Protein AF-0000000074054920 (afdb_homodimer)

Organism: NCBI:txid44742

Radius of gyration: 97.11 Å; Cα contacts (8 Å, |Δi|>4): 1485; chains: 2; bounding box: 49×314×153 Å

Secondary structure (DSSP, 8-state):
----HHHHHHHHHHHHHHHHHHHHHHHHHHHHTTSS-HHHHHHHHHHHHHHHHHHHHHHHHHHHHHHHHHHHHHHHHHHHHTT-TT------SSSTTHHHHHHHHHHHHHHHHHHHHHHHHHHHSSSEEEEEETTSBEEEE-HHHHHHTT---GGGTTT-BGGGG--TTTTSTT-HHHHHHTT--EEEEE-TTS-EEEEEEEEEE-TTS-EEEEEEEEEE-HHHHHHHHHHHHHHHHHHHHHHHHHHHHHHHHHHHHHHHHHHHHHHHHHHHHHHHHHHHHHHHHHHHHHHHHHHHHHHHHHHHHHHHHHHHHHHHHHHHHHHHHHHHHHHHHHHHHHHHHHHHHHHHHHHHHHHHHHHHHHHHHHHHHHHHHHHHHHTGGGGHHHHHHHHHHHHHHHHHHHHHHHHHHHHHHHHHHHHHHHHHHHHHHHHHHHHHHHHHHHHHHHHHHHHHHHHHHHHHHHHHHHHHHHHHHHHHHHHHHHHHHHHHHHHHHHHHHHHHHHHHHHHHHHHHHHHHHHHHHHHHHHHHHHH-/----HHHHHHHHHHHHHHHHHHHHHHHHHHHHGGGS-HHHHHHHHHHHHHHHHHHHHHHHHHHHHHHHHHHHHHHHHHHHHTT-TT------SSSTTHHHHHHHHHHHHHHHHHHHHHHHHHHHSSSEEEEEETTSBEEEE-HHHHHHTT---GGGTTTSBGGGG--TTTTSTT-HHHHHHTT--EEEEE-TTS-EEEEEEEEEE-TTS-EEEEEEEEEE-HHHHHHHHHHHHHHHHHHHHHHHHHHHHHHHHHHHHHHHHHHHHHHHHHHHHHHHHHHHHHHHHHHHHHHHHHHHHHHHHHHHHHHHHHHHHHHHHHHHHHHHHHHHHHHHHHHHHHHHHHHHHHHHHHHHHHHHHHHHHHHHHHHHHHHHHHHHHHTGGGGHHHHHHHHHHHHHHHHHHHHHHHHHHHHHHHHHHHHHHHHHHHHHHHHHHHHHHHHHHHHHHHHHHHHHHHHHHHHHHHHHHHHHHHHHHHHHHHHHHHHHHHHHHHHHHHHHHHHHHHHHHHHHHHHHHHHHHHHHHHHHHHHHHTT-

Solvent-accessible surface area (backbone atoms only — not comparable to full-atom values): 51720 Å² total; per-residue (Å²): 130,85,53,48,55,47,51,51,50,34,50,51,52,45,51,47,47,52,51,38,51,51,33,41,49,55,21,40,53,71,58,62,58,85,80,64,63,71,71,60,53,55,63,25,36,45,64,14,54,54,48,38,54,50,43,46,50,52,50,38,51,50,48,43,66,71,50,50,59,54,59,54,49,32,53,35,29,40,34,44,33,73,64,40,84,78,62,68,79,87,70,76,80,94,54,60,57,43,67,44,55,49,22,49,50,43,24,51,49,42,37,53,48,48,46,50,50,49,50,36,54,54,40,64,39,88,42,23,34,38,30,25,33,81,84,38,23,27,72,46,53,24,52,43,31,28,51,74,67,77,41,90,52,57,81,80,47,55,64,38,53,57,58,74,70,60,44,68,37,46,93,39,82,69,13,61,68,55,28,39,75,74,69,37,42,66,42,76,39,59,33,86,86,69,45,33,29,42,34,39,47,47,71,30,49,46,99,84,64,48,75,56,21,37,38,39,36,36,40,84,43,40,66,60,50,51,52,50,51,51,51,49,51,54,50,49,51,55,48,50,52,49,48,51,51,51,50,50,44,39,52,50,47,49,52,44,33,52,52,44,46,52,53,36,50,49,42,29,50,48,24,50,52,37,35,52,37,39,51,52,30,51,53,39,47,53,54,39,53,53,38,36,53,51,35,33,52,29,24,51,52,28,30,52,30,21,52,51,33,30,52,35,22,53,52,25,30,51,32,32,54,52,25,40,52,33,42,50,52,35,44,52,43,36,52,52,42,43,52,45,30,53,51,41,40,51,42,37,50,53,39,53,54,46,45,51,50,44,38,49,49,21,52,50,42,29,48,53,17,50,51,42,30,52,54,16,57,74,53,48,86,82,14,53,71,51,30,54,50,18,50,50,44,26,52,50,18,51,51,40,38,53,45,43,53,52,40,53,53,42,39,52,50,40,42,49,45,31,54,50,43,40,52,44,40,54,52,34,46,52,34,44,51,52,26,42,52,30,32,52,53,27,33,50,30,25,52,51,34,28,53,34,23,50,51,27,28,53,28,26,50,50,32,33,53,37,27,54,52,38,50,53,35,49,51,53,33,50,51,34,46,51,51,37,38,52,46,25,53,50,41,31,50,51,29,53,55,45,48,52,48,39,52,53,51,46,51,44,35,50,54,51,50,52,52,48,50,53,53,53,54,54,58,57,54,59,59,54,60,73,73,102,129,85,51,49,55,45,52,49,50,35,50,52,51,43,50,48,50,53,52,36,52,49,33,41,50,54,21,43,51,67,59,58,58,85,79,65,65,68,71,62,53,54,65,26,36,46,66,13,53,54,49,36,53,51,44,46,50,53,51,37,50,50,48,42,65,72,50,50,63,55,60,53,50,32,53,35,29,41,36,44,32,73,63,41,83,80,63,71,78,88,71,78,82,95,58,61,57,43,66,42,54,49,22,47,50,42,24,53,49,41,38,52,49,48,47,50,51,48,50,37,54,54,39,62,40,88,43,23,34,38,29,24,33,80,85,39,21,26,71,44,53,25,53,42,32,28,52,76,66,76,42,89,51,56,82,80,48,52,66,37,52,60,57,75,69,61,44,70,36,46,92,41,81,70,14,62,66,55,28,38,76,74,68,38,42,64,45,77,40,60,34,87,86,69,45,32,29,42,35,38,47,48,72,31,49,46,100,85,64,49,75,55,20,37,38,38,37,37,40,84,44,38,64,60,51,51,55,50,52,51,51,51,52,55,51,50,51,54,50,51,52,50,49,52,51,52,52,49,44,38,51,50,48,48,53,46,35,52,51,44,46,53,53,37,52,49,44,29,49,48,24,49,52,35,36,52,38,38,50,51,30,51,53,39,46,52,54,39,51,52,37,34,52,50,36,32,52,30,22,51,53,27,31,52,30,21,53,50,33,29,50,36,23,54,51,25,30,52,32,32,53,50,26,39,52,33,41,52,50,35,43,52,45,37,52,51,42,43,53,46,30,52,51,43,39,52,42,39,50,52,39,51,54,46,45,51,49,43,38,49,48,22,51,51,42,28,49,52,17,51,52,42,30,51,52,17,58,73,52,48,84,83,12,52,72,49,31,53,49,18,51,50,45,25,54,50,18,53,49,41,38,52,46,43,53,52,40,53,54,40,39,52,49,40,43,52,44,32,51,51,43,40,52,44,38,54,54,33,44,53,35,42,52,52,26,41,53,30,33,54,52,26,32,50,30,26,52,51,34,27,52,33,22,51,51,27,28,53,29,26,50,50,32,33,54,36,28,52,53,40,51,53,36,50,51,53,34,50,51,35,46,52,51,36,38,51,49,24,54,48,41,33,52,51,29,52,56,45,47,53,48,40,51,54,50,46,50,44,35,51,54,51,49,52,52,47,51,51,54,53,54,52,57,58,55,61,60,54,58,74,72,103

pLDDT: mean 86.95, std 9.69, range [34.34, 96.69]

InterPro domains:
  IPR003660 HAMP domain [PF00672] (67-110)
  IPR003660 HAMP domain [PS50885] (64-116)
  IPR004089 Methyl-accepting chemotaxis protein (MCP) signalling domain [PF00015] (303-487)
  IPR004089 Methyl-accepting chemotaxis protein (MCP) signalling domain [PS50111] (249-485)
  IPR004089 Methyl-accepting chemotaxis protein (MCP) signalling domain [SM00283] (259-520)
  IPR035965 PAS domain superfamily [SSF55785] (114-217)

Foldseek 3Di:
DPDDPLRVVLVVLVVVLVVVVVVVVVVVDVPPDPPDPPVVVCVVCVVVVVVSVVVSVVVSVVSCVQCVLVVLLVVQLVCLVVPNLPRDRPDDDDHPCVVVSVVSVVVSVVVVVVVVVVLVVVLPDQWWKFKAFPQQQTQDTHCNVCVLQVHHDPVVRGRHHPCSSVWPCRPHCQDQVNVVVVVDQWHWTQGPVGWIKIKGKDFDADPVRHTGIMMIIIDTCSVVLVVVVVVLVVVLVVLVVVLVVLVVVLVVLQVVLVVLLVVLVVLLVVLVVLLVVLVVVLVVLVVVLVVLVVLLVVLVVLLVVLVVLLVVLVVQLVVLVVVLVVLVVVLVVLVVLLVVLVVQLVVLVVVVVVLVVQLVVLVVQLVVLVVQLVVLVVVPPVRPVSNVVSVVSNVVSVVSNVVSVVVNVVSVVSNVVSVVSSVVSVVSSVVSVVSSVVSVVSSVVSVVSSVVSVVSSVVSVVSNVVSVVSNVVSVVVSVVSVVSSVVSVVSSVVSVVVSVVSVVSNVVSVVSVVVSVVSVVVSVVVVVVSVD/DPDDPLRVVLVVLLVVLVVVVVVVVVVVDVPVDPPDDPVVVVVVCVVVVVVSVVVSVVVSVVSCVQCVLVVLLVVQLVCLVVPNLPRDRPDDDDHPCVVVSVVSVVVSVVVVVVVVVVLVVVLPDQWWKFKAFPQQATQDTHCNVCVLQVHHDPVVRGRHHPCSSVWPCRPHCQDQVNVVVVVDQWHWTQGPVGWIKIKGKDFDADPVRHTGIMMIIIDTCNVVLVVVVVVLVVVLVVLVVVLVVLVVVLVVLQVVLVVLLVVLVVLLVVLVVLLVVLVVVLVVLVVVLVVLVVLLVVLVVLLVVLVVLLVVLVVQLVVLVVVLVVLVVVLVVLVVLLVVLVVQLVVLVVVLVVLVVQLVVLVVQLVVLVVQLVVLVVVPPVRPVSNVVSVVSNVVSVVSNVVSVVVNVVSVVSNVVSVVSSVVSVVSSVVSVVSSVVSVVSSVVSVVSSVVSVVSSVVSVVSNVVSVVSNVVSVVVSVVSVVSSVVSVVSSVVSVVVSVVSVVSNVVSVVSVVVSVVSVVVSVVVVPVSVD

Structure (mmCIF, N/CA/C/O backbone):
data_AF-0000000074054920-model_v1
#
loop_
_entity.id
_entity.type
_entity.pdbx_description
1 polymer 'Chemotaxis protein'
#
loop_
_atom_site.group_PDB
_atom_site.id
_atom_site.type_symbol
_atom_site.label_atom_id
_atom_site.label_alt_id
_atom_site.label_comp_id
_atom_site.label_asym_id
_atom_site.label_entity_id
_atom_site.label_seq_id
_atom_site.pdbx_PDB_ins_code
_atom_site.Cartn_x
_atom_site.Cartn_y
_atom_site.Cartn_z
_atom_site.occupancy
_atom_site.B_iso_or_equiv
_atom_site.auth_seq_id
_atom_site.auth_comp_id
_atom_site.auth_asym_id
_atom_site.auth_atom_id
_atom_site.pdbx_PDB_model_num
ATOM 1 N N . MET A 1 1 ? -15.414 -117.938 -54.562 1 37.25 1 MET A N 1
ATOM 2 C CA . MET A 1 1 ? -14.531 -118.062 -53.406 1 37.25 1 MET A CA 1
ATOM 3 C C . MET A 1 1 ? -13.125 -117.562 -53.719 1 37.25 1 MET A C 1
ATOM 5 O O . MET A 1 1 ? -12.477 -118.062 -54.656 1 37.25 1 MET A O 1
ATOM 9 N N . ARG A 1 2 ? -12.953 -116.312 -53.688 1 53.22 2 ARG A N 1
ATOM 10 C CA . ARG A 1 2 ? -11.742 -115.625 -54.062 1 53.22 2 ARG A CA 1
ATOM 11 C C . ARG A 1 2 ? -10.508 -116.25 -53.406 1 53.22 2 ARG A C 1
ATOM 13 O O . ARG A 1 2 ? -10.406 -116.25 -52.188 1 53.22 2 ARG A O 1
ATOM 20 N N . PHE A 1 3 ? -9.867 -117 -53.875 1 57.16 3 PHE A N 1
ATOM 21 C CA . PHE A 1 3 ? -8.82 -117.875 -53.344 1 57.16 3 PHE A CA 1
ATOM 22 C C . PHE A 1 3 ? -7.605 -117.062 -52.938 1 57.16 3 PHE A C 1
ATOM 24 O O . PHE A 1 3 ? -7.27 -116.062 -53.562 1 57.16 3 PHE A O 1
ATOM 31 N N . THR A 1 4 ? -7.152 -117.188 -51.656 1 72 4 THR A N 1
ATOM 32 C CA . THR A 1 4 ? -5.91 -116.625 -51.188 1 72 4 THR A CA 1
ATOM 33 C C . THR A 1 4 ? -4.73 -117 -52.062 1 72 4 THR A C 1
ATOM 35 O O . THR A 1 4 ? -4.828 -118 -52.812 1 72 4 THR A O 1
ATOM 38 N N . LEU A 1 5 ? -3.832 -116.062 -52.219 1 79.38 5 LEU A N 1
ATOM 39 C CA . LEU A 1 5 ? -2.637 -116.375 -53 1 79.38 5 LEU A CA 1
ATOM 40 C C . LEU A 1 5 ? -2.127 -117.75 -52.656 1 79.38 5 LEU A C 1
ATOM 42 O O . LEU A 1 5 ? -1.767 -118.562 -53.562 1 79.38 5 LEU A O 1
ATOM 46 N N . SER A 1 6 ? -2.262 -118.188 -51.438 1 78.44 6 SER A N 1
ATOM 47 C CA . SER A 1 6 ? -1.803 -119.5 -51.031 1 78.44 6 SER A CA 1
ATOM 48 C C . SER A 1 6 ? -2.662 -120.625 -51.625 1 78.44 6 SER A C 1
ATOM 50 O O . SER A 1 6 ? -2.137 -121.625 -52.156 1 78.44 6 SER A O 1
ATOM 52 N N . THR A 1 7 ? -3.895 -120.438 -51.688 1 80.69 7 THR A N 1
ATOM 53 C CA . THR A 1 7 ? -4.805 -121.438 -52.25 1 80.69 7 THR A CA 1
ATOM 54 C C . THR A 1 7 ? -4.621 -121.562 -53.75 1 80.69 7 THR A C 1
ATOM 56 O O . THR A 1 7 ? -4.625 -122.688 -54.281 1 80.69 7 THR A O 1
ATOM 59 N N . THR A 1 8 ? -4.449 -120.438 -54.312 1 79.81 8 THR A N 1
ATOM 60 C CA . THR A 1 8 ? -4.266 -120.438 -55.75 1 79.81 8 THR A CA 1
ATOM 61 C C . THR A 1 8 ? -2.965 -121.125 -56.125 1 79.81 8 THR A C 1
ATOM 63 O O . THR A 1 8 ? -2.928 -121.938 -57.062 1 79.81 8 THR A O 1
ATOM 66 N N . MET A 1 9 ? -2.01 -121 -55.312 1 82.44 9 MET A N 1
ATOM 67 C CA . MET A 1 9 ? -0.715 -121.562 -55.594 1 82.44 9 MET A CA 1
ATOM 68 C C . MET A 1 9 ? -0.747 -123.062 -55.281 1 82.44 9 MET A C 1
ATOM 70 O O . MET A 1 9 ? -0.135 -123.875 -55.969 1 82.44 9 MET A O 1
ATOM 74 N N . VAL A 1 10 ? -1.494 -123.438 -54.312 1 80.75 10 VAL A N 1
ATOM 75 C CA . VAL A 1 10 ? -1.631 -124.812 -53.938 1 80.75 10 VAL A CA 1
ATOM 76 C C . VAL A 1 10 ? -2.428 -125.562 -55 1 80.75 10 VAL A C 1
ATOM 78 O O . VAL A 1 10 ? -2.053 -126.688 -55.438 1 80.75 10 VAL A O 1
ATOM 81 N N . ILE A 1 11 ? -3.404 -124.938 -55.5 1 80.31 11 ILE A N 1
ATOM 82 C CA . ILE A 1 11 ? -4.215 -125.562 -56.531 1 80.31 11 ILE A CA 1
ATOM 83 C C . ILE A 1 11 ? -3.379 -125.75 -57.781 1 80.31 11 ILE A C 1
ATOM 85 O O . ILE A 1 11 ? -3.428 -126.812 -58.438 1 80.31 11 ILE A O 1
ATOM 89 N N . ALA A 1 12 ? -2.648 -124.75 -58.031 1 80.88 12 ALA A N 1
ATOM 90 C CA . ALA A 1 12 ? -1.782 -124.812 -59.219 1 80.88 12 ALA A CA 1
ATOM 91 C C . ALA A 1 12 ? -0.742 -125.938 -59.062 1 80.88 12 ALA A C 1
ATOM 93 O O . ALA A 1 12 ? -0.449 -126.688 -60 1 80.88 12 ALA A O 1
ATOM 94 N N . HIS A 1 13 ? -0.252 -126.125 -57.812 1 81.81 13 HIS A N 1
ATOM 95 C CA . HIS A 1 13 ? 0.718 -127.125 -57.5 1 81.81 13 HIS A CA 1
ATOM 96 C C . HIS A 1 13 ? 0.093 -128.5 -57.594 1 81.81 13 HIS A C 1
ATOM 98 O O . HIS A 1 13 ? 0.666 -129.375 -58.219 1 81.81 13 HIS A O 1
ATOM 104 N N . LEU A 1 14 ? -1.074 -128.625 -57.219 1 82.38 14 LEU A N 1
ATOM 105 C CA . LEU A 1 14 ? -1.768 -129.875 -57.281 1 82.38 14 LEU A CA 1
ATOM 106 C C . LEU A 1 14 ? -2.158 -130.25 -58.719 1 82.38 14 LEU A C 1
ATOM 108 O O . LEU A 1 14 ? -1.996 -131.375 -59.125 1 82.38 14 LEU A O 1
ATOM 112 N N . LEU A 1 15 ? -2.57 -129.25 -59.375 1 81.44 15 LEU A N 1
ATOM 113 C CA . LEU A 1 15 ? -2.945 -129.5 -60.75 1 81.44 15 LEU A CA 1
ATOM 114 C C . LEU A 1 15 ? -1.729 -129.875 -61.594 1 81.44 15 LEU A C 1
ATOM 116 O O . LEU A 1 15 ? -1.821 -130.75 -62.469 1 81.44 15 LEU A O 1
ATOM 120 N N . GLY A 1 16 ? -0.617 -129.25 -61.281 1 78.06 16 GLY A N 1
ATOM 121 C CA . GLY A 1 16 ? 0.619 -129.625 -61.938 1 78.06 16 GLY A CA 1
ATOM 122 C C . GLY A 1 16 ? 1.053 -131.125 -61.719 1 78.06 16 GLY A C 1
ATOM 123 O O . GLY A 1 16 ? 1.449 -131.75 -62.625 1 78.06 16 GLY A O 1
ATOM 124 N N . LEU A 1 17 ? 0.795 -131.625 -60.531 1 81.44 17 LEU A N 1
ATOM 125 C CA . LEU A 1 17 ? 1.172 -133 -60.188 1 81.44 17 LEU A CA 1
ATOM 126 C C . LEU A 1 17 ? 0.226 -134 -60.812 1 81.44 17 LEU A C 1
ATOM 128 O O . LEU A 1 17 ? 0.67 -135 -61.344 1 81.44 17 LEU A O 1
ATOM 132 N N . ILE A 1 18 ? -1.01 -133.625 -60.844 1 80.62 18 ILE A N 1
ATOM 133 C CA . ILE A 1 18 ? -2.012 -134.625 -61.406 1 80.62 18 ILE A CA 1
ATOM 134 C C . ILE A 1 18 ? -1.829 -134.75 -62.906 1 80.62 18 ILE A C 1
ATOM 136 O O . ILE A 1 18 ? -1.836 -135.75 -63.469 1 80.62 18 ILE A O 1
ATOM 140 N N . LEU A 1 19 ? -1.504 -133.625 -63.5 1 80.62 19 LEU A N 1
ATOM 141 C CA . LEU A 1 19 ? -1.331 -133.625 -64.938 1 80.62 19 LEU A CA 1
ATOM 142 C C . LEU A 1 19 ? -0.037 -134.375 -65.375 1 80.62 19 LEU A C 1
ATOM 144 O O . LEU A 1 19 ? 0.017 -135 -66.375 1 80.62 19 LEU A O 1
ATOM 148 N N . SER A 1 20 ? 0.932 -134.25 -64.5 1 77.75 20 SER A N 1
ATOM 149 C CA . SER A 1 20 ? 2.195 -134.875 -64.75 1 77.75 20 SER A CA 1
ATOM 150 C C . SER A 1 20 ? 2.043 -136.5 -64.625 1 77.75 20 SER A C 1
ATOM 152 O O . SER A 1 20 ? 2.541 -137.25 -65.438 1 77.75 20 SER A O 1
ATOM 154 N N . CYS A 1 21 ? 1.197 -136.875 -63.688 1 77.56 21 CYS A N 1
ATOM 155 C CA . CYS A 1 21 ? 0.939 -138.25 -63.5 1 77.56 21 CYS A CA 1
ATOM 156 C C . CYS A 1 21 ? 0.092 -138.875 -64.625 1 77.56 21 CYS A C 1
ATOM 158 O O . CYS A 1 21 ? 0.37 -139.875 -65.125 1 77.56 21 CYS A O 1
ATOM 160 N N . ALA A 1 22 ? -0.8 -138.125 -65.062 1 78.88 22 ALA A N 1
ATOM 161 C CA . ALA A 1 22 ? -1.671 -138.5 -66.125 1 78.88 22 ALA A CA 1
ATOM 162 C C . ALA A 1 22 ? -0.897 -138.625 -67.438 1 78.88 22 ALA A C 1
ATOM 164 O O . ALA A 1 22 ? -1.085 -139.5 -68.25 1 78.88 22 ALA A O 1
ATOM 165 N N . ALA A 1 23 ? 0.015 -137.75 -67.625 1 76.56 23 ALA A N 1
ATOM 166 C CA . ALA A 1 23 ? 0.823 -137.75 -68.812 1 76.56 23 ALA A CA 1
ATOM 167 C C . ALA A 1 23 ? 1.758 -139 -68.875 1 76.56 23 ALA A C 1
ATOM 169 O O . ALA A 1 23 ? 1.909 -139.625 -69.938 1 76.56 23 ALA A O 1
ATOM 170 N N . LEU A 1 24 ? 2.223 -139.375 -67.812 1 75 24 LEU A N 1
ATOM 171 C CA . LEU A 1 24 ? 3.133 -140.625 -67.75 1 75 24 LEU A CA 1
ATOM 172 C C . LEU A 1 24 ? 2.373 -141.875 -67.875 1 75 24 LEU A C 1
ATOM 174 O O . LEU A 1 24 ? 2.855 -142.875 -68.562 1 75 24 LEU A O 1
ATOM 178 N N . PHE A 1 25 ? 1.188 -141.875 -67.438 1 74.69 25 PHE A N 1
ATOM 179 C CA . PHE A 1 25 ? 0.349 -143 -67.562 1 74.69 25 PHE A CA 1
ATOM 180 C C . PHE A 1 25 ? -0.089 -143.25 -69 1 74.69 25 PHE A C 1
ATOM 182 O O . PHE A 1 25 ? -0.013 -144.375 -69.5 1 74.69 25 PHE A O 1
ATOM 189 N N . VAL A 1 26 ? -0.512 -142.25 -69.562 1 75.88 26 VAL A N 1
ATOM 190 C CA . VAL A 1 26 ? -0.982 -142.25 -70.938 1 75.88 26 VAL A CA 1
ATOM 191 C C . VAL A 1 26 ? 0.178 -142.625 -71.875 1 75.88 26 VAL A C 1
ATOM 193 O O . VAL A 1 26 ? 0.025 -143.5 -72.75 1 75.88 26 VAL A O 1
ATOM 196 N N . SER A 1 27 ? 1.32 -142.25 -71.562 1 72.44 27 SER A N 1
ATOM 197 C CA . SER A 1 27 ? 2.502 -142.5 -72.375 1 72.44 27 SER A CA 1
ATOM 198 C C . SER A 1 27 ? 2.9 -144 -72.188 1 72.44 27 SER A C 1
ATOM 200 O O . SER A 1 27 ? 3.246 -144.625 -73.125 1 72.44 27 SER A O 1
ATOM 202 N N . GLY A 1 28 ? 2.715 -144.5 -71 1 66.75 28 GLY A N 1
ATOM 203 C CA . GLY A 1 28 ? 2.996 -145.875 -70.75 1 66.75 28 GLY A CA 1
ATOM 204 C C . GLY A 1 28 ? 2.037 -146.875 -71.438 1 66.75 28 GLY A C 1
ATOM 205 O O . GLY A 1 28 ? 2.455 -147.875 -71.938 1 66.75 28 GLY A O 1
ATOM 206 N N . ARG A 1 29 ? 0.798 -146.5 -71.438 1 70.94 29 ARG A N 1
ATOM 207 C CA . ARG A 1 29 ? -0.217 -147.375 -72.062 1 70.94 29 ARG A CA 1
ATOM 208 C C . ARG A 1 29 ? -0.052 -147.375 -73.562 1 70.94 29 ARG A C 1
ATOM 210 O O . ARG A 1 29 ? -0.235 -148.5 -74.188 1 70.94 29 ARG A O 1
ATOM 217 N N . ILE A 1 30 ? 0.264 -146.5 -74.125 1 69.25 30 ILE A N 1
ATOM 218 C CA . ILE A 1 30 ? 0.412 -146.375 -75.562 1 69.25 30 ILE A CA 1
ATOM 219 C C . ILE A 1 30 ? 1.603 -147.25 -76 1 69.25 30 ILE A C 1
ATOM 221 O O . ILE A 1 30 ? 1.534 -148 -77 1 69.25 30 ILE A O 1
ATOM 225 N N . CYS A 1 31 ? 2.656 -147.375 -75.312 1 61.34 31 CYS A N 1
ATOM 226 C CA . CYS A 1 31 ? 3.861 -148.125 -75.688 1 61.34 31 CYS A CA 1
ATOM 227 C C . CYS A 1 31 ? 3.771 -149.625 -75.375 1 61.34 31 CYS A C 1
ATOM 229 O O . CYS A 1 31 ? 4.273 -150.375 -76.125 1 61.34 31 CYS A O 1
ATOM 231 N N . LEU A 1 32 ? 3.262 -150.125 -74.125 1 62.28 32 LEU A N 1
ATOM 232 C CA . LEU A 1 32 ? 3.311 -151.5 -73.75 1 62.28 32 LEU A CA 1
ATOM 233 C C . LEU A 1 32 ? 2.102 -152.25 -74.25 1 62.28 32 LEU A C 1
ATOM 235 O O . LEU A 1 32 ? 2.068 -153.5 -74.25 1 62.28 32 LEU A O 1
ATOM 239 N N . GLY A 1 33 ? 1.314 -151.875 -75.062 1 59.47 33 GLY A N 1
ATOM 240 C CA . GLY A 1 33 ? 0.203 -152.5 -75.75 1 59.47 33 GLY A CA 1
ATOM 241 C C . GLY A 1 33 ? -0.658 -153.375 -74.812 1 59.47 33 GLY A C 1
ATOM 242 O O . GLY A 1 33 ? -0.754 -153 -73.625 1 59.47 33 GLY A O 1
ATOM 243 N N . ASP A 1 34 ? -1.489 -154.625 -75.312 1 58.31 34 ASP A N 1
ATOM 244 C CA . ASP A 1 34 ? -2.373 -155.5 -74.625 1 58.31 34 ASP A CA 1
ATOM 245 C C . ASP A 1 34 ? -1.578 -156.5 -73.75 1 58.31 34 ASP A C 1
ATOM 247 O O . ASP A 1 34 ? -2.098 -157.5 -73.375 1 58.31 34 ASP A O 1
ATOM 251 N N . ALA A 1 35 ? -0.409 -156.625 -73.75 1 55.53 35 ALA A N 1
ATOM 252 C CA . ALA A 1 35 ? 0.292 -157.75 -73.062 1 55.53 35 ALA A CA 1
ATOM 253 C C . ALA A 1 35 ? 0.029 -157.75 -71.562 1 55.53 35 ALA A C 1
ATOM 255 O O . ALA A 1 35 ? 0.365 -158.75 -70.875 1 55.53 35 ALA A O 1
ATOM 256 N N . LEU A 1 36 ? -0.035 -156.625 -70.812 1 55.81 36 LEU A N 1
ATOM 257 C CA . LEU A 1 36 ? -0.288 -156.75 -69.375 1 55.81 36 LEU A CA 1
ATOM 258 C C . LEU A 1 36 ? -1.709 -156.25 -69 1 55.81 36 LEU A C 1
ATOM 260 O O . LEU A 1 36 ? -2.129 -155.25 -69.438 1 55.81 36 LEU A O 1
ATOM 264 N N . PRO A 1 37 ? -2.66 -157.25 -68.562 1 57.81 37 PRO A N 1
ATOM 265 C CA . PRO A 1 37 ? -4.035 -156.875 -68.25 1 57.81 37 PRO A CA 1
ATOM 266 C C . PRO A 1 37 ? -4.105 -155.625 -67.312 1 57.81 37 PRO A C 1
ATOM 268 O O . PRO A 1 37 ? -3.182 -155.5 -66.5 1 57.81 37 PRO A O 1
ATOM 271 N N . VAL A 1 38 ? -5.059 -154.875 -67.375 1 59.28 38 VAL A N 1
ATOM 272 C CA . VAL A 1 38 ? -5.359 -153.5 -66.75 1 59.28 38 VAL A CA 1
ATOM 273 C C . VAL A 1 38 ? -5.27 -153.625 -65.25 1 59.28 38 VAL A C 1
ATOM 275 O O . VAL A 1 38 ? -4.703 -152.75 -64.625 1 59.28 38 VAL A O 1
ATOM 278 N N . PRO A 1 39 ? -5.781 -154.625 -64.562 1 61.22 39 PRO A N 1
ATOM 279 C CA . PRO A 1 39 ? -5.758 -154.625 -63.094 1 61.22 39 PRO A CA 1
ATOM 280 C C . PRO A 1 39 ? -4.344 -154.75 -62.531 1 61.22 39 PRO A C 1
ATOM 282 O O . PRO A 1 39 ? -4.051 -154.125 -61.469 1 61.22 39 PRO A O 1
ATOM 285 N N . ASP A 1 40 ? -3.48 -155.375 -63.188 1 61.5 40 ASP A N 1
ATOM 286 C CA . ASP A 1 40 ? -2.129 -155.625 -62.688 1 61.5 40 ASP A CA 1
ATOM 287 C C . ASP A 1 40 ? -1.271 -154.375 -62.812 1 61.5 40 ASP A C 1
ATOM 289 O O . ASP A 1 40 ? -0.415 -154 -61.969 1 61.5 40 ASP A O 1
ATOM 293 N N . LEU A 1 41 ? -1.573 -153.625 -63.812 1 59.91 41 LEU A N 1
ATOM 294 C CA . LEU A 1 41 ? -0.844 -152.375 -63.969 1 59.91 41 LEU A CA 1
ATOM 295 C C . LEU A 1 41 ? -1.229 -151.375 -62.875 1 59.91 41 LEU A C 1
ATOM 297 O O . LEU A 1 41 ? -0.368 -150.625 -62.344 1 59.91 41 LEU A O 1
ATOM 301 N N . ALA A 1 42 ? -2.471 -151.25 -62.562 1 62.97 42 ALA A N 1
ATOM 302 C CA . ALA A 1 42 ? -2.943 -150.375 -61.5 1 62.97 42 ALA A CA 1
ATOM 303 C C . ALA A 1 42 ? -2.359 -150.75 -60.156 1 62.97 42 ALA A C 1
ATOM 305 O O . ALA A 1 42 ? -1.952 -149.875 -59.375 1 62.97 42 ALA A O 1
ATOM 306 N N . ALA A 1 43 ? -2.238 -152 -59.938 1 66.12 43 ALA A N 1
ATOM 307 C CA . ALA A 1 43 ? -1.657 -152.5 -58.688 1 66.12 43 ALA A CA 1
ATOM 308 C C . ALA A 1 43 ? -0.159 -152.25 -58.625 1 66.12 43 ALA A C 1
ATOM 310 O O . ALA A 1 43 ? 0.389 -152 -57.562 1 66.12 43 ALA A O 1
ATOM 311 N N . ALA A 1 44 ? 0.453 -152.125 -59.75 1 65.19 44 ALA A N 1
ATOM 312 C CA . ALA A 1 44 ? 1.889 -151.875 -59.844 1 65.19 44 ALA A CA 1
ATOM 313 C C . ALA A 1 44 ? 2.189 -150.5 -59.625 1 65.19 44 ALA A C 1
ATOM 315 O O . ALA A 1 44 ? 3.256 -150.125 -59.125 1 65.19 44 ALA A O 1
ATOM 316 N N . LEU A 1 45 ? 1.228 -149.625 -59.906 1 69.75 45 LEU A N 1
ATOM 317 C CA . LEU A 1 45 ? 1.484 -148.25 -59.812 1 69.75 45 LEU A CA 1
ATOM 318 C C . LEU A 1 45 ? 0.984 -147.625 -58.5 1 69.75 45 LEU A C 1
ATOM 320 O O . LEU A 1 45 ? 1.221 -146.5 -58.188 1 69.75 45 LEU A O 1
ATOM 324 N N . LEU A 1 46 ? 0.444 -148.375 -57.688 1 73.81 46 LEU A N 1
ATOM 325 C CA . LEU A 1 46 ? -0.172 -148 -56.438 1 73.81 46 LEU A CA 1
ATOM 326 C C . LEU A 1 46 ? 0.866 -147.375 -55.5 1 73.81 46 LEU A C 1
ATOM 328 O O . LEU A 1 46 ? 0.638 -146.25 -54.938 1 73.81 46 LEU A O 1
ATOM 332 N N . PRO A 1 47 ? 2.135 -148 -55.375 1 74.31 47 PRO A N 1
ATOM 333 C CA . PRO A 1 47 ? 3.109 -147.25 -54.531 1 74.31 47 PRO A CA 1
ATOM 334 C C . PRO A 1 47 ? 3.564 -146 -55.062 1 74.31 47 PRO A C 1
ATOM 336 O O . PRO A 1 47 ? 3.822 -145 -54.281 1 74.31 47 PRO A O 1
ATOM 339 N N . GLY A 1 48 ? 3.598 -145.875 -56.375 1 72.88 48 GLY A N 1
ATOM 340 C CA . GLY A 1 48 ? 3.943 -144.625 -56.969 1 72.88 48 GLY A CA 1
ATOM 341 C C . GLY A 1 48 ? 2.887 -143.625 -56.75 1 72.88 48 GLY A C 1
ATOM 342 O O . GLY A 1 48 ? 3.211 -142.375 -56.5 1 72.88 48 GLY A O 1
ATOM 343 N N . LEU A 1 49 ? 1.638 -143.875 -56.719 1 75.69 49 LEU A N 1
ATOM 344 C CA . LEU A 1 49 ? 0.554 -143 -56.531 1 75.69 49 LEU A CA 1
ATOM 345 C C . LEU A 1 49 ? 0.524 -142.5 -55.062 1 75.69 49 LEU A C 1
ATOM 347 O O . LEU A 1 49 ? 0.227 -141.375 -54.781 1 75.69 49 LEU A O 1
ATOM 351 N N . ILE A 1 50 ? 0.96 -143.375 -54.125 1 78.56 50 ILE A N 1
ATOM 352 C CA . ILE A 1 50 ? 1.019 -143 -52.719 1 78.56 50 ILE A CA 1
ATOM 353 C C . ILE A 1 50 ? 2.135 -142 -52.5 1 78.56 50 ILE A C 1
ATOM 355 O O . ILE A 1 50 ? 1.961 -141 -51.781 1 78.56 50 ILE A O 1
ATOM 359 N N . ALA A 1 51 ? 3.203 -142.125 -53.344 1 80.19 51 ALA A N 1
ATOM 360 C CA . ALA A 1 51 ? 4.32 -141.125 -53.25 1 80.19 51 ALA A CA 1
ATOM 361 C C . ALA A 1 51 ? 3.943 -139.875 -53.812 1 80.19 51 ALA A C 1
ATOM 363 O O . ALA A 1 51 ? 4.324 -138.75 -53.25 1 80.19 51 ALA A O 1
ATOM 364 N N . VAL A 1 52 ? 3.107 -139.75 -54.812 1 80.75 52 VAL A N 1
ATOM 365 C CA . VAL A 1 52 ? 2.697 -138.5 -55.406 1 80.75 52 VAL A CA 1
ATOM 366 C C . VAL A 1 52 ? 1.747 -137.75 -54.469 1 80.75 52 VAL A C 1
ATOM 368 O O . VAL A 1 52 ? 1.826 -136.5 -54.312 1 80.75 52 VAL A O 1
ATOM 371 N N . VAL A 1 53 ? 0.972 -138.5 -53.719 1 80.94 53 VAL A N 1
ATOM 372 C CA . VAL A 1 53 ? 0.044 -137.875 -52.781 1 80.94 53 VAL A CA 1
ATOM 373 C C . VAL A 1 53 ? 0.817 -137.25 -51.625 1 80.94 53 VAL A C 1
ATOM 375 O O . VAL A 1 53 ? 0.499 -136.125 -51.156 1 80.94 53 VAL A O 1
ATOM 378 N N . LEU A 1 54 ? 1.911 -137.875 -51.281 1 81.94 54 LEU A N 1
ATOM 379 C CA . LEU A 1 54 ? 2.729 -137.375 -50.188 1 81.94 54 LEU A CA 1
ATOM 380 C C . LEU A 1 54 ? 3.469 -136.125 -50.625 1 81.94 54 LEU A C 1
ATOM 382 O O . LEU A 1 54 ? 3.574 -135.125 -49.875 1 81.94 54 LEU A O 1
ATOM 386 N N . LEU A 1 55 ? 3.898 -136.125 -51.906 1 81.81 55 LEU A N 1
ATOM 387 C CA . LEU A 1 55 ? 4.605 -134.875 -52.438 1 81.81 55 LEU A CA 1
ATOM 388 C C . LEU A 1 55 ? 3.652 -133.75 -52.625 1 81.81 55 LEU A C 1
ATOM 390 O O . LEU A 1 55 ? 4.031 -132.625 -52.375 1 81.81 55 LEU A O 1
ATOM 394 N N . ALA A 1 56 ? 2.432 -134.125 -52.969 1 82.56 56 ALA A N 1
ATOM 395 C CA . ALA A 1 56 ? 1.417 -133 -53.062 1 82.56 56 ALA A CA 1
ATOM 396 C C . ALA A 1 56 ? 1.131 -132.375 -51.719 1 82.56 56 ALA A C 1
ATOM 398 O O . ALA A 1 56 ? 1.028 -131.125 -51.625 1 82.56 56 ALA A O 1
ATOM 399 N N . ALA A 1 57 ? 1.153 -133.25 -50.719 1 83.69 57 ALA A N 1
ATOM 400 C CA . ALA A 1 57 ? 0.871 -132.625 -49.375 1 83.69 57 ALA A CA 1
ATOM 401 C C . ALA A 1 57 ? 2.037 -131.875 -48.844 1 83.69 57 ALA A C 1
ATOM 403 O O . ALA A 1 57 ? 1.836 -130.75 -48.312 1 83.69 57 ALA A O 1
ATOM 404 N N . ILE A 1 58 ? 3.246 -132.375 -49.125 1 82.12 58 ILE A N 1
ATOM 405 C CA . ILE A 1 58 ? 4.438 -131.625 -48.656 1 82.12 58 ILE A CA 1
ATOM 406 C C . ILE A 1 58 ? 4.586 -130.25 -49.406 1 82.12 58 ILE A C 1
ATOM 408 O O . ILE A 1 58 ? 4.871 -129.25 -48.781 1 82.12 58 ILE A O 1
ATOM 412 N N . GLY A 1 59 ? 4.301 -130.375 -50.75 1 81.5 59 GLY A N 1
ATOM 413 C CA . GLY A 1 59 ? 4.375 -129.125 -51.531 1 81.5 59 GLY A CA 1
ATOM 414 C C . GLY A 1 59 ? 3.324 -128.125 -51.125 1 81.5 59 GLY A C 1
ATOM 415 O O . GLY A 1 59 ? 3.611 -126.938 -51.062 1 81.5 59 GLY A O 1
ATOM 416 N N . SER A 1 60 ? 2.168 -128.625 -50.844 1 83.31 60 SER A N 1
ATOM 417 C CA . SER A 1 60 ? 1.1 -127.688 -50.438 1 83.31 60 SER A CA 1
ATOM 418 C C . SER A 1 60 ? 1.42 -127.062 -49.094 1 83.31 60 SER A C 1
ATOM 420 O O . SER A 1 60 ? 1.21 -125.875 -48.906 1 83.31 60 SER A O 1
ATOM 422 N N . LEU A 1 61 ? 2.012 -127.812 -48.219 1 83.31 61 LEU A N 1
ATOM 423 C CA . LEU A 1 61 ? 2.369 -127.312 -46.906 1 83.31 61 LEU A CA 1
ATOM 424 C C . LEU A 1 61 ? 3.502 -126.25 -47.031 1 83.31 61 LEU A C 1
ATOM 426 O O . LEU A 1 61 ? 3.512 -125.25 -46.344 1 83.31 61 LEU A O 1
ATOM 430 N N . PHE A 1 62 ? 4.371 -126.5 -47.938 1 83.69 62 PHE A N 1
ATOM 431 C CA . PHE A 1 62 ? 5.488 -125.625 -48.188 1 83.69 62 PHE A CA 1
ATOM 432 C C . PHE A 1 62 ? 4.992 -124.25 -48.719 1 83.69 62 PHE A C 1
ATOM 434 O O . PHE A 1 62 ? 5.418 -123.188 -48.219 1 83.69 62 PHE A O 1
ATOM 441 N N . ILE A 1 63 ? 4.082 -124.375 -49.625 1 81.81 63 ILE A N 1
ATOM 442 C CA . ILE A 1 63 ? 3.555 -123.125 -50.25 1 81.81 63 ILE A CA 1
ATOM 443 C C . ILE A 1 63 ? 2.799 -122.312 -49.188 1 81.81 63 ILE A C 1
ATOM 445 O O . ILE A 1 63 ? 3.016 -121.125 -49.062 1 81.81 63 ILE A O 1
ATOM 449 N N . VAL A 1 64 ? 1.988 -122.938 -48.406 1 80.75 64 VAL A N 1
ATOM 450 C CA . VAL A 1 64 ? 1.166 -122.25 -47.438 1 80.75 64 VAL A CA 1
ATOM 451 C C . VAL A 1 64 ? 2.057 -121.625 -46.344 1 80.75 64 VAL A C 1
ATOM 453 O O . VAL A 1 64 ? 1.845 -120.5 -45.938 1 80.75 64 VAL A O 1
ATOM 456 N N . ASN A 1 65 ? 3.096 -122.375 -45.969 1 80.69 65 ASN A N 1
ATOM 457 C CA . ASN A 1 65 ? 3.98 -121.875 -44.938 1 80.69 65 ASN A CA 1
ATOM 458 C C . ASN A 1 65 ? 4.816 -120.688 -45.406 1 80.69 65 ASN A C 1
ATOM 460 O O . ASN A 1 65 ? 5.105 -119.75 -44.625 1 80.69 65 ASN A O 1
ATOM 464 N N . ARG A 1 66 ? 5.125 -120.625 -46.719 1 79.69 66 ARG A N 1
ATOM 465 C CA . ARG A 1 66 ? 5.984 -119.562 -47.25 1 79.69 66 ARG A CA 1
ATOM 466 C C . ARG A 1 66 ? 5.191 -118.312 -47.5 1 79.69 66 ARG A C 1
ATOM 468 O O . ARG A 1 66 ? 5.746 -117.188 -47.5 1 79.69 66 ARG A O 1
ATOM 475 N N . LEU A 1 67 ? 3.932 -118.375 -47.656 1 83.94 67 LEU A N 1
ATOM 476 C CA . LEU A 1 67 ? 3.119 -117.188 -48 1 83.94 67 LEU A CA 1
ATOM 477 C C . LEU A 1 67 ? 2.346 -116.688 -46.781 1 83.94 67 LEU A C 1
ATOM 479 O O . LEU A 1 67 ? 1.68 -115.688 -46.844 1 83.94 67 LEU A O 1
ATOM 483 N N . ALA A 1 68 ? 2.439 -117.312 -45.656 1 82.06 68 ALA A N 1
ATOM 484 C CA . ALA A 1 68 ? 1.71 -117 -44.438 1 82.06 68 ALA A CA 1
ATOM 485 C C . ALA A 1 68 ? 2.041 -115.625 -43.938 1 82.06 68 ALA A C 1
ATOM 487 O O . ALA A 1 68 ? 1.154 -114.875 -43.531 1 82.06 68 ALA A O 1
ATOM 488 N N . PRO A 1 69 ? 3.311 -115.125 -44.125 1 85.06 69 PRO A N 1
ATOM 489 C CA . PRO A 1 69 ? 3.654 -113.75 -43.625 1 85.06 69 PRO A CA 1
ATOM 490 C C . PRO A 1 69 ? 2.918 -112.625 -44.344 1 85.06 69 PRO A C 1
ATOM 492 O O . PRO A 1 69 ? 2.787 -111.562 -43.844 1 85.06 69 PRO A O 1
ATOM 495 N N . LEU A 1 70 ? 2.381 -112.812 -45.469 1 86 70 LEU A N 1
ATOM 496 C CA . LEU A 1 70 ? 1.674 -111.812 -46.219 1 86 70 LEU A CA 1
ATOM 497 C C . LEU A 1 70 ? 0.376 -111.375 -45.531 1 86 70 LEU A C 1
ATOM 499 O O . LEU A 1 70 ? -0.016 -110.25 -45.562 1 86 70 LEU A O 1
ATOM 503 N N . LYS A 1 71 ? -0.247 -112.375 -44.906 1 84.56 71 LYS A N 1
ATOM 504 C CA . LYS A 1 71 ? -1.463 -112.062 -44.156 1 84.56 71 LYS A CA 1
ATOM 505 C C . LYS A 1 71 ? -1.164 -111.188 -42.938 1 84.56 71 LYS A C 1
ATOM 507 O O . LYS A 1 71 ? -1.93 -110.25 -42.656 1 84.56 71 LYS A O 1
ATOM 512 N N . LYS A 1 72 ? -0.023 -111.438 -42.344 1 85.94 72 LYS A N 1
ATOM 513 C CA . LYS A 1 72 ? 0.389 -110.625 -41.219 1 85.94 72 LYS A CA 1
ATOM 514 C C . LYS A 1 72 ? 0.715 -109.188 -41.688 1 85.94 72 LYS A C 1
ATOM 516 O O . LYS A 1 72 ? 0.368 -108.25 -41 1 85.94 72 LYS A O 1
ATOM 521 N N . MET A 1 73 ? 1.353 -109.062 -42.781 1 87.5 73 MET A N 1
ATOM 522 C CA . MET A 1 73 ? 1.692 -107.75 -43.344 1 87.5 73 MET A CA 1
ATOM 523 C C . MET A 1 73 ? 0.435 -106.938 -43.719 1 87.5 73 MET A C 1
ATOM 525 O O . MET A 1 73 ? 0.365 -105.75 -43.469 1 87.5 73 MET A O 1
ATOM 529 N N . LEU A 1 74 ? -0.497 -107.625 -44.219 1 87.38 74 LEU A N 1
ATOM 530 C CA . LEU A 1 74 ? -1.764 -107 -44.562 1 87.38 74 LEU A CA 1
ATOM 531 C C . LEU A 1 74 ? -2.455 -106.438 -43.312 1 87.38 74 LEU A C 1
ATOM 533 O O . LEU A 1 74 ? -2.896 -105.312 -43.312 1 87.38 74 LEU A O 1
ATOM 537 N N . ARG A 1 75 ? -2.494 -107.25 -42.281 1 87 75 ARG A N 1
ATOM 538 C CA . ARG A 1 75 ? -3.131 -106.812 -41.031 1 87 75 ARG A CA 1
ATOM 539 C C . ARG A 1 75 ? -2.396 -105.625 -40.438 1 87 75 ARG A C 1
ATOM 541 O O . ARG A 1 75 ? -3.025 -104.688 -39.938 1 87 75 ARG A O 1
ATOM 548 N N . TYR A 1 76 ? -1.104 -105.688 -40.469 1 86.88 76 TYR A N 1
ATOM 549 C CA . TYR A 1 76 ? -0.282 -104.562 -39.938 1 86.88 76 TYR A CA 1
ATOM 550 C C . TYR A 1 76 ? -0.512 -103.312 -40.75 1 86.88 76 TYR A C 1
ATOM 552 O O . TYR A 1 76 ? -0.745 -102.25 -40.156 1 86.88 76 TYR A O 1
ATOM 560 N N . ALA A 1 77 ? -0.435 -103.375 -42.031 1 86.5 77 ALA A N 1
ATOM 561 C CA . ALA A 1 77 ? -0.637 -102.188 -42.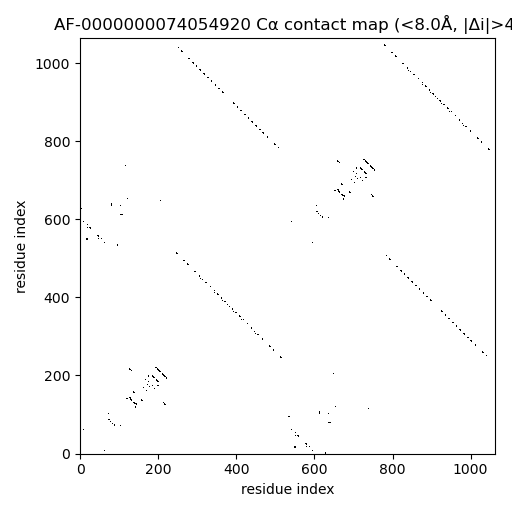906 1 86.5 77 ALA A CA 1
ATOM 562 C C . ALA A 1 77 ? -2.027 -101.625 -42.688 1 86.5 77 ALA A C 1
ATOM 564 O O . ALA A 1 77 ? -2.189 -100.375 -42.688 1 86.5 77 ALA A O 1
ATOM 565 N N . GLN A 1 78 ? -2.988 -102.5 -42.531 1 86.5 78 GLN A N 1
ATOM 566 C CA . GLN A 1 78 ? -4.352 -102 -42.281 1 86.5 78 GLN A CA 1
ATOM 567 C C . GLN A 1 78 ? -4.461 -101.312 -40.938 1 86.5 78 GLN A C 1
ATOM 569 O O . GLN A 1 78 ? -5.113 -100.25 -40.812 1 86.5 78 GLN A O 1
ATOM 574 N N . ALA A 1 79 ? -3.801 -101.875 -40 1 85.38 79 ALA A N 1
ATOM 575 C CA . ALA A 1 79 ? -3.83 -101.25 -38.688 1 85.38 79 ALA A CA 1
ATOM 576 C C . ALA A 1 79 ? -3.162 -99.875 -38.656 1 85.38 79 ALA A C 1
ATOM 578 O O . ALA A 1 79 ? -3.715 -98.938 -38.125 1 85.38 79 ALA A O 1
ATOM 579 N N . VAL A 1 80 ? -2.039 -99.812 -39.25 1 82.5 80 VAL A N 1
ATOM 580 C CA . VAL A 1 80 ? -1.312 -98.562 -39.312 1 82.5 80 VAL A CA 1
ATOM 581 C C . VAL A 1 80 ? -2.098 -97.5 -40.156 1 82.5 80 VAL A C 1
ATOM 583 O O . VAL A 1 80 ? -2.189 -96.375 -39.781 1 82.5 80 VAL A O 1
ATOM 586 N N . GLY A 1 81 ? -2.605 -98 -41.219 1 80.25 81 GLY A N 1
ATOM 587 C CA . GLY A 1 81 ? -3.439 -97.188 -42.062 1 80.25 81 GLY A CA 1
ATOM 588 C C . GLY A 1 81 ? -4.664 -96.625 -41.344 1 80.25 81 GLY A C 1
ATOM 589 O O . GLY A 1 81 ? -5.148 -95.562 -41.656 1 80.25 81 GLY A O 1
ATOM 590 N N . ALA A 1 82 ? -5.172 -97.438 -40.438 1 78.94 82 ALA A N 1
ATOM 591 C CA . ALA A 1 82 ? -6.336 -97.062 -39.625 1 78.94 82 ALA A CA 1
ATOM 592 C C . ALA A 1 82 ? -5.926 -96.125 -38.5 1 78.94 82 ALA A C 1
ATOM 594 O O . ALA A 1 82 ? -6.777 -95.625 -37.719 1 78.94 82 ALA A O 1
ATOM 595 N N . GLY A 1 83 ? -4.668 -95.938 -38.344 1 73.69 83 GLY A N 1
ATOM 596 C CA . GLY A 1 83 ? -4.203 -95 -37.375 1 73.69 83 GLY A CA 1
ATOM 597 C C . GLY A 1 83 ? -3.641 -95.625 -36.125 1 73.69 83 GLY A C 1
ATOM 598 O O . GLY A 1 83 ? -3.334 -94.938 -35.125 1 73.69 83 GLY A O 1
ATOM 599 N N . ASP A 1 84 ? -3.502 -96.938 -36.031 1 77.19 84 ASP A N 1
ATOM 600 C CA . ASP A 1 84 ? -2.975 -97.625 -34.875 1 77.19 84 ASP A CA 1
ATOM 601 C C . ASP A 1 84 ? -1.449 -97.562 -34.844 1 77.19 84 ASP A C 1
ATOM 603 O O . ASP A 1 84 ? -0.794 -98.312 -35.562 1 77.19 84 ASP A O 1
ATOM 607 N N . SER A 1 85 ? -0.874 -96.812 -34.031 1 72.19 85 SER A N 1
ATOM 608 C CA . SER A 1 85 ? 0.576 -96.625 -33.969 1 72.19 85 SER A CA 1
ATOM 609 C C . SER A 1 85 ? 1.208 -97.75 -33.094 1 72.19 85 SER A C 1
ATOM 611 O O . SER A 1 85 ? 2.432 -97.875 -33.062 1 72.19 85 SER A O 1
ATOM 613 N N . THR A 1 86 ? 0.444 -98.625 -32.531 1 75.69 86 THR A N 1
ATOM 614 C CA . THR A 1 86 ? 0.975 -99.625 -31.609 1 75.69 86 THR A CA 1
ATOM 615 C C . THR A 1 86 ? 1.062 -100.938 -32.312 1 75.69 86 THR A C 1
ATOM 617 O O . THR A 1 86 ? 1.527 -101.938 -31.703 1 75.69 86 THR A O 1
ATOM 620 N N . ALA A 1 87 ? 0.627 -100.875 -33.5 1 80.31 87 ALA A N 1
ATOM 621 C CA . ALA A 1 87 ? 0.648 -102.125 -34.219 1 80.31 87 ALA A CA 1
ATOM 622 C C . ALA A 1 87 ? 2.08 -102.625 -34.438 1 80.31 87 ALA A C 1
ATOM 624 O O . ALA A 1 87 ? 2.994 -101.812 -34.594 1 80.31 87 ALA A O 1
ATOM 625 N N . SER A 1 88 ? 2.346 -103.875 -34.312 1 83.19 88 SER A N 1
ATOM 626 C CA . SER A 1 88 ? 3.67 -104.438 -34.531 1 83.19 88 SER A CA 1
ATOM 627 C C . SER A 1 88 ? 3.631 -105.562 -35.625 1 83.19 88 SER A C 1
ATOM 629 O O . SER A 1 88 ? 2.625 -106.25 -35.781 1 83.19 88 SER A O 1
ATOM 631 N N . LEU A 1 89 ? 4.59 -105.438 -36.375 1 82.94 89 LEU A N 1
ATOM 632 C CA . LEU A 1 89 ? 4.75 -106.438 -37.406 1 82.94 89 LEU A CA 1
ATOM 633 C C . LEU A 1 89 ? 5.852 -107.438 -37.062 1 82.94 89 LEU A C 1
ATOM 635 O O . LEU A 1 89 ? 7.039 -107.125 -37.156 1 82.94 89 LEU A O 1
ATOM 639 N N . ASP A 1 90 ? 5.504 -108.625 -36.344 1 75.69 90 ASP A N 1
ATOM 640 C CA . ASP A 1 90 ? 6.441 -109.625 -35.938 1 75.69 90 ASP A CA 1
ATOM 641 C C . ASP A 1 90 ? 6.668 -110.625 -37.094 1 75.69 90 ASP A C 1
ATOM 643 O O . ASP A 1 90 ? 5.879 -111.562 -37.25 1 75.69 90 ASP A O 1
ATOM 647 N N . VAL A 1 91 ? 7.215 -110.375 -38.062 1 70.12 91 VAL A N 1
ATOM 648 C CA . VAL A 1 91 ? 7.551 -111.312 -39.094 1 70.12 91 VAL A CA 1
ATOM 649 C C . VAL A 1 91 ? 9.008 -111.75 -38.969 1 70.12 91 VAL A C 1
ATOM 651 O O . VAL A 1 91 ? 9.914 -110.875 -38.969 1 70.12 91 VAL A O 1
ATOM 654 N N . GLU A 1 92 ? 9.375 -112.688 -38.125 1 58.81 92 GLU A N 1
ATOM 655 C CA . GLU A 1 92 ? 10.695 -113.25 -37.875 1 58.81 92 GLU A CA 1
ATOM 656 C C . GLU A 1 92 ? 11.508 -113.312 -39.188 1 58.81 92 GLU A C 1
ATOM 658 O O . GLU A 1 92 ? 10.953 -113.25 -40.281 1 58.81 92 GLU A O 1
ATOM 663 N N . SER A 1 93 ? 12.945 -113.812 -38.938 1 51.88 93 SER A N 1
ATOM 664 C CA . SER A 1 93 ? 14.164 -113.812 -39.719 1 51.88 93 SER A CA 1
ATOM 665 C C . SER A 1 93 ? 13.914 -114.375 -41.125 1 51.88 93 SER A C 1
ATOM 667 O O . SER A 1 93 ? 14.445 -113.875 -42.094 1 51.88 93 SER A O 1
ATOM 669 N N . SER A 1 94 ? 13.781 -115.875 -41.344 1 55.09 94 SER A N 1
ATOM 670 C CA . SER A 1 94 ? 14.453 -116.75 -42.312 1 55.09 94 SER A CA 1
ATOM 671 C C . SER A 1 94 ? 13.633 -116.875 -43.594 1 55.09 94 SER A C 1
ATOM 673 O O . SER A 1 94 ? 13.938 -117.688 -44.469 1 55.09 94 SER A O 1
ATOM 675 N N . GLY A 1 95 ? 13.016 -115.688 -44.219 1 64.88 95 GLY A N 1
ATOM 676 C CA . GLY A 1 95 ? 12.406 -116.062 -45.5 1 64.88 95 GLY A CA 1
ATOM 677 C C . GLY A 1 95 ? 12.453 -114.938 -46.531 1 64.88 95 GLY A C 1
ATOM 678 O O . GLY A 1 95 ? 13.055 -113.875 -46.281 1 64.88 95 GLY A O 1
ATOM 679 N N . SER A 1 96 ? 12.086 -115.125 -47.75 1 73.62 96 SER A N 1
ATOM 680 C CA . SER A 1 96 ? 12.133 -114.312 -48.969 1 73.62 96 SER A CA 1
ATOM 681 C C . SER A 1 96 ? 11.258 -113.062 -48.844 1 73.62 96 SER A C 1
ATOM 683 O O . SER A 1 96 ? 11.398 -112.125 -49.656 1 73.62 96 SER A O 1
ATOM 685 N N . LEU A 1 97 ? 10.453 -112.938 -47.688 1 82.81 97 LEU A N 1
ATOM 686 C CA . LEU A 1 97 ? 9.547 -111.812 -47.562 1 82.81 97 LEU A CA 1
ATOM 687 C C . LEU A 1 97 ? 10.047 -110.812 -46.531 1 82.81 97 LEU A C 1
ATOM 689 O O . LEU A 1 97 ? 9.367 -109.812 -46.219 1 82.81 97 LEU A O 1
ATOM 693 N N . LYS A 1 98 ? 11.195 -110.938 -46 1 84.12 98 LYS A N 1
ATOM 694 C CA . LYS A 1 98 ? 11.781 -110.125 -44.969 1 84.12 98 LYS A CA 1
ATOM 695 C C . LYS A 1 98 ? 11.992 -108.688 -45.469 1 84.12 98 LYS A C 1
ATOM 697 O O . LYS A 1 98 ? 11.664 -107.688 -44.781 1 84.12 98 LYS A O 1
ATOM 702 N N . PRO A 1 99 ? 12.406 -108.5 -46.719 1 84.62 99 PRO A N 1
ATOM 703 C CA . PRO A 1 99 ? 12.625 -107.125 -47.188 1 84.62 99 PRO A CA 1
ATOM 704 C C . PRO A 1 99 ? 11.336 -106.375 -47.281 1 84.62 99 PRO A C 1
ATOM 706 O O . PRO A 1 99 ? 11.312 -105.125 -46.969 1 84.62 99 PRO A O 1
ATOM 709 N N . LEU A 1 100 ? 10.273 -107 -47.688 1 86.38 100 LEU A N 1
ATOM 710 C CA . LEU A 1 100 ? 9 -106.312 -47.781 1 86.38 100 LEU A CA 1
ATOM 711 C C . LEU A 1 100 ? 8.461 -105.938 -46.406 1 86.38 100 LEU A C 1
ATOM 713 O O . LEU A 1 100 ? 8.008 -104.812 -46.188 1 86.38 100 LEU A O 1
ATOM 717 N N . ALA A 1 101 ? 8.445 -106.875 -45.5 1 87.06 101 ALA A N 1
ATOM 718 C CA . ALA A 1 101 ? 8.023 -106.625 -44.125 1 87.06 101 ALA A CA 1
ATOM 719 C C . ALA A 1 101 ? 8.836 -105.5 -43.531 1 87.06 101 ALA A C 1
ATOM 721 O O . ALA A 1 101 ? 8.281 -104.625 -42.844 1 87.06 101 ALA A O 1
ATOM 722 N N . GLY A 1 102 ? 10.109 -105.5 -43.75 1 85.5 102 GLY A N 1
ATOM 723 C CA . GLY A 1 102 ? 10.977 -104.438 -43.281 1 85.5 102 GLY A CA 1
ATOM 724 C C . GLY A 1 102 ? 10.656 -103.125 -43.844 1 85.5 102 GLY A C 1
ATOM 725 O O . GLY A 1 102 ? 10.664 -102.125 -43.156 1 85.5 102 GLY A O 1
ATOM 726 N N . ALA A 1 103 ? 10.359 -103 -45.125 1 84.75 103 ALA A N 1
ATOM 727 C CA . ALA A 1 103 ? 10.023 -101.75 -45.781 1 84.75 103 ALA A CA 1
ATOM 728 C C . ALA A 1 103 ? 8.719 -101.188 -45.25 1 84.75 103 ALA A C 1
ATOM 730 O O . ALA A 1 103 ? 8.602 -100 -45.062 1 84.75 103 ALA A O 1
ATOM 731 N N . ILE A 1 104 ? 7.781 -102 -45.031 1 85.19 104 ILE A N 1
ATOM 732 C CA . ILE A 1 104 ? 6.496 -101.562 -44.5 1 85.19 104 ILE A CA 1
ATOM 733 C C . ILE A 1 104 ? 6.684 -101.062 -43.062 1 85.19 104 ILE A C 1
ATOM 735 O O . ILE A 1 104 ? 6.102 -100 -42.688 1 85.19 104 ILE A O 1
ATOM 739 N N . ARG A 1 105 ? 7.5 -101.75 -42.344 1 83.5 105 ARG A N 1
ATOM 740 C CA . ARG A 1 105 ? 7.805 -101.25 -41 1 83.5 105 ARG A CA 1
ATOM 741 C C . ARG A 1 105 ? 8.477 -99.938 -41 1 83.5 105 ARG A C 1
ATOM 743 O O . ARG A 1 105 ? 8.117 -99 -40.25 1 83.5 105 ARG A O 1
ATOM 750 N N . THR A 1 106 ? 9.406 -99.812 -41.875 1 83.69 106 THR A N 1
ATOM 751 C CA . THR A 1 106 ? 10.133 -98.5 -42 1 83.69 106 THR A CA 1
ATOM 752 C C . THR A 1 106 ? 9.188 -97.375 -42.438 1 83.69 106 THR A C 1
ATOM 754 O O . THR A 1 106 ? 9.297 -96.25 -41.938 1 83.69 106 THR A O 1
ATOM 757 N N . MET A 1 107 ? 8.352 -97.688 -43.312 1 82.06 107 MET A N 1
ATOM 758 C CA . MET A 1 107 ? 7.348 -96.75 -43.75 1 82.06 107 MET A CA 1
ATOM 759 C C . MET A 1 107 ? 6.484 -96.25 -42.562 1 82.06 107 MET A C 1
ATOM 761 O O . MET A 1 107 ? 6.254 -95.062 -42.375 1 82.06 107 MET A O 1
ATOM 765 N N . ALA A 1 108 ? 6.012 -97.188 -41.844 1 80.5 108 ALA A N 1
ATOM 766 C CA . ALA A 1 108 ? 5.203 -96.875 -40.688 1 80.5 108 ALA A CA 1
ATOM 767 C C . ALA A 1 108 ? 5.988 -96.062 -39.688 1 80.5 108 ALA A C 1
ATOM 769 O O . ALA A 1 108 ? 5.461 -95.062 -39.125 1 80.5 108 ALA A O 1
ATOM 770 N N . GLU A 1 109 ? 7.191 -96.375 -39.469 1 80 109 GLU A N 1
ATOM 771 C CA . GLU A 1 109 ? 8.055 -95.625 -38.531 1 80 109 GLU A CA 1
ATOM 772 C C . GLU A 1 109 ? 8.297 -94.188 -39.031 1 80 109 GLU A C 1
ATOM 774 O O . GLU A 1 109 ? 8.305 -93.25 -38.219 1 80 109 GLU A O 1
ATOM 779 N N . THR A 1 110 ? 8.508 -94.188 -40.25 1 77.38 110 THR A N 1
ATOM 780 C CA . THR A 1 110 ? 8.734 -92.812 -40.812 1 77.38 110 THR A CA 1
ATOM 781 C C . THR A 1 110 ? 7.492 -91.938 -40.656 1 77.38 110 THR A C 1
ATOM 783 O O . THR A 1 110 ? 7.598 -90.75 -40.344 1 77.38 110 THR A O 1
ATOM 786 N N . CYS A 1 111 ? 6.348 -92.5 -40.938 1 75.88 111 CYS A N 1
ATOM 787 C CA . CYS A 1 111 ? 5.09 -91.812 -40.781 1 75.88 111 CYS A CA 1
ATOM 788 C C . CYS A 1 111 ? 4.895 -91.312 -39.344 1 75.88 111 CYS A C 1
ATOM 790 O O . CYS A 1 111 ? 4.531 -90.188 -39.094 1 75.88 111 CYS A O 1
ATOM 792 N N . ASP A 1 112 ? 5.098 -92.188 -38.469 1 78.62 112 ASP A N 1
ATOM 793 C CA . ASP A 1 112 ? 4.969 -91.875 -37.031 1 78.62 112 ASP A CA 1
ATOM 794 C C . ASP A 1 112 ? 6.004 -90.875 -36.625 1 78.62 112 ASP A C 1
ATOM 796 O O . ASP A 1 112 ? 5.699 -89.938 -35.844 1 78.62 112 ASP A O 1
ATOM 800 N N . GLY A 1 113 ? 7.148 -91 -37.125 1 79.94 113 GLY A N 1
ATOM 801 C CA . GLY A 1 113 ? 8.203 -90.062 -36.844 1 79.94 113 GLY A CA 1
ATOM 802 C C . GLY A 1 113 ? 7.875 -88.625 -37.312 1 79.94 113 GLY A C 1
ATOM 803 O O . GLY A 1 113 ? 8.141 -87.688 -36.594 1 79.94 113 GLY A O 1
ATOM 804 N N . ARG A 1 114 ? 7.289 -88.5 -38.406 1 84.19 114 ARG A N 1
ATOM 805 C CA . ARG A 1 114 ? 6.914 -87.188 -38.938 1 84.19 114 ARG A CA 1
ATOM 806 C C . ARG A 1 114 ? 5.828 -86.562 -38.094 1 84.19 114 ARG A C 1
ATOM 808 O O . ARG A 1 114 ? 5.867 -85.375 -37.844 1 84.19 114 ARG A O 1
ATOM 815 N N . SER A 1 115 ? 4.863 -87.312 -37.781 1 83.06 115 SER A N 1
ATOM 816 C CA . SER A 1 115 ? 3.805 -86.812 -36.938 1 83.06 115 SER A CA 1
ATOM 817 C C . SER A 1 115 ? 4.363 -86.312 -35.594 1 83.06 115 SER A C 1
ATOM 819 O O . SER A 1 115 ? 3.986 -85.25 -35.125 1 83.06 115 SER A O 1
ATOM 821 N N . HIS A 1 116 ? 5.25 -87.062 -35.062 1 85.38 116 HIS A N 1
ATOM 822 C CA . HIS A 1 116 ? 5.883 -86.688 -33.812 1 85.38 116 HIS A CA 1
ATOM 823 C C . HIS A 1 116 ? 6.703 -85.438 -33.969 1 85.38 116 HIS A C 1
ATOM 825 O O . HIS A 1 116 ? 6.727 -84.562 -33.094 1 85.38 116 HIS A O 1
ATOM 831 N N . TRP A 1 117 ? 7.332 -85.25 -35.031 1 88.38 117 TRP A N 1
ATOM 832 C CA . TRP A 1 117 ? 8.141 -84.062 -35.344 1 88.38 117 TRP A CA 1
ATOM 833 C C . TRP A 1 117 ? 7.277 -82.812 -35.406 1 88.38 117 TRP A C 1
ATOM 835 O O . TRP A 1 117 ? 7.57 -81.812 -34.75 1 88.38 117 TRP A O 1
ATOM 845 N N . TYR A 1 118 ? 6.184 -82.875 -36.125 1 90.12 118 TYR A N 1
ATOM 846 C CA . TYR A 1 118 ? 5.285 -81.75 -36.219 1 90.12 118 TYR A CA 1
ATOM 847 C C . TYR A 1 118 ? 4.668 -81.375 -34.875 1 90.12 118 TYR A C 1
ATOM 849 O O . TYR A 1 118 ? 4.594 -80.25 -34.5 1 90.12 118 TYR A O 1
ATOM 857 N N . ALA A 1 119 ? 4.184 -82.375 -34.281 1 89.81 119 ALA A N 1
ATOM 858 C CA . ALA A 1 119 ? 3.627 -82.188 -32.938 1 89.81 119 ALA A CA 1
ATOM 859 C C . ALA A 1 119 ? 4.652 -81.562 -32 1 89.81 119 ALA A C 1
ATOM 861 O O . ALA A 1 119 ? 4.309 -80.75 -31.172 1 89.81 119 ALA A O 1
ATOM 862 N N . GLY A 1 120 ? 5.855 -82 -32.094 1 90.94 120 GLY A N 1
ATOM 863 C CA . GLY A 1 120 ? 6.938 -81.375 -31.297 1 90.94 120 GLY A CA 1
ATOM 864 C C . GLY A 1 120 ? 7.09 -79.875 -31.484 1 90.94 120 GLY A C 1
ATOM 865 O O . GLY A 1 120 ? 7.312 -79.188 -30.531 1 90.94 120 GLY A O 1
ATOM 866 N N . ILE A 1 121 ? 6.977 -79.438 -32.688 1 92.25 121 ILE A N 1
ATOM 867 C CA . ILE A 1 121 ? 7.039 -78 -32.969 1 92.25 121 ILE A CA 1
ATOM 868 C C . ILE A 1 121 ? 5.926 -77.25 -32.219 1 92.25 121 ILE A C 1
ATOM 870 O O . ILE A 1 121 ? 6.18 -76.25 -31.531 1 92.25 121 ILE A O 1
ATOM 874 N N . LEU A 1 122 ? 4.766 -77.75 -32.438 1 93.69 122 LEU A N 1
ATOM 875 C CA . LEU A 1 122 ? 3.598 -77.125 -31.812 1 93.69 122 LEU A CA 1
ATOM 876 C C . LEU A 1 122 ? 3.723 -77.125 -30.281 1 93.69 122 LEU A C 1
ATOM 878 O O . LEU A 1 122 ? 3.312 -76.188 -29.609 1 93.69 122 LEU A O 1
ATOM 882 N N . ASN A 1 123 ? 4.266 -78.188 -29.719 1 92.81 123 ASN A N 1
ATOM 883 C CA . ASN A 1 123 ? 4.43 -78.312 -28.281 1 92.81 123 ASN A CA 1
ATOM 884 C C . ASN A 1 123 ? 5.477 -77.375 -27.734 1 92.81 123 ASN A C 1
ATOM 886 O O . ASN A 1 123 ? 5.484 -77.062 -26.547 1 92.81 123 ASN A O 1
ATOM 890 N N . THR A 1 124 ? 6.332 -76.812 -28.594 1 91 124 THR A N 1
ATOM 891 C CA . THR A 1 124 ? 7.383 -75.875 -28.188 1 91 124 THR A CA 1
ATOM 892 C C . THR A 1 124 ? 6.844 -74.438 -28.125 1 91 124 THR A C 1
ATOM 894 O O . THR A 1 124 ? 7.449 -73.562 -27.469 1 91 124 THR A O 1
ATOM 897 N N . LEU A 1 125 ? 5.773 -74.188 -28.719 1 90.81 125 LEU A N 1
ATOM 898 C CA . LEU A 1 125 ? 5.23 -72.875 -28.766 1 90.81 125 LEU A CA 1
ATOM 899 C C . LEU A 1 125 ? 4.715 -72.438 -27.391 1 90.81 125 LEU A C 1
ATOM 901 O O . LEU A 1 125 ? 4.145 -73.25 -26.656 1 90.81 125 LEU A O 1
ATOM 905 N N . PRO A 1 126 ? 4.957 -71.188 -27.062 1 87.19 126 PRO A N 1
ATOM 906 C CA . PRO A 1 126 ? 4.617 -70.75 -25.719 1 87.19 126 PRO A CA 1
ATOM 907 C C . PRO A 1 126 ? 3.129 -70.438 -25.562 1 87.19 126 PRO A C 1
ATOM 909 O O . PRO A 1 126 ? 2.666 -70.188 -24.438 1 87.19 126 PRO A O 1
ATOM 912 N N . TRP A 1 127 ? 2.373 -70.562 -26.547 1 90.69 127 TRP A N 1
ATOM 913 C CA . TRP A 1 127 ? 0.947 -70.25 -26.5 1 90.69 127 TRP A CA 1
ATOM 914 C C . TRP A 1 127 ? 0.118 -71.5 -26.438 1 90.69 127 TRP A C 1
ATOM 916 O O . TRP A 1 127 ? 0.558 -72.562 -26.891 1 90.69 127 TRP A O 1
ATOM 926 N N . ALA A 1 128 ? -0.984 -71.312 -25.844 1 93 128 ALA A N 1
ATOM 927 C CA . ALA A 1 128 ? -1.91 -72.438 -25.828 1 93 128 ALA A CA 1
ATOM 928 C C . ALA A 1 128 ? -2.576 -72.625 -27.188 1 93 128 ALA A C 1
ATOM 930 O O . ALA A 1 128 ? -3.33 -71.75 -27.641 1 93 128 ALA A O 1
ATOM 931 N N . ILE A 1 129 ? -2.273 -73.688 -27.797 1 94.56 129 ILE A N 1
ATOM 932 C CA . ILE A 1 129 ? -2.854 -74 -29.109 1 94.56 129 ILE A CA 1
ATOM 933 C C . ILE A 1 129 ? -3.766 -75.25 -29 1 94.56 129 ILE A C 1
ATOM 935 O O . ILE A 1 129 ? -3.348 -76.312 -28.531 1 94.56 129 ILE A O 1
ATOM 939 N N . SER A 1 130 ? -4.918 -75.125 -29.422 1 96 130 SER A N 1
ATOM 940 C CA . SER A 1 130 ? -5.879 -76.188 -29.484 1 96 130 SER A CA 1
ATOM 941 C C . SER A 1 130 ? -6.57 -76.25 -30.844 1 96 130 SER A C 1
ATOM 943 O O . SER A 1 130 ? -6.855 -75.188 -31.438 1 96 130 SER A O 1
ATOM 945 N N . VAL A 1 131 ? -6.777 -77.5 -31.297 1 96.62 131 VAL A N 1
ATOM 946 C CA . VAL A 1 131 ? -7.426 -77.688 -32.562 1 96.62 131 VAL A CA 1
ATOM 947 C C . VAL A 1 131 ? -8.68 -78.562 -32.375 1 96.62 131 VAL A C 1
ATOM 949 O O . VAL A 1 131 ? -8.664 -79.562 -31.641 1 96.62 131 VAL A O 1
ATOM 952 N N . THR A 1 132 ? -9.727 -78.125 -33 1 96.5 132 THR A N 1
ATOM 953 C CA . THR A 1 132 ? -10.969 -78.938 -32.938 1 96.5 132 THR A CA 1
ATOM 954 C C . THR A 1 132 ? -11.414 -79.312 -34.344 1 96.5 132 THR A C 1
ATOM 956 O O . THR A 1 132 ? -10.922 -78.812 -35.344 1 96.5 132 THR A O 1
ATOM 959 N N . ASP A 1 133 ? -12.297 -80.375 -34.312 1 94.75 133 ASP A N 1
ATOM 960 C CA . ASP A 1 133 ? -13.023 -80.625 -35.562 1 94.75 133 ASP A CA 1
ATOM 961 C C . ASP A 1 133 ? -14.195 -79.688 -35.719 1 94.75 133 ASP A C 1
ATOM 963 O O . ASP A 1 133 ? -14.328 -78.75 -34.969 1 94.75 133 ASP A O 1
ATOM 967 N N . MET A 1 134 ? -14.984 -79.875 -36.75 1 95.31 134 MET A N 1
ATOM 968 C CA . MET A 1 134 ? -16.062 -78.938 -37.062 1 95.31 134 MET A CA 1
ATOM 969 C C . MET A 1 134 ? -17.156 -79 -36 1 95.31 134 MET A C 1
ATOM 971 O O . MET A 1 134 ? -17.953 -78.062 -35.875 1 95.31 134 MET A O 1
ATOM 975 N N . ASN A 1 135 ? -17.188 -80.062 -35.219 1 95.06 135 ASN A N 1
ATOM 976 C CA . ASN A 1 135 ? -18.156 -80.25 -34.125 1 95.06 135 ASN A CA 1
ATOM 977 C C . ASN A 1 135 ? -17.578 -79.75 -32.812 1 95.06 135 ASN A C 1
ATOM 979 O O . ASN A 1 135 ? -18.172 -80 -31.75 1 95.06 135 ASN A O 1
ATOM 983 N N . MET A 1 136 ? -16.469 -79.188 -32.812 1 95.62 136 MET A N 1
ATOM 984 C CA . MET A 1 136 ? -15.812 -78.562 -31.672 1 95.62 136 MET A CA 1
ATOM 985 C C . MET A 1 136 ? -15.273 -79.625 -30.688 1 95.62 136 MET A C 1
ATOM 987 O O . MET A 1 136 ? -15.211 -79.375 -29.484 1 95.62 136 MET A O 1
ATOM 991 N N . ASN A 1 137 ? -14.961 -80.75 -31.219 1 96 137 ASN A N 1
ATOM 992 C CA . ASN A 1 137 ? -14.242 -81.75 -30.422 1 96 137 ASN A CA 1
ATOM 993 C C . ASN A 1 137 ? -12.734 -81.625 -30.641 1 96 137 ASN A C 1
ATOM 995 O O . ASN A 1 137 ? -12.273 -81.5 -31.781 1 96 137 ASN A O 1
ATOM 999 N N . TRP A 1 138 ? -11.984 -81.75 -29.594 1 96.31 138 TRP A N 1
ATOM 1000 C CA . TRP A 1 138 ? -10.539 -81.562 -29.688 1 96.31 138 TRP A CA 1
ATOM 1001 C C . TRP A 1 138 ? -9.898 -82.688 -30.5 1 96.31 138 TRP A C 1
ATOM 1003 O O . TRP A 1 138 ? -10.188 -83.875 -30.281 1 96.31 138 TRP A O 1
ATOM 1013 N N . THR A 1 139 ? -9.094 -82.25 -31.391 1 94 139 THR A N 1
ATOM 1014 C CA . THR A 1 139 ? -8.32 -83.25 -32.188 1 94 139 THR A CA 1
ATOM 1015 C C . THR A 1 139 ? -6.836 -83.125 -31.844 1 94 139 THR A C 1
ATOM 1017 O O . THR A 1 139 ? -6.086 -84.062 -32.062 1 94 139 THR A O 1
ATOM 1020 N N . PHE A 1 140 ? -6.414 -81.938 -31.344 1 93.19 140 PHE A N 1
ATOM 1021 C CA . PHE A 1 140 ? -5.031 -81.75 -30.922 1 93.19 140 PHE A CA 1
ATOM 1022 C C . PHE A 1 140 ? -4.941 -80.625 -29.891 1 93.19 140 PHE A C 1
ATOM 1024 O O . PHE A 1 140 ? -5.641 -79.625 -30.016 1 93.19 140 PHE A O 1
ATOM 1031 N N . CYS A 1 141 ? -4.191 -80.812 -28.922 1 95.75 141 CYS A N 1
ATOM 1032 C CA . CYS A 1 141 ? -3.789 -79.75 -27.953 1 95.75 141 CYS A CA 1
ATOM 1033 C C . CYS A 1 141 ? -2.293 -79.812 -27.672 1 95.75 141 CYS A C 1
ATOM 1035 O O . CYS A 1 141 ? -1.76 -80.938 -27.406 1 95.75 141 CYS A O 1
ATOM 1037 N N . ASN A 1 142 ? -1.662 -78.688 -27.781 1 94.69 142 ASN A N 1
ATOM 1038 C CA . ASN A 1 142 ? -0.236 -78.688 -27.484 1 94.69 142 ASN A CA 1
ATOM 1039 C C . ASN A 1 142 ? 0.013 -78.688 -25.969 1 94.69 142 ASN A C 1
ATOM 1041 O O . ASN A 1 142 ? -0.933 -78.688 -25.188 1 94.69 142 ASN A O 1
ATOM 1045 N N . THR A 1 143 ? 1.229 -78.75 -25.578 1 94.12 143 THR A N 1
ATOM 1046 C CA . THR A 1 143 ? 1.625 -78.875 -24.188 1 94.12 143 THR A CA 1
ATOM 1047 C C . THR A 1 143 ? 1.085 -77.75 -23.359 1 94.12 143 THR A C 1
ATOM 1049 O O . THR A 1 143 ? 0.553 -77.938 -22.266 1 94.12 143 THR A O 1
ATOM 1052 N N . ALA A 1 144 ? 1.187 -76.562 -23.906 1 92.44 144 ALA A N 1
ATOM 1053 C CA . ALA A 1 144 ? 0.731 -75.375 -23.203 1 92.44 144 ALA A CA 1
ATOM 1054 C C . ALA A 1 144 ? -0.773 -75.438 -22.953 1 92.44 144 ALA A C 1
ATOM 1056 O O . ALA A 1 144 ? -1.24 -75.062 -21.859 1 92.44 144 ALA A O 1
ATOM 1057 N N . SER A 1 145 ? -1.508 -75.812 -23.906 1 93.88 145 SER A N 1
ATOM 1058 C CA . SER A 1 145 ? -2.955 -75.938 -23.766 1 93.88 145 SER A CA 1
ATOM 1059 C C . SER A 1 145 ? -3.32 -77 -22.75 1 93.88 145 SER A C 1
ATOM 1061 O O . SER A 1 145 ? -4.18 -76.812 -21.891 1 93.88 145 SER A O 1
ATOM 1063 N N . LEU A 1 146 ? -2.66 -78.125 -22.828 1 94.38 146 LEU A N 1
ATOM 1064 C CA . LEU A 1 146 ? -2.908 -79.25 -21.875 1 94.38 146 LEU A CA 1
ATOM 1065 C C . LEU A 1 146 ? -2.617 -78.812 -20.453 1 94.38 146 LEU A C 1
ATOM 1067 O O . LEU A 1 146 ? -3.424 -79 -19.547 1 94.38 146 LEU A O 1
ATOM 1071 N N . ARG A 1 147 ? -1.537 -78.125 -20.297 1 91.31 147 ARG A N 1
ATOM 1072 C CA . ARG A 1 147 ? -1.155 -77.625 -18.984 1 91.31 147 ARG A CA 1
ATOM 1073 C C . ARG A 1 147 ? -2.217 -76.625 -18.422 1 91.31 147 ARG A C 1
ATOM 1075 O O . ARG A 1 147 ? -2.52 -76.688 -17.234 1 91.31 147 ARG A O 1
ATOM 1082 N N . SER A 1 148 ? -2.754 -75.875 -19.328 1 87.25 148 SER A N 1
ATOM 1083 C CA . SER A 1 148 ? -3.764 -74.938 -18.906 1 87.25 148 SER A CA 1
ATOM 1084 C C . SER A 1 148 ? -5.023 -75.625 -18.422 1 87.25 148 SER A C 1
ATOM 1086 O O . SER A 1 148 ? -5.82 -75.062 -17.688 1 87.25 148 SER A O 1
ATOM 1088 N N . MET A 1 149 ? -5.227 -76.875 -18.797 1 88.19 149 MET A N 1
ATOM 1089 C CA . MET A 1 149 ? -6.383 -77.625 -18.391 1 88.19 149 MET A CA 1
ATOM 1090 C C . MET A 1 149 ? -5.992 -78.688 -17.328 1 88.19 149 MET A C 1
ATOM 1092 O O . MET A 1 149 ? -6.781 -79.562 -17.016 1 88.19 149 MET A O 1
ATOM 1096 N N . ASN A 1 150 ? -4.801 -78.688 -16.891 1 90 150 ASN A N 1
ATOM 1097 C CA . ASN A 1 150 ? -4.266 -79.625 -15.914 1 90 150 ASN A CA 1
ATOM 1098 C C . ASN A 1 150 ? -4.25 -81.062 -16.469 1 90 150 ASN A C 1
ATOM 1100 O O . ASN A 1 150 ? -4.633 -82 -15.766 1 90 150 ASN A O 1
ATOM 1104 N N . LYS A 1 151 ? -3.934 -81.125 -17.797 1 93.19 151 LYS A N 1
ATOM 1105 C CA . LYS A 1 151 ? -3.76 -82.375 -18.469 1 93.19 151 LYS A CA 1
ATOM 1106 C C . LYS A 1 151 ? -2.316 -82.562 -18.922 1 93.19 151 LYS A C 1
ATOM 1108 O O . LYS A 1 151 ? -1.562 -81.625 -19.031 1 93.19 151 LYS A O 1
ATOM 1113 N N . THR A 1 152 ? -1.931 -83.812 -19.156 1 90.62 152 THR A N 1
ATOM 1114 C CA . THR A 1 152 ? -0.534 -84.062 -19.484 1 90.62 152 THR A CA 1
ATOM 1115 C C . THR A 1 152 ? -0.417 -84.688 -20.859 1 90.62 152 THR A C 1
ATOM 1117 O O . THR A 1 152 ? 0.609 -84.562 -21.531 1 90.62 152 THR A O 1
ATOM 1120 N N . HIS A 1 153 ? -1.564 -85.375 -21.188 1 91 153 HIS A N 1
ATOM 1121 C CA . HIS A 1 153 ? -1.486 -86.125 -22.453 1 91 153 HIS A CA 1
ATOM 1122 C C . HIS A 1 153 ? -2.721 -85.875 -23.312 1 91 153 HIS A C 1
ATOM 1124 O O . HIS A 1 153 ? -3.828 -85.75 -22.781 1 91 153 HIS A O 1
ATOM 1130 N N . MET A 1 154 ? -2.461 -85.875 -24.578 1 89.31 154 MET A N 1
ATOM 1131 C CA . MET A 1 154 ? -3.516 -85.562 -25.547 1 89.31 154 MET A CA 1
ATOM 1132 C C . MET A 1 154 ? -4.645 -86.625 -25.422 1 89.31 154 MET A C 1
ATOM 1134 O O . MET A 1 154 ? -5.812 -86.25 -25.641 1 89.31 154 MET A O 1
ATOM 1138 N N . ASP A 1 155 ? -4.293 -87.812 -25.031 1 88.06 155 ASP A N 1
ATOM 1139 C CA . ASP A 1 155 ? -5.277 -88.875 -24.953 1 88.06 155 ASP A CA 1
ATOM 1140 C C . ASP A 1 155 ? -6.359 -88.562 -23.922 1 88.06 155 ASP A C 1
ATOM 1142 O O . ASP A 1 155 ? -7.484 -89.062 -24.016 1 88.06 155 ASP A O 1
ATOM 1146 N N . GLU A 1 156 ? -6.082 -87.688 -23.031 1 92.62 156 GLU A N 1
ATOM 1147 C CA . GLU A 1 156 ? -7.016 -87.312 -21.969 1 92.62 156 GLU A CA 1
ATOM 1148 C C . GLU A 1 156 ? -8.094 -86.375 -22.484 1 92.62 156 GLU A C 1
ATOM 1150 O O . GLU A 1 156 ? -9.156 -86.25 -21.875 1 92.62 156 GLU A O 1
ATOM 1155 N N . VAL A 1 157 ? -7.812 -85.75 -23.547 1 93.19 157 VAL A N 1
ATOM 1156 C CA . VAL A 1 157 ? -8.75 -84.688 -23.969 1 93.19 157 VAL A CA 1
ATOM 1157 C C . VAL A 1 157 ? -9.258 -85 -25.375 1 93.19 157 VAL A C 1
ATOM 1159 O O . VAL A 1 157 ? -10.258 -84.438 -25.812 1 93.19 157 VAL A O 1
ATOM 1162 N N . ARG A 1 158 ? -8.664 -85.875 -26.094 1 92.5 158 ARG A N 1
ATOM 1163 C CA . ARG A 1 158 ? -9.016 -86.188 -27.469 1 92.5 158 ARG A CA 1
ATOM 1164 C C . ARG A 1 158 ? -10.492 -86.562 -27.594 1 92.5 158 ARG A C 1
ATOM 1166 O O . ARG A 1 158 ? -10.969 -87.438 -26.875 1 92.5 158 ARG A O 1
ATOM 1173 N N . GLY A 1 159 ? -11.117 -85.875 -28.453 1 92.31 159 GLY A N 1
ATOM 1174 C CA . GLY A 1 159 ? -12.5 -86.188 -28.75 1 92.31 159 GLY A CA 1
ATOM 1175 C C . GLY A 1 159 ? -13.484 -85.5 -27.844 1 92.31 159 GLY A C 1
ATOM 1176 O O . GLY A 1 159 ? -14.695 -85.5 -28.094 1 92.31 159 GLY A O 1
ATOM 1177 N N . LEU A 1 160 ? -13.016 -84.938 -26.797 1 94.62 160 LEU A N 1
ATOM 1178 C CA . LEU A 1 160 ? -13.891 -84.188 -25.906 1 94.62 160 LEU A CA 1
ATOM 1179 C C . LEU A 1 160 ? -14.266 -82.812 -26.516 1 94.62 160 LEU A C 1
ATOM 1181 O O . LEU A 1 160 ? -13.508 -82.25 -27.312 1 94.62 160 LEU A O 1
ATOM 1185 N N . HIS A 1 161 ? -15.438 -82.312 -26.109 1 95.81 161 HIS A N 1
ATOM 1186 C CA . HIS A 1 161 ? -15.883 -81 -26.562 1 95.81 161 HIS A CA 1
ATOM 1187 C C . HIS A 1 161 ? -15.047 -79.938 -25.938 1 95.81 161 HIS A C 1
ATOM 1189 O O . HIS A 1 161 ? -14.695 -80 -24.75 1 95.81 161 HIS A O 1
ATOM 1195 N N . CYS A 1 162 ? -14.789 -78.875 -26.688 1 94.69 162 CYS A N 1
ATOM 1196 C CA . CYS A 1 162 ? -13.875 -77.812 -26.25 1 94.69 162 CYS A CA 1
ATOM 1197 C C . CYS A 1 162 ? -14.438 -77.062 -25.047 1 94.69 162 CYS A C 1
ATOM 1199 O O . CYS A 1 162 ? -13.695 -76.375 -24.312 1 94.69 162 CYS A O 1
ATOM 1201 N N . SER A 1 163 ? -15.734 -77.062 -24.812 1 93.44 163 SER A N 1
ATOM 1202 C CA . SER A 1 163 ? -16.359 -76.438 -23.672 1 93.44 163 SER A CA 1
ATOM 1203 C C . SER A 1 163 ? -15.844 -77 -22.359 1 93.44 163 SER A C 1
ATOM 1205 O O . SER A 1 163 ? -16.031 -76.438 -21.281 1 93.44 163 SER A O 1
ATOM 1207 N N . GLU A 1 164 ? -15.188 -78.125 -22.453 1 92.06 164 GLU A N 1
ATOM 1208 C CA . GLU A 1 164 ? -14.602 -78.75 -21.266 1 92.06 164 GLU A CA 1
ATOM 1209 C C . GLU A 1 164 ? -13.484 -77.875 -20.688 1 92.06 164 GLU A C 1
ATOM 1211 O O . GLU A 1 164 ? -13.062 -78.125 -19.547 1 92.06 164 GLU A O 1
ATOM 1216 N N . LYS A 1 165 ? -13.023 -76.938 -21.438 1 90.62 165 LYS A N 1
ATOM 1217 C CA . LYS A 1 165 ? -12.047 -76 -20.922 1 90.62 165 LYS A CA 1
ATOM 1218 C C . LYS A 1 165 ? -12.664 -75.125 -19.844 1 90.62 165 LYS A C 1
ATOM 1220 O O . LYS A 1 165 ? -11.945 -74.562 -19 1 90.62 165 LYS A O 1
ATOM 1225 N N . LYS A 1 166 ? -13.953 -74.938 -19.828 1 87.88 166 LYS A N 1
ATOM 1226 C CA . LYS A 1 166 ? -14.75 -74.25 -18.797 1 87.88 166 LYS A CA 1
ATOM 1227 C C . LYS A 1 166 ? -14.359 -72.75 -18.688 1 87.88 166 LYS A C 1
ATOM 1229 O O . LYS A 1 166 ? -14.133 -72.25 -17.578 1 87.88 166 LYS A O 1
ATOM 1234 N N . GLY A 1 167 ? -14.172 -72.25 -19.828 1 88 167 GLY A N 1
ATOM 1235 C CA . GLY A 1 167 ? -14.016 -70.812 -19.812 1 88 167 GLY A CA 1
ATOM 1236 C C . GLY A 1 167 ? -15.32 -70.062 -19.625 1 88 167 GLY A C 1
ATOM 1237 O O . GLY A 1 167 ? -16.391 -70.625 -19.781 1 88 167 GLY A O 1
ATOM 1238 N N . ASN A 1 168 ? -15.281 -68.812 -19.266 1 91.12 168 ASN A N 1
ATOM 1239 C CA . ASN A 1 168 ? -16.469 -68 -18.953 1 91.12 168 ASN A CA 1
ATOM 1240 C C . ASN A 1 168 ? -17.328 -67.812 -20.203 1 91.12 168 ASN A C 1
ATOM 1242 O O . ASN A 1 168 ? -18.547 -67.625 -20.109 1 91.12 168 ASN A O 1
ATOM 1246 N N . ILE A 1 169 ? -16.641 -67.812 -21.328 1 91.5 169 ILE A N 1
ATOM 1247 C CA . ILE A 1 169 ? -17.406 -67.5 -22.547 1 91.5 169 ILE A CA 1
ATOM 1248 C C . ILE A 1 169 ? -17.812 -68.812 -23.234 1 91.5 169 ILE A C 1
ATOM 1250 O O . ILE A 1 169 ? -18.484 -68.75 -24.281 1 91.5 169 ILE A O 1
ATOM 1254 N N . CYS A 1 170 ? -17.453 -69.938 -22.75 1 91.62 170 CYS A N 1
ATOM 1255 C CA . CYS A 1 170 ? -17.797 -71.25 -23.359 1 91.62 170 CYS A CA 1
ATOM 1256 C C . CYS A 1 170 ? -19.312 -71.438 -23.422 1 91.62 170 CYS A C 1
ATOM 1258 O O . CYS A 1 170 ? -20.016 -71.062 -22.469 1 91.62 170 CYS A O 1
ATOM 1260 N N . ASN A 1 171 ? -19.797 -71.875 -24.422 1 91.62 171 ASN A N 1
ATOM 1261 C CA . ASN A 1 171 ? -21.219 -72.188 -24.656 1 91.62 171 ASN A CA 1
ATOM 1262 C C . ASN A 1 171 ? -22.047 -70.875 -24.641 1 91.62 171 ASN A C 1
ATOM 1264 O O . ASN A 1 171 ? -23.188 -70.938 -24.172 1 91.62 171 ASN A O 1
ATOM 1268 N N . THR A 1 172 ? -21.516 -69.812 -24.875 1 92.88 172 THR A N 1
ATOM 1269 C CA . THR A 1 172 ? -22.188 -68.5 -25.031 1 92.88 172 THR A CA 1
ATOM 1270 C C . THR A 1 172 ? -21.969 -67.938 -26.438 1 92.88 172 THR A C 1
ATOM 1272 O O . THR A 1 172 ? -21.109 -68.438 -27.188 1 92.88 172 THR A O 1
ATOM 1275 N N . PRO A 1 173 ? -22.797 -67 -26.766 1 92.62 173 PRO A N 1
ATOM 1276 C CA . PRO A 1 173 ? -22.594 -66.375 -28.078 1 92.62 173 PRO A CA 1
ATOM 1277 C C . PRO A 1 173 ? -21.219 -65.688 -28.188 1 92.62 173 PRO A C 1
ATOM 1279 O O . PRO A 1 173 ? -20.766 -65.375 -29.297 1 92.62 173 PRO A O 1
ATOM 1282 N N . GLN A 1 174 ? -20.531 -65.562 -27.078 1 91.56 174 GLN A N 1
ATOM 1283 C CA . GLN A 1 174 ? -19.234 -64.875 -27.094 1 91.56 174 GLN A CA 1
ATOM 1284 C C . GLN A 1 174 ? -18.094 -65.938 -27.203 1 91.56 174 GLN A C 1
ATOM 1286 O O . GLN A 1 174 ? -16.922 -65.562 -27.203 1 91.56 174 GLN A O 1
ATOM 1291 N N . CYS A 1 175 ? -18.484 -67.125 -27.344 1 93.31 175 CYS A N 1
ATOM 1292 C CA . CYS A 1 175 ? -17.484 -68.188 -27.5 1 93.31 175 CYS A CA 1
ATOM 1293 C C . CYS A 1 175 ? -16.594 -67.938 -28.703 1 93.31 175 CYS A C 1
ATOM 1295 O O . CYS A 1 175 ? -17.047 -67.375 -29.719 1 93.31 175 CYS A O 1
ATOM 1297 N N . GLY A 1 176 ? -15.266 -68.25 -28.609 1 92.81 176 GLY A N 1
ATOM 1298 C CA . GLY A 1 176 ? -14.305 -67.938 -29.672 1 92.81 176 GLY A CA 1
ATOM 1299 C C . GLY A 1 176 ? -14.719 -68.5 -31.016 1 92.81 176 GLY A C 1
ATOM 1300 O O . GLY A 1 176 ? -14.688 -67.812 -32.031 1 92.81 176 GLY A O 1
ATOM 1301 N N . ILE A 1 177 ? -15.195 -69.75 -30.984 1 95.12 177 ILE A N 1
ATOM 1302 C CA . ILE A 1 177 ? -15.531 -70.438 -32.25 1 95.12 177 ILE A CA 1
ATOM 1303 C C . ILE A 1 177 ? -16.828 -69.812 -32.812 1 95.12 177 ILE A C 1
ATOM 1305 O O . ILE A 1 177 ? -16.938 -69.625 -34 1 95.12 177 ILE A O 1
ATOM 1309 N N . GLU A 1 178 ? -17.781 -69.5 -31.922 1 94.69 178 GLU A N 1
ATOM 1310 C CA . GLU A 1 178 ? -19 -68.875 -32.375 1 94.69 178 GLU A CA 1
ATOM 1311 C C . GLU A 1 178 ? -18.688 -67.5 -33 1 94.69 178 GLU A C 1
ATOM 1313 O O . GLU A 1 178 ? -19.266 -67.125 -34 1 94.69 178 GLU A O 1
ATOM 1318 N N . GLN A 1 179 ? -17.844 -66.812 -32.312 1 94.94 179 GLN A N 1
ATOM 1319 C CA . GLN A 1 179 ? -17.438 -65.5 -32.844 1 94.94 179 GLN A CA 1
ATOM 1320 C C . GLN A 1 179 ? -16.719 -65.688 -34.188 1 94.94 179 GLN A C 1
ATOM 1322 O O . GLN A 1 179 ? -16.922 -64.875 -35.094 1 94.94 179 GLN A O 1
ATOM 1327 N N . LEU A 1 180 ? -15.844 -66.688 -34.344 1 95.56 180 LEU A N 1
ATOM 1328 C CA . LEU A 1 180 ? -15.164 -66.938 -35.594 1 95.56 180 LEU A CA 1
ATOM 1329 C C . LEU A 1 180 ? -16.172 -67.188 -36.719 1 95.56 180 LEU A C 1
ATOM 1331 O O . LEU A 1 180 ? -15.977 -66.688 -37.844 1 95.56 180 LEU A O 1
ATOM 1335 N N . ARG A 1 181 ? -17.188 -67.875 -36.406 1 94.19 181 ARG A N 1
ATOM 1336 C CA . ARG A 1 181 ? -18.25 -68.125 -37.375 1 94.19 181 ARG A CA 1
ATOM 1337 C C . ARG A 1 181 ? -18.891 -66.812 -37.844 1 94.19 181 ARG A C 1
ATOM 1339 O O . ARG A 1 181 ? -19.406 -66.688 -38.969 1 94.19 181 ARG A O 1
ATOM 1346 N N . LEU A 1 182 ? -18.844 -65.75 -36.969 1 94.56 182 LEU A N 1
ATOM 1347 C CA . LEU A 1 182 ? -19.406 -64.438 -37.281 1 94.56 182 LEU A CA 1
ATOM 1348 C C . LEU A 1 182 ? -18.344 -63.562 -37.906 1 94.56 182 LEU A C 1
ATOM 1350 O O . LEU A 1 182 ? -18.609 -62.375 -38.188 1 94.56 182 LEU A O 1
ATOM 1354 N N . GLY A 1 183 ? -17.141 -64.062 -38 1 93.19 183 GLY A N 1
ATOM 1355 C CA . GLY A 1 183 ? -16.109 -63.312 -38.688 1 93.19 183 GLY A CA 1
ATOM 1356 C C . GLY A 1 183 ? -15.117 -62.656 -37.719 1 93.19 183 GLY A C 1
ATOM 1357 O O . GLY A 1 183 ? -14.18 -62 -38.156 1 93.19 183 GLY A O 1
ATOM 1358 N N . ASN A 1 184 ? -15.352 -62.938 -36.469 1 92.06 184 ASN A N 1
ATOM 1359 C CA . ASN A 1 184 ? -14.438 -62.375 -35.5 1 92.06 184 ASN A CA 1
ATOM 1360 C C . ASN A 1 184 ? -13.328 -63.344 -35.125 1 92.06 184 ASN A C 1
ATOM 1362 O O . ASN A 1 184 ? -13.586 -64.438 -34.562 1 92.06 184 ASN A O 1
ATOM 1366 N N . LYS A 1 185 ? -12.086 -62.938 -35.281 1 93.69 185 LYS A N 1
ATOM 1367 C CA . LYS A 1 185 ? -10.977 -63.875 -35.125 1 93.69 185 LYS A CA 1
ATOM 1368 C C . LYS A 1 185 ? -10.297 -63.656 -33.75 1 93.69 185 LYS A C 1
ATOM 1370 O O . LYS A 1 185 ? -9.344 -64.375 -33.438 1 93.69 185 LYS A O 1
ATOM 1375 N N . ARG A 1 186 ? -10.789 -62.656 -33.062 1 94.56 186 ARG A N 1
ATOM 1376 C CA . ARG A 1 186 ? -10.172 -62.375 -31.766 1 94.56 186 ARG A CA 1
ATOM 1377 C C . ARG A 1 186 ? -11.227 -62.125 -30.688 1 94.56 186 ARG A C 1
ATOM 1379 O O . ARG A 1 186 ? -12.203 -61.438 -30.938 1 94.56 186 ARG A O 1
ATOM 1386 N N . VAL A 1 187 ? -10.961 -62.75 -29.547 1 93.94 187 VAL A N 1
ATOM 1387 C CA . VAL A 1 187 ? -11.852 -62.531 -28.406 1 93.94 187 VAL A CA 1
ATOM 1388 C C . VAL A 1 187 ? -11.047 -62.531 -27.109 1 93.94 187 VAL A C 1
ATOM 1390 O O . VAL A 1 187 ? -9.93 -63.062 -27.062 1 93.94 187 VAL A O 1
ATOM 1393 N N . ILE A 1 188 ? -11.531 -61.906 -26.125 1 92.31 188 ILE A N 1
ATOM 1394 C CA . ILE A 1 188 ? -10.938 -61.906 -24.797 1 92.31 188 ILE A CA 1
ATOM 1395 C C . ILE A 1 188 ? -11.781 -62.75 -23.859 1 92.31 188 ILE A C 1
ATOM 1397 O O . ILE A 1 188 ? -13.008 -62.656 -23.828 1 92.31 188 ILE A O 1
ATOM 1401 N N . ASN A 1 189 ? -11.062 -63.656 -23.25 1 91.69 189 ASN A N 1
ATOM 1402 C CA . ASN A 1 189 ? -11.742 -64.5 -22.281 1 91.69 189 ASN A CA 1
ATOM 1403 C C . ASN A 1 189 ? -11.188 -64.312 -20.875 1 91.69 189 ASN A C 1
ATOM 1405 O O . ASN A 1 189 ? -10.023 -64.625 -20.609 1 91.69 189 ASN A O 1
ATOM 1409 N N . ASN A 1 190 ? -12.062 -63.969 -20.031 1 90.62 190 ASN A N 1
ATOM 1410 C CA . ASN A 1 190 ? -11.727 -63.938 -18.609 1 90.62 190 ASN A CA 1
ATOM 1411 C C . ASN A 1 190 ? -12.023 -65.25 -17.922 1 90.62 190 ASN A C 1
ATOM 1413 O O . ASN A 1 190 ? -13.188 -65.562 -17.688 1 90.62 190 ASN A O 1
ATOM 1417 N N . MET A 1 191 ? -10.984 -65.812 -17.547 1 87.38 191 MET A N 1
ATOM 1418 C CA . MET A 1 191 ? -11.117 -67.188 -17.016 1 87.38 191 MET A CA 1
ATOM 1419 C C . MET A 1 191 ? -11.555 -67.125 -15.555 1 87.38 191 MET A C 1
ATOM 1421 O O . MET A 1 191 ? -11.281 -66.188 -14.844 1 87.38 191 MET A O 1
ATOM 1425 N N . PRO A 1 192 ? -12.242 -68.188 -15.062 1 86.44 192 PRO A N 1
ATOM 1426 C CA . PRO A 1 192 ? -12.664 -68.25 -13.664 1 86.44 192 PRO A CA 1
ATOM 1427 C C . PRO A 1 192 ? -11.492 -68.25 -12.688 1 86.44 192 PRO A C 1
ATOM 1429 O O . PRO A 1 192 ? -11.641 -67.812 -11.539 1 86.44 192 PRO A O 1
ATOM 1432 N N . ASN A 1 193 ? -10.273 -68.562 -13.141 1 85.38 193 ASN A N 1
ATOM 1433 C CA . ASN A 1 193 ? -9.102 -68.562 -12.273 1 85.38 193 ASN A CA 1
ATOM 1434 C C . ASN A 1 193 ? -8.438 -67.188 -12.164 1 85.38 193 ASN A C 1
ATOM 1436 O O . ASN A 1 193 ? -7.375 -67.062 -11.555 1 85.38 193 ASN A O 1
ATOM 1440 N N . GLY A 1 194 ? -9.031 -66.312 -12.82 1 86.75 194 GLY A N 1
ATOM 1441 C CA . GLY A 1 194 ? -8.516 -64.938 -12.688 1 86.75 194 GLY A CA 1
ATOM 1442 C C . GLY A 1 194 ? -7.633 -64.562 -13.844 1 86.75 194 GLY A C 1
ATOM 1443 O O . GLY A 1 194 ? -7.234 -63.375 -13.938 1 86.75 194 GLY A O 1
ATOM 1444 N N . LYS A 1 195 ? -7.309 -65.438 -14.742 1 89.19 195 LYS A N 1
ATOM 1445 C CA . LYS A 1 195 ? -6.453 -65.125 -15.891 1 89.19 195 LYS A CA 1
ATOM 1446 C C . LYS A 1 195 ? -7.262 -64.562 -17.031 1 89.19 195 LYS A C 1
ATOM 1448 O O . LYS A 1 195 ? -8.43 -64.875 -17.234 1 89.19 195 LYS A O 1
ATOM 1453 N N . THR A 1 196 ? -6.688 -63.594 -17.641 1 90.25 196 THR A N 1
ATOM 1454 C CA . THR A 1 196 ? -7.27 -63 -18.844 1 90.25 196 THR A CA 1
ATOM 1455 C C . THR A 1 196 ? -6.57 -63.531 -20.094 1 90.25 196 THR A C 1
ATOM 1457 O O . THR A 1 196 ? -5.375 -63.312 -20.281 1 90.25 196 THR A O 1
ATOM 1460 N N . MET A 1 197 ? -7.324 -64.125 -20.891 1 90.06 197 MET A N 1
ATOM 1461 C CA . MET A 1 197 ? -6.75 -64.75 -22.078 1 90.06 197 MET A CA 1
ATOM 1462 C C . MET A 1 197 ? -7.195 -64.062 -23.344 1 90.06 197 MET A C 1
ATOM 1464 O O . MET A 1 197 ? -8.383 -63.781 -23.531 1 90.06 197 MET A O 1
ATOM 1468 N N . GLN A 1 198 ? -6.223 -63.719 -24.141 1 91.38 198 GLN A N 1
ATOM 1469 C CA . GLN A 1 198 ? -6.539 -63.312 -25.5 1 91.38 198 GLN A CA 1
ATOM 1470 C C . GLN A 1 198 ? -6.543 -64.5 -26.453 1 91.38 198 GLN A C 1
ATOM 1472 O O . GLN A 1 198 ? -5.527 -65.188 -26.609 1 91.38 198 GLN A O 1
ATOM 1477 N N . ILE A 1 199 ? -7.629 -64.688 -27.078 1 93 199 ILE A N 1
ATOM 1478 C CA . ILE A 1 199 ? -7.785 -65.875 -27.938 1 93 199 ILE A CA 1
ATOM 1479 C C . ILE A 1 199 ? -7.859 -65.438 -29.391 1 93 199 ILE A C 1
ATOM 1481 O O . ILE A 1 199 ? -8.68 -64.625 -29.766 1 93 199 ILE A O 1
ATOM 1485 N N . THR A 1 200 ? -7.043 -66 -30.172 1 93.06 200 THR A N 1
ATOM 1486 C CA . THR A 1 200 ? -7.074 -65.812 -31.625 1 93.06 200 THR A CA 1
ATOM 1487 C C . THR A 1 200 ? -7.48 -67.125 -32.312 1 93.06 200 THR A C 1
ATOM 1489 O O . THR A 1 200 ? -6.977 -68.188 -31.984 1 93.06 200 THR A O 1
ATOM 1492 N N . LEU A 1 201 ? -8.383 -67 -33.281 1 95.06 201 LEU A N 1
ATOM 1493 C CA . LEU A 1 201 ? -8.93 -68.188 -33.875 1 95.06 201 LEU A CA 1
ATOM 1494 C C . LEU A 1 201 ? -8.906 -68.062 -35.406 1 95.06 201 LEU A C 1
ATOM 1496 O O . LEU A 1 201 ? -8.945 -66.938 -35.938 1 95.06 201 LEU A O 1
ATOM 1500 N N . ASP A 1 202 ? -8.812 -69.188 -36.031 1 94.75 202 ASP A N 1
ATOM 1501 C CA . ASP A 1 202 ? -8.961 -69.375 -37.469 1 94.75 202 ASP A CA 1
ATOM 1502 C C . ASP A 1 202 ? -9.422 -70.75 -37.844 1 94.75 202 ASP A C 1
ATOM 1504 O O . ASP A 1 202 ? -9.406 -71.688 -37 1 94.75 202 ASP A O 1
ATOM 1508 N N . TYR A 1 203 ? -9.844 -70.938 -39.062 1 94.81 203 TYR A N 1
ATOM 1509 C CA . TYR A 1 203 ? -10.25 -72.25 -39.562 1 94.81 203 TYR A CA 1
ATOM 1510 C C . TYR A 1 203 ? -9.047 -73.062 -40 1 94.81 203 TYR A C 1
ATOM 1512 O O . TYR A 1 203 ? -8.047 -72.5 -40.469 1 94.81 203 TYR A O 1
ATOM 1520 N N . LEU A 1 204 ? -9.102 -74.375 -39.781 1 94.38 204 LEU A N 1
ATOM 1521 C CA . LEU A 1 204 ? -8.156 -75.312 -40.375 1 94.38 204 LEU A CA 1
ATOM 1522 C C . LEU A 1 204 ? -8.719 -75.875 -41.656 1 94.38 204 LEU A C 1
ATOM 1524 O O . LEU A 1 204 ? -9.852 -76.375 -41.688 1 94.38 204 LEU A O 1
ATOM 1528 N N . TYR A 1 205 ? -7.906 -75.875 -42.656 1 91.56 205 TYR A N 1
ATOM 1529 C CA . TYR A 1 205 ? -8.375 -76.375 -43.938 1 91.56 205 TYR A CA 1
ATOM 1530 C C . TYR A 1 205 ? -7.621 -77.625 -44.344 1 91.56 205 TYR A C 1
ATOM 1532 O O . TYR A 1 205 ? -6.453 -77.812 -44 1 91.56 205 TYR A O 1
ATOM 1540 N N . ASP A 1 206 ? -8.273 -78.438 -45.062 1 85.06 206 ASP A N 1
ATOM 1541 C CA . ASP A 1 206 ? -7.59 -79.625 -45.625 1 85.06 206 ASP A CA 1
ATOM 1542 C C . ASP A 1 206 ? -6.934 -79.25 -46.969 1 85.06 206 ASP A C 1
ATOM 1544 O O . ASP A 1 206 ? -6.891 -78.062 -47.344 1 85.06 206 ASP A O 1
ATOM 1548 N N . ALA A 1 207 ? -6.262 -80.312 -47.562 1 77.88 207 ALA A N 1
ATOM 1549 C CA . ALA A 1 207 ? -5.496 -80.062 -48.781 1 77.88 207 ALA A CA 1
ATOM 1550 C C . ALA A 1 207 ? -6.375 -79.5 -49.906 1 77.88 207 ALA A C 1
ATOM 1552 O O . ALA A 1 207 ? -5.891 -78.812 -50.781 1 77.88 207 ALA A O 1
ATOM 1553 N N . SER A 1 208 ? -7.738 -79.75 -49.844 1 82.75 208 SER A N 1
ATOM 1554 C CA . SER A 1 208 ? -8.672 -79.312 -50.844 1 82.75 208 SER A CA 1
ATOM 1555 C C . SER A 1 208 ? -9.242 -77.938 -50.5 1 82.75 208 SER A C 1
ATOM 1557 O O . SER A 1 208 ? -10 -77.375 -51.281 1 82.75 208 SER A O 1
ATOM 1559 N N . GLY A 1 209 ? -8.938 -77.438 -49.375 1 87.69 209 GLY A N 1
ATOM 1560 C CA . GLY A 1 209 ? -9.422 -76.125 -48.969 1 87.69 209 GLY A CA 1
ATOM 1561 C C . GLY A 1 209 ? -10.719 -76.188 -48.188 1 87.69 209 GLY A C 1
ATOM 1562 O O . GLY A 1 209 ? -11.359 -75.125 -47.969 1 87.69 209 GLY A O 1
ATOM 1563 N N . THR A 1 210 ? -11.164 -77.375 -47.875 1 91.56 210 THR A N 1
ATOM 1564 C CA . THR A 1 210 ? -12.383 -77.5 -47.062 1 91.56 210 THR A CA 1
ATOM 1565 C C . THR A 1 210 ? -12.086 -77.375 -45.594 1 91.56 210 THR A C 1
ATOM 1567 O O . THR A 1 210 ? -11.148 -78 -45.062 1 91.56 210 THR A O 1
ATOM 1570 N N . PRO A 1 211 ? -12.891 -76.562 -44.938 1 92.88 211 PRO A N 1
ATOM 1571 C CA . PRO A 1 211 ? -12.688 -76.438 -43.5 1 92.88 211 PRO A CA 1
ATOM 1572 C C . PRO A 1 211 ? -12.922 -77.75 -42.75 1 92.88 211 PRO A C 1
ATOM 1574 O O . PRO A 1 211 ? -13.945 -78.375 -42.969 1 92.88 211 PRO A O 1
ATOM 1577 N N . ILE A 1 212 ? -11.984 -78.125 -41.969 1 93.56 212 ILE A N 1
ATOM 1578 C CA . ILE A 1 212 ? -12.094 -79.438 -41.281 1 93.56 212 ILE A CA 1
ATOM 1579 C C . ILE A 1 212 ? -12.047 -79.188 -39.781 1 93.56 212 ILE A C 1
ATOM 1581 O O . ILE A 1 212 ? -12.195 -80.188 -39 1 93.56 212 ILE A O 1
ATOM 1585 N N . GLY A 1 213 ? -11.82 -77.938 -39.312 1 95.94 213 GLY A N 1
ATOM 1586 C CA . GLY A 1 213 ? -11.766 -77.688 -37.906 1 95.94 213 GLY A CA 1
ATOM 1587 C C . GLY A 1 213 ? -11.383 -76.25 -37.562 1 95.94 213 GLY A C 1
ATOM 1588 O O . GLY A 1 213 ? -11.539 -75.375 -38.406 1 95.94 213 GLY A O 1
ATOM 1589 N N . HIS A 1 214 ? -11.094 -76 -36.281 1 96.31 214 HIS A N 1
ATOM 1590 C CA . HIS A 1 214 ? -10.719 -74.688 -35.781 1 96.31 214 HIS A CA 1
ATOM 1591 C C . HIS A 1 214 ? -9.383 -74.75 -35.062 1 96.31 214 HIS A C 1
ATOM 1593 O O . HIS A 1 214 ? -9.094 -75.688 -34.344 1 96.31 214 HIS A O 1
ATOM 1599 N N . VAL A 1 215 ? -8.602 -73.688 -35.25 1 96 215 VAL A N 1
ATOM 1600 C CA . VAL A 1 215 ? -7.367 -73.5 -34.5 1 96 215 VAL A CA 1
ATOM 1601 C C . VAL A 1 215 ? -7.543 -72.312 -33.531 1 96 215 VAL A C 1
ATOM 1603 O O . VAL A 1 215 ? -7.91 -71.25 -33.938 1 96 215 VAL A O 1
ATOM 1606 N N . GLU A 1 216 ? -7.32 -72.562 -32.281 1 95.81 216 GLU A N 1
ATOM 1607 C CA . GLU A 1 216 ? -7.406 -71.5 -31.219 1 95.81 216 GLU A CA 1
ATOM 1608 C C . GLU A 1 216 ? -6.047 -71.312 -30.562 1 95.81 216 GLU A C 1
ATOM 1610 O O . GLU A 1 216 ? -5.395 -72.25 -30.141 1 95.81 216 GLU A O 1
ATOM 1615 N N . ILE A 1 217 ? -5.691 -70.062 -30.484 1 93.94 217 ILE A N 1
ATOM 1616 C CA . ILE A 1 217 ? -4.445 -69.688 -29.844 1 93.94 217 ILE A CA 1
ATOM 1617 C C . ILE A 1 217 ? -4.742 -68.75 -28.641 1 93.94 217 ILE A C 1
ATOM 1619 O O . ILE A 1 217 ? -5.359 -67.688 -28.781 1 93.94 217 ILE A O 1
ATOM 1623 N N . GLY A 1 218 ? -4.332 -69.25 -27.516 1 91.19 218 GLY A N 1
ATOM 1624 C CA . GLY A 1 218 ? -4.543 -68.438 -26.312 1 91.19 218 GLY A CA 1
ATOM 1625 C C . GLY A 1 218 ? -3.266 -67.875 -25.75 1 91.19 218 GLY A C 1
ATOM 1626 O O . GLY A 1 218 ? -2.252 -68.562 -25.625 1 91.19 218 GLY A O 1
ATOM 1627 N N . GLU A 1 219 ? -3.293 -66.562 -25.484 1 89.12 219 GLU A N 1
ATOM 1628 C CA . GLU A 1 219 ? -2.199 -65.812 -24.844 1 89.12 219 GLU A CA 1
ATOM 1629 C C . GLU A 1 219 ? -2.623 -65.25 -23.5 1 89.12 219 GLU A C 1
ATOM 1631 O O . GLU A 1 219 ? -3.662 -64.625 -23.375 1 89.12 219 GLU A O 1
ATOM 1636 N N . ASP A 1 220 ? -1.79 -65.562 -22.484 1 88.19 220 ASP A N 1
ATOM 1637 C CA . ASP A 1 220 ? -2.043 -65 -21.141 1 88.19 220 ASP A CA 1
ATOM 1638 C C . ASP A 1 220 ? -1.572 -63.562 -21.047 1 88.19 220 ASP A C 1
ATOM 1640 O O . ASP A 1 220 ? -0.37 -63.312 -21 1 88.19 220 ASP A O 1
ATOM 1644 N N . ILE A 1 221 ? -2.57 -62.656 -20.891 1 88.62 221 ILE A N 1
ATOM 1645 C CA . ILE A 1 221 ? -2.217 -61.219 -20.844 1 88.62 221 ILE A CA 1
ATOM 1646 C C . ILE A 1 221 ? -2.555 -60.656 -19.469 1 88.62 221 ILE A C 1
ATOM 1648 O O . ILE A 1 221 ? -2.748 -59.438 -19.328 1 88.62 221 ILE A O 1
ATOM 1652 N N . THR A 1 222 ? -2.738 -61.562 -18.547 1 89.69 222 THR A N 1
ATOM 1653 C CA . THR A 1 222 ? -3.115 -61.156 -17.188 1 89.69 222 THR A CA 1
ATOM 1654 C C . THR A 1 222 ? -2.125 -60.125 -16.641 1 89.69 222 THR A C 1
ATOM 1656 O O . THR A 1 222 ? -2.525 -59.062 -16.156 1 89.69 222 THR A O 1
ATOM 1659 N N . GLU A 1 223 ? -0.827 -60.469 -16.766 1 86.56 223 GLU A N 1
ATOM 1660 C CA . GLU A 1 223 ? 0.211 -59.594 -16.203 1 86.56 223 GLU A CA 1
ATOM 1661 C C . GLU A 1 223 ? 0.285 -58.281 -16.938 1 86.56 223 GLU A C 1
ATOM 1663 O O . GLU A 1 223 ? 0.479 -57.219 -16.312 1 86.56 223 GLU A O 1
ATOM 1668 N N . LYS A 1 224 ? 0.125 -58.312 -18.172 1 81.81 224 LYS A N 1
ATOM 1669 C CA . LYS A 1 224 ? 0.147 -57.094 -18.969 1 81.81 224 LYS A CA 1
ATOM 1670 C C . LYS A 1 224 ? -0.949 -56.125 -18.531 1 81.81 224 LYS A C 1
ATOM 1672 O O . LYS A 1 224 ? -0.699 -54.906 -18.359 1 81.81 224 LYS A O 1
ATOM 1677 N N . ILE A 1 225 ? -2.115 -56.656 -18.312 1 83.88 225 ILE A N 1
ATOM 1678 C CA . ILE A 1 225 ? -3.248 -55.812 -17.891 1 83.88 225 ILE A CA 1
ATOM 1679 C C . ILE A 1 225 ? -2.998 -55.25 -16.5 1 83.88 225 ILE A C 1
ATOM 1681 O O . ILE A 1 225 ? -3.258 -54.094 -16.234 1 83.88 225 ILE A O 1
ATOM 1685 N N . ARG A 1 226 ? -2.574 -56.188 -15.633 1 85.25 226 ARG A N 1
ATOM 1686 C CA . ARG A 1 226 ? -2.297 -55.75 -14.266 1 85.25 226 ARG A CA 1
ATOM 1687 C C . ARG A 1 226 ? -1.285 -54.625 -14.234 1 85.25 226 ARG A C 1
ATOM 1689 O O . ARG A 1 226 ? -1.499 -53.625 -13.562 1 85.25 226 ARG A O 1
ATOM 1696 N N . LEU A 1 227 ? -0.203 -54.688 -14.977 1 81.12 227 LEU A N 1
ATOM 1697 C CA . LEU A 1 227 ? 0.843 -53.656 -15.023 1 81.12 227 LEU A CA 1
ATOM 1698 C C . LEU A 1 227 ? 0.31 -52.375 -15.602 1 81.12 227 LEU A C 1
ATOM 1700 O O . LEU A 1 227 ? 0.656 -51.281 -15.117 1 81.12 227 LEU A O 1
ATOM 1704 N N . GLU A 1 228 ? -0.49 -52.531 -16.562 1 78.69 228 GLU A N 1
ATOM 1705 C CA . GLU A 1 228 ? -1.09 -51.344 -17.172 1 78.69 228 GLU A CA 1
ATOM 1706 C C . GLU A 1 228 ? -1.986 -50.594 -16.172 1 78.69 228 GLU A C 1
ATOM 1708 O O . GLU A 1 228 ? -1.939 -49.375 -16.078 1 78.69 228 GLU A O 1
ATOM 1713 N N . GLN A 1 229 ? -2.803 -51.469 -15.539 1 82.25 229 GLN A N 1
ATOM 1714 C CA . GLN A 1 229 ? -3.713 -50.875 -14.562 1 82.25 229 GLN A CA 1
ATOM 1715 C C . GLN A 1 229 ? -2.941 -50.219 -13.422 1 82.25 229 GLN A C 1
ATOM 1717 O O . GLN A 1 229 ? -3.314 -49.125 -12.953 1 82.25 229 GLN A O 1
ATOM 1722 N N . GLU A 1 230 ? -1.893 -50.781 -12.945 1 81.25 230 GLU A N 1
ATOM 1723 C CA . GLU A 1 230 ? -1.073 -50.219 -11.875 1 81.25 230 GLU A CA 1
ATOM 1724 C C . GLU A 1 230 ? -0.423 -48.906 -12.305 1 81.25 230 GLU A C 1
ATOM 1726 O O . GLU A 1 230 ? -0.381 -47.969 -11.531 1 81.25 230 GLU A O 1
ATOM 1731 N N . SER A 1 231 ? 0.04 -48.844 -13.484 1 78.94 231 SER A N 1
ATOM 1732 C CA . SER A 1 231 ? 0.656 -47.625 -14.016 1 78.94 231 SER A CA 1
ATOM 1733 C C . SER A 1 231 ? -0.354 -46.5 -14.117 1 78.94 231 SER A C 1
ATOM 1735 O O . SER A 1 231 ? -0.05 -45.344 -13.766 1 78.94 231 SER A O 1
ATOM 1737 N N . LYS A 1 232 ? -1.507 -46.875 -14.523 1 78.12 232 LYS A N 1
ATOM 1738 C CA . LYS A 1 232 ? -2.564 -45.875 -14.648 1 78.12 232 LYS A CA 1
ATOM 1739 C C . LYS A 1 232 ? -2.961 -45.312 -13.281 1 78.12 232 LYS A C 1
ATOM 1741 O O . LYS A 1 232 ? -3.145 -44.125 -13.125 1 78.12 232 LYS A O 1
ATOM 1746 N N . THR A 1 233 ? -3.092 -46.188 -12.359 1 82.38 233 THR A N 1
ATOM 1747 C CA . THR A 1 233 ? -3.482 -45.781 -11.016 1 82.38 233 THR A CA 1
ATOM 1748 C C . THR A 1 233 ? -2.412 -44.906 -10.391 1 82.38 233 THR A C 1
ATOM 1750 O O . THR A 1 233 ? -2.73 -43.875 -9.773 1 82.38 233 THR A O 1
ATOM 1753 N N . ALA A 1 234 ? -1.169 -45.25 -10.562 1 79.25 234 ALA A N 1
ATOM 1754 C CA . ALA A 1 234 ? -0.068 -44.438 -10.039 1 79.25 234 ALA A CA 1
ATOM 1755 C C . ALA A 1 234 ? -0.041 -43.062 -10.68 1 79.25 234 ALA A C 1
ATOM 1757 O O . ALA A 1 234 ? 0.137 -42.062 -9.984 1 79.25 234 ALA A O 1
ATOM 1758 N N . ALA A 1 235 ? -0.272 -43.031 -11.938 1 74.94 235 ALA A N 1
ATOM 1759 C CA . ALA A 1 235 ? -0.293 -41.75 -12.656 1 74.94 235 ALA A CA 1
ATOM 1760 C C . ALA A 1 235 ? -1.467 -40.875 -12.211 1 74.94 235 ALA A C 1
ATOM 1762 O O . ALA A 1 235 ? -1.334 -39.656 -12.078 1 74.94 235 ALA A O 1
ATOM 1763 N N . ALA A 1 236 ? -2.551 -41.5 -12.008 1 80.94 236 ALA A N 1
ATOM 1764 C CA . ALA A 1 236 ? -3.744 -40.812 -11.57 1 80.94 236 ALA A CA 1
ATOM 1765 C C . ALA A 1 236 ? -3.539 -40.188 -10.188 1 80.94 236 ALA A C 1
ATOM 1767 O O . ALA A 1 236 ? -3.975 -39.062 -9.93 1 80.94 236 ALA A O 1
ATOM 1768 N N . LYS A 1 237 ? -2.896 -40.875 -9.344 1 82.69 237 LYS A N 1
ATOM 1769 C CA . LYS A 1 237 ? -2.641 -40.375 -7.996 1 82.69 237 LYS A CA 1
ATOM 1770 C C . LYS A 1 237 ? -1.731 -39.156 -8.023 1 82.69 237 LYS A C 1
ATOM 1772 O O . LYS A 1 237 ? -2.002 -38.156 -7.348 1 82.69 237 LYS A O 1
ATOM 1777 N N . VAL A 1 238 ? -0.718 -39.219 -8.75 1 78.38 238 VAL A N 1
ATOM 1778 C CA . VAL A 1 238 ? 0.223 -38.094 -8.867 1 78.38 238 VAL A CA 1
ATOM 1779 C C . VAL A 1 238 ? -0.479 -36.875 -9.469 1 78.38 238 VAL A C 1
ATOM 1781 O O . VAL A 1 238 ? -0.291 -35.75 -9.008 1 78.38 238 VAL A O 1
ATOM 1784 N N . ARG A 1 239 ? -1.283 -37.125 -10.461 1 80.94 239 ARG A N 1
ATOM 1785 C CA . ARG A 1 239 ? -2.029 -36.062 -11.102 1 80.94 239 ARG A CA 1
ATOM 1786 C C . ARG A 1 239 ? -2.998 -35.406 -10.125 1 80.94 239 ARG A C 1
ATOM 1788 O O . ARG A 1 239 ? -3.109 -34.188 -10.07 1 80.94 239 ARG A O 1
ATOM 1795 N N . ALA A 1 240 ? -3.613 -36.25 -9.391 1 84.94 240 ALA A N 1
ATOM 1796 C CA . ALA A 1 240 ? -4.57 -35.719 -8.414 1 84.94 240 ALA A CA 1
ATOM 1797 C C . ALA A 1 240 ? -3.877 -34.844 -7.371 1 84.94 240 ALA A C 1
ATOM 1799 O O . ALA A 1 240 ? -4.402 -33.812 -6.977 1 84.94 240 ALA A O 1
ATOM 1800 N N . ALA A 1 241 ? -2.771 -35.25 -6.992 1 84.38 241 ALA A N 1
ATOM 1801 C CA . ALA A 1 241 ? -2.008 -34.469 -6.02 1 84.38 241 ALA A CA 1
ATOM 1802 C C . ALA A 1 241 ? -1.584 -33.125 -6.598 1 84.38 241 ALA A C 1
ATOM 1804 O O . ALA A 1 241 ? -1.664 -32.094 -5.918 1 84.38 241 ALA A O 1
ATOM 1805 N N . MET A 1 242 ? -1.178 -33.125 -7.812 1 82.44 242 MET A N 1
ATOM 1806 C CA . MET A 1 242 ? -0.775 -31.891 -8.484 1 82.44 242 MET A CA 1
ATOM 1807 C C . MET A 1 242 ? -1.959 -30.938 -8.633 1 82.44 242 MET A C 1
ATOM 1809 O O . MET A 1 242 ? -1.829 -29.734 -8.391 1 82.44 242 MET A O 1
ATOM 1813 N N . VAL A 1 243 ? -3.045 -31.547 -9.023 1 86.44 243 VAL A N 1
ATOM 1814 C CA . VAL A 1 243 ? -4.258 -30.75 -9.203 1 86.44 243 VAL A CA 1
ATOM 1815 C C . VAL A 1 243 ? -4.652 -30.109 -7.871 1 86.44 243 VAL A C 1
ATOM 1817 O O . VAL A 1 243 ? -4.961 -28.906 -7.82 1 86.44 243 VAL A O 1
ATOM 1820 N N . ALA A 1 244 ? -4.57 -30.859 -6.832 1 89.88 244 ALA A N 1
ATOM 1821 C CA . ALA A 1 244 ? -4.93 -30.344 -5.512 1 89.88 244 ALA A CA 1
ATOM 1822 C C . ALA A 1 244 ? -4 -29.219 -5.094 1 89.88 244 ALA A C 1
ATOM 1824 O O . ALA A 1 244 ? -4.457 -28.188 -4.582 1 89.88 244 ALA A O 1
ATOM 1825 N N . GLN A 1 245 ? -2.783 -29.375 -5.309 1 87.81 245 GLN A N 1
ATOM 1826 C CA . GLN A 1 245 ? -1.806 -28.359 -4.953 1 87.81 245 GLN A CA 1
ATOM 1827 C C . GLN A 1 245 ? -2.018 -27.094 -5.773 1 87.81 245 GLN A C 1
ATOM 1829 O O . GLN A 1 245 ? -1.999 -25.984 -5.227 1 87.81 245 GLN A O 1
ATOM 1834 N N . LEU A 1 246 ? -2.203 -27.25 -7.062 1 88.94 246 LEU A N 1
ATOM 1835 C CA . LEU A 1 246 ? -2.402 -26.109 -7.938 1 88.94 246 LEU A CA 1
ATOM 1836 C C . LEU A 1 246 ? -3.697 -25.375 -7.594 1 88.94 246 LEU A C 1
ATOM 1838 O O . LEU A 1 246 ? -3.756 -24.141 -7.645 1 88.94 246 LEU A O 1
ATOM 1842 N N . GLU A 1 247 ? -4.695 -26.141 -7.258 1 91.25 247 GLU A N 1
ATOM 1843 C CA . GLU A 1 247 ? -5.945 -25.531 -6.82 1 91.25 247 GLU A CA 1
ATOM 1844 C C . GLU A 1 247 ? -5.738 -24.672 -5.574 1 91.25 247 GLU A C 1
ATOM 1846 O O . GLU A 1 247 ? -6.316 -23.594 -5.453 1 91.25 247 GLU A O 1
ATOM 1851 N N . GLY A 1 248 ? -4.992 -25.219 -4.68 1 91.25 248 GLY A N 1
ATOM 1852 C CA . GLY A 1 248 ? -4.656 -24.453 -3.488 1 91.25 248 GLY A CA 1
ATOM 1853 C C . GLY A 1 248 ? -3.93 -23.156 -3.795 1 91.25 248 GLY A C 1
ATOM 1854 O O . GLY A 1 248 ? -4.246 -22.109 -3.221 1 91.25 248 GLY A O 1
ATOM 1855 N N . VAL A 1 249 ? -3.008 -23.219 -4.648 1 90.62 249 VAL A N 1
ATOM 1856 C CA . VAL A 1 249 ? -2.246 -22.031 -5.043 1 90.62 249 VAL A CA 1
ATOM 1857 C C . VAL A 1 249 ? -3.178 -21 -5.676 1 90.62 249 VAL A C 1
ATOM 1859 O O . VAL A 1 249 ? -3.121 -19.812 -5.34 1 90.62 249 VAL A O 1
ATOM 1862 N N . VAL A 1 250 ? -4.035 -21.453 -6.613 1 91.69 250 VAL A N 1
ATOM 1863 C CA . VAL A 1 250 ? -4.969 -20.578 -7.301 1 91.69 250 VAL A CA 1
ATOM 1864 C C . VAL A 1 250 ? -5.887 -19.906 -6.281 1 91.69 250 VAL A C 1
ATOM 1866 O O . VAL A 1 250 ? -6.105 -18.688 -6.34 1 91.69 250 VAL A O 1
ATOM 1869 N N . SER A 1 251 ? -6.395 -20.641 -5.34 1 92.31 251 SER A N 1
ATOM 1870 C CA . SER A 1 251 ? -7.273 -20.109 -4.305 1 92.31 251 SER A CA 1
ATOM 1871 C C . SER A 1 251 ? -6.559 -19.062 -3.455 1 92.31 251 SER A C 1
ATOM 1873 O O . SER A 1 251 ? -7.094 -17.984 -3.217 1 92.31 251 SER A O 1
ATOM 1875 N N . THR A 1 252 ? -5.406 -19.359 -3.029 1 90.31 252 THR A N 1
ATOM 1876 C CA . THR A 1 252 ? -4.625 -18.438 -2.203 1 90.31 252 THR A CA 1
ATOM 1877 C C . THR A 1 252 ? -4.297 -17.172 -2.969 1 90.31 252 THR A C 1
ATOM 1879 O O . THR A 1 252 ? -4.391 -16.062 -2.424 1 90.31 252 THR A O 1
ATOM 1882 N N . LEU A 1 253 ? -3.893 -17.281 -4.207 1 89.88 253 LEU A N 1
ATOM 1883 C CA . LEU A 1 253 ? -3.561 -16.125 -5.023 1 89.88 253 LEU A CA 1
ATOM 1884 C C . LEU A 1 253 ? -4.777 -15.219 -5.211 1 89.88 253 LEU A C 1
ATOM 1886 O O . LEU A 1 253 ? -4.672 -13.992 -5.113 1 89.88 253 LEU A O 1
ATOM 1890 N N . ASN A 1 254 ? -5.898 -15.836 -5.449 1 92.19 254 ASN A N 1
ATOM 1891 C CA . ASN A 1 254 ? -7.121 -15.062 -5.602 1 92.19 254 ASN A CA 1
ATOM 1892 C C . ASN A 1 254 ? -7.488 -14.328 -4.316 1 92.19 254 ASN A C 1
ATOM 1894 O O . ASN A 1 254 ? -7.84 -13.148 -4.348 1 92.19 254 ASN A O 1
ATOM 1898 N N . GLU A 1 255 ? -7.43 -15.008 -3.219 1 92.31 255 GLU A N 1
ATOM 1899 C CA . GLU A 1 255 ? -7.719 -14.391 -1.926 1 92.31 255 GLU A CA 1
ATOM 1900 C C . GLU A 1 255 ? -6.746 -13.258 -1.622 1 92.31 255 GLU A C 1
ATOM 1902 O O . GLU A 1 255 ? -7.156 -12.188 -1.159 1 92.31 255 GLU A O 1
ATOM 1907 N N . THR A 1 256 ? -5.488 -13.492 -1.847 1 91.12 256 THR A N 1
ATOM 1908 C CA . THR A 1 256 ? -4.461 -12.484 -1.624 1 91.12 256 THR A CA 1
ATOM 1909 C C . THR A 1 256 ? -4.699 -11.266 -2.516 1 91.12 256 THR A C 1
ATOM 1911 O O . THR A 1 256 ? -4.594 -10.125 -2.059 1 91.12 256 THR A O 1
ATOM 1914 N N . ALA A 1 257 ? -5 -11.5 -3.777 1 91.31 257 ALA A N 1
ATOM 1915 C CA . ALA A 1 257 ? -5.273 -10.406 -4.707 1 91.31 257 ALA A CA 1
ATOM 1916 C C . ALA A 1 257 ? -6.438 -9.555 -4.219 1 91.31 257 ALA A C 1
ATOM 1918 O O . ALA A 1 257 ? -6.363 -8.32 -4.238 1 91.31 257 ALA A O 1
ATOM 1919 N N . GLU A 1 258 ? -7.477 -10.18 -3.75 1 91.88 258 GLU A N 1
ATOM 1920 C CA . GLU A 1 258 ? -8.648 -9.469 -3.252 1 91.88 258 GLU A CA 1
ATOM 1921 C C . GLU A 1 258 ? -8.305 -8.641 -2.014 1 91.88 258 GLU A C 1
ATOM 1923 O O . GLU A 1 258 ? -8.695 -7.48 -1.908 1 91.88 258 GLU A O 1
ATOM 1928 N N . THR A 1 259 ? -7.621 -9.234 -1.118 1 92.19 259 THR A N 1
ATOM 1929 C CA . THR A 1 259 ? -7.238 -8.562 0.117 1 92.19 259 THR A CA 1
ATOM 1930 C C . THR A 1 259 ? -6.316 -7.379 -0.176 1 92.19 259 THR A C 1
ATOM 1932 O O . THR A 1 259 ? -6.496 -6.293 0.381 1 92.19 259 THR A O 1
ATOM 1935 N N . LEU A 1 260 ? -5.367 -7.57 -1.048 1 91.38 260 LEU A N 1
ATOM 1936 C CA . LEU A 1 260 ? -4.449 -6.5 -1.412 1 91.38 260 LEU A CA 1
ATOM 1937 C C . LEU A 1 260 ? -5.184 -5.367 -2.119 1 91.38 260 LEU A C 1
ATOM 1939 O O . LEU A 1 260 ? -4.93 -4.191 -1.847 1 91.38 260 LEU A O 1
ATOM 1943 N N . HIS A 1 261 ? -6.066 -5.77 -3.018 1 93.31 261 HIS A N 1
ATOM 1944 C CA . HIS A 1 261 ? -6.848 -4.746 -3.701 1 93.31 261 HIS A CA 1
ATOM 1945 C C . HIS A 1 261 ? -7.605 -3.871 -2.707 1 93.31 261 HIS A C 1
ATOM 1947 O O . HIS A 1 261 ? -7.594 -2.645 -2.818 1 93.31 261 HIS A O 1
ATOM 1953 N N . SER A 1 262 ? -8.242 -4.457 -1.735 1 94 262 SER A N 1
ATOM 1954 C CA . SER A 1 262 ? -8.992 -3.734 -0.713 1 94 262 SER A CA 1
ATOM 1955 C C . SER A 1 262 ? -8.078 -2.842 0.118 1 94 262 SER A C 1
ATOM 1957 O O . SER A 1 262 ? -8.398 -1.679 0.371 1 94 262 SER A O 1
ATOM 1959 N N . SER A 1 263 ? -6.961 -3.379 0.534 1 93.56 263 SER A N 1
ATOM 1960 C CA . SER A 1 263 ? -6.004 -2.633 1.346 1 93.56 263 SER A CA 1
ATOM 1961 C C . SER A 1 263 ? -5.445 -1.438 0.581 1 93.56 263 SER A C 1
ATOM 1963 O O . SER A 1 263 ? -5.391 -0.325 1.11 1 93.56 263 SER A O 1
ATOM 1965 N N . LEU A 1 264 ? -5.031 -1.65 -0.64 1 93.44 264 LEU A N 1
ATOM 1966 C CA . LEU A 1 264 ? -4.441 -0.601 -1.464 1 93.44 264 LEU A CA 1
ATOM 1967 C C . LEU A 1 264 ? -5.461 0.491 -1.766 1 93.44 264 LEU A C 1
ATOM 1969 O O . LEU A 1 264 ? -5.137 1.68 -1.717 1 93.44 264 LEU A O 1
ATOM 1973 N N . SER A 1 265 ? -6.676 0.042 -2.047 1 93.38 265 SER A N 1
ATOM 1974 C CA . SER A 1 265 ? -7.746 1.01 -2.273 1 93.38 265 SER A CA 1
ATOM 1975 C C . SER A 1 265 ? -8.016 1.838 -1.021 1 93.38 265 SER A C 1
ATOM 1977 O O . SER A 1 265 ? -8.203 3.053 -1.104 1 93.38 265 SER A O 1
ATOM 1979 N N . GLY A 1 266 ? -8.008 1.216 0.111 1 93.5 266 GLY A N 1
ATOM 1980 C CA . GLY A 1 266 ? -8.172 1.914 1.375 1 93.5 266 GLY A CA 1
ATOM 1981 C C . GLY A 1 266 ? -7.086 2.938 1.64 1 93.5 266 GLY A C 1
ATOM 1982 O O . GLY A 1 266 ? -7.371 4.066 2.045 1 93.5 266 GLY A O 1
ATOM 1983 N N . VAL A 1 267 ? -5.926 2.574 1.377 1 94.25 267 VAL A N 1
ATOM 1984 C CA . VAL A 1 267 ? -4.797 3.473 1.592 1 94.25 267 VAL A CA 1
ATOM 1985 C C . VAL A 1 267 ? -4.871 4.641 0.613 1 94.25 267 VAL A C 1
ATOM 1987 O O . VAL A 1 267 ? -4.586 5.785 0.977 1 94.25 267 VAL A O 1
ATOM 1990 N N . LYS A 1 268 ? -5.203 4.348 -0.598 1 94.81 268 LYS A N 1
ATOM 1991 C CA . LYS A 1 268 ? -5.391 5.41 -1.583 1 94.81 268 LYS A CA 1
ATOM 1992 C C . LYS A 1 268 ? -6.438 6.418 -1.116 1 94.81 268 LYS A C 1
ATOM 1994 O O . LYS A 1 268 ? -6.219 7.629 -1.189 1 94.81 268 LYS A O 1
ATOM 1999 N N . ASP A 1 269 ? -7.516 5.969 -0.58 1 94.56 269 ASP A N 1
ATOM 2000 C CA . ASP A 1 269 ? -8.586 6.816 -0.061 1 94.56 269 ASP A CA 1
ATOM 2001 C C . ASP A 1 269 ? -8.102 7.633 1.138 1 94.56 269 ASP A C 1
ATOM 2003 O O . ASP A 1 269 ? -8.367 8.836 1.228 1 94.56 269 ASP A O 1
ATOM 2007 N N . GLN A 1 270 ? -7.422 6.957 2.004 1 93.31 270 GLN A N 1
ATOM 2008 C CA . GLN A 1 270 ? -6.879 7.633 3.178 1 93.31 270 GLN A CA 1
ATOM 2009 C C . GLN A 1 270 ? -5.914 8.742 2.773 1 93.31 270 GLN A C 1
ATOM 2011 O O . GLN A 1 270 ? -5.918 9.828 3.365 1 93.31 270 GLN A O 1
ATOM 2016 N N . ALA A 1 271 ? -5.094 8.477 1.798 1 92.06 271 ALA A N 1
ATOM 2017 C CA . ALA A 1 271 ? -4.18 9.492 1.281 1 92.06 271 ALA A CA 1
ATOM 2018 C C . ALA A 1 271 ? -4.949 10.68 0.698 1 92.06 271 ALA A C 1
ATOM 2020 O O . ALA A 1 271 ? -4.539 11.828 0.86 1 92.06 271 ALA A O 1
ATOM 2021 N N . GLY A 1 272 ? -6.07 10.367 0.041 1 92.75 272 GLY A N 1
ATOM 2022 C CA . GLY A 1 272 ? -6.926 11.43 -0.469 1 92.75 272 GLY A CA 1
ATOM 2023 C C . GLY A 1 272 ? -7.535 12.281 0.626 1 92.75 272 GLY A C 1
ATOM 2024 O O . GLY A 1 272 ? -7.543 13.516 0.532 1 92.75 272 GLY A O 1
ATOM 2025 N N . VAL A 1 273 ? -8.031 11.703 1.644 1 93.81 273 VAL A N 1
ATOM 2026 C CA . VAL A 1 273 ? -8.586 12.414 2.791 1 93.81 273 VAL A CA 1
ATOM 2027 C C . VAL A 1 273 ? -7.496 13.258 3.451 1 93.81 273 VAL A C 1
ATOM 2029 O O . VAL A 1 273 ? -7.734 14.406 3.82 1 93.81 273 VAL A O 1
ATOM 2032 N N . ALA A 1 274 ? -6.324 12.68 3.551 1 92 274 ALA A N 1
ATOM 2033 C CA . ALA A 1 274 ? -5.191 13.406 4.121 1 92 274 ALA A CA 1
ATOM 2034 C C . ALA A 1 274 ? -4.887 14.664 3.311 1 92 274 ALA A C 1
ATOM 2036 O O . ALA A 1 274 ? -4.711 15.742 3.875 1 92 274 ALA A O 1
ATOM 2037 N N . ALA A 1 275 ? -4.867 14.531 2.004 1 92.31 275 ALA A N 1
ATOM 2038 C CA . ALA A 1 275 ? -4.609 15.664 1.124 1 92.31 275 ALA A CA 1
ATOM 2039 C C . ALA A 1 275 ? -5.664 16.75 1.309 1 92.31 275 ALA A C 1
ATOM 2041 O O . ALA A 1 275 ? -5.336 17.938 1.364 1 92.31 275 ALA A O 1
ATOM 2042 N N . ALA A 1 276 ? -6.887 16.375 1.462 1 93.62 276 ALA A N 1
ATOM 2043 C CA . ALA A 1 276 ? -7.977 17.328 1.644 1 93.62 276 ALA A CA 1
ATOM 2044 C C . ALA A 1 276 ? -7.848 18.062 2.977 1 93.62 276 ALA A C 1
ATOM 2046 O O . ALA A 1 276 ? -8.016 19.281 3.039 1 93.62 276 ALA A O 1
ATOM 2047 N N . ARG A 1 277 ? -7.562 17.312 4.012 1 94 277 ARG A N 1
ATOM 2048 C CA . ARG A 1 277 ? -7.391 17.906 5.336 1 94 277 ARG A CA 1
ATOM 2049 C C . ARG A 1 277 ? -6.199 18.844 5.363 1 94 277 ARG A C 1
ATOM 2051 O O . ARG A 1 277 ? -6.25 19.906 6.004 1 94 277 ARG A O 1
ATOM 2058 N N . LEU A 1 278 ? -5.176 18.5 4.684 1 93.25 278 LEU A N 1
ATOM 2059 C CA . LEU A 1 278 ? -3.98 19.328 4.625 1 93.25 278 LEU A CA 1
ATOM 2060 C C . LEU A 1 278 ? -4.242 20.594 3.818 1 93.25 278 LEU A C 1
ATOM 2062 O O . LEU A 1 278 ? -3.711 21.656 4.141 1 93.25 278 LEU A O 1
ATOM 2066 N N . ALA A 1 279 ? -5.07 20.453 2.783 1 91.94 279 ALA A N 1
ATOM 2067 C CA . ALA A 1 279 ? -5.465 21.641 2.027 1 91.94 279 ALA A CA 1
ATOM 2068 C C . ALA A 1 279 ? -6.25 22.609 2.906 1 91.94 279 ALA A C 1
ATOM 2070 O O . ALA A 1 279 ? -6.039 23.828 2.844 1 91.94 279 ALA A O 1
ATOM 2071 N N . GLU A 1 280 ? -7.105 22.078 3.734 1 93.06 280 GLU A N 1
ATOM 2072 C CA . GLU A 1 280 ? -7.848 22.891 4.691 1 93.06 280 GLU A CA 1
ATOM 2073 C C . GLU A 1 280 ? -6.91 23.547 5.703 1 93.06 280 GLU A C 1
ATOM 2075 O O . GLU A 1 280 ? -7.062 24.734 6.023 1 93.06 280 GLU A O 1
ATOM 2080 N N . ALA A 1 281 ? -5.977 22.75 6.148 1 91.62 281 ALA A N 1
ATOM 2081 C CA . ALA A 1 281 ? -4.996 23.266 7.102 1 91.62 281 ALA A CA 1
ATOM 2082 C C . ALA A 1 281 ? -4.152 24.375 6.477 1 91.62 281 ALA A C 1
ATOM 2084 O O . ALA A 1 281 ? -3.861 25.391 7.129 1 91.62 281 ALA A O 1
ATOM 2085 N N . ALA A 1 282 ? -3.797 24.188 5.223 1 92.06 282 ALA A N 1
ATOM 2086 C CA . ALA A 1 282 ? -3.02 25.203 4.512 1 92.06 282 ALA A CA 1
ATOM 2087 C C . ALA A 1 282 ? -3.807 26.5 4.371 1 92.06 282 ALA A C 1
ATOM 2089 O O . ALA A 1 282 ? -3.252 27.594 4.535 1 92.06 282 ALA A O 1
ATOM 2090 N N . THR A 1 283 ? -5.09 26.406 4.051 1 92.81 283 THR A N 1
ATOM 2091 C CA . THR A 1 283 ? -5.949 27.578 3.939 1 92.81 283 THR A CA 1
ATOM 2092 C C . THR A 1 283 ? -6.059 28.297 5.277 1 92.81 283 THR A C 1
ATOM 2094 O O . THR A 1 283 ? -5.934 29.516 5.34 1 92.81 283 THR A O 1
ATOM 2097 N N . ALA A 1 284 ? -6.266 27.5 6.312 1 92 284 ALA A N 1
ATOM 2098 C CA . ALA A 1 284 ? -6.336 28.078 7.656 1 92 284 ALA A CA 1
ATOM 2099 C C . ALA A 1 284 ? -5.02 28.75 8.039 1 92 284 ALA A C 1
ATOM 2101 O O . ALA A 1 284 ? -5.02 29.797 8.688 1 92 284 ALA A O 1
ATOM 2102 N N . MET A 1 285 ? -3.939 28.234 7.652 1 90.88 285 MET A N 1
ATOM 2103 C CA . MET A 1 285 ? -2.623 28.797 7.945 1 90.88 285 MET A CA 1
ATOM 2104 C C . MET A 1 285 ? -2.416 30.109 7.211 1 90.88 285 MET A C 1
ATOM 2106 O O . MET A 1 285 ? -1.786 31.031 7.738 1 90.88 285 MET A O 1
ATOM 2110 N N . ASN A 1 286 ? -2.951 30.188 6 1 90.94 286 ASN A N 1
ATOM 2111 C CA . ASN A 1 286 ? -2.895 31.453 5.262 1 90.94 286 ASN A CA 1
ATOM 2112 C C . ASN A 1 286 ? -3.68 32.562 5.969 1 90.94 286 ASN A C 1
ATOM 2114 O O . ASN A 1 286 ? -3.227 33.688 6.043 1 90.94 286 ASN A O 1
ATOM 2118 N N . GLU A 1 287 ? -4.801 32.156 6.445 1 91.19 287 GLU A N 1
ATOM 2119 C CA . GLU A 1 287 ? -5.598 33.094 7.223 1 91.19 287 GLU A CA 1
ATOM 2120 C C . GLU A 1 287 ? -4.863 33.531 8.492 1 91.19 287 GLU A C 1
ATOM 2122 O O . GLU A 1 287 ? -4.867 34.688 8.844 1 91.19 287 GLU A O 1
ATOM 2127 N N . MET A 1 288 ? -4.176 32.594 9.117 1 88.75 288 MET A N 1
ATOM 2128 C CA . MET A 1 288 ? -3.396 32.875 10.32 1 88.75 288 MET A CA 1
ATOM 2129 C C . MET A 1 288 ? -2.252 33.844 10.031 1 88.75 288 MET A C 1
ATOM 2131 O O . MET A 1 288 ? -2.016 34.781 10.789 1 88.75 288 MET A O 1
ATOM 2135 N N . ASN A 1 289 ? -1.625 33.625 8.969 1 90.62 289 ASN A N 1
ATOM 2136 C CA . ASN A 1 289 ? -0.53 34.5 8.57 1 90.62 289 ASN A CA 1
ATOM 2137 C C . ASN A 1 289 ? -1.013 35.938 8.336 1 90.62 289 ASN A C 1
ATOM 2139 O O . ASN A 1 289 ? -0.335 36.875 8.719 1 90.62 289 ASN A O 1
ATOM 2143 N N . SER A 1 290 ? -2.178 36.094 7.738 1 92.88 290 SER A N 1
ATOM 2144 C CA . SER A 1 290 ? -2.762 37.406 7.512 1 92.88 290 SER A CA 1
ATOM 2145 C C . SER A 1 290 ? -3.07 38.094 8.828 1 92.88 290 SER A C 1
ATOM 2147 O O . SER A 1 290 ? -2.811 39.281 8.977 1 92.88 290 SER A O 1
ATOM 2149 N N . THR A 1 291 ? -3.576 37.281 9.703 1 93 291 THR A N 1
ATOM 2150 C CA . THR A 1 291 ? -3.924 37.844 11.008 1 93 291 THR A CA 1
ATOM 2151 C C . THR A 1 291 ? -2.666 38.25 11.781 1 93 291 THR A C 1
ATOM 2153 O O . THR A 1 291 ? -2.67 39.219 12.539 1 93 291 THR A O 1
ATOM 2156 N N . VAL A 1 292 ? -1.59 37.531 11.68 1 93.56 292 VAL A N 1
ATOM 2157 C CA . VAL A 1 292 ? -0.326 37.812 12.344 1 93.56 292 VAL A CA 1
ATOM 2158 C C . VAL A 1 292 ? 0.221 39.156 11.844 1 93.56 292 VAL A C 1
ATOM 2160 O O . VAL A 1 292 ? 0.723 39.969 12.633 1 93.56 292 VAL A O 1
ATOM 2163 N N . LEU A 1 293 ? 0.061 39.406 10.547 1 92 293 LEU A N 1
ATOM 2164 C CA . LEU A 1 293 ? 0.507 40.688 9.969 1 92 293 LEU A CA 1
ATOM 2165 C C . LEU A 1 293 ? -0.333 41.844 10.492 1 92 293 LEU A C 1
ATOM 2167 O O . LEU A 1 293 ? 0.195 42.906 10.766 1 92 293 LEU A O 1
ATOM 2171 N N . GLU A 1 294 ? -1.592 41.531 10.617 1 93.5 294 GLU A N 1
ATOM 2172 C CA . GLU A 1 294 ? -2.488 42.562 11.172 1 93.5 294 GLU A CA 1
ATOM 2173 C C . GLU A 1 294 ? -2.119 42.875 12.617 1 93.5 294 GLU A C 1
ATOM 2175 O O . GLU A 1 294 ? -2.109 44.062 13 1 93.5 294 GLU A O 1
ATOM 2180 N N . VAL A 1 295 ? -1.797 41.906 13.406 1 94.25 295 VAL A N 1
ATOM 2181 C CA . VAL A 1 295 ? -1.394 42.062 14.797 1 94.25 295 VAL A CA 1
ATOM 2182 C C . VAL A 1 295 ? -0.109 42.906 14.859 1 94.25 295 VAL A C 1
ATOM 2184 O O . VAL A 1 295 ? -0.016 43.844 15.633 1 94.25 295 VAL A O 1
ATOM 2187 N N . ALA A 1 296 ? 0.839 42.531 14.023 1 92.56 296 ALA A N 1
ATOM 2188 C CA . ALA A 1 296 ? 2.113 43.25 14 1 92.56 296 ALA A CA 1
ATOM 2189 C C . ALA A 1 296 ? 1.915 44.688 13.625 1 92.56 296 ALA A C 1
ATOM 2191 O O . ALA A 1 296 ? 2.506 45.594 14.242 1 92.56 296 ALA A O 1
ATOM 2192 N N . GLY A 1 297 ? 1.101 45 12.633 1 93.94 297 GLY A N 1
ATOM 2193 C CA . GLY A 1 297 ? 0.813 46.375 12.211 1 93.94 297 GLY A CA 1
ATOM 2194 C C . GLY A 1 297 ? 0.117 47.188 13.281 1 93.94 297 GLY A C 1
ATOM 2195 O O . GLY A 1 297 ? 0.505 48.312 13.555 1 93.94 297 GLY A O 1
ATOM 2196 N N . ASN A 1 298 ? -0.86 46.594 13.867 1 95.12 298 ASN A N 1
ATOM 2197 C CA . ASN A 1 298 ? -1.588 47.281 14.93 1 95.12 298 ASN A CA 1
ATOM 2198 C C . ASN A 1 298 ? -0.704 47.5 16.156 1 95.12 298 ASN A C 1
ATOM 2200 O O . ASN A 1 298 ? -0.828 48.531 16.828 1 95.12 298 ASN A O 1
ATOM 2204 N N . ALA A 1 299 ? 0.15 46.531 16.438 1 93.75 299 ALA A N 1
ATOM 2205 C CA . ALA A 1 299 ? 1.077 46.688 17.562 1 93.75 299 ALA A CA 1
ATOM 2206 C C . ALA A 1 299 ? 2.041 47.844 17.312 1 93.75 299 ALA A C 1
ATOM 2208 O O . ALA A 1 299 ? 2.305 48.625 18.219 1 93.75 299 ALA A O 1
ATOM 2209 N N . SER A 1 300 ? 2.488 48.031 16.078 1 93.06 300 SER A N 1
ATOM 2210 C CA . SER A 1 300 ? 3.371 49.125 15.719 1 93.06 300 SER A CA 1
ATOM 2211 C C . SER A 1 300 ? 2.664 50.469 15.875 1 93.06 300 SER A C 1
ATOM 2213 O O . SER A 1 300 ? 3.229 51.406 16.422 1 93.06 300 SER A O 1
ATOM 2215 N N . GLY A 1 301 ? 1.473 50.5 15.375 1 92.75 301 GLY A N 1
ATOM 2216 C CA . GLY A 1 301 ? 0.688 51.719 15.516 1 92.75 301 GLY A CA 1
ATOM 2217 C C . GLY A 1 301 ? 0.398 52.062 16.969 1 92.75 301 GLY A C 1
ATOM 2218 O O . GLY A 1 301 ? 0.475 53.25 17.344 1 92.75 301 GLY A O 1
ATOM 2219 N N . ALA A 1 302 ? 0.11 51.094 17.75 1 91.94 302 ALA A N 1
ATOM 2220 C CA . ALA A 1 302 ? -0.163 51.312 19.172 1 91.94 302 ALA A CA 1
ATOM 2221 C C . ALA A 1 302 ? 1.09 51.781 19.906 1 91.94 302 ALA A C 1
ATOM 2223 O O . ALA A 1 302 ? 1.011 52.625 20.812 1 91.94 302 ALA A O 1
ATOM 2224 N N . ALA A 1 303 ? 2.223 51.25 19.516 1 90.06 303 ALA A N 1
ATOM 2225 C CA . ALA A 1 303 ? 3.492 51.656 20.109 1 90.06 303 ALA A CA 1
ATOM 2226 C C . ALA A 1 303 ? 3.785 53.125 19.797 1 90.06 303 ALA A C 1
ATOM 2228 O O . ALA A 1 303 ? 4.219 53.875 20.672 1 90.06 303 ALA A O 1
ATOM 2229 N N . ASP A 1 304 ? 3.51 53.594 18.594 1 92.75 304 ASP A N 1
ATOM 2230 C CA . ASP A 1 304 ? 3.699 54.969 18.172 1 92.75 304 ASP A CA 1
ATOM 2231 C C . ASP A 1 304 ? 2.781 55.906 18.969 1 92.75 304 ASP A C 1
ATOM 2233 O O . ASP A 1 304 ? 3.205 56.969 19.391 1 92.75 304 ASP A O 1
ATOM 2237 N N . ALA A 1 305 ? 1.61 55.406 19.078 1 91 305 ALA A N 1
ATOM 2238 C CA . ALA A 1 305 ? 0.647 56.219 19.828 1 91 305 ALA A CA 1
ATOM 2239 C C . ALA A 1 305 ? 1.08 56.344 21.297 1 91 305 ALA A C 1
ATOM 2241 O O . ALA A 1 305 ? 0.998 57.438 21.859 1 91 305 ALA A O 1
ATOM 2242 N N . ALA A 1 306 ? 1.552 55.312 21.875 1 90.25 306 ALA A N 1
ATOM 2243 C CA . ALA A 1 306 ? 2.004 55.344 23.266 1 90.25 306 ALA A CA 1
ATOM 2244 C C . ALA A 1 306 ? 3.195 56.281 23.438 1 90.25 306 ALA A C 1
ATOM 2246 O O . ALA A 1 306 ? 3.262 57.031 24.406 1 90.25 306 ALA A O 1
ATOM 2247 N N . THR A 1 307 ? 4.098 56.281 22.5 1 90.94 307 THR A N 1
ATOM 2248 C CA . THR A 1 307 ? 5.262 57.188 22.531 1 90.94 307 THR A CA 1
ATOM 2249 C C . THR A 1 307 ? 4.84 58.625 22.422 1 90.94 307 THR A C 1
ATOM 2251 O O . THR A 1 307 ? 5.371 59.5 23.125 1 90.94 307 THR A O 1
ATOM 2254 N N . SER A 1 308 ? 3.885 58.875 21.594 1 94 308 SER A N 1
ATOM 2255 C CA . SER A 1 308 ? 3.373 60.25 21.422 1 94 308 SER A CA 1
ATOM 2256 C C . SER A 1 308 ? 2.682 60.719 22.703 1 94 308 SER A C 1
ATOM 2258 O O . SER A 1 308 ? 2.818 61.875 23.078 1 94 308 SER A O 1
ATOM 2260 N N . VAL A 1 309 ? 1.963 59.812 23.328 1 94.19 309 VAL A N 1
ATOM 2261 C CA . VAL A 1 309 ? 1.304 60.125 24.594 1 94.19 309 VAL A CA 1
ATOM 2262 C C . VAL A 1 309 ? 2.348 60.531 25.641 1 94.19 309 VAL A C 1
ATOM 2264 O O . VAL A 1 309 ? 2.18 61.5 26.359 1 94.19 309 VAL A O 1
ATOM 2267 N N . GLN A 1 310 ? 3.391 59.781 25.703 1 91.62 310 GLN A N 1
ATOM 2268 C CA . GLN A 1 310 ? 4.453 60.062 26.672 1 91.62 310 GLN A CA 1
ATOM 2269 C C . GLN A 1 310 ? 5.066 61.438 26.422 1 91.62 310 GLN A C 1
ATOM 2271 O O . GLN A 1 310 ? 5.285 62.219 27.375 1 91.62 310 GLN A O 1
ATOM 2276 N N . SER A 1 311 ? 5.289 61.812 25.188 1 93.56 311 SER A N 1
ATOM 2277 C CA . SER A 1 311 ? 5.887 63.094 24.828 1 93.56 311 SER A CA 1
ATOM 2278 C C . SER A 1 311 ? 4.961 64.25 25.188 1 93.56 311 SER A C 1
ATOM 2280 O O . SER A 1 311 ? 5.398 65.25 25.75 1 93.56 311 SER A O 1
ATOM 2282 N N . GLN A 1 312 ? 3.766 64 24.844 1 92.56 312 GLN A N 1
ATOM 2283 C CA . GLN A 1 312 ? 2.785 65.062 25.141 1 92.56 312 GLN A CA 1
ATOM 2284 C C . GLN A 1 312 ? 2.605 65.25 26.641 1 92.56 312 GLN A C 1
ATOM 2286 O O . GLN A 1 312 ? 2.426 66.375 27.109 1 92.56 312 GLN A O 1
ATOM 2291 N N . ALA A 1 313 ? 2.629 64.125 27.391 1 93.19 313 ALA A N 1
ATOM 2292 C CA . ALA A 1 313 ? 2.51 64.188 28.844 1 93.19 313 ALA A CA 1
ATOM 2293 C C . ALA A 1 313 ? 3.693 64.938 29.453 1 93.19 313 ALA A C 1
ATOM 2295 O O . ALA A 1 313 ? 3.52 65.75 30.375 1 93.19 313 ALA A O 1
ATOM 2296 N N . HIS A 1 314 ? 4.891 64.75 28.969 1 92.19 314 HIS A N 1
ATOM 2297 C CA . HIS A 1 314 ? 6.082 65.438 29.453 1 92.19 314 HIS A CA 1
ATOM 2298 C C . HIS A 1 314 ? 6.008 66.938 29.172 1 92.19 314 HIS A C 1
ATOM 2300 O O . HIS A 1 314 ? 6.332 67.75 30.047 1 92.19 314 HIS A O 1
ATOM 2306 N N . GLU A 1 315 ? 5.555 67.188 27.984 1 91.69 315 GLU A N 1
ATOM 2307 C CA . GLU A 1 315 ? 5.41 68.625 27.625 1 91.69 315 GLU A CA 1
ATOM 2308 C C . GLU A 1 315 ? 4.324 69.312 28.469 1 91.69 315 GLU A C 1
ATOM 2310 O O . GLU A 1 315 ? 4.512 70.438 28.938 1 91.69 315 GLU A O 1
ATOM 2315 N N . GLY A 1 316 ? 3.252 68.5 28.594 1 88.5 316 GLY A N 1
ATOM 2316 C CA . GLY A 1 316 ? 2.186 69 29.438 1 88.5 316 GLY A CA 1
ATOM 2317 C C . GLY A 1 316 ? 2.617 69.25 30.859 1 88.5 316 GLY A C 1
ATOM 2318 O O . GLY A 1 316 ? 2.271 70.25 31.453 1 88.5 316 GLY A O 1
ATOM 2319 N N . ASN A 1 317 ? 3.395 68.375 31.406 1 90.44 317 ASN A N 1
ATOM 2320 C CA . ASN A 1 317 ? 3.904 68.5 32.781 1 90.44 317 ASN A CA 1
ATOM 2321 C C . ASN A 1 317 ? 4.832 69.75 32.906 1 90.44 317 ASN A C 1
ATOM 2323 O O . ASN A 1 317 ? 4.785 70.438 33.906 1 90.44 317 ASN A O 1
ATOM 2327 N N . ARG A 1 318 ? 5.676 70 31.922 1 92.19 318 ARG A N 1
ATOM 2328 C CA . ARG A 1 318 ? 6.57 71.188 31.906 1 92.19 318 ARG A CA 1
ATOM 2329 C C . ARG A 1 318 ? 5.781 72.438 31.953 1 92.19 318 ARG A C 1
ATOM 2331 O O . ARG A 1 318 ? 6.117 73.375 32.719 1 92.19 318 ARG A O 1
ATOM 2338 N N . LEU A 1 319 ? 4.77 72.5 31.156 1 90.12 319 LEU A N 1
ATOM 2339 C CA . LEU A 1 319 ? 3.938 73.688 31.078 1 90.12 319 LEU A CA 1
ATOM 2340 C C . LEU A 1 319 ? 3.219 73.938 32.406 1 90.12 319 LEU A C 1
ATOM 2342 O O . LEU A 1 319 ? 3.096 75.062 32.844 1 90.12 319 LEU A O 1
ATOM 2346 N N . VAL A 1 320 ? 2.799 72.812 33.062 1 89.69 320 VAL A N 1
ATOM 2347 C CA . VAL A 1 320 ? 2.119 72.938 34.344 1 89.69 320 VAL A CA 1
ATOM 2348 C C . VAL A 1 320 ? 3.096 73.438 35.406 1 89.69 320 VAL A C 1
ATOM 2350 O O . VAL A 1 320 ? 2.75 74.312 36.219 1 89.69 320 VAL A O 1
ATOM 2353 N N . LEU A 1 321 ? 4.32 73 35.406 1 89.88 321 LEU A N 1
ATOM 2354 C CA . LEU A 1 321 ? 5.328 73.438 36.375 1 89.88 321 LEU A CA 1
ATOM 2355 C C . LEU A 1 321 ? 5.664 74.938 36.188 1 89.88 321 LEU A C 1
ATOM 2357 O O . LEU A 1 321 ? 5.832 75.625 37.156 1 89.88 321 LEU A O 1
ATOM 2361 N N . GLN A 1 322 ? 5.699 75.375 34.969 1 90.38 322 GLN A N 1
ATOM 2362 C CA . GLN A 1 322 ? 5.941 76.75 34.656 1 90.38 322 GLN A CA 1
ATOM 2363 C C . GLN A 1 322 ? 4.785 77.625 35.156 1 90.38 322 GLN A C 1
ATOM 2365 O O . GLN A 1 322 ? 5.004 78.75 35.656 1 90.38 322 GLN A O 1
ATOM 2370 N N . THR A 1 323 ? 3.631 77.062 34.969 1 90.31 323 THR A N 1
ATOM 2371 C CA . THR A 1 323 ? 2.447 77.75 35.438 1 90.31 323 THR A CA 1
ATOM 2372 C C . THR A 1 323 ? 2.494 77.938 36.969 1 90.31 323 THR A C 1
ATOM 2374 O O . THR A 1 323 ? 2.238 79 37.469 1 90.31 323 THR A O 1
ATOM 2377 N N . ILE A 1 324 ? 2.883 76.938 37.656 1 90.62 324 ILE A N 1
ATOM 2378 C CA . ILE A 1 324 ? 2.959 76.938 39.125 1 90.62 324 ILE A CA 1
ATOM 2379 C C . ILE A 1 324 ? 4.02 77.938 39.562 1 90.62 324 ILE A C 1
ATOM 2381 O O . ILE A 1 324 ? 3.816 78.688 40.562 1 90.62 324 ILE A O 1
ATOM 2385 N N . GLU A 1 325 ? 5.066 78.062 38.844 1 91.25 325 GLU A N 1
ATOM 2386 C CA . GLU A 1 325 ? 6.117 79.062 39.188 1 91.25 325 GLU A CA 1
ATOM 2387 C C . GLU A 1 325 ? 5.629 80.5 38.969 1 91.25 325 GLU A C 1
ATOM 2389 O O . GLU A 1 325 ? 5.918 81.375 39.781 1 91.25 325 GLU A O 1
ATOM 2394 N N . SER A 1 326 ? 4.91 80.625 37.875 1 89.69 326 SER A N 1
ATOM 2395 C CA . SER A 1 326 ? 4.336 81.938 37.625 1 89.69 326 SER A CA 1
ATOM 2396 C C . SER A 1 326 ? 3.361 82.375 38.75 1 89.69 326 SER A C 1
ATOM 2398 O O . SER A 1 326 ? 3.346 83.5 39.156 1 89.69 326 SER A O 1
ATOM 2400 N N . LEU A 1 327 ? 2.639 81.438 39.25 1 90.06 327 LEU A N 1
ATOM 2401 C CA . LEU A 1 327 ? 1.669 81.688 40.312 1 90.06 327 LEU A CA 1
ATOM 2402 C C . LEU A 1 327 ? 2.373 82 41.625 1 90.06 327 LEU A C 1
ATOM 2404 O O . LEU A 1 327 ? 1.888 82.812 42.438 1 90.06 327 LEU A O 1
ATOM 2408 N N . ARG A 1 328 ? 3.494 81.438 41.844 1 90.81 328 ARG A N 1
ATOM 2409 C CA . ARG A 1 328 ? 4.285 81.75 43.031 1 90.81 328 ARG A CA 1
ATOM 2410 C C . ARG A 1 328 ? 4.77 83.188 43 1 90.81 328 ARG A C 1
ATOM 2412 O O . ARG A 1 328 ? 4.758 83.875 44.031 1 90.81 328 ARG A O 1
ATOM 2419 N N . THR A 1 329 ? 5.113 83.562 41.812 1 89.62 329 THR A N 1
ATOM 2420 C CA . THR A 1 329 ? 5.543 85 41.656 1 89.62 329 THR A CA 1
ATOM 2421 C C . THR A 1 329 ? 4.391 85.938 41.906 1 89.62 329 THR A C 1
ATOM 2423 O O . THR A 1 329 ? 4.562 86.938 42.625 1 89.62 329 THR A O 1
ATOM 2426 N N . VAL A 1 330 ? 3.277 85.562 41.438 1 90.69 330 VAL A N 1
ATOM 2427 C CA . VAL A 1 330 ? 2.096 86.375 41.656 1 90.69 330 VAL A CA 1
ATOM 2428 C C . VAL A 1 330 ? 1.742 86.438 43.125 1 90.69 330 VAL A C 1
ATOM 2430 O O . VAL A 1 330 ? 1.341 87.438 43.656 1 90.69 330 VAL A O 1
ATOM 2433 N N . ARG A 1 331 ? 1.891 85.375 43.781 1 90.69 331 ARG A N 1
ATOM 2434 C CA . ARG A 1 331 ? 1.624 85.312 45.219 1 90.69 331 ARG A CA 1
ATOM 2435 C C . ARG A 1 331 ? 2.562 86.25 46 1 90.69 331 ARG A C 1
ATOM 2437 O O . ARG A 1 331 ? 2.129 87 46.875 1 90.69 331 ARG A O 1
ATOM 2444 N N . GLN A 1 332 ? 3.789 86.25 45.625 1 90.94 332 GLN A N 1
ATOM 2445 C CA . GLN A 1 332 ? 4.773 87.125 46.281 1 90.94 332 GLN A CA 1
ATOM 2446 C C . GLN A 1 332 ? 4.465 88.562 46.062 1 90.94 332 GLN A C 1
ATOM 2448 O O . GLN A 1 332 ? 4.562 89.375 46.969 1 90.94 332 GLN A O 1
ATOM 2453 N N . GLN A 1 333 ? 4.082 88.812 44.844 1 89.5 333 GLN A N 1
ATOM 2454 C CA . GLN A 1 333 ? 3.729 90.188 44.5 1 89.5 333 GLN A CA 1
ATOM 2455 C C . GLN A 1 333 ? 2.486 90.625 45.25 1 89.5 333 GLN A C 1
ATOM 2457 O O . GLN A 1 333 ? 2.404 91.75 45.688 1 89.5 333 GLN A O 1
ATOM 2462 N N . SER A 1 334 ? 1.61 89.688 45.469 1 91.69 334 SER A N 1
ATOM 2463 C CA . SER A 1 334 ? 0.389 90 46.219 1 91.69 334 SER A CA 1
ATOM 2464 C C . SER A 1 334 ? 0.687 90.25 47.688 1 91.69 334 SER A C 1
ATOM 2466 O O . SER A 1 334 ? 0.081 91.125 48.312 1 91.69 334 SER A O 1
ATOM 2468 N N . GLU A 1 335 ? 1.604 89.562 48.188 1 88.75 335 GLU A N 1
ATOM 2469 C CA . GLU A 1 335 ? 2.008 89.812 49.562 1 88.75 335 GLU A CA 1
ATOM 2470 C C . GLU A 1 335 ? 2.668 91.188 49.719 1 88.75 335 GLU A C 1
ATOM 2472 O O . GLU A 1 335 ? 2.422 91.875 50.719 1 88.75 335 GLU A O 1
ATOM 2477 N N . SER A 1 336 ? 3.426 91.5 48.75 1 91.19 336 SER A N 1
ATOM 2478 C CA . SER A 1 336 ? 4.059 92.812 48.781 1 91.19 336 SER A CA 1
ATOM 2479 C C . SER A 1 336 ? 3.021 93.938 48.688 1 91.19 336 SER A C 1
ATOM 2481 O O . SER A 1 336 ? 3.174 95 49.344 1 91.19 336 SER A O 1
ATOM 2483 N N . LEU A 1 337 ? 2.043 93.625 47.906 1 91.88 337 LEU A N 1
ATOM 2484 C CA . LEU A 1 337 ? 0.96 94.625 47.781 1 91.88 337 LEU A CA 1
ATOM 2485 C C . LEU A 1 337 ? 0.205 94.75 49.094 1 91.88 337 LEU A C 1
ATOM 2487 O O . LEU A 1 337 ? -0.197 95.875 49.469 1 91.88 337 LEU A O 1
ATOM 2491 N N . LYS A 1 338 ? 0.044 93.688 49.75 1 89.25 338 LYS A N 1
ATOM 2492 C CA . LYS A 1 338 ? -0.617 93.75 51.062 1 89.25 338 LYS A CA 1
ATOM 2493 C C . LYS A 1 338 ? 0.168 94.625 52.031 1 89.25 338 LYS A C 1
ATOM 2495 O O . LYS A 1 338 ? -0.411 95.438 52.75 1 89.25 338 LYS A O 1
ATOM 2500 N N . ASP A 1 339 ? 1.418 94.438 52 1 90.19 339 ASP A N 1
ATOM 2501 C CA . ASP A 1 339 ? 2.285 95.25 52.875 1 90.19 339 ASP A CA 1
ATOM 2502 C C . ASP A 1 339 ? 2.221 96.75 52.531 1 90.19 339 ASP A C 1
ATOM 2504 O O . ASP A 1 339 ? 2.168 97.562 53.406 1 90.19 339 ASP A O 1
ATOM 2508 N N . ASN A 1 340 ? 2.207 96.938 51.281 1 90.62 340 ASN A N 1
ATOM 2509 C CA . ASN A 1 340 ? 2.125 98.312 50.844 1 90.62 340 ASN A CA 1
ATOM 2510 C C . ASN A 1 340 ? 0.808 99 51.25 1 90.62 340 ASN A C 1
ATOM 2512 O O . ASN A 1 340 ? 0.786 100.125 51.656 1 90.62 340 ASN A O 1
ATOM 2516 N N . MET A 1 341 ? -0.189 98.188 51.25 1 90.5 341 MET A N 1
ATOM 2517 C CA . MET A 1 341 ? -1.503 98.688 51.625 1 90.5 341 MET A CA 1
ATOM 2518 C C . MET A 1 341 ? -1.56 99 53.125 1 90.5 341 MET A C 1
ATOM 2520 O O . MET A 1 341 ? -2.197 100 53.562 1 90.5 341 MET A O 1
ATOM 2524 N N . GLN A 1 342 ? -0.902 98.312 53.875 1 90.25 342 GLN A N 1
ATOM 2525 C CA . GLN A 1 342 ? -0.822 98.562 55.312 1 90.25 342 GLN A CA 1
ATOM 2526 C C . GLN A 1 342 ? -0.031 99.812 55.594 1 90.25 342 GLN A C 1
ATOM 2528 O O . GLN A 1 342 ? -0.393 100.625 56.5 1 90.25 342 GLN A O 1
ATOM 2533 N N . GLY A 1 343 ? 0.99 100 54.812 1 90.81 343 GLY A N 1
ATOM 2534 C CA . GLY A 1 343 ? 1.758 101.188 54.938 1 90.81 343 GLY A CA 1
ATOM 2535 C C . GLY A 1 343 ? 0.962 102.438 54.594 1 90.81 343 GLY A C 1
ATOM 2536 O O . GLY A 1 343 ? 1.04 103.5 55.281 1 90.81 343 GLY A O 1
ATOM 2537 N N . LEU A 1 344 ? 0.197 102.25 53.594 1 91.06 344 LEU A N 1
ATOM 2538 C CA . LEU A 1 344 ? -0.632 103.375 53.156 1 91.06 344 LEU A CA 1
ATOM 2539 C C . LEU A 1 344 ? -1.706 103.688 54.219 1 91.06 344 LEU A C 1
ATOM 2541 O O . LEU A 1 344 ? -2.023 104.875 54.438 1 91.06 344 LEU A O 1
ATOM 2545 N N . ASP A 1 345 ? -2.225 102.75 54.75 1 90.56 345 ASP A N 1
ATOM 2546 C CA . ASP A 1 345 ? -3.219 102.875 55.812 1 90.56 345 ASP A CA 1
ATOM 2547 C C . ASP A 1 345 ? -2.625 103.625 57 1 90.56 345 ASP A C 1
ATOM 2549 O O . ASP A 1 345 ? -3.246 104.562 57.562 1 90.56 345 ASP A O 1
ATOM 2553 N N . GLN A 1 346 ? -1.418 103.312 57.438 1 93.25 346 GLN A N 1
ATOM 2554 C CA . GLN A 1 346 ? -0.753 103.938 58.562 1 93.25 346 GLN A CA 1
ATOM 2555 C C . GLN A 1 346 ? -0.432 105.375 58.281 1 93.25 346 GLN A C 1
ATOM 2557 O O . GLN A 1 346 ? -0.649 106.25 59.125 1 93.25 346 GLN A O 1
ATOM 2562 N N . GLN A 1 347 ? 0.026 105.5 57.094 1 92.12 347 GLN A N 1
ATOM 2563 C CA . GLN A 1 347 ? 0.339 106.875 56.688 1 92.12 347 GLN A CA 1
ATOM 2564 C C . GLN A 1 347 ? -0.915 107.75 56.688 1 92.12 347 GLN A C 1
ATOM 2566 O O . GLN A 1 347 ? -0.877 108.875 57.125 1 92.12 347 GLN A O 1
ATOM 2571 N N . SER A 1 348 ? -1.98 107.188 56.25 1 92.81 348 SER A N 1
ATOM 2572 C CA . SER A 1 348 ? -3.246 107.875 56.219 1 92.81 348 SER A CA 1
ATOM 2573 C C . SER A 1 348 ? -3.742 108.188 57.625 1 92.81 348 SER A C 1
ATOM 2575 O O . SER A 1 348 ? -4.266 109.312 57.875 1 92.81 348 SER A O 1
ATOM 2577 N N . ARG A 1 349 ? -3.521 107.438 58.531 1 92.06 349 ARG A N 1
ATOM 2578 C CA . ARG A 1 349 ? -3.902 107.688 59.938 1 92.06 349 ARG A CA 1
ATOM 2579 C C . ARG A 1 349 ? -3.045 108.75 60.562 1 92.06 349 ARG A C 1
ATOM 2581 O O . ARG A 1 349 ? -3.551 109.625 61.312 1 92.06 349 ARG A O 1
ATOM 2588 N N . ASP A 1 350 ? -1.816 108.688 60.188 1 92.38 350 ASP A N 1
ATOM 2589 C CA . ASP A 1 350 ? -0.909 109.688 60.719 1 92.38 350 ASP A CA 1
ATOM 2590 C C . ASP A 1 350 ? -1.312 111.125 60.219 1 92.38 350 ASP A C 1
ATOM 2592 O O . ASP A 1 350 ? -1.28 112.062 60.969 1 92.38 350 ASP A O 1
ATOM 2596 N N . ILE A 1 351 ? -1.687 111.062 59.031 1 93.69 351 ILE A N 1
ATOM 2597 C CA . ILE A 1 351 ? -2.143 112.312 58.469 1 93.69 351 ILE A CA 1
ATOM 2598 C C . ILE A 1 351 ? -3.402 112.75 59.188 1 93.69 351 ILE A C 1
ATOM 2600 O O . ILE A 1 351 ? -3.545 113.938 59.5 1 93.69 351 ILE A O 1
ATOM 2604 N N . GLY A 1 352 ? -4.246 111.875 59.469 1 89.81 352 GLY A N 1
ATOM 2605 C CA . GLY A 1 352 ? -5.457 112.188 60.219 1 89.81 352 GLY A CA 1
ATOM 2606 C C . GLY A 1 352 ? -5.18 112.812 61.562 1 89.81 352 GLY A C 1
ATOM 2607 O O . GLY A 1 352 ? -5.84 113.75 61.938 1 89.81 352 GLY A O 1
ATOM 2608 N N . THR A 1 353 ? -4.219 112.438 62.188 1 93.25 353 THR A N 1
ATOM 2609 C CA . THR A 1 353 ? -3.855 112.938 63.5 1 93.25 353 THR A CA 1
ATOM 2610 C C . THR A 1 353 ? -3.295 114.375 63.406 1 93.25 353 THR A C 1
ATOM 2612 O O . THR A 1 353 ? -3.645 115.25 64.188 1 93.25 353 THR A O 1
ATOM 2615 N N . VAL A 1 354 ? -2.529 114.5 62.5 1 94.12 354 VAL A N 1
ATOM 2616 C CA . VAL A 1 354 ? -1.913 115.812 62.312 1 94.12 354 VAL A CA 1
ATOM 2617 C C . VAL A 1 354 ? -2.967 116.812 61.875 1 94.12 354 VAL A C 1
ATOM 2619 O O . VAL A 1 354 ? -2.916 118 62.25 1 94.12 354 VAL A O 1
ATOM 2622 N N . LEU A 1 355 ? -3.811 116.312 61.156 1 93.88 355 LEU A N 1
ATOM 2623 C CA . LEU A 1 355 ? -4.871 117.188 60.656 1 93.88 355 LEU A CA 1
ATOM 2624 C C . LEU A 1 355 ? -5.789 117.625 61.781 1 93.88 355 LEU A C 1
ATOM 2626 O O . LEU A 1 355 ? -6.301 118.75 61.781 1 93.88 355 LEU A O 1
ATOM 2630 N N . THR A 1 356 ? -5.984 116.875 62.656 1 92.62 356 THR A N 1
ATOM 2631 C CA . THR A 1 356 ? -6.742 117.25 63.844 1 92.62 356 THR A CA 1
ATOM 2632 C C . THR A 1 356 ? -6.035 118.375 64.625 1 92.62 356 THR A C 1
ATOM 2634 O O . THR A 1 356 ? -6.68 119.312 65.125 1 92.62 356 THR A O 1
ATOM 2637 N N . LEU A 1 357 ? -4.84 118.25 64.625 1 94.69 357 LEU A N 1
ATOM 2638 C CA . LEU A 1 357 ? -4.051 119.25 65.312 1 94.69 357 LEU A CA 1
ATOM 2639 C C . LEU A 1 357 ? -4.18 120.625 64.562 1 94.69 357 LEU A C 1
ATOM 2641 O O . LEU A 1 357 ? -4.375 121.625 65.188 1 94.69 357 LEU A O 1
ATOM 2645 N N . ILE A 1 358 ? -4.141 120.438 63.312 1 94.19 358 ILE A N 1
ATOM 2646 C CA . ILE A 1 358 ? -4.242 121.625 62.5 1 94.19 358 ILE A CA 1
ATOM 2647 C C . ILE A 1 358 ? -5.617 122.25 62.688 1 94.19 358 ILE A C 1
ATOM 2649 O O . ILE A 1 358 ? -5.734 123.5 62.812 1 94.19 358 ILE A O 1
ATOM 2653 N N . ARG A 1 359 ? -6.512 121.5 62.719 1 93.12 359 ARG A N 1
ATOM 2654 C CA . ARG A 1 359 ? -7.875 122 62.938 1 93.12 359 ARG A CA 1
ATOM 2655 C C . ARG A 1 359 ? -8.016 122.625 64.312 1 93.12 359 ARG A C 1
ATOM 2657 O O . ARG A 1 359 ? -8.641 123.688 64.438 1 93.12 359 ARG A O 1
ATOM 2664 N N . ASP A 1 360 ? -7.422 122.125 65.25 1 94.12 360 ASP A N 1
ATOM 2665 C CA . ASP A 1 360 ? -7.449 122.688 66.562 1 94.12 360 ASP A CA 1
ATOM 2666 C C . ASP A 1 360 ? -6.727 124.062 66.625 1 94.12 360 ASP A C 1
ATOM 2668 O O . ASP A 1 360 ? -7.191 124.938 67.312 1 94.12 360 ASP A O 1
ATOM 2672 N N . ILE A 1 361 ? -5.75 124 66 1 94.12 361 ILE A N 1
ATOM 2673 C CA . ILE A 1 361 ? -4.977 125.25 65.938 1 94.12 361 ILE A CA 1
ATOM 2674 C C . ILE A 1 361 ? -5.785 126.312 65.25 1 94.12 361 ILE A C 1
ATOM 2676 O O . ILE A 1 361 ? -5.785 127.5 65.688 1 94.12 361 ILE A O 1
ATOM 2680 N N . ALA A 1 362 ? -6.383 125.938 64.25 1 95.69 362 ALA A N 1
ATOM 2681 C CA . ALA A 1 362 ? -7.215 126.875 63.5 1 95.69 362 ALA A CA 1
ATOM 2682 C C . ALA A 1 362 ? -8.375 127.375 64.375 1 95.69 362 ALA A C 1
ATOM 2684 O O . ALA A 1 362 ? -8.719 128.625 64.312 1 95.69 362 ALA A O 1
ATOM 2685 N N . ASP A 1 363 ? -8.867 126.625 65.125 1 94.06 363 ASP A N 1
ATOM 2686 C CA . ASP A 1 363 ? -9.938 127 66.062 1 94.06 363 ASP A CA 1
ATOM 2687 C C . ASP A 1 363 ? -9.438 127.938 67.125 1 94.06 363 ASP A C 1
ATOM 2689 O O . ASP A 1 363 ? -10.117 128.875 67.5 1 94.06 363 ASP A O 1
ATOM 2693 N N . GLN A 1 364 ? -8.359 127.688 67.562 1 94.25 364 GLN A N 1
ATOM 2694 C CA . GLN A 1 364 ? -7.766 128.5 68.625 1 94.25 364 GLN A CA 1
ATOM 2695 C C . GLN A 1 364 ? -7.398 129.875 68.062 1 94.25 364 GLN A C 1
ATOM 2697 O O . GLN A 1 364 ? -7.582 130.875 68.688 1 94.25 364 GLN A O 1
ATOM 2702 N N . THR A 1 365 ? -6.906 129.75 66.875 1 92.94 365 THR A N 1
ATOM 2703 C CA . THR A 1 365 ? -6.566 131 66.188 1 92.94 365 THR A CA 1
ATOM 2704 C C . THR A 1 365 ? -7.82 131.75 65.938 1 92.94 365 THR A C 1
ATOM 2706 O O . THR A 1 365 ? -7.801 133 66.125 1 92.94 365 THR A O 1
ATOM 2709 N N . ASN A 1 366 ? -8.781 131.25 65.625 1 93.44 366 ASN A N 1
ATOM 2710 C CA . ASN A 1 366 ? -10.062 131.875 65.375 1 93.44 366 ASN A CA 1
ATOM 2711 C C . ASN A 1 366 ? -10.602 132.5 66.688 1 93.44 366 ASN A C 1
ATOM 2713 O O . ASN A 1 366 ? -11.086 133.625 66.688 1 93.44 366 ASN A O 1
ATOM 2717 N N . LEU A 1 367 ? -10.422 132 67.75 1 93.44 367 LEU A N 1
ATOM 2718 C CA . LEU A 1 367 ? -10.883 132.5 69.062 1 93.44 367 LEU A CA 1
ATOM 2719 C C . LEU A 1 367 ? -10.023 133.625 69.5 1 93.44 367 LEU A C 1
ATOM 2721 O O . LEU A 1 367 ? -10.547 134.625 70.062 1 93.44 367 LEU A O 1
ATOM 2725 N N . LEU A 1 368 ? -8.867 133.375 69.312 1 92.12 368 LEU A N 1
ATOM 2726 C CA . LEU A 1 368 ? -7.957 134.5 69.688 1 92.12 368 LEU A CA 1
ATOM 2727 C C . LEU A 1 368 ? -8.227 135.75 68.875 1 92.12 368 LEU A C 1
ATOM 2729 O O . LEU A 1 368 ? -8.203 136.875 69.375 1 92.12 368 LEU A O 1
ATOM 2733 N N . ALA A 1 369 ? -8.531 135.5 67.688 1 91.38 369 ALA A N 1
ATOM 2734 C CA . ALA A 1 369 ? -8.836 136.625 66.75 1 91.38 369 ALA A CA 1
ATOM 2735 C C . ALA A 1 369 ? -10.164 137.25 67.125 1 91.38 369 ALA A C 1
ATOM 2737 O O . ALA A 1 369 ? -10.305 138.5 67.062 1 91.38 369 ALA A O 1
ATOM 2738 N N . LEU A 1 370 ? -11.055 136.625 67.625 1 90.81 370 LEU A N 1
ATOM 2739 C CA . LEU A 1 370 ? -12.344 137.125 68.062 1 90.81 370 LEU A CA 1
ATOM 2740 C C . LEU A 1 370 ? -12.188 137.875 69.375 1 90.81 370 LEU A C 1
ATOM 2742 O O . LEU A 1 370 ? -12.758 139 69.5 1 90.81 370 LEU A O 1
ATOM 2746 N N . ASN A 1 371 ? -11.438 137.5 70.125 1 87.06 371 ASN A N 1
ATOM 2747 C CA . ASN A 1 371 ? -11.188 138.25 71.375 1 87.06 371 ASN A CA 1
ATOM 2748 C C . ASN A 1 371 ? -10.43 139.5 71.125 1 87.06 371 ASN A C 1
ATOM 2750 O O . ASN A 1 371 ? -10.695 140.5 71.812 1 87.06 371 ASN A O 1
ATOM 2754 N N . ALA A 1 372 ? -9.555 139.25 70.25 1 86.88 372 ALA A N 1
ATOM 2755 C CA . ALA A 1 372 ? -8.789 140.5 69.875 1 86.88 372 ALA A CA 1
ATOM 2756 C C . ALA A 1 372 ? -9.68 141.5 69.188 1 86.88 372 ALA A C 1
ATOM 2758 O O . ALA A 1 372 ? -9.508 142.75 69.375 1 86.88 372 ALA A O 1
ATOM 2759 N N . ALA A 1 373 ? -10.633 141.125 68.5 1 87.81 373 ALA A N 1
ATOM 2760 C CA . ALA A 1 373 ? -11.578 142 67.875 1 87.81 373 ALA A CA 1
ATOM 2761 C C . ALA A 1 373 ? -12.492 142.75 68.875 1 87.81 373 ALA A C 1
ATOM 2763 O O . ALA A 1 373 ? -12.812 143.875 68.75 1 87.81 373 ALA A O 1
ATOM 2764 N N . ILE A 1 374 ? -12.781 142.125 69.812 1 84.94 374 ILE A N 1
ATOM 2765 C CA . ILE A 1 374 ? -13.617 142.625 70.875 1 84.94 374 ILE A CA 1
ATOM 2766 C C . ILE A 1 374 ? -12.836 143.75 71.688 1 84.94 374 ILE A C 1
ATOM 2768 O O . ILE A 1 374 ? -13.359 144.75 72 1 84.94 374 ILE A O 1
ATOM 2772 N N . GLU A 1 375 ? -11.695 143.375 72.062 1 81.44 375 GLU A N 1
ATOM 2773 C CA . GLU A 1 375 ? -10.859 144.25 72.812 1 81.44 375 GLU A CA 1
ATOM 2774 C C . GLU A 1 375 ? -10.523 145.5 72 1 81.44 375 GLU A C 1
ATOM 2776 O O . GLU A 1 375 ? -10.484 146.625 72.562 1 81.44 375 GLU A O 1
ATOM 2781 N N . ALA A 1 376 ? -10.32 145.25 70.688 1 85.19 376 ALA A N 1
ATOM 2782 C CA . ALA A 1 376 ? -10.047 146.375 69.812 1 85.19 376 ALA A CA 1
ATOM 2783 C C . ALA A 1 376 ? -11.258 147.25 69.75 1 85.19 376 ALA A C 1
ATOM 2785 O O . ALA A 1 376 ? -11.109 148.5 69.688 1 85.19 376 ALA A O 1
ATOM 2786 N N . ALA A 1 377 ? -12.352 146.875 69.875 1 83.75 377 ALA A N 1
ATOM 2787 C CA . ALA A 1 377 ? -13.578 147.75 69.875 1 83.75 377 ALA A CA 1
ATOM 2788 C C . ALA A 1 377 ? -13.742 148.5 71.125 1 83.75 377 ALA A C 1
ATOM 2790 O O . ALA A 1 377 ? -14.203 149.625 71.125 1 83.75 377 ALA A O 1
ATOM 2791 N N . ARG A 1 378 ? -13.375 148 72.125 1 81.69 378 ARG A N 1
ATOM 2792 C CA . ARG A 1 378 ? -13.484 148.625 73.5 1 81.69 378 ARG A CA 1
ATOM 2793 C C . ARG A 1 378 ? -12.523 149.75 73.625 1 81.69 378 ARG A C 1
ATOM 2795 O O . ARG A 1 378 ? -12.812 150.75 74.375 1 81.69 378 ARG A O 1
ATOM 2802 N N . ALA A 1 379 ? -11.445 149.625 72.875 1 80.81 379 ALA A N 1
ATOM 2803 C CA . ALA A 1 379 ? -10.398 150.625 73 1 80.81 379 ALA A CA 1
ATOM 2804 C C . ALA A 1 379 ? -10.727 151.875 72.125 1 80.81 379 ALA A C 1
ATOM 2806 O O . ALA A 1 379 ? -9.984 152.875 72.125 1 80.81 379 ALA A O 1
ATOM 2807 N N . GLY A 1 380 ? -11.883 151.875 71.375 1 78.69 380 GLY A N 1
ATOM 2808 C CA . GLY A 1 380 ? -12.406 153 70.625 1 78.69 380 GLY A CA 1
ATOM 2809 C C . GLY A 1 380 ? -11.539 153.375 69.438 1 78.69 380 GLY A C 1
ATOM 2810 O O . GLY A 1 380 ? -11.211 152.5 68.562 1 78.69 380 GLY A O 1
ATOM 2811 N N . GLU A 1 381 ? -11.016 154.75 69.438 1 76.81 381 GLU A N 1
ATOM 2812 C CA . GLU A 1 381 ? -10.273 155.25 68.312 1 76.81 381 GLU A CA 1
ATOM 2813 C C . GLU A 1 381 ? -8.844 154.75 68.312 1 76.81 381 GLU A C 1
ATOM 2815 O O . GLU A 1 381 ? -8.258 154.625 67.25 1 76.81 381 GLU A O 1
ATOM 2820 N N . ALA A 1 382 ? -8.344 154.25 69.312 1 75.88 382 ALA A N 1
ATOM 2821 C CA . ALA A 1 382 ? -6.973 153.75 69.438 1 75.88 382 ALA A CA 1
ATOM 2822 C C . ALA A 1 382 ? -6.863 152.375 69 1 75.88 382 ALA A C 1
ATOM 2824 O O . ALA A 1 382 ? -5.777 151.875 68.625 1 75.88 382 ALA A O 1
ATOM 2825 N N . GLY A 1 383 ? -8.047 151.75 68.75 1 80.19 383 GLY A N 1
ATOM 2826 C CA . GLY A 1 383 ? -8.039 150.375 68.438 1 80.19 383 GLY A CA 1
ATOM 2827 C C . GLY A 1 383 ? -8.445 150 67 1 80.19 383 GLY A C 1
ATOM 2828 O O . GLY A 1 383 ? -8.523 148.875 66.562 1 80.19 383 GLY A O 1
ATOM 2829 N N . ARG A 1 384 ? -8.625 150.875 66.312 1 83.69 384 ARG A N 1
ATOM 2830 C CA . ARG A 1 384 ? -9.172 150.75 64.938 1 83.69 384 ARG A CA 1
ATOM 2831 C C . ARG A 1 384 ? -8.227 149.875 64.062 1 83.69 384 ARG A C 1
ATOM 2833 O O . ARG A 1 384 ? -8.664 149.125 63.312 1 83.69 384 ARG A O 1
ATOM 2840 N N . GLY A 1 385 ? -6.996 150.125 64.062 1 81.75 385 GLY A N 1
ATOM 2841 C CA . GLY A 1 385 ? -6.012 149.375 63.344 1 81.75 385 GLY A CA 1
ATOM 2842 C C . GLY A 1 385 ? -5.93 147.875 63.75 1 81.75 385 GLY A C 1
ATOM 2843 O O . GLY A 1 385 ? -5.824 147 62.875 1 81.75 385 GLY A O 1
ATOM 2844 N N . PHE A 1 386 ? -6.125 147.625 65 1 84.44 386 PHE A N 1
ATOM 2845 C CA . PHE A 1 386 ? -6.051 146.25 65.562 1 84.44 386 PHE A CA 1
ATOM 2846 C C . PHE A 1 386 ? -7.316 145.5 65.188 1 84.44 386 PHE A C 1
ATOM 2848 O O . PHE A 1 386 ? -7.27 144.25 65 1 84.44 386 PHE A O 1
ATOM 2855 N N . ALA A 1 387 ? -8.352 146.25 65.125 1 87.44 387 ALA A N 1
ATOM 2856 C CA . ALA A 1 387 ? -9.617 145.625 64.75 1 87.44 387 ALA A CA 1
ATOM 2857 C C . ALA A 1 387 ? -9.555 145 63.344 1 87.44 387 ALA A C 1
ATOM 2859 O O . ALA A 1 387 ? -10.078 144 63.094 1 87.44 387 ALA A O 1
ATOM 2860 N N . VAL A 1 388 ? -8.812 145.625 62.5 1 88.75 388 VAL A N 1
ATOM 2861 C CA . VAL A 1 388 ? -8.68 145.25 61.125 1 88.75 388 VAL A CA 1
ATOM 2862 C C . VAL A 1 388 ? -7.785 144 61.062 1 88.75 388 VAL A C 1
ATOM 2864 O O . VAL A 1 388 ? -8.094 143 60.344 1 88.75 388 VAL A O 1
ATOM 2867 N N . VAL A 1 389 ? -6.859 144 61.812 1 89.5 389 VAL A N 1
ATOM 2868 C CA . VAL A 1 389 ? -5.941 142.875 61.844 1 89.5 389 VAL A CA 1
ATOM 2869 C C . VAL A 1 389 ? -6.633 141.625 62.469 1 89.5 389 VAL A C 1
ATOM 2871 O O . VAL A 1 389 ? -6.504 140.5 61.969 1 89.5 389 VAL A O 1
ATOM 2874 N N . ALA A 1 390 ? -7.297 141.875 63.5 1 90.06 390 ALA A N 1
ATOM 2875 C CA . ALA A 1 390 ? -8.008 140.75 64.188 1 90.06 390 ALA A CA 1
ATOM 2876 C C . ALA A 1 390 ? -9.055 140.125 63.25 1 90.06 390 ALA A C 1
ATOM 2878 O O . ALA A 1 390 ? -9.219 138.875 63.25 1 90.06 390 ALA A O 1
ATOM 2879 N N . ASP A 1 391 ? -9.625 140.875 62.469 1 90.5 391 ASP A N 1
ATOM 2880 C CA . ASP A 1 391 ? -10.648 140.375 61.531 1 90.5 391 ASP A CA 1
ATOM 2881 C C . ASP A 1 391 ? -10.016 139.625 60.406 1 90.5 391 ASP A C 1
ATOM 2883 O O . ASP A 1 391 ? -10.578 138.625 59.969 1 90.5 391 ASP A O 1
ATOM 2887 N N . GLU A 1 392 ? -8.93 140.125 60.062 1 93.19 392 GLU A N 1
ATOM 2888 C CA . GLU A 1 392 ? -8.234 139.375 59 1 93.19 392 GLU A CA 1
ATOM 2889 C C . GLU A 1 392 ? -7.711 138 59.5 1 93.19 392 GLU A C 1
ATOM 2891 O O . GLU A 1 392 ? -7.801 137 58.781 1 93.19 392 GLU A O 1
ATOM 2896 N N . VAL A 1 393 ? -7.203 137.875 60.656 1 93.88 393 VAL A N 1
ATOM 2897 C CA . VAL A 1 393 ? -6.719 136.625 61.219 1 93.88 393 VAL A CA 1
ATOM 2898 C C . VAL A 1 393 ? -7.887 135.75 61.438 1 93.88 393 VAL A C 1
ATOM 2900 O O . VAL A 1 393 ? -7.75 134.5 61.25 1 93.88 393 VAL A O 1
ATOM 2903 N N . ARG A 1 394 ? -8.93 136.25 61.75 1 94.19 394 ARG A N 1
ATOM 2904 C CA . ARG A 1 394 ? -10.125 135.5 61.938 1 94.19 394 ARG A CA 1
ATOM 2905 C C . ARG A 1 394 ? -10.555 134.875 60.625 1 94.19 394 ARG A C 1
ATOM 2907 O O . ARG A 1 394 ? -10.859 133.625 60.594 1 94.19 394 ARG A O 1
ATOM 2914 N N . LYS A 1 395 ? -10.508 135.5 59.594 1 94.44 395 LYS A N 1
ATOM 2915 C CA . LYS A 1 395 ? -10.875 135 58.25 1 94.44 395 LYS A CA 1
ATOM 2916 C C . LYS A 1 395 ? -9.898 134 57.812 1 94.44 395 LYS A C 1
ATOM 2918 O O . LYS A 1 395 ? -10.305 133 57.188 1 94.44 395 LYS A O 1
ATOM 2923 N N . LEU A 1 396 ? -8.734 134.125 58.125 1 94.12 396 LEU A N 1
ATOM 2924 C CA . LEU A 1 396 ? -7.715 133.125 57.75 1 94.12 396 LEU A CA 1
ATOM 2925 C C . LEU A 1 396 ? -7.875 131.875 58.562 1 94.12 396 LEU A C 1
ATOM 2927 O O . LEU A 1 396 ? -7.676 130.75 58.031 1 94.12 396 LEU A O 1
ATOM 2931 N N . ALA A 1 397 ? -8.219 132 59.75 1 94.94 397 ALA A N 1
ATOM 2932 C CA . ALA A 1 397 ? -8.484 130.75 60.562 1 94.94 397 ALA A CA 1
ATOM 2933 C C . ALA A 1 397 ? -9.688 130 60.062 1 94.94 397 ALA A C 1
ATOM 2935 O O . ALA A 1 397 ? -9.672 128.75 60.031 1 94.94 397 ALA A O 1
ATOM 2936 N N . GLU A 1 398 ? -10.641 130.75 59.625 1 94.56 398 GLU A N 1
ATOM 2937 C CA . GLU A 1 398 ? -11.828 130.125 59.062 1 94.56 398 GLU A CA 1
ATOM 2938 C C . GLU A 1 398 ? -11.508 129.375 57.75 1 94.56 398 GLU A C 1
ATOM 2940 O O . GLU A 1 398 ? -12.016 128.25 57.469 1 94.56 398 GLU A O 1
ATOM 2945 N N . LYS A 1 399 ? -10.703 130 57.031 1 94.94 399 LYS A N 1
ATOM 2946 C CA . LYS A 1 399 ? -10.281 129.375 55.781 1 94.94 399 LYS A CA 1
ATOM 2947 C C . LYS A 1 399 ? -9.445 128.125 56.031 1 94.94 399 LYS A C 1
ATOM 2949 O O . LYS A 1 399 ? -9.562 127.062 55.312 1 94.94 399 LYS A O 1
ATOM 2954 N N . THR A 1 400 ? -8.641 128 57 1 94.81 400 THR A N 1
ATOM 2955 C CA . THR A 1 400 ? -7.84 126.875 57.375 1 94.81 400 THR A CA 1
ATOM 2956 C C . THR A 1 400 ? -8.727 125.75 57.875 1 94.81 400 THR A C 1
ATOM 2958 O O . THR A 1 400 ? -8.484 124.562 57.531 1 94.81 400 THR A O 1
ATOM 2961 N N . MET A 1 401 ? -9.711 126.125 58.625 1 94.31 401 MET A N 1
ATOM 2962 C CA . MET A 1 401 ? -10.641 125.125 59.094 1 94.31 401 MET A CA 1
ATOM 2963 C C . MET A 1 401 ? -11.375 124.438 57.938 1 94.31 401 MET A C 1
ATOM 2965 O O . MET A 1 401 ? -11.539 123.188 57.906 1 94.31 401 MET A O 1
ATOM 2969 N N . SER A 1 402 ? -11.727 125.312 56.969 1 94.5 402 SER A N 1
ATOM 2970 C CA . SER A 1 402 ? -12.414 124.75 55.812 1 94.5 402 SER A CA 1
ATOM 2971 C C . SER A 1 402 ? -11.492 123.875 55 1 94.5 402 SER A C 1
ATOM 2973 O O . SER A 1 402 ? -11.898 122.812 54.531 1 94.5 402 SER A O 1
ATOM 2975 N N . ALA A 1 403 ? -10.344 124.25 54.844 1 93.5 403 ALA A N 1
ATOM 2976 C CA . ALA A 1 403 ? -9.359 123.438 54.094 1 93.5 403 ALA A CA 1
ATOM 2977 C C . ALA A 1 403 ? -9.039 122.125 54.812 1 93.5 403 ALA A C 1
ATOM 2979 O O . ALA A 1 403 ? -8.875 121.062 54.188 1 93.5 403 ALA A O 1
ATOM 2980 N N . THR A 1 404 ? -8.984 122.188 56.062 1 93.81 404 THR A N 1
ATOM 2981 C CA . THR A 1 404 ? -8.688 121 56.844 1 93.81 404 THR A CA 1
ATOM 2982 C C . THR A 1 404 ? -9.812 119.938 56.75 1 93.81 404 THR A C 1
ATOM 2984 O O . THR A 1 404 ? -9.562 118.75 56.719 1 93.81 404 THR A O 1
ATOM 2987 N N . ARG A 1 405 ? -11.031 120.5 56.688 1 94 405 ARG A N 1
ATOM 2988 C CA . ARG A 1 405 ? -12.164 119.625 56.531 1 94 405 ARG A CA 1
ATOM 2989 C C . ARG A 1 405 ? -12.109 118.938 55.156 1 94 405 ARG A C 1
ATOM 2991 O O . ARG A 1 405 ? -12.445 117.75 55.062 1 94 405 ARG A O 1
ATOM 2998 N N . GLU A 1 406 ? -11.609 119.625 54.25 1 93 406 GLU A N 1
ATOM 2999 C CA . GLU A 1 406 ? -11.469 119 52.938 1 93 406 GLU A CA 1
ATOM 3000 C C . GLU A 1 406 ? -10.398 117.938 52.938 1 93 406 GLU A C 1
ATOM 3002 O O . GLU A 1 406 ? -10.578 116.875 52.344 1 93 406 GLU A O 1
ATOM 3007 N N . VAL A 1 407 ? -9.375 118.062 53.562 1 94.06 407 VAL A N 1
ATOM 3008 C CA . VAL A 1 407 ? -8.305 117.062 53.656 1 94.06 407 VAL A CA 1
ATOM 3009 C C . VAL A 1 407 ? -8.758 115.875 54.469 1 94.06 407 VAL A C 1
ATOM 3011 O O . VAL A 1 407 ? -8.406 114.75 54.156 1 94.06 407 VAL A O 1
ATOM 3014 N N . GLU A 1 408 ? -9.492 116.188 55.5 1 92.56 408 GLU A N 1
ATOM 3015 C CA . GLU A 1 408 ? -10.016 115.125 56.312 1 92.56 408 GLU A CA 1
ATOM 3016 C C . GLU A 1 408 ? -10.883 114.188 55.5 1 92.56 408 GLU A C 1
ATOM 3018 O O . GLU A 1 408 ? -10.789 112.938 55.656 1 92.56 408 GLU A O 1
ATOM 3023 N N . SER A 1 409 ? -11.695 114.75 54.594 1 93 409 SER A N 1
ATOM 3024 C CA . SER A 1 409 ? -12.547 113.938 53.75 1 93 409 SER A CA 1
ATOM 3025 C C . SER A 1 409 ? -11.711 113.125 52.75 1 93 409 SER A C 1
ATOM 3027 O O . SER A 1 409 ? -12.031 112 52.5 1 93 409 SER A O 1
ATOM 3029 N N . ALA A 1 410 ? -10.727 113.625 52.281 1 91.19 410 ALA A N 1
ATOM 3030 C CA . ALA A 1 410 ? -9.852 112.938 51.344 1 91.19 410 ALA A CA 1
ATOM 3031 C C . ALA A 1 410 ? -9.094 111.812 52.031 1 91.19 410 ALA A C 1
ATOM 3033 O O . ALA A 1 410 ? -8.883 110.75 51.438 1 91.19 410 ALA A O 1
ATOM 3034 N N . ILE A 1 411 ? -8.68 112.062 53.219 1 93.69 411 ILE A N 1
ATOM 3035 C CA . ILE A 1 411 ? -7.953 111 53.969 1 93.69 411 ILE A CA 1
ATOM 3036 C C . ILE A 1 411 ? -8.875 109.812 54.25 1 93.69 411 ILE A C 1
ATOM 3038 O O . ILE A 1 411 ? -8.445 108.688 54.219 1 93.69 411 ILE A O 1
ATOM 3042 N N . GLU A 1 412 ? -10.117 110.188 54.562 1 92.19 412 GLU A N 1
ATOM 3043 C CA . GLU A 1 412 ? -11.094 109.125 54.781 1 92.19 412 GLU A CA 1
ATOM 3044 C C . GLU A 1 412 ? -11.289 108.312 53.5 1 92.19 412 GLU A C 1
ATOM 3046 O O . GLU A 1 412 ? -11.422 107.062 53.594 1 92.19 412 GLU A O 1
ATOM 3051 N N . ALA A 1 413 ? -11.219 108.938 52.438 1 90.19 413 ALA A N 1
ATOM 3052 C CA . ALA A 1 413 ? -11.352 108.25 51.156 1 90.19 413 ALA A CA 1
ATOM 3053 C C . ALA A 1 413 ? -10.133 107.375 50.906 1 90.19 413 ALA A C 1
ATOM 3055 O O . ALA A 1 413 ? -10.258 106.25 50.375 1 90.19 413 ALA A O 1
ATOM 3056 N N . ILE A 1 414 ? -9.008 107.812 51.219 1 91.25 414 ILE A N 1
ATOM 3057 C CA . ILE A 1 414 ? -7.777 107 51.062 1 91.25 414 ILE A CA 1
ATOM 3058 C C . ILE A 1 414 ? -7.812 105.812 51.938 1 91.25 414 ILE A C 1
ATOM 3060 O O . ILE A 1 414 ? -7.445 104.688 51.531 1 91.25 414 ILE A O 1
ATOM 3064 N N . GLN A 1 415 ? -8.227 106.062 53.219 1 91.88 415 GLN A N 1
ATOM 3065 C CA . GLN A 1 415 ? -8.32 105 54.156 1 91.88 415 GLN A CA 1
ATOM 3066 C C . GLN A 1 415 ? -9.305 103.938 53.656 1 91.88 415 GLN A C 1
ATOM 3068 O O . GLN A 1 415 ? -9.039 102.688 53.75 1 91.88 415 GLN A O 1
ATOM 3073 N N . GLN A 1 416 ? -10.43 104.375 53.031 1 92.19 416 GLN A N 1
ATOM 3074 C CA . GLN A 1 416 ? -11.406 103.438 52.5 1 92.19 416 GLN A CA 1
ATOM 3075 C C . GLN A 1 416 ? -10.852 102.688 51.281 1 92.19 416 GLN A C 1
ATOM 3077 O O . GLN A 1 416 ? -11.055 101.5 51.125 1 92.19 416 GLN A O 1
ATOM 3082 N N . GLY A 1 417 ? -10.164 103.375 50.469 1 88.56 417 GLY A N 1
ATOM 3083 C CA . GLY A 1 417 ? -9.555 102.75 49.281 1 88.56 417 GLY A CA 1
ATOM 3084 C C . GLY A 1 417 ? -8.477 101.75 49.625 1 88.56 417 GLY A C 1
ATOM 3085 O O . GLY A 1 417 ? -8.391 100.688 49 1 88.56 417 GLY A O 1
ATOM 3086 N N . THR A 1 418 ? -7.668 102 50.562 1 91.31 418 THR A N 1
ATOM 3087 C CA . THR A 1 418 ? -6.609 101.125 50.969 1 91.31 418 THR A CA 1
ATOM 3088 C C . THR A 1 418 ? -7.195 99.812 51.594 1 91.31 418 THR A C 1
ATOM 3090 O O . THR A 1 418 ? -6.691 98.75 51.344 1 91.31 418 THR A O 1
ATOM 3093 N N . ASN A 1 419 ? -8.32 100.062 52.375 1 91.69 419 ASN A N 1
ATOM 3094 C CA . ASN A 1 419 ? -8.984 98.938 52.969 1 91.69 419 ASN A CA 1
ATOM 3095 C C . ASN A 1 419 ? -9.609 98.062 51.875 1 91.69 419 ASN A C 1
ATOM 3097 O O . ASN A 1 419 ? -9.539 96.812 51.969 1 91.69 419 ASN A O 1
ATOM 3101 N N . GLN A 1 420 ? -10.141 98.688 50.938 1 90.69 420 GLN A N 1
ATOM 3102 C CA . GLN A 1 420 ? -10.727 97.938 49.844 1 90.69 420 GLN A CA 1
ATOM 3103 C C . GLN A 1 420 ? -9.648 97.188 49.031 1 90.69 420 GLN A C 1
ATOM 3105 O O . GLN A 1 420 ? -9.836 96.062 48.625 1 90.69 420 GLN A O 1
ATOM 3110 N N . SER A 1 421 ? -8.562 97.75 48.781 1 91.81 421 SER A N 1
ATOM 3111 C CA . SER A 1 421 ? -7.445 97.188 48.062 1 91.81 421 SER A CA 1
ATOM 3112 C C . SER A 1 421 ? -6.867 96 48.812 1 91.81 421 SER A C 1
ATOM 3114 O O . SER A 1 421 ? -6.551 94.938 48.219 1 91.81 421 SER A O 1
ATOM 3116 N N . ALA A 1 422 ? -6.734 96.188 50.094 1 90.88 422 ALA A N 1
ATOM 3117 C CA . ALA A 1 422 ? -6.223 95.062 50.938 1 90.88 422 ALA A CA 1
ATOM 3118 C C . ALA A 1 422 ? -7.129 93.875 50.875 1 90.88 422 ALA A C 1
ATOM 3120 O O . ALA A 1 422 ? -6.648 92.688 50.781 1 90.88 422 ALA A O 1
ATOM 3121 N N . ALA A 1 423 ? -8.461 94.125 50.781 1 91.44 423 ALA A N 1
ATOM 3122 C CA . ALA A 1 423 ? -9.414 93 50.688 1 91.44 423 ALA A CA 1
ATOM 3123 C C . ALA A 1 423 ? -9.328 92.312 49.344 1 91.44 423 ALA A C 1
ATOM 3125 O O . ALA A 1 423 ? -9.438 91.062 49.25 1 91.44 423 ALA A O 1
ATOM 3126 N N . THR A 1 424 ? -9.125 93.062 48.375 1 90.81 424 THR A N 1
ATOM 3127 C CA . THR A 1 424 ? -9 92.562 47 1 90.81 424 THR A CA 1
ATOM 3128 C C . THR A 1 424 ? -7.734 91.688 46.875 1 90.81 424 THR A C 1
ATOM 3130 O O . THR A 1 424 ? -7.75 90.625 46.25 1 90.81 424 THR A O 1
ATOM 3133 N N . VAL A 1 425 ? -6.625 92.125 47.438 1 91.94 425 VAL A N 1
ATOM 3134 C CA . VAL A 1 425 ? -5.371 91.375 47.406 1 91.94 425 VAL A CA 1
ATOM 3135 C C . VAL A 1 425 ? -5.535 90.062 48.156 1 91.94 425 VAL A C 1
ATOM 3137 O O . VAL A 1 425 ? -5.043 89 47.719 1 91.94 425 VAL A O 1
ATOM 3140 N N . ASP A 1 426 ? -6.328 90.062 49.281 1 91.75 426 ASP A N 1
ATOM 3141 C CA . ASP A 1 426 ? -6.574 88.875 50.031 1 91.75 426 ASP A CA 1
ATOM 3142 C C . ASP A 1 426 ? -7.344 87.812 49.188 1 91.75 426 ASP A C 1
ATOM 3144 O O . ASP A 1 426 ? -7.035 86.625 49.219 1 91.75 426 ASP A O 1
ATOM 3148 N N . SER A 1 427 ? -8.273 88.375 48.469 1 89.5 427 SER A N 1
ATOM 3149 C CA . SER A 1 427 ? -9.055 87.5 47.594 1 89.5 427 SER A CA 1
ATOM 3150 C C . SER A 1 427 ? -8.211 86.938 46.469 1 89.5 427 SER A C 1
ATOM 3152 O O . SER A 1 427 ? -8.383 85.812 46.062 1 89.5 427 SER A O 1
ATOM 3154 N N . ALA A 1 428 ? -7.324 87.688 45.938 1 87.75 428 ALA A N 1
ATOM 3155 C CA . ALA A 1 428 ? -6.445 87.25 44.844 1 87.75 428 ALA A CA 1
ATOM 3156 C C . ALA A 1 428 ? -5.48 86.188 45.344 1 87.75 428 ALA A C 1
ATOM 3158 O O . ALA A 1 428 ? -5.215 85.188 44.594 1 87.75 428 ALA A O 1
ATOM 3159 N N . VAL A 1 429 ? -4.973 86.438 46.531 1 89.56 429 VAL A N 1
ATOM 3160 C CA . VAL A 1 429 ? -4.043 85.438 47.094 1 89.56 429 VAL A CA 1
ATOM 3161 C C . VAL A 1 429 ? -4.738 84.062 47.25 1 89.56 429 VAL A C 1
ATOM 3163 O O . VAL A 1 429 ? -4.152 83.062 46.969 1 89.56 429 VAL A O 1
ATOM 3166 N N . ALA A 1 430 ? -6.043 84.062 47.625 1 90.5 430 ALA A N 1
ATOM 3167 C CA . ALA A 1 430 ? -6.801 82.875 47.781 1 90.5 430 ALA A CA 1
ATOM 3168 C C . ALA A 1 430 ? -7.016 82.188 46.438 1 90.5 430 ALA A C 1
ATOM 3170 O O . ALA A 1 430 ? -6.898 80.938 46.344 1 90.5 430 ALA A O 1
ATOM 3171 N N . ALA A 1 431 ? -7.262 82.938 45.469 1 87.5 431 ALA A N 1
ATOM 3172 C CA . ALA A 1 431 ? -7.477 82.375 44.156 1 87.5 431 ALA A CA 1
ATOM 3173 C C . ALA A 1 431 ? -6.188 81.812 43.562 1 87.5 431 ALA A C 1
ATOM 3175 O O . ALA A 1 431 ? -6.207 80.75 42.906 1 87.5 431 ALA A O 1
ATOM 3176 N N . ILE A 1 432 ? -5.078 82.375 43.812 1 90.38 432 ILE A N 1
ATOM 3177 C CA . ILE A 1 432 ? -3.775 81.938 43.344 1 90.38 432 ILE A CA 1
ATOM 3178 C C . ILE A 1 432 ? -3.402 80.625 44.031 1 90.38 432 ILE A C 1
ATOM 3180 O O . ILE A 1 432 ? -2.859 79.75 43.406 1 90.38 432 ILE A O 1
ATOM 3184 N N . GLU A 1 433 ? -3.756 80.562 45.281 1 90.88 433 GLU A N 1
ATOM 3185 C CA . GLU A 1 433 ? -3.469 79.375 46.031 1 90.88 433 GLU A CA 1
ATOM 3186 C C . GLU A 1 433 ? -4.281 78.188 45.5 1 90.88 433 GLU A C 1
ATOM 3188 O O . GLU A 1 433 ? -3.756 77.062 45.344 1 90.88 433 GLU A O 1
ATOM 3193 N N . GLU A 1 434 ? -5.512 78.5 45.219 1 89.44 434 GLU A N 1
ATOM 3194 C CA . GLU A 1 434 ? -6.363 77.438 44.625 1 89.44 434 GLU A CA 1
ATOM 3195 C C . GLU A 1 434 ? -5.852 77 43.25 1 89.44 434 GLU A C 1
ATOM 3197 O O . GLU A 1 434 ? -5.801 75.812 42.969 1 89.44 434 GLU A O 1
ATOM 3202 N N . ALA A 1 435 ? -5.391 77.875 42.469 1 87.81 435 ALA A N 1
ATOM 3203 C CA . ALA A 1 435 ? -4.848 77.562 41.125 1 87.81 435 ALA A CA 1
ATOM 3204 C C . ALA A 1 435 ? -3.559 76.812 41.25 1 87.81 435 ALA A C 1
ATOM 3206 O O . ALA A 1 435 ? -3.316 75.875 40.438 1 87.81 435 ALA A O 1
ATOM 3207 N N . GLY A 1 436 ? -2.797 77.188 42.219 1 88.81 436 GLY A N 1
ATOM 3208 C CA . GLY A 1 436 ? -1.574 76.438 42.438 1 88.81 436 GLY A CA 1
ATOM 3209 C C . GLY A 1 436 ? -1.826 75 42.781 1 88.81 436 GLY A C 1
ATOM 3210 O O . GLY A 1 436 ? -1.157 74.062 42.281 1 88.81 436 GLY A O 1
ATOM 3211 N N . HIS A 1 437 ? -2.896 74.75 43.625 1 91.44 437 HIS A N 1
ATOM 3212 C CA . HIS A 1 437 ? -3.254 73.375 44 1 91.44 437 HIS A CA 1
ATOM 3213 C C . HIS A 1 437 ? -3.762 72.562 42.812 1 91.44 437 HIS A C 1
ATOM 3215 O O . HIS A 1 437 ? -3.387 71.438 42.625 1 91.44 437 HIS A O 1
ATOM 3221 N N . MET A 1 438 ? -4.508 73.188 42 1 88.31 438 MET A N 1
ATOM 3222 C CA . MET A 1 438 ? -5.031 72.562 40.812 1 88.31 438 MET A CA 1
ATOM 3223 C C . MET A 1 438 ? -3.914 72.25 39.812 1 88.31 438 MET A C 1
ATOM 3225 O O . MET A 1 438 ? -3.926 71.25 39.156 1 88.31 438 MET A O 1
ATOM 3229 N N . GLY A 1 439 ? -3.016 73.125 39.688 1 86.94 439 GLY A N 1
ATOM 3230 C CA . GLY A 1 439 ? -1.851 72.875 38.844 1 86.94 439 GLY A CA 1
ATOM 3231 C C . GLY A 1 439 ? -1.021 71.688 39.312 1 86.94 439 GLY A C 1
ATOM 3232 O O . GLY A 1 439 ? -0.59 70.875 38.5 1 86.94 439 GLY A O 1
ATOM 3233 N N . GLU A 1 440 ? -0.873 71.625 40.625 1 89.94 440 GLU A N 1
ATOM 3234 C CA . GLU A 1 440 ? -0.118 70.5 41.188 1 89.94 440 GLU A CA 1
ATOM 3235 C C . GLU A 1 440 ? -0.812 69.188 40.906 1 89.94 440 GLU A C 1
ATOM 3237 O O . GLU A 1 440 ? -0.159 68.188 40.562 1 89.94 440 GLU A O 1
ATOM 3242 N N . GLU A 1 441 ? -2.111 69.188 41 1 91 441 GLU A N 1
ATOM 3243 C CA . GLU A 1 441 ? -2.875 67.938 40.719 1 91 441 GLU A CA 1
ATOM 3244 C C . GLU A 1 441 ? -2.809 67.625 39.219 1 91 441 GLU A C 1
ATOM 3246 O O . GLU A 1 441 ? -2.74 66.438 38.875 1 91 441 GLU A O 1
ATOM 3251 N N . SER A 1 442 ? -2.814 68.562 38.375 1 89.44 442 SER A N 1
ATOM 3252 C CA . SER A 1 442 ? -2.678 68.312 36.938 1 89.44 442 SER A CA 1
ATOM 3253 C C . SER A 1 442 ? -1.306 67.75 36.625 1 89.44 442 SER A C 1
ATOM 3255 O O . SER A 1 442 ? -1.193 66.875 35.781 1 89.44 442 SER A O 1
ATOM 3257 N N . GLY A 1 443 ? -0.363 68.312 37.281 1 88.88 443 GLY A N 1
ATOM 3258 C CA . GLY A 1 443 ? 0.974 67.75 37.125 1 88.88 443 GLY A CA 1
ATOM 3259 C C . GLY A 1 443 ? 1.083 66.312 37.5 1 88.88 443 GLY A C 1
ATOM 3260 O O . GLY A 1 443 ? 1.722 65.5 36.812 1 88.88 443 GLY A O 1
ATOM 3261 N N . HIS A 1 444 ? 0.378 65.938 38.562 1 91.19 444 HIS A N 1
ATOM 3262 C CA . HIS A 1 444 ? 0.355 64.5 38.969 1 91.19 444 HIS A CA 1
ATOM 3263 C C . HIS A 1 444 ? -0.354 63.656 37.969 1 91.19 444 HIS A C 1
ATOM 3265 O O . HIS A 1 444 ? 0.097 62.531 37.688 1 91.19 444 HIS A O 1
ATOM 3271 N N . SER A 1 445 ? -1.396 64.188 37.469 1 91.31 445 SER A N 1
ATOM 3272 C CA . SER A 1 445 ? -2.125 63.438 36.438 1 91.31 445 SER A CA 1
ATOM 3273 C C . SER A 1 445 ? -1.26 63.188 35.219 1 91.31 445 SER A C 1
ATOM 3275 O O . SER A 1 445 ? -1.265 62.094 34.656 1 91.31 445 SER A O 1
ATOM 3277 N N . LEU A 1 446 ? -0.513 64.125 34.812 1 91.69 446 LEU A N 1
ATOM 3278 C CA . LEU A 1 446 ? 0.347 64.062 33.656 1 91.69 446 LEU A CA 1
ATOM 3279 C C . LEU A 1 446 ? 1.487 63.062 33.875 1 91.69 446 LEU A C 1
ATOM 3281 O O . LEU A 1 446 ? 1.896 62.344 32.969 1 91.69 446 LEU A O 1
ATOM 3285 N N . GLN A 1 447 ? 1.913 62.969 35.094 1 91.69 447 GLN A N 1
ATOM 3286 C CA . GLN A 1 447 ? 2.939 62 35.469 1 91.69 447 GLN A CA 1
ATOM 3287 C C . GLN A 1 447 ? 2.391 60.594 35.375 1 91.69 447 GLN A C 1
ATOM 3289 O O . GLN A 1 447 ? 3.068 59.688 34.906 1 91.69 447 GLN A O 1
ATOM 3294 N N . GLN A 1 448 ? 1.188 60.469 35.844 1 92.88 448 GLN A N 1
ATOM 3295 C CA . GLN A 1 448 ? 0.551 59.156 35.781 1 92.88 448 GLN A CA 1
ATOM 3296 C C . GLN A 1 448 ? 0.307 58.719 34.344 1 92.88 448 GLN A C 1
ATOM 3298 O O . GLN A 1 448 ? 0.469 57.562 34 1 92.88 448 GLN A O 1
ATOM 3303 N N . ILE A 1 449 ? -0.054 59.656 33.531 1 94.06 449 ILE A N 1
ATOM 3304 C CA . ILE A 1 449 ? -0.28 59.406 32.125 1 94.06 449 ILE A CA 1
ATOM 3305 C C . ILE A 1 449 ? 1.014 58.906 31.469 1 94.06 449 ILE A C 1
ATOM 3307 O O . ILE A 1 449 ? 1.004 57.938 30.703 1 94.06 449 ILE A O 1
ATOM 3311 N N . SER A 1 450 ? 2.068 59.562 31.75 1 93.38 450 SER A N 1
ATOM 3312 C CA . SER A 1 450 ? 3.361 59.156 31.203 1 93.38 450 SER A CA 1
ATOM 3313 C C . SER A 1 450 ? 3.727 57.75 31.625 1 93.38 450 SER A C 1
ATOM 3315 O O . SER A 1 450 ? 4.203 56.969 30.797 1 93.38 450 SER A O 1
ATOM 3317 N N . ALA A 1 451 ? 3.412 57.375 32.875 1 93.56 451 ALA A N 1
ATOM 3318 C CA . ALA A 1 451 ? 3.719 56.031 33.375 1 93.56 451 ALA A CA 1
ATOM 3319 C C . ALA A 1 451 ? 2.85 54.969 32.688 1 93.56 451 ALA A C 1
ATOM 3321 O O . ALA A 1 451 ? 3.336 53.906 32.312 1 93.56 451 ALA A O 1
ATOM 3322 N N . LEU A 1 452 ? 1.643 55.25 32.5 1 91.69 452 LEU A N 1
ATOM 3323 C CA . LEU A 1 452 ? 0.71 54.344 31.859 1 91.69 452 LEU A CA 1
ATOM 3324 C C . LEU A 1 452 ? 1.069 54.156 30.391 1 91.69 452 LEU A C 1
ATOM 3326 O O . LEU A 1 452 ? 0.941 53.031 29.859 1 91.69 452 LEU A O 1
ATOM 3330 N N . ALA A 1 453 ? 1.464 55.188 29.719 1 91.19 453 ALA A N 1
ATOM 3331 C CA . ALA A 1 453 ? 1.886 55.125 28.312 1 91.19 453 ALA A CA 1
ATOM 3332 C C . ALA A 1 453 ? 3.139 54.25 28.172 1 91.19 453 ALA A C 1
ATOM 3334 O O . ALA A 1 453 ? 3.279 53.5 27.203 1 91.19 453 ALA A O 1
ATOM 3335 N N . GLU A 1 454 ? 4.004 54.375 29.156 1 90.69 454 GLU A N 1
ATOM 3336 C CA . GLU A 1 454 ? 5.203 53.562 29.156 1 90.69 454 GLU A CA 1
ATOM 3337 C C . GLU A 1 454 ? 4.852 52.062 29.312 1 90.69 454 GLU A C 1
ATOM 3339 O O . GLU A 1 454 ? 5.418 51.219 28.625 1 90.69 454 GLU A O 1
ATOM 3344 N N . ASP A 1 455 ? 3.922 51.75 30.172 1 91.06 455 ASP A N 1
ATOM 3345 C CA . ASP A 1 455 ? 3.453 50.406 30.375 1 91.06 455 ASP A CA 1
ATOM 3346 C C . ASP A 1 455 ? 2.799 49.844 29.094 1 91.06 455 ASP A C 1
ATOM 3348 O O . ASP A 1 455 ? 3.07 48.719 28.688 1 91.06 455 ASP A O 1
ATOM 3352 N N . SER A 1 456 ? 2.008 50.656 28.484 1 90.88 456 SER A N 1
ATOM 3353 C CA . SER A 1 456 ? 1.347 50.25 27.234 1 90.88 456 SER A CA 1
ATOM 3354 C C . SER A 1 456 ? 2.363 50 26.125 1 90.88 456 SER A C 1
ATOM 3356 O O . SER A 1 456 ? 2.232 49 25.391 1 90.88 456 SER A O 1
ATOM 3358 N N . SER A 1 457 ? 3.338 50.844 26.094 1 90.06 457 SER A N 1
ATOM 3359 C CA . SER A 1 457 ? 4.387 50.656 25.094 1 90.06 457 SER A CA 1
ATOM 3360 C C . SER A 1 457 ? 5.125 49.344 25.281 1 90.06 457 SER A C 1
ATOM 3362 O O . SER A 1 457 ? 5.434 48.656 24.312 1 90.06 457 SER A O 1
ATOM 3364 N N . SER A 1 458 ? 5.363 48.969 26.516 1 92.94 458 SER A N 1
ATOM 3365 C CA . SER A 1 458 ? 6.043 47.719 26.812 1 92.94 458 SER A CA 1
ATOM 3366 C C . SER A 1 458 ? 5.191 46.5 26.406 1 92.94 458 SER A C 1
ATOM 3368 O O . SER A 1 458 ? 5.703 45.531 25.844 1 92.94 458 SER A O 1
ATOM 3370 N N . ARG A 1 459 ? 3.949 46.594 26.672 1 92.31 459 ARG A N 1
ATOM 3371 C CA . ARG A 1 459 ? 3.037 45.5 26.344 1 92.31 459 ARG A CA 1
ATOM 3372 C C . ARG A 1 459 ? 2.895 45.344 24.828 1 92.31 459 ARG A C 1
ATOM 3374 O O . ARG A 1 459 ? 2.879 44.219 24.312 1 92.31 459 ARG A O 1
ATOM 3381 N N . VAL A 1 460 ? 2.809 46.438 24.172 1 93.38 460 VAL A N 1
ATOM 3382 C CA . VAL A 1 460 ? 2.674 46.406 22.734 1 93.38 460 VAL A CA 1
ATOM 3383 C C . VAL A 1 460 ? 3.955 45.875 22.094 1 93.38 460 VAL A C 1
ATOM 3385 O O . VAL A 1 460 ? 3.908 45.156 21.078 1 93.38 460 VAL A O 1
ATOM 3388 N N . SER A 1 461 ? 5.055 46.219 22.688 1 92.62 461 SER A N 1
ATOM 3389 C CA . SER A 1 461 ? 6.324 45.688 22.219 1 92.62 461 SER A CA 1
ATOM 3390 C C . SER A 1 461 ? 6.359 44.156 22.359 1 92.62 461 SER A C 1
ATOM 3392 O O . SER A 1 461 ? 6.863 43.469 21.484 1 92.62 461 SER A O 1
ATOM 3394 N N . ALA A 1 462 ? 5.82 43.688 23.422 1 94.12 462 ALA A N 1
ATOM 3395 C CA . ALA A 1 462 ? 5.719 42.219 23.625 1 94.12 462 ALA A CA 1
ATOM 3396 C C . ALA A 1 462 ? 4.812 41.594 22.578 1 94.12 462 ALA A C 1
ATOM 3398 O O . ALA A 1 462 ? 5.082 40.469 22.109 1 94.12 462 ALA A O 1
ATOM 3399 N N . ILE A 1 463 ? 3.771 42.25 22.188 1 93.81 463 ILE A N 1
ATOM 3400 C CA . ILE A 1 463 ? 2.854 41.75 21.156 1 93.81 463 ILE A CA 1
ATOM 3401 C C . ILE A 1 463 ? 3.584 41.656 19.812 1 93.81 463 ILE A C 1
ATOM 3403 O O . ILE A 1 463 ? 3.459 40.656 19.109 1 93.81 463 ILE A O 1
ATOM 3407 N N . ALA A 1 464 ? 4.316 42.719 19.516 1 92.5 464 ALA A N 1
ATOM 3408 C CA . ALA A 1 464 ? 5.066 42.719 18.266 1 92.5 464 ALA A CA 1
ATOM 3409 C C . ALA A 1 464 ? 6.055 41.562 18.219 1 92.5 464 ALA A C 1
ATOM 3411 O O . ALA A 1 464 ? 6.199 40.906 17.188 1 92.5 464 ALA A O 1
ATOM 3412 N N . THR A 1 465 ? 6.734 41.281 19.328 1 93.19 465 THR A N 1
ATOM 3413 C CA . THR A 1 465 ? 7.676 40.188 19.422 1 93.19 465 THR A CA 1
ATOM 3414 C C . THR A 1 465 ? 6.957 38.844 19.25 1 93.19 465 THR A C 1
ATOM 3416 O O . THR A 1 465 ? 7.418 37.969 18.5 1 93.19 465 THR A O 1
ATOM 3419 N N . ALA A 1 466 ? 5.852 38.688 19.906 1 93.44 466 ALA A N 1
ATOM 3420 C CA . ALA A 1 466 ? 5.051 37.5 19.781 1 93.44 466 ALA A CA 1
ATOM 3421 C C . ALA A 1 466 ? 4.574 37.281 18.344 1 93.44 466 ALA A C 1
ATOM 3423 O O . ALA A 1 466 ? 4.574 36.156 17.844 1 93.44 466 ALA A O 1
ATOM 3424 N N . ALA A 1 467 ? 4.184 38.344 17.703 1 92.12 467 ALA A N 1
ATOM 3425 C CA . ALA A 1 467 ? 3.727 38.25 16.328 1 92.12 467 ALA A CA 1
ATOM 3426 C C . ALA A 1 467 ? 4.852 37.812 15.398 1 92.12 467 ALA A C 1
ATOM 3428 O O . ALA A 1 467 ? 4.617 37.031 14.453 1 92.12 467 ALA A O 1
ATOM 3429 N N . THR A 1 468 ? 6.055 38.219 15.68 1 91.81 468 THR A N 1
ATOM 3430 C CA . THR A 1 468 ? 7.211 37.75 14.914 1 91.81 468 THR A CA 1
ATOM 3431 C C . THR A 1 468 ? 7.449 36.281 15.109 1 91.81 468 THR A C 1
ATOM 3433 O O . THR A 1 468 ? 7.715 35.531 14.148 1 91.81 468 THR A O 1
ATOM 3436 N N . GLU A 1 469 ? 7.34 35.781 16.297 1 92.75 469 GLU A N 1
ATOM 3437 C CA . GLU A 1 469 ? 7.473 34.375 16.594 1 92.75 469 GLU A CA 1
ATOM 3438 C C . GLU A 1 469 ? 6.375 33.562 15.914 1 92.75 469 GLU A C 1
ATOM 3440 O O . GLU A 1 469 ? 6.633 32.469 15.391 1 92.75 469 GLU A O 1
ATOM 3445 N N . GLN A 1 470 ? 5.215 34.125 15.891 1 90.88 470 GLN A N 1
ATOM 3446 C CA . GLN A 1 470 ? 4.086 33.469 15.242 1 90.88 470 GLN A CA 1
ATOM 3447 C C . GLN A 1 470 ? 4.312 33.312 13.742 1 90.88 470 GLN A C 1
ATOM 3449 O O . GLN A 1 470 ? 3.994 32.281 13.148 1 90.88 470 GLN A O 1
ATOM 3454 N N . SER A 1 471 ? 4.82 34.375 13.203 1 91.62 471 SER A N 1
ATOM 3455 C CA . SER A 1 471 ? 5.133 34.312 11.781 1 91.62 471 SER A CA 1
ATOM 3456 C C . SER A 1 471 ? 6.129 33.219 11.461 1 91.62 471 SER A C 1
ATOM 3458 O O . SER A 1 471 ? 5.961 32.469 10.492 1 91.62 471 SER A O 1
ATOM 3460 N N . ALA A 1 472 ? 7.152 33.031 12.281 1 91.44 472 ALA A N 1
ATOM 3461 C CA . ALA A 1 472 ? 8.156 32 12.094 1 91.44 472 ALA A CA 1
ATOM 3462 C C . ALA A 1 472 ? 7.535 30.609 12.258 1 91.44 472 ALA A C 1
ATOM 3464 O O . ALA A 1 472 ? 7.805 29.703 11.461 1 91.44 472 ALA A O 1
ATOM 3465 N N . ALA A 1 473 ? 6.762 30.469 13.266 1 91.38 473 ALA A N 1
ATOM 3466 C CA . ALA A 1 473 ? 6.074 29.203 13.492 1 91.38 473 ALA A CA 1
ATOM 3467 C C . ALA A 1 473 ? 5.148 28.859 12.328 1 91.38 473 ALA A C 1
ATOM 3469 O O . ALA A 1 473 ? 5.074 27.703 11.898 1 91.38 473 ALA A O 1
ATOM 3470 N N . SER A 1 474 ? 4.414 29.844 11.836 1 91.62 474 SER A N 1
ATOM 3471 C CA . SER A 1 474 ? 3.502 29.656 10.711 1 91.62 474 SER A CA 1
ATOM 3472 C C . SER A 1 474 ? 4.246 29.172 9.469 1 91.62 474 SER A C 1
ATOM 3474 O O . SER A 1 474 ? 3.768 28.281 8.758 1 91.62 474 SER A O 1
ATOM 3476 N N . GLU A 1 475 ? 5.398 29.703 9.258 1 91.25 475 GLU A N 1
ATOM 3477 C CA . GLU A 1 475 ? 6.211 29.281 8.117 1 91.25 475 GLU A CA 1
ATOM 3478 C C . GLU A 1 475 ? 6.645 27.828 8.258 1 91.25 475 GLU A C 1
ATOM 3480 O O . GLU A 1 475 ? 6.625 27.078 7.281 1 91.25 475 GLU A O 1
ATOM 3485 N N . GLU A 1 476 ? 7.055 27.484 9.43 1 92.44 476 GLU A N 1
ATOM 3486 C CA . GLU A 1 476 ? 7.465 26.109 9.688 1 92.44 476 GLU A CA 1
ATOM 3487 C C . GLU A 1 476 ? 6.309 25.141 9.477 1 92.44 476 GLU A C 1
ATOM 3489 O O . GLU A 1 476 ? 6.469 24.109 8.828 1 92.44 476 GLU A O 1
ATOM 3494 N N . ILE A 1 477 ? 5.137 25.484 9.969 1 92 477 ILE A N 1
ATOM 3495 C CA . ILE A 1 477 ? 3.951 24.641 9.836 1 92 477 ILE A CA 1
ATOM 3496 C C . ILE A 1 477 ? 3.572 24.516 8.367 1 92 477 ILE A C 1
ATOM 3498 O O . ILE A 1 477 ? 3.287 23.406 7.891 1 92 477 ILE A O 1
ATOM 3502 N N . ASN A 1 478 ? 3.621 25.609 7.688 1 92.69 478 ASN A N 1
ATOM 3503 C CA . ASN A 1 478 ? 3.295 25.609 6.266 1 92.69 478 ASN A CA 1
ATOM 3504 C C . ASN A 1 478 ? 4.23 24.703 5.477 1 92.69 478 ASN A C 1
ATOM 3506 O O . ASN A 1 478 ? 3.793 23.984 4.574 1 92.69 478 ASN A O 1
ATOM 3510 N N . ARG A 1 479 ? 5.457 24.703 5.789 1 92.75 479 ARG A N 1
ATOM 3511 C CA . ARG A 1 479 ? 6.43 23.844 5.125 1 92.75 479 ARG A CA 1
ATOM 3512 C C . ARG A 1 479 ? 6.125 22.375 5.395 1 92.75 479 ARG A C 1
ATOM 3514 O O . ARG A 1 479 ? 6.141 21.562 4.473 1 92.75 479 ARG A O 1
ATOM 3521 N N . ASN A 1 480 ? 5.859 22.109 6.605 1 93.19 480 ASN A N 1
ATOM 3522 C CA . ASN A 1 480 ? 5.559 20.719 6.984 1 93.19 480 ASN A CA 1
ATOM 3523 C C . ASN A 1 480 ? 4.277 20.234 6.32 1 93.19 480 ASN A C 1
ATOM 3525 O O . ASN A 1 480 ? 4.23 19.109 5.816 1 93.19 480 ASN A O 1
ATOM 3529 N N . ILE A 1 481 ? 3.254 21.047 6.297 1 92.88 481 ILE A N 1
ATOM 3530 C CA . ILE A 1 481 ? 1.979 20.703 5.672 1 92.88 481 ILE A CA 1
ATOM 3531 C C . ILE A 1 481 ? 2.188 20.469 4.176 1 92.88 481 ILE A C 1
ATOM 3533 O O . ILE A 1 481 ? 1.686 19.5 3.619 1 92.88 481 ILE A O 1
ATOM 3537 N N . SER A 1 482 ? 2.959 21.328 3.6 1 93.38 482 SER A N 1
ATOM 3538 C CA . SER A 1 482 ? 3.242 21.188 2.176 1 93.38 482 SER A CA 1
ATOM 3539 C C . SER A 1 482 ? 3.98 19.891 1.879 1 93.38 482 SER A C 1
ATOM 3541 O O . SER A 1 482 ? 3.658 19.203 0.916 1 93.38 482 SER A O 1
ATOM 3543 N N . GLU A 1 483 ? 4.922 19.578 2.66 1 93.44 483 GLU A N 1
ATOM 3544 C CA . GLU A 1 483 ? 5.688 18.344 2.48 1 93.44 483 GLU A CA 1
ATOM 3545 C C . GLU A 1 483 ? 4.797 17.125 2.629 1 93.44 483 GLU A C 1
ATOM 3547 O O . GLU A 1 483 ? 4.867 16.203 1.817 1 93.44 483 GLU A O 1
ATOM 3552 N N . VAL A 1 484 ? 3.992 17.141 3.596 1 92.94 484 VAL A N 1
ATOM 3553 C CA . VAL A 1 484 ? 3.121 15.992 3.83 1 92.94 484 VAL A CA 1
ATOM 3554 C C . VAL A 1 484 ? 2.09 15.891 2.709 1 92.94 484 VAL A C 1
ATOM 3556 O O . VAL A 1 484 ? 1.691 14.789 2.324 1 92.94 484 VAL A O 1
ATOM 3559 N N . ASN A 1 485 ? 1.628 17.016 2.199 1 94.56 485 ASN A N 1
ATOM 3560 C CA . ASN A 1 485 ? 0.731 17 1.048 1 94.56 485 ASN A CA 1
ATOM 3561 C C . ASN A 1 485 ? 1.373 16.312 -0.155 1 94.56 485 ASN A C 1
ATOM 3563 O O . ASN A 1 485 ? 0.733 15.5 -0.828 1 94.56 485 ASN A O 1
ATOM 3567 N N . HIS A 1 486 ? 2.613 16.578 -0.372 1 94.25 486 HIS A N 1
ATOM 3568 C CA . HIS A 1 486 ? 3.35 15.93 -1.446 1 94.25 486 HIS A CA 1
ATOM 3569 C C . HIS A 1 486 ? 3.484 14.43 -1.188 1 94.25 486 HIS A C 1
ATOM 3571 O O . HIS A 1 486 ? 3.328 13.625 -2.107 1 94.25 486 HIS A O 1
ATOM 3577 N N . LEU A 1 487 ? 3.777 14.109 0.005 1 91.44 487 LEU A N 1
ATOM 3578 C CA . LEU A 1 487 ? 3.898 12.703 0.38 1 91.44 487 LEU A CA 1
ATOM 3579 C C . LEU A 1 487 ? 2.578 11.969 0.167 1 91.44 487 LEU A C 1
ATOM 3581 O O . LEU A 1 487 ? 2.566 10.828 -0.299 1 91.44 487 LEU A O 1
ATOM 3585 N N . SER A 1 488 ? 1.483 12.625 0.533 1 93.56 488 SER A N 1
ATOM 3586 C CA . SER A 1 488 ? 0.162 12.039 0.345 1 93.56 488 SER A CA 1
ATOM 3587 C C . SER A 1 488 ? -0.119 11.766 -1.13 1 93.56 488 SER A C 1
ATOM 3589 O O . SER A 1 488 ? -0.662 10.719 -1.483 1 93.56 488 SER A O 1
ATOM 3591 N N . ALA A 1 489 ? 0.256 12.727 -1.96 1 91.94 489 ALA A N 1
ATOM 3592 C CA . ALA A 1 489 ? 0.101 12.547 -3.4 1 91.94 489 ALA A CA 1
ATOM 3593 C C . ALA A 1 489 ? 0.958 11.391 -3.902 1 91.94 489 ALA A C 1
ATOM 3595 O O . ALA A 1 489 ? 0.502 10.57 -4.707 1 91.94 489 ALA A O 1
ATOM 3596 N N . ASP A 1 490 ? 2.154 11.258 -3.422 1 93.88 490 ASP A N 1
ATOM 3597 C CA . ASP A 1 490 ? 3.062 10.172 -3.779 1 93.88 490 ASP A CA 1
ATOM 3598 C C . ASP A 1 490 ? 2.494 8.812 -3.361 1 93.88 490 ASP A C 1
ATOM 3600 O O . ASP A 1 490 ? 2.59 7.84 -4.105 1 93.88 490 ASP A O 1
ATOM 3604 N N . ILE A 1 491 ? 1.955 8.773 -2.203 1 92.5 491 ILE A N 1
ATOM 3605 C CA . ILE A 1 491 ? 1.359 7.547 -1.679 1 92.5 491 ILE A CA 1
ATOM 3606 C C . ILE A 1 491 ? 0.199 7.113 -2.572 1 92.5 491 ILE A C 1
ATOM 3608 O O . ILE A 1 491 ? 0.1 5.945 -2.949 1 92.5 491 ILE A O 1
ATOM 3612 N N . ALA A 1 492 ? -0.667 8.102 -2.881 1 92.75 492 ALA A N 1
ATOM 3613 C CA . ALA A 1 492 ? -1.797 7.793 -3.754 1 92.75 492 ALA A CA 1
ATOM 3614 C C . ALA A 1 492 ? -1.32 7.223 -5.086 1 92.75 492 ALA A C 1
ATOM 3616 O O . ALA A 1 492 ? -1.873 6.238 -5.582 1 92.75 492 ALA A O 1
ATOM 3617 N N . GLU A 1 493 ? -0.275 7.766 -5.668 1 94.06 493 GLU A N 1
ATOM 3618 C CA . GLU A 1 493 ? 0.288 7.301 -6.934 1 94.06 493 GLU A CA 1
ATOM 3619 C C . GLU A 1 493 ? 0.897 5.91 -6.789 1 94.06 493 GLU A C 1
ATOM 3621 O O . GLU A 1 493 ? 0.697 5.047 -7.645 1 94.06 493 GLU A O 1
ATOM 3626 N N . ALA A 1 494 ? 1.637 5.766 -5.742 1 92.31 494 ALA A N 1
ATOM 3627 C CA . ALA A 1 494 ? 2.252 4.465 -5.477 1 92.31 494 ALA A CA 1
ATOM 3628 C C . ALA A 1 494 ? 1.194 3.375 -5.348 1 92.31 494 ALA A C 1
ATOM 3630 O O . ALA A 1 494 ? 1.397 2.248 -5.809 1 92.31 494 ALA A O 1
ATOM 3631 N N . MET A 1 495 ? 0.061 3.654 -4.742 1 93.69 495 MET A N 1
ATOM 3632 C CA . MET A 1 495 ? -1.023 2.691 -4.57 1 93.69 495 MET A CA 1
ATOM 3633 C C . MET A 1 495 ? -1.657 2.34 -5.91 1 93.69 495 MET A C 1
ATOM 3635 O O . MET A 1 495 ? -2.061 1.196 -6.129 1 93.69 495 MET A O 1
ATOM 3639 N N . GLU A 1 496 ? -1.735 3.291 -6.812 1 92.88 496 GLU A N 1
ATOM 3640 C CA . GLU A 1 496 ? -2.246 3.012 -8.156 1 92.88 496 GLU A CA 1
ATOM 3641 C C . GLU A 1 496 ? -1.341 2.033 -8.898 1 92.88 496 GLU A C 1
ATOM 3643 O O . GLU A 1 496 ? -1.822 1.085 -9.516 1 92.88 496 GLU A O 1
ATOM 3648 N N . GLY A 1 497 ? -0.034 2.281 -8.805 1 92.94 497 GLY A N 1
ATOM 3649 C CA . GLY A 1 497 ? 0.923 1.356 -9.391 1 92.94 497 GLY A CA 1
ATOM 3650 C C . GLY A 1 497 ? 0.855 -0.034 -8.789 1 92.94 497 GLY A C 1
ATOM 3651 O O . GLY A 1 497 ? 0.862 -1.032 -9.508 1 92.94 497 GLY A O 1
ATOM 3652 N N . ALA A 1 498 ? 0.732 -0.072 -7.508 1 91.69 498 ALA A N 1
ATOM 3653 C CA . ALA A 1 498 ? 0.632 -1.349 -6.805 1 91.69 498 ALA A CA 1
ATOM 3654 C C . ALA A 1 498 ? -0.651 -2.082 -7.18 1 91.69 498 ALA A C 1
ATOM 3656 O O . ALA A 1 498 ? -0.65 -3.307 -7.34 1 91.69 498 ALA A O 1
ATOM 3657 N N . SER A 1 499 ? -1.754 -1.341 -7.301 1 93.88 499 SER A N 1
ATOM 3658 C CA . SER A 1 499 ? -3.025 -1.928 -7.711 1 93.88 499 SER A CA 1
ATOM 3659 C C . SER A 1 499 ? -2.918 -2.57 -9.094 1 93.88 499 SER A C 1
ATOM 3661 O O . SER A 1 499 ? -3.477 -3.645 -9.328 1 93.88 499 SER A O 1
ATOM 3663 N N . SER A 1 500 ? -2.207 -1.984 -10.008 1 94.31 500 SER A N 1
ATOM 3664 C CA . SER A 1 500 ? -1.976 -2.541 -11.336 1 94.31 500 SER A CA 1
ATOM 3665 C C . SER A 1 500 ? -1.196 -3.85 -11.258 1 94.31 500 SER A C 1
ATOM 3667 O O . SER A 1 500 ? -1.52 -4.812 -11.953 1 94.31 500 SER A O 1
ATOM 3669 N N . GLN A 1 501 ? -0.202 -3.871 -10.43 1 91.38 501 GLN A N 1
ATOM 3670 C CA . GLN A 1 501 ? 0.588 -5.082 -10.234 1 91.38 501 GLN A CA 1
ATOM 3671 C C . GLN A 1 501 ? -0.269 -6.211 -9.664 1 91.38 501 GLN A C 1
ATOM 3673 O O . GLN A 1 501 ? -0.112 -7.371 -10.055 1 91.38 501 GLN A O 1
ATOM 3678 N N . VAL A 1 502 ? -1.167 -5.914 -8.758 1 92.56 502 VAL A N 1
ATOM 3679 C CA . VAL A 1 502 ? -2.07 -6.898 -8.164 1 92.56 502 VAL A CA 1
ATOM 3680 C C . VAL A 1 502 ? -3.01 -7.445 -9.242 1 92.56 502 VAL A C 1
ATOM 3682 O O . VAL A 1 502 ? -3.33 -8.633 -9.25 1 92.56 502 VAL A O 1
ATOM 3685 N N . ARG A 1 503 ? -3.438 -6.555 -10.164 1 92 503 ARG A N 1
ATOM 3686 C CA . ARG A 1 503 ? -4.262 -7.008 -11.273 1 92 503 ARG A CA 1
ATOM 3687 C C . ARG A 1 503 ? -3.502 -7.996 -12.156 1 92 503 ARG A C 1
ATOM 3689 O O . ARG A 1 503 ? -4.059 -9.016 -12.578 1 92 503 ARG A O 1
ATOM 3696 N N . ASP A 1 504 ? -2.248 -7.766 -12.367 1 88.19 504 ASP A N 1
ATOM 3697 C CA . ASP A 1 504 ? -1.402 -8.68 -13.133 1 88.19 504 ASP A CA 1
ATOM 3698 C C . ASP A 1 504 ? -1.282 -10.031 -12.43 1 88.19 504 ASP A C 1
ATOM 3700 O O . ASP A 1 504 ? -1.33 -11.078 -13.07 1 88.19 504 ASP A O 1
ATOM 3704 N N . MET A 1 505 ? -1.189 -10 -11.188 1 88.69 505 MET A N 1
ATOM 3705 C CA . MET A 1 505 ? -1.141 -11.219 -10.383 1 88.69 505 MET A CA 1
ATOM 3706 C C . MET A 1 505 ? -2.436 -12.008 -10.516 1 88.69 505 MET A C 1
ATOM 3708 O O . MET A 1 505 ? -2.406 -13.234 -10.672 1 88.69 505 MET A O 1
ATOM 3712 N N . ALA A 1 506 ? -3.545 -11.289 -10.461 1 89.25 506 ALA A N 1
ATOM 3713 C CA . ALA A 1 506 ? -4.84 -11.945 -10.609 1 89.25 506 ALA A CA 1
ATOM 3714 C C . ALA A 1 506 ? -4.953 -12.625 -11.969 1 89.25 506 ALA A C 1
ATOM 3716 O O . ALA A 1 506 ? -5.547 -13.703 -12.086 1 89.25 506 ALA A O 1
ATOM 3717 N N . GLU A 1 507 ? -4.352 -12.086 -12.969 1 90.5 507 GLU A N 1
ATOM 3718 C CA . GLU A 1 507 ? -4.34 -12.68 -14.305 1 90.5 507 GLU A CA 1
ATOM 3719 C C . GLU A 1 507 ? -3.529 -13.977 -14.32 1 90.5 507 GLU A C 1
ATOM 3721 O O . GLU A 1 507 ? -3.883 -14.922 -15.023 1 90.5 507 GLU A O 1
ATOM 3726 N N . GLN A 1 508 ? -2.428 -13.977 -13.562 1 88.5 508 GLN A N 1
ATOM 3727 C CA . GLN A 1 508 ? -1.634 -15.195 -13.469 1 88.5 508 GLN A CA 1
ATOM 3728 C C . GLN A 1 508 ? -2.439 -16.328 -12.844 1 88.5 508 GLN A C 1
ATOM 3730 O O . GLN A 1 508 ? -2.275 -17.5 -13.211 1 88.5 508 GLN A O 1
ATOM 3735 N N . ALA A 1 509 ? -3.346 -16.016 -11.875 1 89.06 509 ALA A N 1
ATOM 3736 C CA . ALA A 1 509 ? -4.234 -17.016 -11.289 1 89.06 509 ALA A CA 1
ATOM 3737 C C . ALA A 1 509 ? -5.145 -17.625 -12.352 1 89.06 509 ALA A C 1
ATOM 3739 O O . ALA A 1 509 ? -5.418 -18.828 -12.328 1 89.06 509 ALA A O 1
ATOM 3740 N N . HIS A 1 510 ? -5.512 -16.875 -13.336 1 89.88 510 HIS A N 1
ATOM 3741 C CA . HIS A 1 510 ? -6.332 -17.375 -14.438 1 89.88 510 HIS A CA 1
ATOM 3742 C C . HIS A 1 510 ? -5.535 -18.312 -15.336 1 89.88 510 HIS A C 1
ATOM 3744 O O . HIS A 1 510 ? -6.055 -19.328 -15.789 1 89.88 510 HIS A O 1
ATOM 3750 N N . VAL A 1 511 ? -4.297 -17.969 -15.57 1 89.69 511 VAL A N 1
ATOM 3751 C CA . VAL A 1 511 ? -3.426 -18.812 -16.375 1 89.69 511 VAL A CA 1
ATOM 3752 C C . VAL A 1 511 ? -3.258 -20.172 -15.68 1 89.69 511 VAL A C 1
ATOM 3754 O O . VAL A 1 511 ? -3.316 -21.219 -16.328 1 89.69 511 VAL A O 1
ATOM 3757 N N . LEU A 1 512 ? -3.127 -20.172 -14.359 1 90.62 512 LEU A N 1
ATOM 3758 C CA . LEU A 1 512 ? -2.984 -21.406 -13.586 1 90.62 512 LEU A CA 1
ATOM 3759 C C . LEU A 1 512 ? -4.258 -22.234 -13.656 1 90.62 512 LEU A C 1
ATOM 3761 O O . LEU A 1 512 ? -4.195 -23.469 -13.719 1 90.62 512 LEU A O 1
ATOM 3765 N N . LYS A 1 513 ? -5.387 -21.531 -13.664 1 90.19 513 LYS A N 1
ATOM 3766 C CA . LYS A 1 513 ? -6.66 -22.234 -13.805 1 90.19 513 LYS A CA 1
ATOM 3767 C C . LYS A 1 513 ? -6.75 -22.953 -15.148 1 90.19 513 LYS A C 1
ATOM 3769 O O . LYS A 1 513 ? -7.238 -24.078 -15.227 1 90.19 513 LYS A O 1
ATOM 3774 N N . ASP A 1 514 ? -6.211 -22.328 -16.172 1 87.44 514 ASP A N 1
ATOM 3775 C CA . ASP A 1 514 ? -6.188 -22.938 -17.5 1 87.44 514 ASP A CA 1
ATOM 3776 C C . ASP A 1 514 ? -5.305 -24.188 -17.5 1 87.44 514 ASP A C 1
ATOM 3778 O O . ASP A 1 514 ? -5.668 -25.203 -18.094 1 87.44 514 ASP A O 1
ATOM 3782 N N . ILE A 1 515 ? -4.211 -24.094 -16.859 1 84.5 515 ILE A N 1
ATOM 3783 C CA . ILE A 1 515 ? -3.295 -25.219 -16.766 1 84.5 515 ILE A CA 1
ATOM 3784 C C . ILE A 1 515 ? -3.959 -26.359 -15.992 1 84.5 515 ILE A C 1
ATOM 3786 O O . ILE A 1 515 ? -3.859 -27.531 -16.375 1 84.5 515 ILE A O 1
ATOM 3790 N N . LEU A 1 516 ? -4.68 -26 -14.961 1 86.94 516 LEU A N 1
ATOM 3791 C CA . LEU A 1 516 ? -5.426 -26.953 -14.148 1 86.94 516 LEU A CA 1
ATOM 3792 C C . LEU A 1 516 ? -6.473 -27.672 -14.992 1 86.94 516 LEU A C 1
ATOM 3794 O O . LEU A 1 516 ? -6.59 -28.906 -14.93 1 86.94 516 LEU A O 1
ATOM 3798 N N . ASP A 1 517 ? -7.141 -26.953 -15.812 1 85.94 517 ASP A N 1
ATOM 3799 C CA . ASP A 1 517 ? -8.164 -27.531 -16.672 1 85.94 517 ASP A CA 1
ATOM 3800 C C . ASP A 1 517 ? -7.547 -28.453 -17.719 1 85.94 517 ASP A C 1
ATOM 3802 O O . ASP A 1 517 ? -8.102 -29.516 -18.016 1 85.94 517 ASP A O 1
ATOM 3806 N N . ALA A 1 518 ? -6.402 -28.109 -18.156 1 80.62 518 ALA A N 1
ATOM 3807 C CA . ALA A 1 518 ? -5.691 -28.953 -19.109 1 80.62 518 ALA A CA 1
ATOM 3808 C C . ALA A 1 518 ? -5.23 -30.25 -18.484 1 80.62 518 ALA A C 1
ATOM 3810 O O . ALA A 1 518 ? -5.312 -31.328 -19.094 1 80.62 518 ALA A O 1
ATOM 3811 N N . ILE A 1 519 ? -4.809 -30.203 -17.219 1 80.31 519 ILE A N 1
ATOM 3812 C CA . ILE A 1 519 ? -4.359 -31.375 -16.5 1 80.31 519 ILE A CA 1
ATOM 3813 C C . ILE A 1 519 ? -5.555 -32.281 -16.203 1 80.31 519 ILE A C 1
ATOM 3815 O O . ILE A 1 519 ? -5.465 -33.5 -16.344 1 80.31 519 ILE A O 1
ATOM 3819 N N . ARG A 1 520 ? -6.695 -31.641 -15.883 1 82.12 520 ARG A N 1
ATOM 3820 C CA . ARG A 1 520 ? -7.91 -32.375 -15.594 1 82.12 520 ARG A CA 1
ATOM 3821 C C . ARG A 1 520 ? -8.445 -33.062 -16.844 1 82.12 520 ARG A C 1
ATOM 3823 O O . ARG A 1 520 ? -8.883 -34.219 -16.797 1 82.12 520 ARG A O 1
ATOM 3830 N N . ALA A 1 521 ? -8.398 -32.438 -17.953 1 75 521 ALA A N 1
ATOM 3831 C CA . ALA A 1 521 ? -8.898 -33 -19.219 1 75 521 ALA A CA 1
ATOM 3832 C C . ALA A 1 521 ? -8.055 -34.188 -19.672 1 75 521 ALA A C 1
ATOM 3834 O O . ALA A 1 521 ? -8.578 -35.156 -20.203 1 75 521 ALA A O 1
ATOM 3835 N N . ARG A 1 522 ? -6.828 -34.156 -19.391 1 72.19 522 ARG A N 1
ATOM 3836 C CA . ARG A 1 522 ? -5.945 -35.219 -19.797 1 72.19 522 ARG A CA 1
ATOM 3837 C C . ARG A 1 522 ? -6.152 -36.469 -18.922 1 72.19 522 ARG A C 1
ATOM 3839 O O . ARG A 1 522 ? -5.977 -37.594 -19.391 1 72.19 522 ARG A O 1
ATOM 3846 N N . GLY A 1 523 ? -6.398 -36.25 -17.672 1 62.31 523 GLY A N 1
ATOM 3847 C CA . GLY A 1 523 ? -6.723 -37.406 -16.828 1 62.31 523 GLY A CA 1
ATOM 3848 C C . GLY A 1 523 ? -8.008 -38.094 -17.234 1 62.31 523 GLY A C 1
ATOM 3849 O O . GLY A 1 523 ? -8.102 -39.312 -17.141 1 62.31 523 GLY A O 1
ATOM 3850 N N . ALA A 1 524 ? -9.055 -37.531 -17.766 1 62.22 524 ALA A N 1
ATOM 3851 C CA . ALA A 1 524 ? -10.328 -38.094 -18.188 1 62.22 524 ALA A CA 1
ATOM 3852 C C . ALA A 1 524 ? -10.148 -38.906 -19.484 1 62.22 524 ALA A C 1
ATOM 3854 O O . ALA A 1 524 ? -10.758 -39.969 -19.641 1 62.22 524 ALA A O 1
ATOM 3855 N N . ASP A 1 525 ? -9.32 -38.5 -20.406 1 55.56 525 ASP A N 1
ATOM 3856 C CA . ASP A 1 525 ? -9.133 -39.219 -21.688 1 55.56 525 ASP A CA 1
ATOM 3857 C C . ASP A 1 525 ? -8.414 -40.531 -21.484 1 55.56 525 ASP A C 1
ATOM 3859 O O . ASP A 1 525 ? -8.75 -41.531 -22.125 1 55.56 525 ASP A O 1
ATOM 3863 N N . ARG A 1 526 ? -7.426 -40.625 -20.625 1 56.44 526 ARG A N 1
ATOM 3864 C CA . ARG A 1 526 ? -6.715 -41.875 -20.438 1 56.44 526 ARG A CA 1
ATOM 3865 C C . ARG A 1 526 ? -7.602 -42.906 -19.719 1 56.44 526 ARG A C 1
ATOM 3867 O O . ARG A 1 526 ? -7.457 -44.094 -19.938 1 56.44 526 ARG A O 1
ATOM 3874 N N . ALA A 1 527 ? -8.523 -42.594 -18.984 1 55.34 527 ALA A N 1
ATOM 3875 C CA . ALA A 1 527 ? -9.477 -43.5 -18.375 1 55.34 527 ALA A CA 1
ATOM 3876 C C . ALA A 1 527 ? -10.375 -44.156 -19.422 1 55.34 527 ALA A C 1
ATOM 3878 O O . ALA A 1 527 ? -10.68 -45.344 -19.344 1 55.34 527 ALA A O 1
ATOM 3879 N N . ASP A 1 528 ? -10.758 -43.562 -20.422 1 46.03 528 ASP A N 1
ATOM 3880 C CA . ASP A 1 528 ? -11.664 -44.094 -21.422 1 46.03 528 ASP A CA 1
ATOM 3881 C C . ASP A 1 528 ? -10.93 -45.031 -22.375 1 46.03 528 ASP A C 1
ATOM 3883 O O . ASP A 1 528 ? -11.508 -46.031 -22.844 1 46.03 528 ASP A O 1
ATOM 3887 N N . THR A 1 529 ? -9.758 -44.75 -22.75 1 47.12 529 THR A N 1
ATOM 3888 C CA . THR A 1 529 ? -9.117 -45.625 -23.703 1 47.12 529 THR A CA 1
ATOM 3889 C C . THR A 1 529 ? -8.742 -46.969 -23.047 1 47.12 529 THR A C 1
ATOM 3891 O O . THR A 1 529 ? -8.5 -47.969 -23.734 1 47.12 529 THR A O 1
ATOM 3894 N N . ALA A 1 530 ? -8.469 -47.062 -21.875 1 50 530 ALA A N 1
ATOM 3895 C CA . ALA A 1 530 ? -8.281 -48.375 -21.234 1 50 530 ALA A CA 1
ATOM 3896 C C . ALA A 1 530 ? -9.594 -49.156 -21.188 1 50 530 ALA A C 1
ATOM 3898 O O . ALA A 1 530 ? -9.586 -50.375 -21.141 1 50 530 ALA A O 1
ATOM 3899 N N . ALA A 1 531 ? -10.742 -48.625 -21.172 1 46.38 531 ALA A N 1
ATOM 3900 C CA . ALA A 1 531 ? -12.008 -49.375 -21.188 1 46.38 531 ALA A CA 1
ATOM 3901 C C . ALA A 1 531 ? -12.352 -49.844 -22.594 1 46.38 531 ALA A C 1
ATOM 3903 O O . ALA A 1 531 ? -13.164 -50.75 -22.781 1 46.38 531 ALA A O 1
ATOM 3904 N N . SER A 1 532 ? -11.906 -49.438 -23.594 1 35.91 532 SER A N 1
ATOM 3905 C CA . SER A 1 532 ? -12.258 -50.031 -24.875 1 35.91 532 SER A CA 1
ATOM 3906 C C . SER A 1 532 ? -11.258 -51.094 -25.281 1 35.91 532 SER A C 1
ATOM 3908 O O . SER A 1 532 ? -10.055 -50.969 -25.047 1 35.91 532 SER A O 1
ATOM 3910 N N . MET B 1 1 ? 22.844 -117.5 -52.656 1 37.62 1 MET B N 1
ATOM 3911 C CA . MET B 1 1 ? 21.969 -116.812 -53.594 1 37.62 1 MET B CA 1
ATOM 3912 C C . MET B 1 1 ? 20.531 -116.75 -53.031 1 37.62 1 MET B C 1
ATOM 3914 O O . MET B 1 1 ? 19.922 -117.812 -52.781 1 37.62 1 MET B O 1
ATOM 3918 N N . ARG B 1 2 ? 20.312 -115.875 -52.188 1 53.53 2 ARG B N 1
ATOM 3919 C CA . ARG B 1 2 ? 19.078 -115.688 -51.438 1 53.53 2 ARG B CA 1
ATOM 3920 C C . ARG B 1 2 ? 17.875 -115.688 -52.344 1 53.53 2 ARG B C 1
ATOM 3922 O O . ARG B 1 2 ? 17.75 -114.812 -53.219 1 53.53 2 ARG B O 1
ATOM 3929 N N . PHE B 1 3 ? 17.312 -116.625 -52.656 1 57.34 3 PHE B N 1
ATOM 3930 C CA . PHE B 1 3 ? 16.297 -116.875 -53.656 1 57.34 3 PHE B CA 1
ATOM 3931 C C . PHE B 1 3 ? 15.031 -116.062 -53.375 1 57.34 3 PHE B C 1
ATOM 3933 O O . PHE B 1 3 ? 14.648 -115.875 -52.219 1 57.34 3 PHE B O 1
ATOM 3940 N N . THR B 1 4 ? 14.594 -115.25 -54.375 1 71.75 4 THR B N 1
ATOM 3941 C CA . THR B 1 4 ? 13.305 -114.562 -54.312 1 71.75 4 THR B CA 1
ATOM 3942 C C . THR B 1 4 ? 12.172 -115.562 -54.062 1 71.75 4 THR B C 1
ATOM 3944 O O . THR B 1 4 ? 12.352 -116.75 -54.25 1 71.75 4 THR B O 1
ATOM 3947 N N . LEU B 1 5 ? 11.195 -115.062 -53.281 1 79.38 5 LEU B N 1
ATOM 3948 C CA . LEU B 1 5 ? 10.039 -115.938 -53 1 79.38 5 LEU B CA 1
ATOM 3949 C C . LEU B 1 5 ? 9.602 -116.625 -54.281 1 79.38 5 LEU B C 1
ATOM 3951 O O . LEU B 1 5 ? 9.312 -117.875 -54.25 1 79.38 5 LEU B O 1
ATOM 3955 N N . SER B 1 6 ? 9.75 -116 -55.406 1 78.69 6 SER B N 1
ATOM 3956 C CA . SER B 1 6 ? 9.359 -116.625 -56.688 1 78.69 6 SER B CA 1
ATOM 3957 C C . SER B 1 6 ? 10.297 -117.75 -57.062 1 78.69 6 SER B C 1
ATOM 3959 O O . SER B 1 6 ? 9.844 -118.812 -57.469 1 78.69 6 SER B O 1
ATOM 3961 N N . THR B 1 7 ? 11.523 -117.625 -56.875 1 80.56 7 THR B N 1
ATOM 3962 C CA . THR B 1 7 ? 12.5 -118.625 -57.219 1 80.56 7 THR B CA 1
ATOM 3963 C C . THR B 1 7 ? 12.359 -119.875 -56.312 1 80.56 7 THR B C 1
ATOM 3965 O O . THR B 1 7 ? 12.438 -121 -56.75 1 80.56 7 THR B O 1
ATOM 3968 N N . THR B 1 8 ? 12.148 -119.5 -55.062 1 79.81 8 THR B N 1
ATOM 3969 C CA . THR B 1 8 ? 12.008 -120.625 -54.125 1 79.81 8 THR B CA 1
ATOM 3970 C C . THR B 1 8 ? 10.758 -121.438 -54.406 1 79.81 8 THR B C 1
ATOM 3972 O O . THR B 1 8 ? 10.781 -122.688 -54.375 1 79.81 8 THR B O 1
ATOM 3975 N N . MET B 1 9 ? 9.766 -120.75 -54.844 1 82.94 9 MET B N 1
ATOM 3976 C CA . MET B 1 9 ? 8.516 -121.438 -55.156 1 82.94 9 MET B CA 1
ATOM 3977 C C . MET B 1 9 ? 8.617 -122.25 -56.469 1 82.94 9 MET B C 1
ATOM 3979 O O . MET B 1 9 ? 8.07 -123.312 -56.594 1 82.94 9 MET B O 1
ATOM 3983 N N . VAL B 1 10 ? 9.359 -121.688 -57.344 1 80.75 10 VAL B N 1
ATOM 3984 C CA . VAL B 1 10 ? 9.57 -122.375 -58.625 1 80.75 10 VAL B CA 1
ATOM 3985 C C . VAL B 1 10 ? 10.43 -123.625 -58.438 1 80.75 10 VAL B C 1
ATOM 3987 O O . VAL B 1 10 ? 10.125 -124.688 -58.969 1 80.75 10 VAL B O 1
ATOM 3990 N N . ILE B 1 11 ? 11.391 -123.5 -57.625 1 80.25 11 ILE B N 1
ATOM 3991 C CA . ILE B 1 11 ? 12.266 -124.625 -57.344 1 80.25 11 ILE B CA 1
ATOM 3992 C C . ILE B 1 11 ? 11.469 -125.75 -56.656 1 80.25 11 ILE B C 1
ATOM 3994 O O . ILE B 1 11 ? 11.594 -126.938 -57 1 80.25 11 ILE B O 1
ATOM 3998 N N . ALA B 1 12 ? 10.68 -125.312 -55.781 1 81.12 12 ALA B N 1
ATOM 3999 C CA . ALA B 1 12 ? 9.852 -126.312 -55.062 1 81.12 12 ALA B CA 1
ATOM 4000 C C . ALA B 1 12 ? 8.875 -127 -56 1 81.12 12 ALA B C 1
ATOM 4002 O O . ALA B 1 12 ? 8.641 -128.125 -55.906 1 81.12 12 ALA B O 1
ATOM 4003 N N . HIS B 1 13 ? 8.367 -126.188 -56.938 1 82.06 13 HIS B N 1
ATOM 4004 C CA . HIS B 1 13 ? 7.449 -126.75 -57.969 1 82.06 13 HIS B CA 1
ATOM 4005 C C . HIS B 1 13 ? 8.148 -127.688 -58.906 1 82.06 13 HIS B C 1
ATOM 4007 O O . HIS B 1 13 ? 7.648 -128.75 -59.156 1 82.06 13 HIS B O 1
ATOM 4013 N N . LEU B 1 14 ? 9.312 -127.438 -59.188 1 82.19 14 LEU B N 1
ATOM 4014 C CA . LEU B 1 14 ? 10.078 -128.25 -60.094 1 82.19 14 LEU B CA 1
ATOM 4015 C C . LEU B 1 14 ? 10.523 -129.5 -59.375 1 82.19 14 LEU B C 1
ATOM 4017 O O . LEU B 1 14 ? 10.43 -130.625 -59.938 1 82.19 14 LEU B O 1
ATOM 4021 N N . LEU B 1 15 ? 10.898 -129.375 -58.188 1 81.44 15 LEU B N 1
ATOM 4022 C CA . LEU B 1 15 ? 11.32 -130.5 -57.375 1 81.44 15 LEU B CA 1
ATOM 4023 C C . LEU B 1 15 ? 10.148 -131.5 -57.125 1 81.44 15 LEU B C 1
ATOM 4025 O O . LEU B 1 15 ? 10.312 -132.625 -57.188 1 81.44 15 LEU B O 1
ATOM 4029 N N . GLY B 1 16 ? 9 -130.875 -56.938 1 78.5 16 GLY B N 1
ATOM 4030 C CA . GLY B 1 16 ? 7.801 -131.75 -56.75 1 78.5 16 GLY B CA 1
ATOM 4031 C C . GLY B 1 16 ? 7.441 -132.5 -58 1 78.5 16 GLY B C 1
ATOM 4032 O O . GLY B 1 16 ? 7.113 -133.75 -57.875 1 78.5 16 GLY B O 1
ATOM 4033 N N . LEU B 1 17 ? 7.703 -132 -59.156 1 81.44 17 LEU B N 1
ATOM 4034 C CA . LEU B 1 17 ? 7.398 -132.625 -60.406 1 81.44 17 LEU B CA 1
ATOM 4035 C C . LEU B 1 17 ? 8.414 -133.75 -60.688 1 81.44 17 LEU B C 1
ATOM 4037 O O . LEU B 1 17 ? 8.047 -134.875 -61.094 1 81.44 17 LEU B O 1
ATOM 4041 N N . ILE B 1 18 ? 9.625 -133.5 -60.375 1 80.19 18 ILE B N 1
ATOM 4042 C CA . ILE B 1 18 ? 10.695 -134.5 -60.656 1 80.19 18 ILE B CA 1
ATOM 4043 C C . ILE B 1 18 ? 10.555 -135.75 -59.719 1 80.19 18 ILE B C 1
ATOM 4045 O O . ILE B 1 18 ? 10.633 -136.875 -60.156 1 80.19 18 ILE B O 1
ATOM 4049 N N . LEU B 1 19 ? 10.195 -135.5 -58.531 1 80.5 19 LEU B N 1
ATOM 4050 C CA . LEU B 1 19 ? 10.055 -136.5 -57.531 1 80.5 19 LEU B CA 1
ATOM 4051 C C . LEU B 1 19 ? 8.812 -137.375 -57.812 1 80.5 19 LEU B C 1
ATOM 4053 O O . LEU B 1 19 ? 8.82 -138.625 -57.625 1 80.5 19 LEU B O 1
ATOM 4057 N N . SER B 1 20 ? 7.82 -136.75 -58.375 1 78.06 20 SER B N 1
ATOM 4058 C CA . SER B 1 20 ? 6.602 -137.5 -58.719 1 78.06 20 SER B CA 1
ATOM 4059 C C . SER B 1 20 ? 6.836 -138.375 -59.906 1 78.06 20 SER B C 1
ATOM 4061 O O . SER B 1 20 ? 6.398 -139.5 -59.906 1 78.06 20 SER B O 1
ATOM 4063 N N . CYS B 1 21 ? 7.668 -137.875 -60.812 1 77 21 CYS B N 1
ATOM 4064 C CA . CYS B 1 21 ? 8 -138.75 -62 1 77 21 CYS B CA 1
ATOM 4065 C C . CYS B 1 21 ? 8.898 -139.875 -61.625 1 77 21 CYS B C 1
ATOM 4067 O O . CYS B 1 21 ? 8.695 -141 -62.062 1 77 21 CYS B O 1
ATOM 4069 N N . ALA B 1 22 ? 9.773 -139.625 -60.75 1 78.38 22 ALA B N 1
ATOM 4070 C CA . ALA B 1 22 ? 10.688 -140.75 -60.281 1 78.38 22 ALA B CA 1
ATOM 4071 C C . ALA B 1 22 ? 9.953 -141.75 -59.469 1 78.38 22 ALA B C 1
ATOM 4073 O O . ALA B 1 22 ? 10.211 -143 -59.625 1 78.38 22 ALA B O 1
ATOM 4074 N N . ALA B 1 23 ? 9 -141.375 -58.75 1 76.94 23 ALA B N 1
ATOM 4075 C CA . ALA B 1 23 ? 8.227 -142.25 -57.938 1 76.94 23 ALA B CA 1
ATOM 4076 C C . ALA B 1 23 ? 7.355 -143.125 -58.781 1 76.94 23 ALA B C 1
ATOM 4078 O O . ALA B 1 23 ? 7.266 -144.375 -58.531 1 76.94 23 ALA B O 1
ATOM 4079 N N . LEU B 1 24 ? 6.914 -142.75 -59.844 1 75.25 24 LEU B N 1
ATOM 4080 C CA . LEU B 1 24 ? 6.062 -143.5 -60.75 1 75.25 24 LEU B CA 1
ATOM 4081 C C . LEU B 1 24 ? 6.898 -144.5 -61.594 1 75.25 24 LEU B C 1
ATOM 4083 O O . LEU B 1 24 ? 6.48 -145.625 -61.844 1 75.25 24 LEU B O 1
ATOM 4087 N N . PHE B 1 25 ? 8.055 -144 -61.844 1 73.62 25 PHE B N 1
ATOM 4088 C CA . PHE B 1 25 ? 8.953 -144.875 -62.625 1 73.62 25 PHE B CA 1
ATOM 4089 C C . PHE B 1 25 ? 9.445 -146.125 -61.781 1 73.62 25 PHE B C 1
ATOM 4091 O O . PHE B 1 25 ? 9.445 -147.25 -62.25 1 73.62 25 PHE B O 1
ATOM 4098 N N . VAL B 1 26 ? 9.828 -145.75 -60.594 1 75.56 26 VAL B N 1
ATOM 4099 C CA . VAL B 1 26 ? 10.344 -146.875 -59.719 1 75.56 26 VAL B CA 1
ATOM 4100 C C . VAL B 1 26 ? 9.227 -147.875 -59.375 1 75.56 26 VAL B C 1
ATOM 4102 O O . VAL B 1 26 ? 9.445 -149 -59.406 1 75.56 26 VAL B O 1
ATOM 4105 N N . SER B 1 27 ? 8.055 -147.375 -59.219 1 72.94 27 SER B N 1
ATOM 4106 C CA . SER B 1 27 ? 6.91 -148.25 -58.969 1 72.94 27 SER B CA 1
ATOM 4107 C C . SER B 1 27 ? 6.594 -149.125 -60.156 1 72.94 27 SER B C 1
ATOM 4109 O O . SER B 1 27 ? 6.309 -150.25 -60 1 72.94 27 SER B O 1
ATOM 4111 N N . GLY B 1 28 ? 6.777 -148.625 -61.281 1 66.88 28 GLY B N 1
ATOM 4112 C CA . GLY B 1 28 ? 6.57 -149.375 -62.5 1 66.88 28 GLY B CA 1
ATOM 4113 C C . GLY B 1 28 ? 7.602 -150.5 -62.688 1 66.88 28 GLY B C 1
ATOM 4114 O O . GLY B 1 28 ? 7.258 -151.625 -63.062 1 66.88 28 GLY B O 1
ATOM 4115 N N . ARG B 1 29 ? 8.797 -150.25 -62.312 1 70.38 29 ARG B N 1
ATOM 4116 C CA . ARG B 1 29 ? 9.875 -151.125 -62.469 1 70.38 29 ARG B CA 1
ATOM 4117 C C . ARG B 1 29 ? 9.758 -152.375 -61.469 1 70.38 29 ARG B C 1
ATOM 4119 O O . ARG B 1 29 ? 10.016 -153.5 -61.812 1 70.38 29 ARG B O 1
ATOM 4126 N N . ILE B 1 30 ? 9.414 -152.125 -60.344 1 68.25 30 ILE B N 1
ATOM 4127 C CA . ILE B 1 30 ? 9.297 -153.125 -59.312 1 68.25 30 ILE B CA 1
ATOM 4128 C C . ILE B 1 30 ? 8.172 -154.125 -59.656 1 68.25 30 ILE B C 1
ATOM 4130 O O . ILE B 1 30 ? 8.305 -155.25 -59.5 1 68.25 30 ILE B O 1
ATOM 4134 N N . CYS B 1 31 ? 7.125 -153.75 -60.219 1 60.91 31 CYS B N 1
ATOM 4135 C CA . CYS B 1 31 ? 5.977 -154.625 -60.5 1 60.91 31 CYS B CA 1
ATOM 4136 C C . CYS B 1 31 ? 6.156 -155.375 -61.812 1 60.91 31 CYS B C 1
ATOM 4138 O O . CYS B 1 31 ? 5.727 -156.5 -61.906 1 60.91 31 CYS B O 1
ATOM 4140 N N . LEU B 1 32 ? 6.719 -154.875 -62.875 1 62.66 32 LEU B N 1
ATOM 4141 C CA . LEU B 1 32 ? 6.758 -155.5 -64.125 1 62.66 32 LEU B CA 1
ATOM 4142 C C . LEU B 1 32 ? 8.023 -156.375 -64.312 1 62.66 32 LEU B C 1
ATOM 4144 O O . LEU B 1 32 ? 8.141 -157.125 -65.188 1 62.66 32 LEU B O 1
ATOM 4148 N N . GLY B 1 33 ? 8.789 -156.625 -63.344 1 58.84 33 GLY B N 1
ATOM 4149 C CA . GLY B 1 33 ? 9.961 -157.5 -63.312 1 58.84 33 GLY B CA 1
ATOM 4150 C C . GLY B 1 33 ? 10.836 -157.375 -64.562 1 58.84 33 GLY B C 1
ATOM 4151 O O . GLY B 1 33 ? 10.867 -156.25 -65.188 1 58.84 33 GLY B O 1
ATOM 4152 N N . ASP B 1 34 ? 11.758 -158.5 -65 1 58.5 34 ASP B N 1
ATOM 4153 C CA . ASP B 1 34 ? 12.688 -158.625 -66.125 1 58.5 34 ASP B CA 1
ATOM 4154 C C . ASP B 1 34 ? 11.938 -158.75 -67.438 1 58.5 34 ASP B C 1
ATOM 4156 O O . ASP B 1 34 ? 12.523 -159.125 -68.438 1 58.5 34 ASP B O 1
ATOM 4160 N N . ALA B 1 35 ? 10.773 -158.875 -67.5 1 55.59 35 ALA B N 1
ATOM 4161 C CA . ALA B 1 35 ? 10.156 -159.25 -68.812 1 55.59 35 ALA B CA 1
ATOM 4162 C C . ALA B 1 35 ? 10.391 -158.125 -69.812 1 55.59 35 ALA B C 1
ATOM 4164 O O . ALA B 1 35 ? 10.125 -158.375 -71 1 55.59 35 ALA B O 1
ATOM 4165 N N . LEU B 1 36 ? 10.422 -156.75 -69.625 1 56.94 36 LEU B N 1
ATOM 4166 C CA . LEU B 1 36 ? 10.633 -155.75 -70.688 1 56.94 36 LEU B CA 1
ATOM 4167 C C . LEU B 1 36 ? 12.008 -155.125 -70.562 1 56.94 36 LEU B C 1
ATOM 4169 O O . LEU B 1 36 ? 12.367 -154.625 -69.5 1 56.94 36 LEU B O 1
ATOM 4173 N N . PRO B 1 37 ? 12.93 -155.375 -71.562 1 58.41 37 PRO B N 1
ATOM 4174 C CA . PRO B 1 37 ? 14.266 -154.75 -71.562 1 58.41 37 PRO B CA 1
ATOM 4175 C C . PRO B 1 37 ? 14.227 -153.25 -71.375 1 58.41 37 PRO B C 1
ATOM 4177 O O . PRO B 1 37 ? 13.25 -152.625 -71.75 1 58.41 37 PRO B O 1
ATOM 4180 N N . VAL B 1 38 ? 15.102 -152.625 -70.688 1 59.38 38 VAL B N 1
ATOM 4181 C CA . VAL B 1 38 ? 15.305 -151.25 -70.188 1 59.38 38 VAL B CA 1
ATOM 4182 C C . VAL B 1 38 ? 15.188 -150.25 -71.312 1 59.38 38 VAL B C 1
ATOM 4184 O O . VAL B 1 38 ? 14.555 -149.25 -71.188 1 59.38 38 VAL B O 1
ATOM 4187 N N . PRO B 1 39 ? 15.719 -150.5 -72.5 1 61.81 39 PRO B N 1
ATOM 4188 C CA . PRO B 1 39 ? 15.672 -149.375 -73.5 1 61.81 39 PRO B CA 1
ATOM 4189 C C . PRO B 1 39 ? 14.258 -149.125 -74.062 1 61.81 39 PRO B C 1
ATOM 4191 O O . PRO B 1 39 ? 13.922 -148 -74.438 1 61.81 39 PRO B O 1
ATOM 4194 N N . ASP B 1 40 ? 13.438 -150.125 -74.125 1 62.03 40 ASP B N 1
ATOM 4195 C CA . ASP B 1 40 ? 12.102 -150 -74.688 1 62.03 40 ASP B CA 1
ATOM 4196 C C . ASP B 1 40 ? 11.164 -149.25 -73.75 1 62.03 40 ASP B C 1
ATOM 4198 O O . ASP B 1 40 ? 10.281 -148.5 -74.188 1 62.03 40 ASP B O 1
ATOM 4202 N N . LEU B 1 41 ? 11.469 -149.375 -72.5 1 60 41 LEU B N 1
ATOM 4203 C CA . LEU B 1 41 ? 10.664 -148.625 -71.562 1 60 41 LEU B CA 1
ATOM 4204 C C . LEU B 1 41 ? 10.953 -147.125 -71.562 1 60 41 LEU B C 1
ATOM 4206 O O . LEU B 1 41 ? 10.031 -146.375 -71.438 1 60 41 LEU B O 1
ATOM 4210 N N . ALA B 1 42 ? 12.156 -146.875 -71.75 1 63.91 42 ALA B N 1
ATOM 4211 C CA . ALA B 1 42 ? 12.547 -145.375 -71.812 1 63.91 42 ALA B CA 1
ATOM 4212 C C . ALA B 1 42 ? 11.945 -144.75 -73.062 1 63.91 42 ALA B C 1
ATOM 4214 O O . ALA B 1 42 ? 11.461 -143.625 -73 1 63.91 42 ALA B O 1
ATOM 4215 N N . ALA B 1 43 ? 11.898 -145.375 -74.188 1 66.31 43 ALA B N 1
ATOM 4216 C CA . ALA B 1 43 ? 11.328 -144.875 -75.375 1 66.31 43 ALA B CA 1
ATOM 4217 C C . ALA B 1 43 ? 9.812 -144.75 -75.25 1 66.31 43 ALA B C 1
ATOM 4219 O O . ALA B 1 43 ? 9.227 -143.875 -75.875 1 66.31 43 ALA B O 1
ATOM 4220 N N . ALA B 1 44 ? 9.211 -145.5 -74.438 1 64.56 44 ALA B N 1
ATOM 4221 C CA . ALA B 1 44 ? 7.766 -145.5 -74.25 1 64.56 44 ALA B CA 1
ATOM 4222 C C . ALA B 1 44 ? 7.371 -144.375 -73.375 1 64.56 44 ALA B C 1
ATOM 4224 O O . ALA B 1 44 ? 6.277 -143.75 -73.5 1 64.56 44 ALA B O 1
ATOM 4225 N N . LEU B 1 45 ? 8.305 -143.875 -72.562 1 69.88 45 LEU B N 1
ATOM 4226 C CA . LEU B 1 45 ? 7.957 -142.875 -71.625 1 69.88 45 LEU B CA 1
ATOM 4227 C C . LEU B 1 45 ? 8.391 -141.5 -72.125 1 69.88 45 LEU B C 1
ATOM 4229 O O . LEU B 1 45 ? 8.078 -140.5 -71.5 1 69.88 45 LEU B O 1
ATOM 4233 N N . LEU B 1 46 ? 8.922 -141.375 -73.25 1 74.25 46 LEU B N 1
ATOM 4234 C CA . LEU B 1 46 ? 9.484 -140.125 -73.75 1 74.25 46 LEU B CA 1
ATOM 4235 C C . LEU B 1 46 ? 8.391 -139 -74 1 74.25 46 LEU B C 1
ATOM 4237 O O . LEU B 1 46 ? 8.547 -137.875 -73.562 1 74.25 46 LEU B O 1
ATOM 4241 N N . PRO B 1 47 ? 7.164 -139.5 -74.562 1 74.19 47 PRO B N 1
ATOM 4242 C CA . PRO B 1 47 ? 6.137 -138.375 -74.688 1 74.19 47 PRO B CA 1
ATOM 4243 C C . PRO B 1 47 ? 5.617 -137.875 -73.375 1 74.19 47 PRO B C 1
ATOM 4245 O O . PRO B 1 47 ? 5.293 -136.75 -73.188 1 74.19 47 PRO B O 1
ATOM 4248 N N . GLY B 1 48 ? 5.605 -138.875 -72.438 1 72.12 48 GLY B N 1
ATOM 4249 C CA . GLY B 1 48 ? 5.207 -138.375 -71.062 1 72.12 48 GLY B CA 1
ATOM 4250 C C . GLY B 1 48 ? 6.195 -137.5 -70.438 1 72.12 48 GLY B C 1
ATOM 4251 O O . GLY B 1 48 ? 5.797 -136.5 -69.75 1 72.12 48 GLY B O 1
ATOM 4252 N N . LEU B 1 49 ? 7.469 -137.625 -70.688 1 75.62 49 LEU B N 1
ATOM 4253 C CA . LEU B 1 49 ? 8.492 -136.75 -70.125 1 75.62 49 LEU B CA 1
ATOM 4254 C C . LEU B 1 49 ? 8.461 -135.375 -70.75 1 75.62 49 LEU B C 1
ATOM 4256 O O . LEU B 1 49 ? 8.688 -134.375 -70.062 1 75.62 49 LEU B O 1
ATOM 4260 N N . ILE B 1 50 ? 8.039 -135.25 -72.062 1 78.94 50 ILE B N 1
ATOM 4261 C CA . ILE B 1 50 ? 7.93 -134 -72.75 1 78.94 50 ILE B CA 1
ATOM 4262 C C . ILE B 1 50 ? 6.754 -133.25 -72.188 1 78.94 50 ILE B C 1
ATOM 4264 O O . ILE B 1 50 ? 6.859 -132 -71.938 1 78.94 50 ILE B O 1
ATOM 4268 N N . ALA B 1 51 ? 5.715 -134 -71.75 1 79.69 51 ALA B N 1
ATOM 4269 C CA . ALA B 1 51 ? 4.547 -133.25 -71.125 1 79.69 51 ALA B CA 1
ATOM 4270 C C . ALA B 1 51 ? 4.863 -132.75 -69.75 1 79.69 51 ALA B C 1
ATOM 4272 O O . ALA B 1 51 ? 4.41 -131.625 -69.375 1 79.69 51 ALA B O 1
ATOM 4273 N N . VAL B 1 52 ? 5.719 -133.375 -69 1 80.62 52 VAL B N 1
ATOM 4274 C CA . VAL B 1 52 ? 6.074 -133 -67.625 1 80.62 52 VAL B CA 1
ATOM 4275 C C . VAL B 1 52 ? 6.957 -131.75 -67.75 1 80.62 52 VAL B C 1
ATOM 4277 O O . VAL B 1 52 ? 6.809 -130.75 -66.938 1 80.62 52 VAL B O 1
ATOM 4280 N N . VAL B 1 53 ? 7.742 -131.625 -68.75 1 81.19 53 VAL B N 1
ATOM 4281 C CA . VAL B 1 53 ? 8.617 -130.375 -68.938 1 81.19 53 VAL B CA 1
ATOM 4282 C C . VAL B 1 53 ? 7.781 -129.25 -69.312 1 81.19 53 VAL B C 1
ATOM 4284 O O . VAL B 1 53 ? 8.031 -128.125 -68.812 1 81.19 53 VAL B O 1
ATOM 4287 N N . LEU B 1 54 ? 6.703 -129.5 -70.062 1 82 54 LEU B N 1
ATOM 4288 C CA . LEU B 1 54 ? 5.832 -128.375 -70.438 1 82 54 LEU B CA 1
ATOM 4289 C C . LEU B 1 54 ? 5.035 -127.875 -69.188 1 82 54 LEU B C 1
ATOM 4291 O O . LEU B 1 54 ? 4.859 -126.625 -69 1 82 54 LEU B O 1
ATOM 4295 N N . LEU B 1 55 ? 4.629 -128.75 -68.312 1 81.81 55 LEU B N 1
ATOM 4296 C CA . LEU B 1 55 ? 3.877 -128.375 -67.125 1 81.81 55 LEU B CA 1
ATOM 4297 C C . LEU B 1 55 ? 4.773 -127.688 -66.125 1 81.81 55 LEU B C 1
ATOM 4299 O O . LEU B 1 55 ? 4.328 -126.812 -65.438 1 81.81 55 LEU B O 1
ATOM 4303 N N . ALA B 1 56 ? 6.031 -128.125 -66.125 1 82.69 56 ALA B N 1
ATOM 4304 C CA . ALA B 1 56 ? 6.996 -127.438 -65.25 1 82.69 56 ALA B CA 1
ATOM 4305 C C . ALA B 1 56 ? 7.207 -125.938 -65.688 1 82.69 56 ALA B C 1
ATOM 4307 O O . ALA B 1 56 ? 7.238 -125.062 -64.875 1 82.69 56 ALA B O 1
ATOM 4308 N N . ALA B 1 57 ? 7.199 -125.75 -67 1 84 57 ALA B N 1
ATOM 4309 C CA . ALA B 1 57 ? 7.422 -124.438 -67.5 1 84 57 ALA B CA 1
ATOM 4310 C C . ALA B 1 57 ? 6.203 -123.5 -67.312 1 84 57 ALA B C 1
ATOM 4312 O O . ALA B 1 57 ? 6.332 -122.375 -66.812 1 84 57 ALA B O 1
ATOM 4313 N N . ILE B 1 58 ? 5.02 -124.125 -67.5 1 82.06 58 ILE B N 1
ATOM 4314 C CA . ILE B 1 58 ? 3.783 -123.375 -67.312 1 82.06 58 ILE B CA 1
ATOM 4315 C C . ILE B 1 58 ? 3.578 -123 -65.875 1 82.06 58 ILE B C 1
ATOM 4317 O O . ILE B 1 58 ? 3.221 -121.875 -65.5 1 82.06 58 ILE B O 1
ATOM 4321 N N . GLY B 1 59 ? 3.883 -124.062 -65 1 81.38 59 GLY B N 1
ATOM 4322 C CA . GLY B 1 59 ? 3.766 -123.812 -63.562 1 81.38 59 GLY B CA 1
ATOM 4323 C C . GLY B 1 59 ? 4.746 -122.75 -63.062 1 81.38 59 GLY B C 1
ATOM 4324 O O . GLY B 1 59 ? 4.391 -121.938 -62.25 1 81.38 59 GLY B O 1
ATOM 4325 N N . SER B 1 60 ? 5.922 -122.812 -63.562 1 83.56 60 SER B N 1
ATOM 4326 C CA . SER B 1 60 ? 6.93 -121.812 -63.156 1 83.56 60 SER B CA 1
ATOM 4327 C C . SER B 1 60 ? 6.543 -120.438 -63.594 1 83.56 60 SER B C 1
ATOM 4329 O O . SER B 1 60 ? 6.68 -119.5 -62.844 1 83.56 60 SER B O 1
ATOM 4331 N N . LEU B 1 61 ? 5.98 -120.312 -64.75 1 83.56 61 LEU B N 1
ATOM 4332 C CA . LEU B 1 61 ? 5.562 -119 -65.25 1 83.56 61 LEU B CA 1
ATOM 4333 C C . LEU B 1 61 ? 4.379 -118.5 -64.438 1 83.56 61 LEU B C 1
ATOM 4335 O O . LEU B 1 61 ? 4.297 -117.312 -64.188 1 83.56 61 LEU B O 1
ATOM 4339 N N . PHE B 1 62 ? 3.531 -119.312 -64.062 1 83.44 62 PHE B N 1
ATOM 4340 C CA . PHE B 1 62 ? 2.369 -119 -63.281 1 83.44 62 PHE B CA 1
ATOM 4341 C C . PHE B 1 62 ? 2.799 -118.438 -61.906 1 83.44 62 PHE B C 1
ATOM 4343 O O . PHE B 1 62 ? 2.309 -117.375 -61.469 1 83.44 62 PHE B O 1
ATOM 4350 N N . ILE B 1 63 ? 3.738 -119.125 -61.312 1 81.81 63 ILE B N 1
ATOM 4351 C CA . ILE B 1 63 ? 4.215 -118.75 -60 1 81.81 63 ILE B CA 1
ATOM 4352 C C . ILE B 1 63 ? 4.895 -117.375 -60.094 1 81.81 63 ILE B C 1
ATOM 4354 O O . ILE B 1 63 ? 4.609 -116.438 -59.281 1 81.81 63 ILE B O 1
ATOM 4358 N N . VAL B 1 64 ? 5.719 -117.125 -61.062 1 81.25 64 VAL B N 1
ATOM 4359 C CA . VAL B 1 64 ? 6.477 -115.875 -61.188 1 81.25 64 VAL B CA 1
ATOM 4360 C C . VAL B 1 64 ? 5.527 -114.75 -61.469 1 81.25 64 VAL B C 1
ATOM 4362 O O . VAL B 1 64 ? 5.664 -113.688 -60.906 1 81.25 64 VAL B O 1
ATOM 4365 N N . ASN B 1 65 ? 4.531 -115 -62.312 1 80.75 65 ASN B N 1
ATOM 4366 C CA . ASN B 1 65 ? 3.598 -113.938 -62.688 1 80.75 65 ASN B CA 1
ATOM 4367 C C . ASN B 1 65 ? 2.703 -113.562 -61.531 1 80.75 65 ASN B C 1
ATOM 4369 O O . ASN B 1 65 ? 2.344 -112.375 -61.375 1 80.75 65 ASN B O 1
ATOM 4373 N N . ARG B 1 66 ? 2.404 -114.5 -60.594 1 79.69 66 ARG B N 1
ATOM 4374 C CA . ARG B 1 66 ? 1.499 -114.25 -59.5 1 79.69 66 ARG B CA 1
ATOM 4375 C C . ARG B 1 66 ? 2.227 -113.562 -58.344 1 79.69 66 ARG B C 1
ATOM 4377 O O . ARG B 1 66 ? 1.61 -112.812 -57.562 1 79.69 66 ARG B O 1
ATOM 4384 N N . LEU B 1 67 ? 3.504 -113.625 -58.281 1 84.12 67 LEU B N 1
ATOM 4385 C CA . LEU B 1 67 ? 4.258 -113.062 -57.156 1 84.12 67 LEU B CA 1
ATOM 4386 C C . LEU B 1 67 ? 4.973 -111.812 -57.594 1 84.12 67 LEU B C 1
ATOM 4388 O O . LEU B 1 67 ? 5.582 -111.125 -56.781 1 84.12 67 LEU B O 1
ATOM 4392 N N . ALA B 1 68 ? 4.875 -111.375 -58.844 1 82 68 ALA B N 1
ATOM 4393 C CA . ALA B 1 68 ? 5.555 -110.188 -59.406 1 82 68 ALA B CA 1
ATOM 4394 C C . ALA B 1 68 ? 5.137 -108.938 -58.688 1 82 68 ALA B C 1
ATOM 4396 O O . ALA B 1 68 ? 5.973 -108.062 -58.406 1 82 68 ALA B O 1
ATOM 4397 N N . PRO B 1 69 ? 3.846 -108.75 -58.25 1 85.19 69 PRO B N 1
ATOM 4398 C CA . PRO B 1 69 ? 3.422 -107.5 -57.594 1 85.19 69 PRO B CA 1
ATOM 4399 C C . PRO B 1 69 ? 4.117 -107.25 -56.25 1 85.19 69 PRO B C 1
ATOM 4401 O O . PRO B 1 69 ? 4.18 -106.125 -55.781 1 85.19 69 PRO B O 1
ATOM 4404 N N . LEU B 1 70 ? 4.684 -108.188 -55.656 1 86.12 70 LEU B N 1
ATOM 4405 C CA . LEU B 1 70 ? 5.359 -108 -54.344 1 86.12 70 LEU B CA 1
ATOM 4406 C C . LEU B 1 70 ? 6.613 -107.188 -54.5 1 86.12 70 LEU B C 1
ATOM 4408 O O . LEU B 1 70 ? 6.945 -106.375 -53.594 1 86.12 70 LEU B O 1
ATOM 4412 N N . LYS B 1 71 ? 7.27 -107.312 -55.656 1 84.69 71 LYS B N 1
ATOM 4413 C CA . LYS B 1 71 ? 8.445 -106.5 -55.906 1 84.69 71 LYS B CA 1
ATOM 4414 C C . LYS B 1 71 ? 8.07 -105 -56.031 1 84.69 71 LYS B C 1
ATOM 4416 O O . LYS B 1 71 ? 8.781 -104.125 -55.531 1 84.69 71 LYS B O 1
ATOM 4421 N N . LYS B 1 72 ? 6.941 -104.75 -56.656 1 86 72 LYS B N 1
ATOM 4422 C CA . LYS B 1 72 ? 6.461 -103.438 -56.812 1 86 72 LYS B CA 1
ATOM 4423 C C . LYS B 1 72 ? 6.066 -102.812 -55.469 1 86 72 LYS B C 1
ATOM 4425 O O . LYS B 1 72 ? 6.344 -101.625 -55.188 1 86 72 LYS B O 1
ATOM 4430 N N . MET B 1 73 ? 5.441 -103.562 -54.625 1 87.56 73 MET B N 1
ATOM 4431 C CA . MET B 1 73 ? 5.051 -103.125 -53.281 1 87.56 73 MET B CA 1
ATOM 4432 C C . MET B 1 73 ? 6.273 -102.812 -52.438 1 87.56 73 MET B C 1
ATOM 4434 O O . MET B 1 73 ? 6.273 -101.875 -51.688 1 87.56 73 MET B O 1
ATOM 4438 N N . LEU B 1 74 ? 7.254 -103.625 -52.594 1 87.56 74 LEU B N 1
ATOM 4439 C CA . LEU B 1 74 ? 8.492 -103.375 -51.875 1 87.56 74 LEU B CA 1
ATOM 4440 C C . LEU B 1 74 ? 9.125 -102.062 -52.281 1 87.56 74 LEU B C 1
ATOM 4442 O O . LEU B 1 74 ? 9.508 -101.25 -51.406 1 87.56 74 LEU B O 1
ATOM 4446 N N . ARG B 1 75 ? 9.188 -101.75 -53.562 1 87.06 75 ARG B N 1
ATOM 4447 C CA . ARG B 1 75 ? 9.766 -100.5 -54.031 1 87.06 75 ARG B CA 1
ATOM 4448 C C . ARG B 1 75 ? 8.953 -99.312 -53.562 1 87.06 75 ARG B C 1
ATOM 4450 O O . ARG B 1 75 ? 9.523 -98.312 -53.156 1 87.06 75 ARG B O 1
ATOM 4457 N N . TYR B 1 76 ? 7.668 -99.438 -53.625 1 86.94 76 TYR B N 1
ATOM 4458 C CA . TYR B 1 76 ? 6.773 -98.375 -53.188 1 86.94 76 TYR B CA 1
ATOM 4459 C C . TYR B 1 76 ? 6.957 -98.125 -51.688 1 86.94 76 TYR B C 1
ATOM 4461 O O . TYR B 1 76 ? 7.121 -96.938 -51.281 1 86.94 76 TYR B O 1
ATOM 4469 N N . ALA B 1 77 ? 6.914 -99.125 -50.875 1 86.56 77 ALA B N 1
ATOM 4470 C CA . ALA B 1 77 ? 7.074 -99 -49.438 1 86.56 77 ALA B CA 1
ATOM 4471 C C . ALA B 1 77 ? 8.43 -98.375 -49.094 1 86.56 77 ALA B C 1
ATOM 4473 O O . ALA B 1 77 ? 8.523 -97.562 -48.188 1 86.56 77 ALA B O 1
ATOM 4474 N N . GLN B 1 78 ? 9.438 -98.75 -49.812 1 86.69 78 GLN B N 1
ATOM 4475 C CA . GLN B 1 78 ? 10.766 -98.188 -49.594 1 86.69 78 GLN B CA 1
ATOM 4476 C C . GLN B 1 78 ? 10.805 -96.75 -49.969 1 86.69 78 GLN B C 1
ATOM 4478 O O . GLN B 1 78 ? 11.406 -95.938 -49.281 1 86.69 78 GLN B O 1
ATOM 4483 N N . ALA B 1 79 ? 10.156 -96.438 -51.031 1 85.38 79 ALA B N 1
ATOM 4484 C CA . ALA B 1 79 ? 10.117 -95.062 -51.469 1 85.38 79 ALA B CA 1
ATOM 4485 C C . ALA B 1 79 ? 9.375 -94.125 -50.469 1 85.38 79 ALA B C 1
ATOM 4487 O O . ALA B 1 79 ? 9.867 -93.062 -50.094 1 85.38 79 ALA B O 1
ATOM 4488 N N . VAL B 1 80 ? 8.258 -94.562 -50.062 1 82.62 80 VAL B N 1
ATOM 4489 C CA . VAL B 1 80 ? 7.465 -93.812 -49.094 1 82.62 80 VAL B CA 1
ATOM 4490 C C . VAL B 1 80 ? 8.211 -93.75 -47.75 1 82.62 80 VAL B C 1
ATOM 4492 O O . VAL B 1 80 ? 8.234 -92.688 -47.094 1 82.62 80 VAL B O 1
ATOM 4495 N N . GLY B 1 81 ? 8.781 -94.875 -47.406 1 80.31 81 GLY B N 1
ATOM 4496 C CA . GLY B 1 81 ? 9.586 -94.875 -46.188 1 80.31 81 GLY B CA 1
ATOM 4497 C C . GLY B 1 81 ? 10.766 -93.938 -46.25 1 80.31 81 GLY B C 1
ATOM 4498 O O . GLY B 1 81 ? 11.195 -93.438 -45.219 1 80.31 81 GLY B O 1
ATOM 4499 N N . ALA B 1 82 ? 11.297 -93.75 -47.438 1 79.12 82 ALA B N 1
ATOM 4500 C CA . ALA B 1 82 ? 12.414 -92.812 -47.625 1 79.12 82 ALA B CA 1
ATOM 4501 C C . ALA B 1 82 ? 11.93 -91.375 -47.719 1 79.12 82 ALA B C 1
ATOM 4503 O O . ALA B 1 82 ? 12.734 -90.438 -47.844 1 79.12 82 ALA B O 1
ATOM 4504 N N . GLY B 1 83 ? 10.664 -91.25 -47.719 1 73.75 83 GLY B N 1
ATOM 4505 C CA . GLY B 1 83 ? 10.125 -89.875 -47.656 1 73.75 83 GLY B CA 1
ATOM 4506 C C . GLY B 1 83 ? 9.57 -89.375 -49 1 73.75 83 GLY B C 1
ATOM 4507 O O . GLY B 1 83 ? 9.203 -88.25 -49.125 1 73.75 83 GLY B O 1
ATOM 4508 N N . ASP B 1 84 ? 9.5 -90.188 -50 1 77.25 84 ASP B N 1
ATOM 4509 C CA . ASP B 1 84 ? 8.984 -89.812 -51.312 1 77.25 84 ASP B CA 1
ATOM 4510 C C . ASP B 1 84 ? 7.457 -89.875 -51.344 1 77.25 84 ASP B C 1
ATOM 4512 O O . ASP B 1 84 ? 6.855 -90.938 -51.438 1 77.25 84 ASP B O 1
ATOM 4516 N N . SER B 1 85 ? 6.816 -88.75 -51.312 1 72.5 85 SER B N 1
ATOM 4517 C CA . SER B 1 85 ? 5.359 -88.688 -51.25 1 72.5 85 SER B CA 1
ATOM 4518 C C . SER B 1 85 ? 4.766 -88.75 -52.656 1 72.5 85 SER B C 1
ATOM 4520 O O . SER B 1 85 ? 3.551 -88.938 -52.812 1 72.5 85 SER B O 1
ATOM 4522 N N . THR B 1 86 ? 5.566 -88.875 -53.656 1 75.88 86 THR B N 1
ATOM 4523 C CA . THR B 1 86 ? 5.066 -88.875 -55.031 1 75.88 86 THR B CA 1
ATOM 4524 C C . THR B 1 86 ? 5.066 -90.312 -55.594 1 75.88 86 THR B C 1
ATOM 4526 O O . THR B 1 86 ? 4.641 -90.562 -56.75 1 75.88 86 THR B O 1
ATOM 4529 N N . ALA B 1 87 ? 5.523 -91.125 -54.719 1 80.44 87 ALA B N 1
ATOM 4530 C CA . ALA B 1 87 ? 5.586 -92.5 -55.188 1 80.44 87 ALA B CA 1
ATOM 4531 C C . ALA B 1 87 ? 4.188 -93.062 -55.438 1 80.44 87 ALA B C 1
ATOM 4533 O O . ALA B 1 87 ? 3.236 -92.688 -54.719 1 80.44 87 ALA B O 1
ATOM 4534 N N . SER B 1 88 ? 3.986 -93.812 -56.469 1 83.56 88 SER B N 1
ATOM 4535 C CA . SER B 1 88 ? 2.703 -94.438 -56.781 1 83.56 88 SER B CA 1
ATOM 4536 C C . SER B 1 88 ? 2.824 -96 -56.875 1 83.56 88 SER B C 1
ATOM 4538 O O . SER B 1 88 ? 3.871 -96.5 -57.25 1 83.56 88 SER B O 1
ATOM 4540 N N . LEU B 1 89 ? 1.879 -96.562 -56.312 1 83.44 89 LEU B N 1
ATOM 4541 C CA . LEU B 1 89 ? 1.799 -98 -56.375 1 83.44 89 LEU B CA 1
ATOM 4542 C C . LEU B 1 89 ? 0.744 -98.438 -57.375 1 83.44 89 LEU B C 1
ATOM 4544 O O . LEU B 1 89 ? -0.455 -98.375 -57.094 1 83.44 89 LEU B O 1
ATOM 4548 N N . ASP B 1 90 ? 1.149 -98.688 -58.688 1 75.88 90 ASP B N 1
ATOM 4549 C CA . ASP B 1 90 ? 0.259 -99.125 -59.75 1 75.88 90 ASP B CA 1
ATOM 4550 C C . ASP B 1 90 ? 0.119 -100.625 -59.75 1 75.88 90 ASP B C 1
ATOM 4552 O O . ASP B 1 90 ? 0.973 -101.375 -60.281 1 75.88 90 ASP B O 1
ATOM 4556 N N . VAL B 1 91 ? -0.445 -101.188 -58.906 1 69.56 91 VAL B N 1
ATOM 4557 C CA . VAL B 1 91 ? -0.703 -102.625 -58.906 1 69.56 91 VAL B CA 1
ATOM 4558 C C . VAL B 1 91 ? -2.135 -102.938 -59.375 1 69.56 91 VAL B C 1
ATOM 4560 O O . VAL B 1 91 ? -3.088 -102.438 -58.75 1 69.56 91 VAL B O 1
ATOM 4563 N N . GLU B 1 92 ? -2.449 -102.938 -60.625 1 58.59 92 GLU B N 1
ATOM 4564 C CA . GLU B 1 92 ? -3.744 -103.188 -61.25 1 58.59 92 GLU B CA 1
ATOM 4565 C C . GLU B 1 92 ? -4.52 -104.25 -60.5 1 58.59 92 GLU B C 1
ATOM 4567 O O . GLU B 1 92 ? -3.943 -105 -59.688 1 58.59 92 GLU B O 1
ATOM 4572 N N . SER B 1 93 ? -5.859 -104.625 -61.219 1 51.19 93 SER B N 1
ATOM 4573 C CA . SER B 1 93 ? -7.07 -105.312 -60.781 1 51.19 93 SER B CA 1
ATOM 4574 C C . SER B 1 93 ? -6.734 -106.688 -60.125 1 51.19 93 SER B C 1
ATOM 4576 O O . SER B 1 93 ? -7.211 -106.938 -59.031 1 51.19 93 SER B O 1
ATOM 4578 N N . SER B 1 94 ? -6.609 -107.938 -61.031 1 55.09 94 SER B N 1
ATOM 4579 C CA . SER B 1 94 ? -7.207 -109.25 -60.969 1 55.09 94 SER B CA 1
ATOM 4580 C C . SER B 1 94 ? -6.316 -110.25 -60.219 1 55.09 94 SER B C 1
ATOM 4582 O O . SER B 1 94 ? -6.52 -111.438 -60.281 1 55.09 94 SER B O 1
ATOM 4584 N N . GLY B 1 95 ? -5.828 -109.875 -58.844 1 64.62 95 GLY B N 1
ATOM 4585 C CA . GLY B 1 95 ? -5.168 -111.062 -58.25 1 64.62 95 GLY B CA 1
ATOM 4586 C C . GLY B 1 95 ? -5.25 -111.062 -56.75 1 64.62 95 GLY B C 1
ATOM 4587 O O . GLY B 1 95 ? -5.914 -110.188 -56.156 1 64.62 95 GLY B O 1
ATOM 4588 N N . SER B 1 96 ? -4.816 -112 -56.031 1 73.5 96 SER B N 1
ATOM 4589 C CA . SER B 1 96 ? -4.883 -112.375 -54.594 1 73.5 96 SER B CA 1
ATOM 4590 C C . SER B 1 96 ? -4.082 -111.375 -53.75 1 73.5 96 SER B C 1
ATOM 4592 O O . SER B 1 96 ? -4.254 -111.375 -52.531 1 73.5 96 SER B O 1
ATOM 4594 N N . LEU B 1 97 ? -3.32 -110.375 -54.438 1 82.94 97 LEU B N 1
ATOM 4595 C CA . LEU B 1 97 ? -2.473 -109.5 -53.656 1 82.94 97 LEU B CA 1
ATOM 4596 C C . LEU B 1 97 ? -3.045 -108.062 -53.625 1 82.94 97 LEU B C 1
ATOM 4598 O O . LEU B 1 97 ? -2.422 -107.125 -53.094 1 82.94 97 LEU B O 1
ATOM 4602 N N . LYS B 1 98 ? -4.184 -107.812 -54.125 1 84.38 98 LYS B N 1
ATOM 4603 C CA . LYS B 1 98 ? -4.832 -106.5 -54.219 1 84.38 98 LYS B CA 1
ATOM 4604 C C . LYS B 1 98 ? -5.109 -105.938 -52.812 1 84.38 98 LYS B C 1
ATOM 460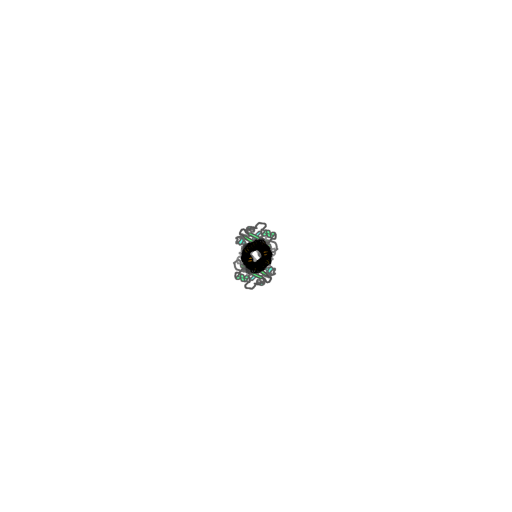6 O O . LYS B 1 98 ? -4.848 -104.75 -52.562 1 84.38 98 LYS B O 1
ATOM 4611 N N . PRO B 1 99 ? -5.52 -106.75 -51.906 1 84.69 99 PRO B N 1
ATOM 4612 C CA . PRO B 1 99 ? -5.801 -106.188 -50.594 1 84.69 99 PRO B CA 1
ATOM 4613 C C . PRO B 1 99 ? -4.551 -105.688 -49.875 1 84.69 99 PRO B C 1
ATOM 4615 O O . PRO B 1 99 ? -4.602 -104.625 -49.219 1 84.69 99 PRO B O 1
ATOM 4618 N N . LEU B 1 100 ? -3.453 -106.375 -50.062 1 86.38 100 LEU B N 1
ATOM 4619 C CA . LEU B 1 100 ? -2.217 -105.875 -49.438 1 86.38 100 LEU B CA 1
ATOM 4620 C C . LEU B 1 100 ? -1.729 -104.625 -50.094 1 86.38 100 LEU B C 1
ATOM 4622 O O . LEU B 1 100 ? -1.347 -103.688 -49.406 1 86.38 100 LEU B O 1
ATOM 4626 N N . ALA B 1 101 ? -1.685 -104.562 -51.406 1 87.25 101 ALA B N 1
ATOM 4627 C CA . ALA B 1 101 ? -1.306 -103.312 -52.094 1 87.25 101 ALA B CA 1
ATOM 4628 C C . ALA B 1 101 ? -2.189 -102.188 -51.688 1 87.25 101 ALA B C 1
ATOM 4630 O O . ALA B 1 101 ? -1.697 -101.062 -51.469 1 87.25 101 ALA B O 1
ATOM 4631 N N . GLY B 1 102 ? -3.459 -102.438 -51.594 1 85.44 102 GLY B N 1
ATOM 4632 C CA . GLY B 1 102 ? -4.395 -101.375 -51.156 1 85.44 102 GLY B CA 1
ATOM 4633 C C . GLY B 1 102 ? -4.133 -100.938 -49.75 1 85.44 102 GLY B C 1
ATOM 4634 O O . GLY B 1 102 ? -4.207 -99.75 -49.469 1 85.44 102 GLY B O 1
ATOM 4635 N N . ALA B 1 103 ? -3.818 -101.812 -48.844 1 84.88 103 ALA B N 1
ATOM 4636 C CA . ALA B 1 103 ? -3.529 -101.438 -47.438 1 84.88 103 ALA B CA 1
ATOM 4637 C C . ALA B 1 103 ? -2.27 -100.562 -47.344 1 84.88 103 ALA B C 1
ATOM 4639 O O . ALA B 1 103 ? -2.221 -99.625 -46.562 1 84.88 103 ALA B O 1
ATOM 4640 N N . ILE B 1 104 ? -1.287 -100.875 -48.094 1 85.38 104 ILE B N 1
ATOM 4641 C CA . ILE B 1 104 ? -0.039 -100.125 -48.094 1 85.38 104 ILE B CA 1
ATOM 4642 C C . ILE B 1 104 ? -0.286 -98.75 -48.656 1 85.38 104 ILE B C 1
ATOM 4644 O O . ILE B 1 104 ? 0.231 -97.75 -48.125 1 85.38 104 ILE B O 1
ATOM 4648 N N . ARG B 1 105 ? -1.078 -98.688 -49.688 1 83.69 105 ARG B N 1
ATOM 4649 C CA . ARG B 1 105 ? -1.434 -97.375 -50.25 1 83.69 105 ARG B CA 1
ATOM 4650 C C . ARG B 1 105 ? -2.18 -96.562 -49.219 1 83.69 105 ARG B C 1
ATOM 4652 O O . ARG B 1 105 ? -1.887 -95.375 -49.062 1 83.69 105 ARG B O 1
ATOM 4659 N N . THR B 1 106 ? -3.092 -97.188 -48.594 1 83.88 106 THR B N 1
ATOM 4660 C CA . THR B 1 106 ? -3.877 -96.438 -47.594 1 83.88 106 THR B CA 1
ATOM 4661 C C . THR B 1 106 ? -2.988 -96 -46.438 1 83.88 106 THR B C 1
ATOM 4663 O O . THR B 1 106 ? -3.166 -94.875 -45.906 1 83.88 106 THR B O 1
ATOM 4666 N N . MET B 1 107 ? -2.127 -96.75 -46.062 1 82.06 107 MET B N 1
ATOM 4667 C CA . MET B 1 107 ? -1.164 -96.375 -45.031 1 82.06 107 MET B CA 1
ATOM 4668 C C . MET B 1 107 ? -0.354 -95.188 -45.438 1 82.06 107 MET B C 1
ATOM 4670 O O . MET B 1 107 ? -0.192 -94.25 -44.656 1 82.06 107 MET B O 1
ATOM 4674 N N . ALA B 1 108 ? 0.15 -95.25 -46.594 1 80.69 108 ALA B N 1
ATOM 4675 C CA . ALA B 1 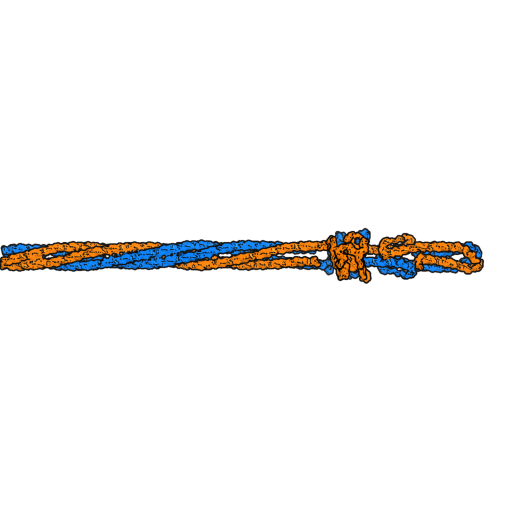108 ? 0.917 -94.125 -47.125 1 80.69 108 ALA B CA 1
ATOM 4676 C C . ALA B 1 108 ? 0.066 -92.812 -47.188 1 80.69 108 ALA B C 1
ATOM 4678 O O . ALA B 1 108 ? 0.53 -91.75 -46.844 1 80.69 108 ALA B O 1
ATOM 4679 N N . GLU B 1 109 ? -1.122 -92.938 -47.594 1 80.12 109 GLU B N 1
ATOM 4680 C CA . GLU B 1 109 ? -2.041 -91.812 -47.688 1 80.12 109 GLU B CA 1
ATOM 4681 C C . GLU B 1 109 ? -2.354 -91.25 -46.312 1 80.12 109 GLU B C 1
ATOM 4683 O O . GLU B 1 109 ? -2.424 -90.062 -46.125 1 80.12 109 GLU B O 1
ATOM 4688 N N . THR B 1 110 ? -2.539 -92.125 -45.469 1 77.38 110 THR B N 1
ATOM 4689 C CA . THR B 1 110 ? -2.822 -91.688 -44.125 1 77.38 110 THR B CA 1
ATOM 4690 C C . THR B 1 110 ? -1.634 -90.938 -43.531 1 77.38 110 THR B C 1
ATOM 4692 O O . THR B 1 110 ? -1.81 -89.938 -42.844 1 77.38 110 THR B O 1
ATOM 4695 N N . CYS B 1 111 ? -0.454 -91.438 -43.75 1 75.94 111 CYS B N 1
ATOM 4696 C CA . CYS B 1 111 ? 0.759 -90.812 -43.25 1 75.94 111 CYS B CA 1
ATOM 4697 C C . CYS B 1 111 ? 0.894 -89.375 -43.875 1 75.94 111 CYS B C 1
ATOM 4699 O O . CYS B 1 111 ? 1.193 -88.438 -43.156 1 75.94 111 CYS B O 1
ATOM 4701 N N . ASP B 1 112 ? 0.716 -89.312 -45.125 1 78.81 112 ASP B N 1
ATOM 4702 C CA . ASP B 1 112 ? 0.793 -88.062 -45.812 1 78.81 112 ASP B CA 1
ATOM 4703 C C . ASP B 1 112 ? -0.304 -87.062 -45.344 1 78.81 112 ASP B C 1
ATOM 4705 O O . ASP B 1 112 ? -0.068 -85.875 -45.188 1 78.81 112 ASP B O 1
ATOM 4709 N N . GLY B 1 113 ? -1.426 -87.625 -45.156 1 79.94 113 GLY B N 1
ATOM 4710 C CA . GLY B 1 113 ? -2.535 -86.812 -44.656 1 79.94 113 GLY B CA 1
ATOM 4711 C C . GLY B 1 113 ? -2.273 -86.25 -43.281 1 79.94 113 GLY B C 1
ATOM 4712 O O . GLY B 1 113 ? -2.605 -85.062 -43.031 1 79.94 113 GLY B O 1
ATOM 4713 N N . ARG B 1 114 ? -1.674 -86.938 -42.469 1 84.5 114 ARG B N 1
ATOM 4714 C CA . ARG B 1 114 ? -1.353 -86.5 -41.125 1 84.5 114 ARG B CA 1
ATOM 4715 C C . ARG B 1 114 ? -0.325 -85.375 -41.188 1 84.5 114 ARG B C 1
ATOM 4717 O O . ARG B 1 114 ? -0.435 -84.375 -40.469 1 84.5 114 ARG B O 1
ATOM 4724 N N . SER B 1 115 ? 0.673 -85.562 -41.938 1 83.25 115 SER B N 1
ATOM 4725 C CA . SER B 1 115 ? 1.682 -84.5 -42.094 1 83.25 115 SER B CA 1
ATOM 4726 C C . SER B 1 115 ? 1.065 -83.25 -42.625 1 83.25 115 SER B C 1
ATOM 4728 O O . SER B 1 115 ? 1.377 -82.125 -42.156 1 83.25 115 SER B O 1
ATOM 4730 N N . HIS B 1 116 ? 0.209 -83.375 -43.562 1 85.5 116 HIS B N 1
ATOM 4731 C CA . HIS B 1 116 ? -0.472 -82.188 -44.125 1 85.5 116 HIS B CA 1
ATOM 4732 C C . HIS B 1 116 ? -1.354 -81.5 -43.094 1 85.5 116 HIS B C 1
ATOM 4734 O O . HIS B 1 116 ? -1.439 -80.312 -43.031 1 85.5 116 HIS B O 1
ATOM 4740 N N . TRP B 1 117 ? -1.967 -82.25 -42.281 1 88.38 117 TRP B N 1
ATOM 4741 C CA . TRP B 1 117 ? -2.828 -81.75 -41.219 1 88.38 117 TRP B CA 1
ATOM 4742 C C . TRP B 1 117 ? -2.025 -80.938 -40.219 1 88.38 117 TRP B C 1
ATOM 4744 O O . TRP B 1 117 ? -2.385 -79.812 -39.938 1 88.38 117 TRP B O 1
ATOM 4754 N N . TYR B 1 118 ? -0.914 -81.438 -39.75 1 90.12 118 TYR B N 1
ATOM 4755 C CA . TYR B 1 118 ? -0.073 -80.688 -38.812 1 90.12 118 TYR B CA 1
ATOM 4756 C C . TYR B 1 118 ? 0.494 -79.438 -39.438 1 90.12 118 TYR B C 1
ATOM 4758 O O . TYR B 1 118 ? 0.502 -78.375 -38.812 1 90.12 118 TYR B O 1
ATOM 4766 N N . ALA B 1 119 ? 1.003 -79.625 -40.594 1 89.94 119 ALA B N 1
ATOM 4767 C CA . ALA B 1 119 ? 1.513 -78.438 -41.312 1 89.94 119 ALA B CA 1
ATOM 4768 C C . ALA B 1 119 ? 0.431 -77.375 -41.469 1 89.94 119 ALA B C 1
ATOM 4770 O O . ALA B 1 119 ? 0.712 -76.188 -41.375 1 89.94 119 ALA B O 1
ATOM 4771 N N . GLY B 1 120 ? -0.748 -77.75 -41.75 1 90.88 120 GLY B N 1
ATOM 4772 C CA . GLY B 1 120 ? -1.877 -76.875 -41.875 1 90.88 120 GLY B CA 1
ATOM 4773 C C . GLY B 1 120 ? -2.096 -76.062 -40.625 1 90.88 120 GLY B C 1
ATOM 4774 O O . GLY B 1 120 ? -2.375 -74.812 -40.688 1 90.88 120 GLY B O 1
ATOM 4775 N N . ILE B 1 121 ? -1.983 -76.625 -39.469 1 92.38 121 ILE B N 1
ATOM 4776 C CA . ILE B 1 121 ? -2.111 -75.875 -38.188 1 92.38 121 ILE B CA 1
ATOM 4777 C C . ILE B 1 121 ? -1.051 -74.812 -38.125 1 92.38 121 ILE B C 1
ATOM 4779 O O . ILE B 1 121 ? -1.367 -73.625 -37.844 1 92.38 121 ILE B O 1
ATOM 4783 N N . LEU B 1 122 ? 0.141 -75.188 -38.312 1 93.69 122 LEU B N 1
ATOM 4784 C CA . LEU B 1 122 ? 1.262 -74.25 -38.219 1 93.69 122 LEU B CA 1
ATOM 4785 C C . LEU B 1 122 ? 1.103 -73.125 -39.25 1 93.69 122 LEU B C 1
ATOM 4787 O O . LEU B 1 122 ? 1.453 -72 -38.969 1 93.69 122 LEU B O 1
ATOM 4791 N N . ASN B 1 123 ? 0.588 -73.438 -40.438 1 92.81 123 ASN B N 1
ATOM 4792 C CA . ASN B 1 123 ? 0.4 -72.438 -41.5 1 92.81 123 ASN B CA 1
ATOM 4793 C C . ASN B 1 123 ? -0.704 -71.438 -41.125 1 92.81 123 ASN B C 1
ATOM 4795 O O . ASN B 1 123 ? -0.756 -70.375 -41.688 1 92.81 123 ASN B O 1
ATOM 4799 N N . THR B 1 124 ? -1.56 -71.75 -40.188 1 91.06 124 THR B N 1
ATOM 4800 C CA . THR B 1 124 ? -2.662 -70.875 -39.781 1 91.06 124 THR B CA 1
ATOM 4801 C C . THR B 1 124 ? -2.197 -69.875 -38.75 1 91.06 124 THR B C 1
ATOM 4803 O O . THR B 1 124 ? -2.855 -68.875 -38.531 1 91.06 124 THR B O 1
ATOM 4806 N N . LEU B 1 125 ? -1.136 -70.125 -38.125 1 90.75 125 LEU B N 1
ATOM 4807 C CA . LEU B 1 125 ? -0.659 -69.25 -37.062 1 90.75 125 LEU B CA 1
ATOM 4808 C C . LEU B 1 125 ? -0.189 -67.938 -37.625 1 90.75 125 LEU B C 1
ATOM 4810 O O . LEU B 1 125 ? 0.409 -67.875 -38.719 1 90.75 125 LEU B O 1
ATOM 4814 N N . PRO B 1 126 ? -0.488 -66.875 -36.938 1 87.25 126 PRO B N 1
ATOM 4815 C CA . PRO B 1 126 ? -0.196 -65.562 -37.469 1 87.25 126 PRO B CA 1
ATOM 4816 C C . PRO B 1 126 ? 1.272 -65.188 -37.312 1 87.25 126 PRO B C 1
ATOM 4818 O O . PRO B 1 126 ? 1.703 -64.125 -37.844 1 87.25 126 PRO B O 1
ATOM 4821 N N . TRP B 1 127 ? 2.061 -65.938 -36.719 1 90.69 127 TRP B N 1
ATOM 4822 C CA . TRP B 1 127 ? 3.471 -65.625 -36.5 1 90.69 127 TRP B CA 1
ATOM 4823 C C . TRP B 1 127 ? 4.352 -66.375 -37.5 1 90.69 127 TRP B C 1
ATOM 4825 O O . TRP B 1 127 ? 3.975 -67.438 -38 1 90.69 127 TRP B O 1
ATOM 4835 N N . ALA B 1 128 ? 5.43 -65.75 -37.688 1 93.06 128 ALA B N 1
ATOM 4836 C CA . ALA B 1 128 ? 6.406 -66.438 -38.531 1 93.06 128 ALA B CA 1
ATOM 4837 C C . ALA B 1 128 ? 7.109 -67.562 -37.781 1 93.06 128 ALA B C 1
ATOM 4839 O O . ALA B 1 128 ? 7.832 -67.312 -36.812 1 93.06 128 ALA B O 1
ATOM 4840 N N . ILE B 1 129 ? 6.879 -68.75 -38.188 1 94.69 129 ILE B N 1
ATOM 4841 C CA . ILE B 1 129 ? 7.5 -69.875 -37.531 1 94.69 129 ILE B CA 1
ATOM 4842 C C . ILE B 1 129 ? 8.461 -70.562 -38.5 1 94.69 129 ILE B C 1
ATOM 4844 O O . ILE B 1 129 ? 8.086 -70.938 -39.625 1 94.69 129 ILE B O 1
ATOM 4848 N N . SER B 1 130 ? 9.625 -70.75 -38.125 1 96.12 130 SER B N 1
ATOM 4849 C CA . SER B 1 130 ? 10.641 -71.438 -38.875 1 96.12 130 SER B CA 1
ATOM 4850 C C . SER B 1 130 ? 11.359 -72.5 -38.031 1 96.12 130 SER B C 1
ATOM 4852 O O . SER B 1 130 ? 11.609 -72.25 -36.844 1 96.12 130 SER B O 1
ATOM 4854 N N . VAL B 1 131 ? 11.641 -73.625 -38.625 1 96.69 131 VAL B N 1
ATOM 4855 C CA . VAL B 1 131 ? 12.328 -74.688 -37.938 1 96.69 131 VAL B CA 1
ATOM 4856 C C . VAL B 1 131 ? 13.617 -75.062 -38.656 1 96.69 131 VAL B C 1
ATOM 4858 O O . VAL B 1 131 ? 13.633 -75.125 -39.906 1 96.69 131 VAL B O 1
ATOM 4861 N N . THR B 1 132 ? 14.664 -75.188 -37.938 1 96.56 132 THR B N 1
ATOM 4862 C CA . THR B 1 132 ? 15.938 -75.625 -38.531 1 96.56 132 THR B CA 1
ATOM 4863 C C . THR B 1 132 ? 16.438 -76.875 -37.906 1 96.56 132 THR B C 1
ATOM 4865 O O . THR B 1 132 ? 15.945 -77.312 -36.875 1 96.56 132 THR B O 1
ATOM 4868 N N . ASP B 1 133 ? 17.359 -77.562 -38.688 1 94.88 133 ASP B N 1
ATOM 4869 C CA . ASP B 1 133 ? 18.125 -78.625 -38.062 1 94.88 133 ASP B CA 1
ATOM 4870 C C . ASP B 1 133 ? 19.25 -78.062 -37.188 1 94.88 133 ASP B C 1
ATOM 4872 O O . ASP B 1 133 ? 19.328 -76.812 -36.969 1 94.88 133 ASP B O 1
ATOM 4876 N N . MET B 1 134 ? 20.078 -78.938 -36.625 1 95.44 134 MET B N 1
ATOM 4877 C CA . MET B 1 134 ? 21.125 -78.5 -35.719 1 95.44 134 MET B CA 1
ATOM 4878 C C . MET B 1 134 ? 22.188 -77.688 -36.438 1 95.44 134 MET B C 1
ATOM 4880 O O . MET B 1 134 ? 22.938 -76.938 -35.812 1 95.44 134 MET B O 1
ATOM 4884 N N . ASN B 1 135 ? 22.25 -77.812 -37.781 1 95.19 135 ASN B N 1
ATOM 4885 C CA . ASN B 1 135 ? 23.203 -77.062 -38.594 1 95.19 135 ASN B CA 1
ATOM 4886 C C . ASN B 1 135 ? 22.578 -75.75 -39.125 1 95.19 135 ASN B C 1
ATOM 4888 O O . ASN B 1 135 ? 23.156 -75.125 -39.969 1 95.19 135 ASN B O 1
ATOM 4892 N N . MET B 1 136 ? 21.438 -75.438 -38.719 1 95.69 136 MET B N 1
ATOM 4893 C CA . MET B 1 136 ? 20.719 -74.188 -39 1 95.69 136 MET B CA 1
ATOM 4894 C C . MET B 1 136 ? 20.203 -74.188 -40.438 1 95.69 136 MET B C 1
ATOM 4896 O O . MET B 1 136 ? 20.109 -73.125 -41.031 1 95.69 136 MET B O 1
ATOM 4900 N N . ASN B 1 137 ? 19.969 -75.312 -40.938 1 96.12 137 ASN B N 1
ATOM 4901 C CA . ASN B 1 137 ? 19.266 -75.375 -42.219 1 96.12 137 ASN B CA 1
ATOM 4902 C C . ASN B 1 137 ? 17.766 -75.562 -42.031 1 96.12 137 ASN B C 1
ATOM 4904 O O . ASN B 1 137 ? 17.328 -76.375 -41.219 1 96.12 137 ASN B O 1
ATOM 4908 N N . TRP B 1 138 ? 17.016 -74.875 -42.844 1 96.38 138 TRP B N 1
ATOM 4909 C CA . TRP B 1 138 ? 15.555 -74.938 -42.656 1 96.38 138 TRP B CA 1
ATOM 4910 C C . TRP B 1 138 ? 15 -76.312 -42.969 1 96.38 138 TRP B C 1
ATOM 4912 O O . TRP B 1 138 ? 15.344 -76.875 -44 1 96.38 138 TRP B O 1
ATOM 4922 N N . THR B 1 139 ? 14.188 -76.75 -42.125 1 94.12 139 THR B N 1
ATOM 4923 C CA . THR B 1 139 ? 13.477 -78 -42.344 1 94.12 139 THR B CA 1
ATOM 4924 C C . THR B 1 139 ? 11.984 -77.75 -42.5 1 94.12 139 THR B C 1
ATOM 4926 O O . THR B 1 139 ? 11.281 -78.562 -43.094 1 94.12 139 THR B O 1
ATOM 4929 N N . PHE B 1 140 ? 11.492 -76.625 -41.969 1 93.25 140 PHE B N 1
ATOM 4930 C CA . PHE B 1 140 ? 10.094 -76.25 -42.125 1 93.25 140 PHE B CA 1
ATOM 4931 C C . PHE B 1 140 ? 9.93 -74.75 -41.938 1 93.25 140 PHE B C 1
ATOM 4933 O O . PHE B 1 140 ? 10.586 -74.125 -41.094 1 93.25 140 PHE B O 1
ATOM 4940 N N . CYS B 1 141 ? 9.156 -74.125 -42.719 1 95.88 141 CYS B N 1
ATOM 4941 C CA . CYS B 1 141 ? 8.688 -72.75 -42.594 1 95.88 141 CYS B CA 1
ATOM 4942 C C . CYS B 1 141 ? 7.191 -72.688 -42.875 1 95.88 141 CYS B C 1
ATOM 4944 O O . CYS B 1 141 ? 6.703 -73.188 -43.875 1 95.88 141 CYS B O 1
ATOM 4946 N N . ASN B 1 142 ? 6.504 -72 -41.938 1 94.62 142 ASN B N 1
ATOM 4947 C CA . ASN B 1 142 ? 5.074 -71.875 -42.188 1 94.62 142 ASN B CA 1
ATOM 4948 C C . ASN B 1 142 ? 4.793 -70.75 -43.188 1 94.62 142 ASN B C 1
ATOM 4950 O O . ASN B 1 142 ? 5.719 -70.125 -43.688 1 94.62 142 ASN B O 1
ATOM 4954 N N . THR B 1 143 ? 3.562 -70.562 -43.531 1 94.06 143 THR B N 1
ATOM 4955 C CA . THR B 1 143 ? 3.145 -69.562 -44.531 1 94.06 143 THR B CA 1
ATOM 4956 C C . THR B 1 143 ? 3.613 -68.188 -44.188 1 94.06 143 THR B C 1
ATOM 4958 O O . THR B 1 143 ? 4.133 -67.438 -45.031 1 94.06 143 THR B O 1
ATOM 4961 N N . ALA B 1 144 ? 3.473 -67.812 -42.938 1 92.44 144 ALA B N 1
ATOM 4962 C CA . ALA B 1 144 ? 3.854 -66.5 -42.5 1 92.44 144 ALA B CA 1
ATOM 4963 C C . ALA B 1 144 ? 5.352 -66.25 -42.688 1 92.44 144 ALA B C 1
ATOM 4965 O O . ALA B 1 144 ? 5.777 -65.188 -43.125 1 92.44 144 ALA B O 1
ATOM 4966 N N . SER B 1 145 ? 6.121 -67.188 -42.312 1 93.94 145 SER B N 1
ATOM 4967 C CA . SER B 1 145 ? 7.57 -67.125 -42.469 1 93.94 145 SER B CA 1
ATOM 4968 C C . SER B 1 145 ? 7.965 -67.062 -43.969 1 93.94 145 SER B C 1
ATOM 4970 O O . SER B 1 145 ? 8.797 -66.188 -44.344 1 93.94 145 SER B O 1
ATOM 4972 N N . LEU B 1 146 ? 7.363 -67.875 -44.781 1 94.44 146 LEU B N 1
ATOM 4973 C CA . LEU B 1 146 ? 7.641 -67.875 -46.219 1 94.44 146 LEU B CA 1
ATOM 4974 C C . LEU B 1 146 ? 7.301 -66.5 -46.844 1 94.44 146 LEU B C 1
ATOM 4976 O O . LEU B 1 146 ? 8.102 -65.938 -47.594 1 94.44 146 LEU B O 1
ATOM 4980 N N . ARG B 1 147 ? 6.191 -66 -46.438 1 91.19 147 ARG B N 1
ATOM 4981 C CA . ARG B 1 147 ? 5.758 -64.688 -46.938 1 91.19 147 ARG B CA 1
ATOM 4982 C C . ARG B 1 147 ? 6.762 -63.594 -46.562 1 91.19 147 ARG B C 1
ATOM 4984 O O . ARG B 1 147 ? 7.039 -62.719 -47.344 1 91.19 147 ARG B O 1
ATOM 4991 N N . SER B 1 148 ? 7.281 -63.75 -45.375 1 87.12 148 SER B N 1
ATOM 4992 C CA . SER B 1 148 ? 8.234 -62.75 -44.906 1 87.12 148 SER B CA 1
ATOM 4993 C C . SER B 1 148 ? 9.523 -62.781 -45.719 1 87.12 148 SER B C 1
ATOM 4995 O O . SER B 1 148 ? 10.273 -61.812 -45.75 1 87.12 148 SER B O 1
ATOM 4997 N N . MET B 1 149 ? 9.781 -63.875 -46.406 1 88.25 149 MET B N 1
ATOM 4998 C CA . MET B 1 149 ? 10.969 -64.062 -47.219 1 88.25 149 MET B CA 1
ATOM 4999 C C . MET B 1 149 ? 10.617 -63.938 -48.719 1 88.25 149 MET B C 1
ATOM 5001 O O . MET B 1 149 ? 11.438 -64.25 -49.562 1 88.25 149 MET B O 1
ATOM 5005 N N . ASN B 1 150 ? 9.422 -63.656 -49.031 1 90 150 ASN B N 1
ATOM 5006 C CA . ASN B 1 150 ? 8.914 -63.594 -50.406 1 90 150 ASN B CA 1
ATOM 5007 C C . ASN B 1 150 ? 8.984 -64.938 -51.125 1 90 150 ASN B C 1
ATOM 5009 O O . ASN B 1 150 ? 9.398 -65 -52.281 1 90 150 ASN B O 1
ATOM 5013 N N . LYS B 1 151 ? 8.68 -65.938 -50.281 1 93.31 151 LYS B N 1
ATOM 5014 C CA . LYS B 1 151 ? 8.586 -67.312 -50.812 1 93.31 151 LYS B CA 1
ATOM 5015 C C . LYS B 1 151 ? 7.164 -67.875 -50.688 1 93.31 151 LYS B C 1
ATOM 5017 O O . LYS B 1 151 ? 6.363 -67.312 -49.906 1 93.31 151 LYS B O 1
ATOM 5022 N N . THR B 1 152 ? 6.84 -68.875 -51.438 1 90.69 152 THR B N 1
ATOM 5023 C CA . THR B 1 152 ? 5.465 -69.375 -51.438 1 90.69 152 THR B CA 1
ATOM 5024 C C . THR B 1 152 ? 5.406 -70.812 -51.031 1 90.69 152 THR B C 1
ATOM 5026 O O . THR B 1 152 ? 4.383 -71.312 -50.531 1 90.69 152 THR B O 1
ATOM 5029 N N . HIS B 1 153 ? 6.59 -71.438 -51.312 1 91.06 153 HIS B N 1
ATOM 5030 C CA . HIS B 1 153 ? 6.574 -72.875 -51.031 1 91.06 153 HIS B CA 1
ATOM 5031 C C . HIS B 1 153 ? 7.812 -73.312 -50.25 1 91.06 153 HIS B C 1
ATOM 5033 O O . HIS B 1 153 ? 8.898 -72.75 -50.469 1 91.06 153 HIS B O 1
ATOM 5039 N N . MET B 1 154 ? 7.59 -74.25 -49.438 1 89.31 154 MET B N 1
ATOM 5040 C CA . MET B 1 154 ? 8.648 -74.75 -48.562 1 89.31 154 MET B CA 1
ATOM 5041 C C . MET B 1 154 ? 9.828 -75.312 -49.375 1 89.31 154 MET B C 1
ATOM 5043 O O . MET B 1 154 ? 10.977 -75.188 -48.969 1 89.31 154 MET B O 1
ATOM 5047 N N . ASP B 1 155 ? 9.516 -75.812 -50.562 1 88.12 155 ASP B N 1
ATOM 5048 C CA . ASP B 1 155 ? 10.547 -76.438 -51.406 1 88.12 155 ASP B CA 1
ATOM 5049 C C . ASP B 1 155 ? 11.594 -75.375 -51.812 1 88.12 155 ASP B C 1
ATOM 5051 O O . ASP B 1 155 ? 12.742 -75.688 -52.094 1 88.12 155 ASP B O 1
ATOM 5055 N N . GLU B 1 156 ? 11.258 -74.188 -51.75 1 92.62 156 GLU B N 1
ATOM 5056 C CA . GLU B 1 156 ? 12.148 -73.062 -52.156 1 92.62 156 GLU B CA 1
ATOM 5057 C C . GLU B 1 156 ? 13.203 -72.812 -51.062 1 92.62 156 GLU B C 1
ATOM 5059 O O . GLU B 1 156 ? 14.242 -72.188 -51.344 1 92.62 156 GLU B O 1
ATOM 5064 N N . VAL B 1 157 ? 12.914 -73.188 -49.875 1 93.25 157 VAL B N 1
ATOM 5065 C CA . VAL B 1 157 ? 13.805 -72.75 -48.812 1 93.25 157 VAL B CA 1
ATOM 5066 C C . VAL B 1 157 ? 14.359 -74 -48.094 1 93.25 157 VAL B C 1
ATOM 5068 O O . VAL B 1 157 ? 15.344 -73.938 -47.344 1 93.25 157 VAL B O 1
ATOM 5071 N N . ARG B 1 158 ? 13.82 -75.125 -48.312 1 92.62 158 ARG B N 1
ATOM 5072 C CA . ARG B 1 158 ? 14.219 -76.375 -47.594 1 92.62 158 ARG B CA 1
ATOM 5073 C C . ARG B 1 158 ? 15.703 -76.625 -47.781 1 92.62 158 ARG B C 1
ATOM 5075 O O . ARG B 1 158 ? 16.203 -76.625 -48.906 1 92.62 158 ARG B O 1
ATOM 5082 N N . GLY B 1 159 ? 16.328 -76.812 -46.688 1 92.38 159 GLY B N 1
ATOM 5083 C CA . GLY B 1 159 ? 17.734 -77.188 -46.75 1 92.38 159 GLY B CA 1
ATOM 5084 C C . GLY B 1 159 ? 18.672 -76 -46.75 1 92.38 159 GLY B C 1
ATOM 5085 O O . GLY B 1 159 ? 19.875 -76.125 -46.594 1 92.38 159 GLY B O 1
ATOM 5086 N N . LEU B 1 160 ? 18.141 -74.812 -47.031 1 94.75 160 LEU B N 1
ATOM 5087 C CA . LEU B 1 160 ? 18.969 -73.625 -47.031 1 94.75 160 LEU B CA 1
ATOM 5088 C C . LEU B 1 160 ? 19.281 -73.188 -45.594 1 94.75 160 LEU B C 1
ATOM 5090 O O . LEU B 1 160 ? 18.516 -73.438 -44.688 1 94.75 160 LEU B O 1
ATOM 5094 N N . HIS B 1 161 ? 20.406 -72.5 -45.5 1 95.88 161 HIS B N 1
ATOM 5095 C CA . HIS B 1 161 ? 20.797 -71.938 -44.219 1 95.88 161 HIS B CA 1
ATOM 5096 C C . HIS B 1 161 ? 19.891 -70.812 -43.812 1 95.88 161 HIS B C 1
ATOM 5098 O O . HIS B 1 161 ? 19.516 -70 -44.625 1 95.88 161 HIS B O 1
ATOM 5104 N N . CYS B 1 162 ? 19.594 -70.688 -42.531 1 94.88 162 CYS B N 1
ATOM 5105 C CA . CYS B 1 162 ? 18.609 -69.688 -42.031 1 94.88 162 CYS B CA 1
ATOM 5106 C C . CYS B 1 162 ? 19.109 -68.25 -42.25 1 94.88 162 CYS B C 1
ATOM 5108 O O . CYS B 1 162 ? 18.312 -67.312 -42.25 1 94.88 162 CYS B O 1
ATOM 5110 N N . SER B 1 163 ? 20.406 -68.062 -42.406 1 93.56 163 SER B N 1
ATOM 5111 C CA . SER B 1 163 ? 20.969 -66.75 -42.656 1 93.56 163 SER B CA 1
ATOM 5112 C C . SER B 1 163 ? 20.453 -66.125 -43.969 1 93.56 163 SER B C 1
ATOM 5114 O O . SER B 1 163 ? 20.578 -64.938 -44.219 1 93.56 163 SER B O 1
ATOM 5116 N N . GLU B 1 164 ? 19.859 -67 -44.75 1 92.19 164 GLU B N 1
ATOM 5117 C CA . GLU B 1 164 ? 19.281 -66.562 -46.031 1 92.19 164 GLU B CA 1
ATOM 5118 C C . GLU B 1 164 ? 18.109 -65.625 -45.781 1 92.19 164 GLU B C 1
ATOM 5120 O O . GLU B 1 164 ? 17.672 -64.875 -46.688 1 92.19 164 GLU B O 1
ATOM 5125 N N . LYS B 1 165 ? 17.609 -65.562 -44.562 1 90.75 165 LYS B N 1
ATOM 5126 C CA . LYS B 1 165 ? 16.594 -64.562 -44.219 1 90.75 165 LYS B CA 1
ATOM 5127 C C . LYS B 1 165 ? 17.125 -63.156 -44.25 1 90.75 165 LYS B C 1
ATOM 5129 O O . LYS B 1 165 ? 16.375 -62.219 -44.406 1 90.75 165 LYS B O 1
ATOM 5134 N N . LYS B 1 166 ? 18.406 -62.938 -44.062 1 87.81 166 LYS B N 1
ATOM 5135 C CA . LYS B 1 166 ? 19.141 -61.688 -44.219 1 87.81 166 LYS B CA 1
ATOM 5136 C C . LYS B 1 166 ? 18.672 -60.656 -43.188 1 87.81 166 LYS B C 1
ATOM 5138 O O . LYS B 1 166 ? 18.406 -59.5 -43.562 1 87.81 166 LYS B O 1
ATOM 5143 N N . GLY B 1 167 ? 18.5 -61.219 -42.031 1 88.19 167 GLY B N 1
ATOM 5144 C CA . GLY B 1 167 ? 18.266 -60.25 -40.969 1 88.19 167 GLY B CA 1
ATOM 5145 C C . GLY B 1 167 ? 19.531 -59.562 -40.5 1 88.19 167 GLY B C 1
ATOM 5146 O O . GLY B 1 167 ? 20.641 -60 -40.812 1 88.19 167 GLY B O 1
ATOM 5147 N N . ASN B 1 168 ? 19.406 -58.469 -39.812 1 91.19 168 ASN B N 1
ATOM 5148 C CA . ASN B 1 168 ? 20.562 -57.656 -39.406 1 91.19 168 ASN B CA 1
ATOM 5149 C C . ASN B 1 168 ? 21.422 -58.406 -38.406 1 91.19 168 ASN B C 1
ATOM 5151 O O . ASN B 1 168 ? 22.641 -58.188 -38.344 1 91.19 168 ASN B O 1
ATOM 5155 N N . ILE B 1 169 ? 20.781 -59.312 -37.688 1 91.69 169 ILE B N 1
ATOM 5156 C CA . ILE B 1 169 ? 21.547 -59.969 -36.625 1 91.69 169 ILE B CA 1
ATOM 5157 C C . ILE B 1 169 ? 22.047 -61.312 -37.125 1 91.69 169 ILE B C 1
ATOM 5159 O O . ILE B 1 169 ? 22.734 -62.031 -36.406 1 91.69 169 ILE B O 1
ATOM 5163 N N . CYS B 1 170 ? 21.719 -61.75 -38.344 1 91.69 170 CYS B N 1
ATOM 5164 C CA . CYS B 1 170 ? 22.156 -63.031 -38.906 1 91.69 170 CYS B CA 1
ATOM 5165 C C . CYS B 1 170 ? 23.672 -63.125 -38.969 1 91.69 170 CYS B C 1
ATOM 5167 O O . CYS B 1 170 ? 24.344 -62.125 -39.312 1 91.69 170 CYS B O 1
ATOM 5169 N N . ASN B 1 171 ? 24.219 -64.188 -38.656 1 91.69 171 ASN B N 1
ATOM 5170 C CA . ASN B 1 171 ? 25.641 -64.438 -38.688 1 91.69 171 ASN B CA 1
ATOM 5171 C C . ASN B 1 171 ? 26.422 -63.562 -37.719 1 91.69 171 ASN B C 1
ATOM 5173 O O . ASN B 1 171 ? 27.547 -63.188 -38 1 91.69 171 ASN B O 1
ATOM 5177 N N . THR B 1 172 ? 25.828 -63.062 -36.75 1 92.88 172 THR B N 1
ATOM 5178 C CA . THR B 1 172 ? 26.453 -62.312 -35.688 1 92.88 172 THR B CA 1
ATOM 5179 C C . THR B 1 172 ? 26.234 -63 -34.344 1 92.88 172 THR B C 1
ATOM 5181 O O . THR B 1 172 ? 25.438 -63.938 -34.25 1 92.88 172 THR B O 1
ATOM 5184 N N . PRO B 1 173 ? 27.016 -62.562 -33.344 1 92.62 173 PRO B N 1
ATOM 5185 C CA . PRO B 1 173 ? 26.797 -63.125 -32.031 1 92.62 173 PRO B CA 1
ATOM 5186 C C . PRO B 1 173 ? 25.406 -62.844 -31.484 1 92.62 173 PRO B C 1
ATOM 5188 O O . PRO B 1 173 ? 24.953 -63.531 -30.547 1 92.62 173 PRO B O 1
ATOM 5191 N N . GLN B 1 174 ? 24.688 -61.969 -32.125 1 91.62 174 GLN B N 1
ATOM 5192 C CA . GLN B 1 174 ? 23.344 -61.625 -31.656 1 91.62 174 GLN B CA 1
ATOM 5193 C C . GLN B 1 174 ? 22.281 -62.438 -32.375 1 91.62 174 GLN B C 1
ATOM 5195 O O . GLN B 1 174 ? 21.078 -62.25 -32.125 1 91.62 174 GLN B O 1
ATOM 5200 N N . CYS B 1 175 ? 22.719 -63.312 -33.188 1 93.44 175 CYS B N 1
ATOM 5201 C CA . CYS B 1 175 ? 21.781 -64.188 -33.906 1 93.44 175 CYS B CA 1
ATOM 5202 C C . CYS B 1 175 ? 20.891 -64.938 -32.906 1 93.44 175 CYS B C 1
ATOM 5204 O O . CYS B 1 175 ? 21.344 -65.312 -31.844 1 93.44 175 CYS B O 1
ATOM 5206 N N . GLY B 1 176 ? 19.594 -65.125 -33.25 1 92.88 176 GLY B N 1
ATOM 5207 C CA . GLY B 1 176 ? 18.656 -65.812 -32.344 1 92.88 176 GLY B CA 1
ATOM 5208 C C . GLY B 1 176 ? 19.125 -67.188 -31.906 1 92.88 176 GLY B C 1
ATOM 5209 O O . GLY B 1 176 ? 19.078 -67.5 -30.703 1 92.88 176 GLY B O 1
ATOM 5210 N N . ILE B 1 177 ? 19.641 -67.938 -32.812 1 95.25 177 ILE B N 1
ATOM 5211 C CA . ILE B 1 177 ? 20.047 -69.312 -32.5 1 95.25 177 ILE B CA 1
ATOM 5212 C C . ILE B 1 177 ? 21.312 -69.25 -31.641 1 95.25 177 ILE B C 1
ATOM 5214 O O . ILE B 1 177 ? 21.453 -70.062 -30.688 1 95.25 177 ILE B O 1
ATOM 5218 N N . GLU B 1 178 ? 22.234 -68.375 -31.984 1 94.75 178 GLU B N 1
ATOM 5219 C CA . GLU B 1 178 ? 23.438 -68.188 -31.156 1 94.75 178 GLU B CA 1
ATOM 5220 C C . GLU B 1 178 ? 23.078 -67.812 -29.734 1 94.75 178 GLU B C 1
ATOM 5222 O O . GLU B 1 178 ? 23.656 -68.312 -28.781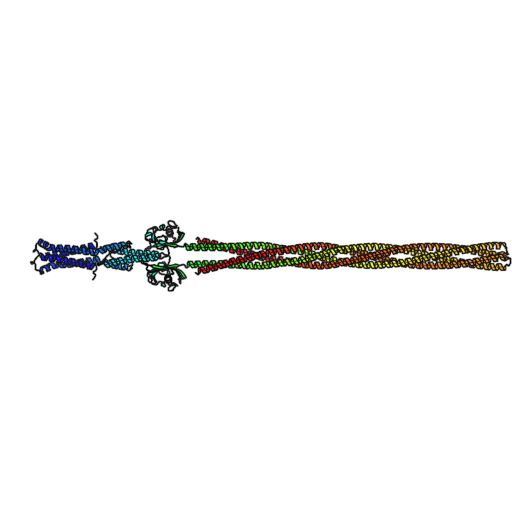 1 94.75 178 GLU B O 1
ATOM 5227 N N . GLN B 1 179 ? 22.188 -66.875 -29.672 1 95.06 179 GLN B N 1
ATOM 5228 C CA . GLN B 1 179 ? 21.734 -66.438 -28.359 1 95.06 179 GLN B CA 1
ATOM 5229 C C . GLN B 1 179 ? 21.047 -67.625 -27.609 1 95.06 179 GLN B C 1
ATOM 5231 O O . GLN B 1 179 ? 21.234 -67.75 -26.391 1 95.06 179 GLN B O 1
ATOM 5236 N N . LEU B 1 180 ? 20.234 -68.438 -28.297 1 95.62 180 LEU B N 1
ATOM 5237 C CA . LEU B 1 180 ? 19.594 -69.562 -27.688 1 95.62 180 LEU B CA 1
ATOM 5238 C C . LEU B 1 180 ? 20.625 -70.5 -27.078 1 95.62 180 LEU B C 1
ATOM 5240 O O . LEU B 1 180 ? 20.438 -71.062 -25.984 1 95.62 180 LEU B O 1
ATOM 5244 N N . ARG B 1 181 ? 21.672 -70.688 -27.781 1 94.25 181 ARG B N 1
ATOM 5245 C CA . ARG B 1 181 ? 22.75 -71.5 -27.297 1 94.25 181 ARG B CA 1
ATOM 5246 C C . ARG B 1 181 ? 23.344 -71 -26 1 94.25 181 ARG B C 1
ATOM 5248 O O . ARG B 1 181 ? 23.875 -71.75 -25.188 1 94.25 181 ARG B O 1
ATOM 5255 N N . LEU B 1 182 ? 23.25 -69.688 -25.812 1 94.62 182 LEU B N 1
ATOM 5256 C CA . LEU B 1 182 ? 23.75 -69 -24.609 1 94.62 182 LEU B CA 1
ATOM 5257 C C . LEU B 1 182 ? 22.656 -68.938 -23.531 1 94.62 182 LEU B C 1
ATOM 5259 O O . LEU B 1 182 ? 22.875 -68.375 -22.469 1 94.62 182 LEU B O 1
ATOM 5263 N N . GLY B 1 183 ? 21.469 -69.375 -23.922 1 93.19 183 GLY B N 1
ATOM 5264 C CA . GLY B 1 183 ? 20.438 -69.438 -22.906 1 93.19 183 GLY B CA 1
ATOM 5265 C C . GLY B 1 183 ? 19.391 -68.375 -23.078 1 93.19 183 GLY B C 1
ATOM 5266 O O . GLY B 1 183 ? 18.422 -68.312 -22.297 1 93.19 183 GLY B O 1
ATOM 5267 N N . ASN B 1 184 ? 19.594 -67.562 -24.094 1 92.19 184 ASN B N 1
ATOM 5268 C CA . ASN B 1 184 ? 18.641 -66.5 -24.328 1 92.19 184 ASN B CA 1
ATOM 5269 C C . ASN B 1 184 ? 17.562 -66.938 -25.344 1 92.19 184 ASN B C 1
ATOM 5271 O O . ASN B 1 184 ? 17.875 -67.188 -26.5 1 92.19 184 ASN B O 1
ATOM 5275 N N . LYS B 1 185 ? 16.312 -66.875 -24.953 1 93.69 185 LYS B N 1
ATOM 5276 C CA . LYS B 1 185 ? 15.242 -67.375 -25.797 1 93.69 185 LYS B CA 1
ATOM 5277 C C . LYS B 1 185 ? 14.523 -66.25 -26.531 1 93.69 185 LYS B C 1
ATOM 5279 O O . LYS B 1 185 ? 13.594 -66.5 -27.312 1 93.69 185 LYS B O 1
ATOM 5284 N N . ARG B 1 186 ? 14.945 -65.062 -26.25 1 94.62 186 ARG B N 1
ATOM 5285 C CA . ARG B 1 186 ? 14.281 -63.906 -26.891 1 94.62 186 ARG B CA 1
ATOM 5286 C C . ARG B 1 186 ? 15.297 -62.906 -27.375 1 94.62 186 ARG B C 1
ATOM 5288 O O . ARG B 1 186 ? 16.25 -62.562 -26.672 1 94.62 186 ARG B O 1
ATOM 5295 N N . VAL B 1 187 ? 15.039 -62.438 -28.625 1 93.94 187 VAL B N 1
ATOM 5296 C CA . VAL B 1 187 ? 15.891 -61.406 -29.172 1 93.94 187 VAL B CA 1
ATOM 5297 C C . VAL B 1 187 ? 15.055 -60.469 -30.047 1 93.94 187 VAL B C 1
ATOM 5299 O O . VAL B 1 187 ? 13.969 -60.812 -30.5 1 93.94 187 VAL B O 1
ATOM 5302 N N . ILE B 1 188 ? 15.492 -59.281 -30.219 1 92.38 188 ILE B N 1
ATOM 5303 C CA . ILE B 1 188 ? 14.867 -58.312 -31.109 1 92.38 188 ILE B CA 1
ATOM 5304 C C . ILE B 1 188 ? 15.727 -58.125 -32.344 1 92.38 188 ILE B C 1
ATOM 5306 O O . ILE B 1 188 ? 16.953 -57.969 -32.25 1 92.38 188 ILE B O 1
ATOM 5310 N N . ASN B 1 189 ? 15.047 -58.281 -33.438 1 91.69 189 ASN B N 1
ATOM 5311 C CA . ASN B 1 189 ? 15.742 -58.094 -34.719 1 91.69 189 ASN B CA 1
ATOM 5312 C C . ASN B 1 189 ? 15.156 -56.906 -35.5 1 91.69 189 ASN B C 1
ATOM 5314 O O . ASN B 1 189 ? 14 -56.969 -35.938 1 91.69 189 ASN B O 1
ATOM 5318 N N . ASN B 1 190 ? 15.977 -56 -35.75 1 90.62 190 ASN B N 1
ATOM 5319 C CA . ASN B 1 190 ? 15.609 -54.938 -36.656 1 90.62 190 ASN B CA 1
ATOM 5320 C C . ASN B 1 190 ? 15.961 -55.25 -38.125 1 90.62 190 ASN B C 1
ATOM 5322 O O . ASN B 1 190 ? 17.125 -55.25 -38.5 1 90.62 190 ASN B O 1
ATOM 5326 N N . MET B 1 191 ? 14.93 -55.406 -38.812 1 87.5 191 MET B N 1
ATOM 5327 C CA . MET B 1 191 ? 15.117 -55.875 -40.188 1 87.5 191 MET B CA 1
ATOM 5328 C C . MET B 1 191 ? 15.523 -54.75 -41.094 1 87.5 191 MET B C 1
ATOM 5330 O O . MET B 1 191 ? 15.188 -53.594 -40.844 1 87.5 191 MET B O 1
ATOM 5334 N N . PRO B 1 192 ? 16.234 -55.031 -42.188 1 86.38 192 PRO B N 1
ATOM 5335 C CA . PRO B 1 192 ? 16.641 -54 -43.156 1 86.38 192 PRO B CA 1
ATOM 5336 C C . PRO B 1 192 ? 15.438 -53.312 -43.812 1 86.38 192 PRO B C 1
ATOM 5338 O O . PRO B 1 192 ? 15.547 -52.156 -44.25 1 86.38 192 PRO B O 1
ATOM 5341 N N . ASN B 1 193 ? 14.242 -53.906 -43.75 1 85.38 193 ASN B N 1
ATOM 5342 C CA . ASN B 1 193 ? 13.055 -53.344 -44.406 1 85.38 193 ASN B CA 1
ATOM 5343 C C . ASN B 1 193 ? 12.32 -52.375 -43.438 1 85.38 193 ASN B C 1
ATOM 5345 O O . ASN B 1 193 ? 11.242 -51.906 -43.781 1 85.38 193 ASN B O 1
ATOM 5349 N N . GLY B 1 194 ? 12.883 -52.281 -42.344 1 86.69 194 GLY B N 1
ATOM 5350 C CA . GLY B 1 194 ? 12.305 -51.312 -41.406 1 86.69 194 GLY B CA 1
ATOM 5351 C C . GLY B 1 194 ? 11.422 -51.938 -40.344 1 86.69 194 GLY B C 1
ATOM 5352 O O . GLY B 1 194 ? 10.977 -51.281 -39.438 1 86.69 194 GLY B O 1
ATOM 5353 N N . LYS B 1 195 ? 11.172 -53.25 -40.469 1 89.19 195 LYS B N 1
ATOM 5354 C CA . LYS B 1 195 ? 10.336 -53.938 -39.5 1 89.19 195 LYS B CA 1
ATOM 5355 C C . LYS B 1 195 ? 11.133 -54.344 -38.281 1 89.19 195 LYS B C 1
ATOM 5357 O O . LYS B 1 195 ? 12.32 -54.688 -38.375 1 89.19 195 LYS B O 1
ATOM 5362 N N . THR B 1 196 ? 10.531 -54.219 -37.156 1 90.38 196 THR B N 1
ATOM 5363 C CA . THR B 1 196 ? 11.109 -54.719 -35.938 1 90.38 196 THR B CA 1
ATOM 5364 C C . THR B 1 196 ? 10.469 -56.031 -35.531 1 90.38 196 THR B C 1
ATOM 5366 O O . THR B 1 196 ? 9.266 -56.094 -35.25 1 90.38 196 THR B O 1
ATOM 5369 N N . MET B 1 197 ? 11.273 -57 -35.438 1 90.12 197 MET B N 1
ATOM 5370 C CA . MET B 1 197 ? 10.75 -58.344 -35.125 1 90.12 197 MET B CA 1
ATOM 5371 C C . MET B 1 197 ? 11.195 -58.812 -33.75 1 90.12 197 MET B C 1
ATOM 5373 O O . MET B 1 197 ? 12.375 -58.719 -33.406 1 90.12 197 MET B O 1
ATOM 5377 N N . GLN B 1 198 ? 10.234 -59.25 -33 1 91.44 198 GLN B N 1
ATOM 5378 C CA . GLN B 1 198 ? 10.555 -59.969 -31.781 1 91.44 198 GLN B CA 1
ATOM 5379 C C . GLN B 1 198 ? 10.641 -61.469 -32.062 1 91.44 198 GLN B C 1
ATOM 5381 O O . GLN B 1 198 ? 9.656 -62.094 -32.469 1 91.44 198 GLN B O 1
ATOM 5386 N N . ILE B 1 199 ? 11.75 -62.031 -31.766 1 93.19 199 ILE B N 1
ATOM 5387 C CA . ILE B 1 199 ? 11.977 -63.438 -32.094 1 93.19 199 ILE B CA 1
ATOM 5388 C C . ILE B 1 199 ? 12.07 -64.25 -30.812 1 93.19 199 ILE B C 1
ATOM 5390 O O . ILE B 1 199 ? 12.859 -63.938 -29.922 1 93.19 199 ILE B O 1
ATOM 5394 N N . THR B 1 200 ? 11.297 -65.25 -30.734 1 93.19 200 THR B N 1
ATOM 5395 C CA . THR B 1 200 ? 11.352 -66.25 -29.641 1 93.19 200 THR B CA 1
ATOM 5396 C C . THR B 1 200 ? 11.844 -67.562 -30.156 1 93.19 200 THR B C 1
ATOM 5398 O O . THR B 1 200 ? 11.383 -68.062 -31.203 1 93.19 200 THR B O 1
ATOM 5401 N N . LEU B 1 201 ? 12.766 -68.125 -29.391 1 95.19 201 LEU B N 1
ATOM 5402 C CA . LEU B 1 201 ? 13.383 -69.375 -29.875 1 95.19 201 LEU B CA 1
ATOM 5403 C C . LEU B 1 201 ? 13.391 -70.438 -28.797 1 95.19 201 LEU B C 1
ATOM 5405 O O . LEU B 1 201 ? 13.391 -70.125 -27.609 1 95.19 201 LEU B O 1
ATOM 5409 N N . ASP B 1 202 ? 13.375 -71.688 -29.266 1 94.88 202 ASP B N 1
ATOM 5410 C CA . ASP B 1 202 ? 13.555 -72.812 -28.422 1 94.88 202 ASP B CA 1
ATOM 5411 C C . ASP B 1 202 ? 14.094 -74 -29.219 1 94.88 202 ASP B C 1
ATOM 5413 O O . ASP B 1 202 ? 14.094 -74 -30.453 1 94.88 202 ASP B O 1
ATOM 5417 N N . TYR B 1 203 ? 14.562 -75 -28.516 1 94.88 203 TYR B N 1
ATOM 5418 C CA . TYR B 1 203 ? 15.047 -76.25 -29.172 1 94.88 203 TYR B CA 1
ATOM 5419 C C . TYR B 1 203 ? 13.891 -77.188 -29.5 1 94.88 203 TYR B C 1
ATOM 5421 O O . TYR B 1 203 ? 12.883 -77.188 -28.797 1 94.88 203 TYR B O 1
ATOM 5429 N N . LEU B 1 204 ? 14 -77.875 -30.625 1 94.38 204 LEU B N 1
ATOM 5430 C CA . LEU B 1 204 ? 13.117 -79 -30.984 1 94.38 204 LEU B CA 1
ATOM 5431 C C . LEU B 1 204 ? 13.727 -80.312 -30.578 1 94.38 204 LEU B C 1
ATOM 5433 O O . LEU B 1 204 ? 14.883 -80.562 -30.891 1 94.38 204 LEU B O 1
ATOM 5437 N N . TYR B 1 205 ? 12.953 -81.125 -29.922 1 91.75 205 TYR B N 1
ATOM 5438 C CA . TYR B 1 205 ? 13.461 -82.375 -29.438 1 91.75 205 TYR B CA 1
ATOM 5439 C C . TYR B 1 205 ? 12.781 -83.562 -30.125 1 91.75 205 TYR B C 1
ATOM 5441 O O . TYR B 1 205 ? 11.609 -83.438 -30.516 1 91.75 205 TYR B O 1
ATOM 5449 N N . ASP B 1 206 ? 13.484 -84.562 -30.266 1 85.25 206 ASP B N 1
ATOM 5450 C CA . ASP B 1 206 ? 12.867 -85.812 -30.766 1 85.25 206 ASP B CA 1
ATOM 5451 C C . ASP B 1 206 ? 12.227 -86.562 -29.641 1 85.25 206 ASP B C 1
ATOM 5453 O O . ASP B 1 206 ? 12.141 -86.125 -28.5 1 85.25 206 ASP B O 1
ATOM 5457 N N . ALA B 1 207 ? 11.617 -87.75 -30.031 1 77.88 207 ALA B N 1
ATOM 5458 C CA . ALA B 1 207 ? 10.867 -88.562 -29.078 1 77.88 207 ALA B CA 1
ATOM 5459 C C . ALA B 1 207 ? 11.742 -89 -27.906 1 77.88 207 ALA B C 1
ATOM 5461 O O . ALA B 1 207 ? 11.242 -89.188 -26.797 1 77.88 207 ALA B O 1
ATOM 5462 N N . SER B 1 208 ? 13.117 -89.062 -28.109 1 82.88 208 SER B N 1
ATOM 5463 C CA . SER B 1 208 ? 14.047 -89.5 -27.062 1 82.88 208 SER B CA 1
ATOM 5464 C C . SER B 1 208 ? 14.539 -88.312 -26.25 1 82.88 208 SER B C 1
ATOM 5466 O O . SER B 1 208 ? 15.289 -88.438 -25.297 1 82.88 208 SER B O 1
ATOM 5468 N N . GLY B 1 209 ? 14.188 -87.125 -26.625 1 87.81 209 GLY B N 1
ATOM 5469 C CA . GLY B 1 209 ? 14.594 -85.938 -25.891 1 87.81 209 GLY B CA 1
ATOM 5470 C C . GLY B 1 209 ? 15.883 -85.312 -26.406 1 87.81 209 GLY B C 1
ATOM 5471 O O . GLY B 1 209 ? 16.469 -84.438 -25.766 1 87.81 209 GLY B O 1
ATOM 5472 N N . THR B 1 210 ? 16.375 -85.812 -27.516 1 91.69 210 THR B N 1
ATOM 5473 C CA . THR B 1 210 ? 17.578 -85.312 -28.125 1 91.69 210 THR B CA 1
ATOM 5474 C C . THR B 1 210 ? 17.25 -84.062 -29 1 91.69 210 THR B C 1
ATOM 5476 O O . THR B 1 210 ? 16.328 -84.125 -29.812 1 91.69 210 THR B O 1
ATOM 5479 N N . PRO B 1 211 ? 18 -83 -28.797 1 93 211 PRO B N 1
ATOM 5480 C CA . PRO B 1 211 ? 17.766 -81.875 -29.656 1 93 211 PRO B CA 1
ATOM 5481 C C . PRO B 1 211 ? 18.047 -82.125 -31.125 1 93 211 PRO B C 1
ATOM 5483 O O . PRO B 1 211 ? 19.109 -82.688 -31.453 1 93 211 PRO B O 1
ATOM 5486 N N . ILE B 1 212 ? 17.109 -81.875 -31.953 1 93.56 212 ILE B N 1
ATOM 5487 C CA . ILE B 1 212 ? 17.266 -82.188 -33.375 1 93.56 212 ILE B CA 1
ATOM 5488 C C . ILE B 1 212 ? 17.172 -80.938 -34.219 1 93.56 212 ILE B C 1
ATOM 5490 O O . ILE B 1 212 ? 17.359 -80.938 -35.438 1 93.56 212 ILE B O 1
ATOM 5494 N N . GLY B 1 213 ? 16.875 -79.75 -33.562 1 96.06 213 GLY B N 1
ATOM 5495 C CA . GLY B 1 213 ? 16.781 -78.5 -34.312 1 96.06 213 GLY B CA 1
ATOM 5496 C C . GLY B 1 213 ? 16.328 -77.312 -33.469 1 96.06 213 GLY B C 1
ATOM 5497 O O . GLY B 1 213 ? 16.453 -77.375 -32.219 1 96.06 213 GLY B O 1
ATOM 5498 N N . HIS B 1 214 ? 15.992 -76.188 -34.156 1 96.38 214 HIS B N 1
ATOM 5499 C CA . HIS B 1 214 ? 15.539 -75 -33.469 1 96.38 214 HIS B CA 1
ATOM 5500 C C . HIS B 1 214 ? 14.188 -74.562 -34.031 1 96.38 214 HIS B C 1
ATOM 5502 O O . HIS B 1 214 ? 13.93 -74.625 -35.219 1 96.38 214 HIS B O 1
ATOM 5508 N N . VAL B 1 215 ? 13.359 -74.062 -33.125 1 96.12 215 VAL B N 1
ATOM 5509 C CA . VAL B 1 215 ? 12.102 -73.375 -33.5 1 96.12 215 VAL B CA 1
ATOM 5510 C C . VAL B 1 215 ? 12.203 -71.875 -33.281 1 96.12 215 VAL B C 1
ATOM 5512 O O . VAL B 1 215 ? 12.523 -71.438 -32.156 1 96.12 215 VAL B O 1
ATOM 5515 N N . GLU B 1 216 ? 11.953 -71.062 -34.25 1 95.94 216 GLU B N 1
ATOM 5516 C CA . GLU B 1 216 ? 11.961 -69.625 -34.188 1 95.94 216 GLU B CA 1
ATOM 5517 C C . GLU B 1 216 ? 10.578 -69.062 -34.469 1 95.94 216 GLU B C 1
ATOM 5519 O O . GLU B 1 216 ? 9.961 -69.375 -35.469 1 95.94 216 GLU B O 1
ATOM 5524 N N . ILE B 1 217 ? 10.164 -68.188 -33.594 1 93.94 217 ILE B N 1
ATOM 5525 C CA . ILE B 1 217 ? 8.883 -67.5 -33.75 1 93.94 217 ILE B CA 1
ATOM 5526 C C . ILE B 1 217 ? 9.102 -66 -33.844 1 93.94 217 ILE B C 1
ATOM 5528 O O . ILE B 1 217 ? 9.656 -65.375 -32.938 1 93.94 217 ILE B O 1
ATOM 5532 N N . GLY B 1 218 ? 8.695 -65.438 -34.938 1 91.38 218 GLY B N 1
ATOM 5533 C CA . GLY B 1 218 ? 8.836 -64.062 -35.156 1 91.38 218 GLY B CA 1
ATOM 5534 C C . GLY B 1 218 ? 7.52 -63.281 -35.094 1 91.38 218 GLY B C 1
ATOM 5535 O O . GLY B 1 218 ? 6.539 -63.688 -35.719 1 91.38 218 GLY B O 1
ATOM 5536 N N . GLU B 1 219 ? 7.477 -62.219 -34.312 1 89.19 219 GLU B N 1
ATOM 5537 C CA . GLU B 1 219 ? 6.336 -61.312 -34.188 1 89.19 219 GLU B CA 1
ATOM 5538 C C . GLU B 1 219 ? 6.699 -59.938 -34.656 1 89.19 219 GLU B C 1
ATOM 5540 O O . GLU B 1 219 ? 7.703 -59.344 -34.219 1 89.19 219 GLU B O 1
ATOM 5545 N N . ASP B 1 220 ? 5.836 -59.375 -35.562 1 88.25 220 ASP B N 1
ATOM 5546 C CA . ASP B 1 220 ? 6.031 -58 -36.031 1 88.25 220 ASP B CA 1
ATOM 5547 C C . ASP B 1 220 ? 5.496 -57 -35 1 88.25 220 ASP B C 1
ATOM 5549 O O . ASP B 1 220 ? 4.281 -56.844 -34.844 1 88.25 220 ASP B O 1
ATOM 5553 N N . ILE B 1 221 ? 6.449 -56.219 -34.406 1 88.62 221 ILE B N 1
ATOM 5554 C CA . ILE B 1 221 ? 6.027 -55.281 -33.375 1 88.62 221 ILE B CA 1
ATOM 5555 C C . ILE B 1 221 ? 6.309 -53.844 -33.844 1 88.62 221 ILE B C 1
ATOM 5557 O O . ILE B 1 221 ? 6.438 -52.938 -33.031 1 88.62 221 ILE B O 1
ATOM 5561 N N . THR B 1 222 ? 6.5 -53.719 -35.125 1 89.75 222 THR B N 1
ATOM 5562 C CA . THR B 1 222 ? 6.824 -52.406 -35.688 1 89.75 222 THR B CA 1
ATOM 5563 C C . THR B 1 222 ? 5.777 -51.375 -35.312 1 89.75 222 THR B C 1
ATOM 5565 O O . THR B 1 222 ? 6.113 -50.312 -34.812 1 89.75 222 THR B O 1
ATOM 5568 N N . GLU B 1 223 ? 4.496 -51.75 -35.531 1 86.69 223 GLU B N 1
ATOM 5569 C CA . GLU B 1 223 ? 3.406 -50.812 -35.25 1 86.69 223 GLU B CA 1
ATOM 5570 C C . GLU B 1 223 ? 3.283 -50.5 -33.781 1 86.69 223 GLU B C 1
ATOM 5572 O O . GLU B 1 223 ? 3.025 -49.344 -33.406 1 86.69 223 GLU B O 1
ATOM 5577 N N . LYS B 1 224 ? 3.479 -51.438 -33 1 81.94 224 LYS B N 1
ATOM 5578 C CA . LYS B 1 224 ? 3.416 -51.25 -31.562 1 81.94 224 LYS B CA 1
ATOM 5579 C C . LYS B 1 224 ? 4.457 -50.219 -31.094 1 81.94 224 LYS B C 1
ATOM 5581 O O . LYS B 1 224 ? 4.145 -49.344 -30.297 1 81.94 224 LYS B O 1
ATOM 5586 N N . ILE B 1 225 ? 5.637 -50.344 -31.594 1 84 225 ILE B N 1
ATOM 5587 C CA . ILE B 1 225 ? 6.719 -49.438 -31.219 1 84 225 ILE B CA 1
ATOM 5588 C C . ILE B 1 225 ? 6.41 -48.031 -31.719 1 84 225 ILE B C 1
ATOM 5590 O O . ILE B 1 225 ? 6.605 -47.062 -31 1 84 225 ILE B O 1
ATOM 5594 N N . ARG B 1 226 ? 6.008 -48 -33 1 85.5 226 ARG B N 1
ATOM 5595 C CA . ARG B 1 226 ? 5.68 -46.688 -33.562 1 85.5 226 ARG B CA 1
ATOM 5596 C C . ARG B 1 226 ? 4.613 -45.969 -32.75 1 85.5 226 ARG B C 1
ATOM 5598 O O . ARG B 1 226 ? 4.766 -44.812 -32.406 1 85.5 226 ARG B O 1
ATOM 5605 N N . LEU B 1 227 ? 3.545 -46.625 -32.344 1 81.12 227 LEU B N 1
ATOM 5606 C CA . LEU B 1 227 ? 2.451 -46.031 -31.562 1 81.12 227 LEU B CA 1
ATOM 5607 C C . LEU B 1 227 ? 2.934 -45.594 -30.188 1 81.12 227 LEU B C 1
ATOM 5609 O O . LEU B 1 227 ? 2.527 -44.562 -29.688 1 81.12 227 LEU B O 1
ATOM 5613 N N . GLU B 1 228 ? 3.768 -46.406 -29.672 1 78.69 228 GLU B N 1
ATOM 5614 C CA . GLU B 1 228 ? 4.32 -46.062 -28.359 1 78.69 228 GLU B CA 1
ATOM 5615 C C . GLU B 1 228 ? 5.164 -44.781 -28.438 1 78.69 228 GLU B C 1
ATOM 5617 O O . GLU B 1 228 ? 5.055 -43.906 -27.578 1 78.69 228 GLU B O 1
ATOM 5622 N N . GLN B 1 229 ? 5.992 -44.812 -29.469 1 82.31 229 GLN B N 1
ATOM 5623 C CA . GLN B 1 229 ? 6.855 -43.656 -29.656 1 82.31 229 GLN B CA 1
ATOM 5624 C C . GLN B 1 229 ? 6.031 -42.375 -29.922 1 82.31 229 GLN B C 1
ATOM 5626 O O . GLN B 1 229 ? 6.34 -41.312 -29.391 1 82.31 229 GLN B O 1
ATOM 5631 N N . GLU B 1 230 ? 5 -42.438 -30.672 1 81.31 230 GLU B N 1
ATOM 5632 C CA . GLU B 1 230 ? 4.129 -41.312 -30.969 1 81.31 230 GLU B CA 1
ATOM 5633 C C . GLU B 1 230 ? 3.43 -40.812 -29.703 1 81.31 230 GLU B C 1
ATOM 5635 O O . GLU B 1 230 ? 3.326 -39.594 -29.484 1 81.31 230 GLU B O 1
ATOM 5640 N N . SER B 1 231 ? 2.984 -41.688 -28.906 1 78.94 231 SER B N 1
ATOM 5641 C CA . SER B 1 231 ? 2.324 -41.344 -27.641 1 78.94 231 SER B CA 1
ATOM 5642 C C . SER B 1 231 ? 3.283 -40.625 -26.703 1 78.94 231 SER B C 1
ATOM 5644 O O . SER B 1 231 ? 2.92 -39.625 -26.062 1 78.94 231 SER B O 1
ATOM 5646 N N . LYS B 1 232 ? 4.461 -41.125 -26.703 1 78.06 232 LYS B N 1
ATOM 5647 C CA . LYS B 1 232 ? 5.477 -40.531 -25.844 1 78.06 232 LYS B CA 1
ATOM 5648 C C . LYS B 1 232 ? 5.816 -39.094 -26.297 1 78.06 232 LYS B C 1
ATOM 5650 O O . LYS B 1 232 ? 5.938 -38.188 -25.484 1 78.06 232 LYS B O 1
ATOM 5655 N N . THR B 1 233 ? 5.961 -38.969 -27.562 1 82.62 233 THR B N 1
ATOM 5656 C CA . THR B 1 233 ? 6.301 -37.656 -28.125 1 82.62 233 THR B CA 1
ATOM 5657 C C . THR B 1 233 ? 5.18 -36.656 -27.875 1 82.62 233 THR B C 1
ATOM 5659 O O . THR B 1 233 ? 5.438 -35.5 -27.5 1 82.62 233 THR B O 1
ATOM 5662 N N . ALA B 1 234 ? 3.957 -37.062 -28.062 1 79.44 234 ALA B N 1
ATOM 5663 C CA . ALA B 1 234 ? 2.809 -36.188 -27.812 1 79.44 234 ALA B CA 1
ATOM 5664 C C . ALA B 1 234 ? 2.73 -35.781 -26.344 1 79.44 234 ALA B C 1
ATOM 5666 O O . ALA B 1 234 ? 2.488 -34.594 -26.047 1 79.44 234 ALA B O 1
ATOM 5667 N N . ALA B 1 235 ? 2.986 -36.688 -25.5 1 75.06 235 ALA B N 1
ATOM 5668 C CA . ALA B 1 235 ? 2.963 -36.406 -24.062 1 75.06 235 ALA B CA 1
ATOM 5669 C C . ALA B 1 235 ? 4.086 -35.438 -23.672 1 75.06 235 ALA B C 1
ATOM 5671 O O . ALA B 1 235 ? 3.893 -34.562 -22.844 1 75.06 235 ALA B O 1
ATOM 5672 N N . ALA B 1 236 ? 5.188 -35.656 -24.266 1 81.19 236 ALA B N 1
ATOM 5673 C CA . ALA B 1 236 ? 6.336 -34.781 -23.984 1 81.19 236 ALA B CA 1
ATOM 5674 C C . ALA B 1 236 ? 6.074 -33.344 -24.406 1 81.19 236 ALA B C 1
ATOM 5676 O O . ALA B 1 236 ? 6.453 -32.406 -23.719 1 81.19 236 ALA B O 1
ATOM 5677 N N . LYS B 1 237 ? 5.445 -33.188 -25.516 1 82.94 237 LYS B N 1
ATOM 5678 C CA . LYS B 1 237 ? 5.137 -31.859 -26.016 1 82.94 237 LYS B CA 1
ATOM 5679 C C . LYS B 1 237 ? 4.172 -31.125 -25.094 1 82.94 237 LYS B C 1
ATOM 5681 O O . LYS B 1 237 ? 4.379 -29.953 -24.766 1 82.94 237 LYS B O 1
ATOM 5686 N N . VAL B 1 238 ? 3.18 -31.766 -24.672 1 78.44 238 VAL B N 1
ATOM 5687 C CA . VAL B 1 238 ? 2.189 -31.172 -23.781 1 78.44 238 VAL B CA 1
ATOM 5688 C C . VAL B 1 238 ? 2.848 -30.812 -22.453 1 78.44 238 VAL B C 1
ATOM 5690 O O . VAL B 1 238 ? 2.594 -29.734 -21.891 1 78.44 238 VAL B O 1
ATOM 5693 N N . ARG B 1 239 ? 3.684 -31.688 -21.969 1 80.94 239 ARG B N 1
ATOM 5694 C CA . ARG B 1 239 ? 4.391 -31.438 -20.719 1 80.94 239 ARG B CA 1
ATOM 5695 C C . ARG B 1 239 ? 5.309 -30.219 -20.844 1 80.94 239 ARG B C 1
ATOM 5697 O O . ARG B 1 239 ? 5.355 -29.375 -19.938 1 80.94 239 ARG B O 1
ATOM 5704 N N . ALA B 1 240 ? 5.945 -30.172 -21.938 1 85.25 240 ALA B N 1
ATOM 5705 C CA . ALA B 1 240 ? 6.852 -29.047 -22.156 1 85.25 240 ALA B CA 1
ATOM 5706 C C . ALA B 1 240 ? 6.094 -27.734 -22.188 1 85.25 240 ALA B C 1
ATOM 5708 O O . ALA B 1 240 ? 6.559 -26.734 -21.641 1 85.25 240 ALA B O 1
ATOM 5709 N N . ALA B 1 241 ? 4.996 -27.734 -22.766 1 84.62 241 ALA B N 1
ATOM 5710 C CA . ALA B 1 241 ? 4.172 -26.531 -22.828 1 84.62 241 ALA B CA 1
ATOM 5711 C C . ALA B 1 241 ? 3.695 -26.125 -21.438 1 84.62 241 ALA B C 1
ATOM 5713 O O . ALA B 1 241 ? 3.711 -24.938 -21.094 1 84.62 241 ALA B O 1
ATOM 5714 N N . MET B 1 242 ? 3.314 -27.062 -20.656 1 82.38 242 MET B N 1
ATOM 5715 C CA . MET B 1 242 ? 2.867 -26.797 -19.281 1 82.38 242 MET B CA 1
ATOM 5716 C C . MET B 1 242 ? 4.004 -26.234 -18.438 1 82.38 242 MET B C 1
ATOM 5718 O O . MET B 1 242 ? 3.809 -25.281 -17.688 1 82.38 242 MET B O 1
ATOM 5722 N N . VAL B 1 243 ? 5.133 -26.859 -18.609 1 86.56 24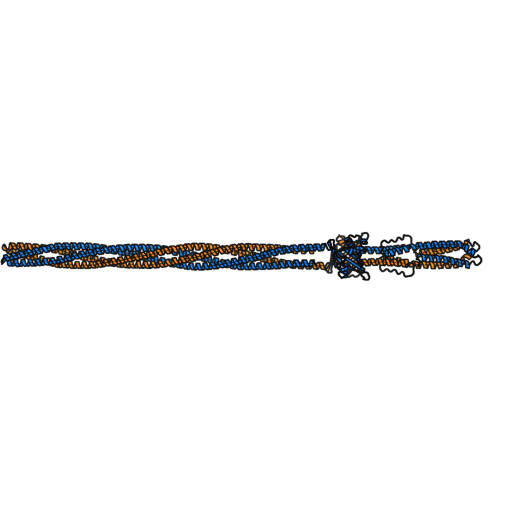3 VAL B N 1
ATOM 5723 C CA . VAL B 1 243 ? 6.309 -26.422 -17.875 1 86.56 243 VAL B CA 1
ATOM 5724 C C . VAL B 1 243 ? 6.641 -24.969 -18.234 1 86.56 243 VAL B C 1
ATOM 5726 O O . VAL B 1 243 ? 6.887 -24.141 -17.344 1 86.56 243 VAL B O 1
ATOM 5729 N N . ALA B 1 244 ? 6.566 -24.672 -19.469 1 90 244 ALA B N 1
ATOM 5730 C CA . ALA B 1 244 ? 6.871 -23.328 -19.922 1 90 244 ALA B CA 1
ATOM 5731 C C . ALA B 1 244 ? 5.879 -22.312 -19.359 1 90 244 ALA B C 1
ATOM 5733 O O . ALA B 1 244 ? 6.27 -21.234 -18.891 1 90 244 ALA B O 1
ATOM 5734 N N . GLN B 1 245 ? 4.676 -22.641 -19.359 1 87.88 245 GLN B N 1
ATOM 5735 C CA . GLN B 1 245 ? 3.639 -21.75 -18.844 1 87.88 245 GLN B CA 1
ATOM 5736 C C . GLN B 1 245 ? 3.805 -21.547 -17.344 1 87.88 245 GLN B C 1
ATOM 5738 O O . GLN B 1 245 ? 3.719 -20.422 -16.844 1 87.88 245 GLN B O 1
ATOM 5743 N N . LEU B 1 246 ? 4.031 -22.625 -16.625 1 88.88 246 LEU B N 1
ATOM 5744 C CA . LEU B 1 246 ? 4.191 -22.547 -15.18 1 88.88 246 LEU B CA 1
ATOM 5745 C C . LEU B 1 246 ? 5.438 -21.75 -14.812 1 88.88 246 LEU B C 1
ATOM 5747 O O . LEU B 1 246 ? 5.434 -21 -13.844 1 88.88 246 LEU B O 1
ATOM 5751 N N . GLU B 1 247 ? 6.461 -21.938 -15.586 1 91.44 247 GLU B N 1
ATOM 5752 C CA . GLU B 1 247 ? 7.672 -21.141 -15.375 1 91.44 247 GLU B CA 1
ATOM 5753 C C . GLU B 1 247 ? 7.395 -19.656 -15.539 1 91.44 247 GLU B C 1
ATOM 5755 O O . GLU B 1 247 ? 7.914 -18.844 -14.773 1 91.44 247 GLU B O 1
ATOM 5760 N N . GLY B 1 248 ? 6.652 -19.359 -16.547 1 91.31 248 GLY B N 1
ATOM 5761 C CA . GLY B 1 248 ? 6.25 -17.984 -16.75 1 91.31 248 GLY B CA 1
ATOM 5762 C C . GLY B 1 248 ? 5.469 -17.406 -15.578 1 91.31 248 GLY B C 1
ATOM 5763 O O . GLY B 1 248 ? 5.715 -16.281 -15.141 1 91.31 248 GLY B O 1
ATOM 5764 N N . VAL B 1 249 ? 4.566 -18.141 -15.086 1 90.69 249 VAL B N 1
ATOM 5765 C CA . VAL B 1 249 ? 3.754 -17.719 -13.953 1 90.69 249 VAL B CA 1
ATOM 5766 C C . VAL B 1 249 ? 4.648 -17.5 -12.734 1 90.69 249 VAL B C 1
ATOM 5768 O O . VAL B 1 249 ? 4.523 -16.484 -12.047 1 90.69 249 VAL B O 1
ATOM 5771 N N . VAL B 1 250 ? 5.547 -18.453 -12.453 1 91.81 250 VAL B N 1
ATOM 5772 C CA . VAL B 1 250 ? 6.449 -18.359 -11.312 1 91.81 250 VAL B CA 1
ATOM 5773 C C . VAL B 1 250 ? 7.309 -17.094 -11.438 1 91.81 250 VAL B C 1
ATOM 5775 O O . VAL B 1 250 ? 7.461 -16.344 -10.469 1 91.81 250 VAL B O 1
ATOM 5778 N N . SER B 1 251 ? 7.832 -16.844 -12.602 1 92.5 251 SER B N 1
ATOM 5779 C CA . SER B 1 251 ? 8.656 -15.664 -12.836 1 92.5 251 SER B CA 1
ATOM 5780 C C . SER B 1 251 ? 7.871 -14.375 -12.609 1 92.5 251 SER B C 1
ATOM 5782 O O . SER B 1 251 ? 8.344 -13.469 -11.922 1 92.5 251 SER B O 1
ATOM 5784 N N . THR B 1 252 ? 6.727 -14.289 -13.133 1 90.44 252 THR B N 1
ATOM 5785 C CA . THR B 1 252 ? 5.879 -13.117 -12.992 1 90.44 252 THR B CA 1
ATOM 5786 C C . THR B 1 252 ? 5.5 -12.898 -11.531 1 90.44 252 THR B C 1
ATOM 5788 O O . THR B 1 252 ? 5.523 -11.766 -11.039 1 90.44 252 THR B O 1
ATOM 5791 N N . LEU B 1 253 ? 5.141 -13.93 -10.82 1 89.75 253 LEU B N 1
ATOM 5792 C CA . LEU B 1 253 ? 4.766 -13.82 -9.414 1 89.75 253 LEU B CA 1
ATOM 5793 C C . LEU B 1 253 ? 5.941 -13.32 -8.578 1 89.75 253 LEU B C 1
ATOM 5795 O O . LEU B 1 253 ? 5.766 -12.469 -7.707 1 89.75 253 LEU B O 1
ATOM 5799 N N . ASN B 1 254 ? 7.09 -13.844 -8.875 1 92.38 254 ASN B N 1
ATOM 5800 C CA . ASN B 1 254 ? 8.273 -13.398 -8.156 1 92.38 254 ASN B CA 1
ATOM 5801 C C . ASN B 1 254 ? 8.57 -11.922 -8.414 1 92.38 254 ASN B C 1
ATOM 5803 O O . ASN B 1 254 ? 8.867 -11.172 -7.484 1 92.38 254 ASN B O 1
ATOM 5807 N N . GLU B 1 255 ? 8.523 -11.531 -9.641 1 92.44 255 GLU B N 1
ATOM 5808 C CA . GLU B 1 255 ? 8.75 -10.133 -9.992 1 92.44 255 GLU B CA 1
ATOM 5809 C C . GLU B 1 255 ? 7.707 -9.219 -9.344 1 92.44 255 GLU B C 1
ATOM 5811 O O . GLU B 1 255 ? 8.047 -8.156 -8.82 1 92.44 255 GLU B O 1
ATOM 5816 N N . THR B 1 256 ? 6.473 -9.609 -9.414 1 91.25 256 THR B N 1
ATOM 5817 C CA . THR B 1 256 ? 5.387 -8.844 -8.812 1 91.25 256 THR B CA 1
ATOM 5818 C C . THR B 1 256 ? 5.582 -8.727 -7.301 1 91.25 256 THR B C 1
ATOM 5820 O O . THR B 1 256 ? 5.406 -7.652 -6.727 1 91.25 256 THR B O 1
ATOM 5823 N N . ALA B 1 257 ? 5.926 -9.828 -6.664 1 91.31 257 ALA B N 1
ATOM 5824 C CA . ALA B 1 257 ? 6.164 -9.82 -5.227 1 91.31 257 ALA B CA 1
ATOM 5825 C C . ALA B 1 257 ? 7.273 -8.844 -4.855 1 91.31 257 ALA B C 1
ATOM 5827 O O . ALA B 1 257 ? 7.137 -8.062 -3.906 1 91.31 257 ALA B O 1
ATOM 5828 N N . GLU B 1 258 ? 8.328 -8.836 -5.617 1 91.94 258 GLU B N 1
ATOM 5829 C CA . GLU B 1 258 ? 9.453 -7.934 -5.363 1 91.94 258 GLU B CA 1
ATOM 5830 C C . GLU B 1 258 ? 9.039 -6.477 -5.539 1 91.94 258 GLU B C 1
ATOM 5832 O O . GLU B 1 258 ? 9.359 -5.629 -4.707 1 91.94 258 GLU B O 1
ATOM 5837 N N . THR B 1 259 ? 8.367 -6.199 -6.578 1 92.38 259 THR B N 1
ATOM 5838 C CA . THR B 1 259 ? 7.918 -4.84 -6.867 1 92.38 259 THR B CA 1
ATOM 5839 C C . THR B 1 259 ? 6.941 -4.355 -5.797 1 92.38 259 THR B C 1
ATOM 5841 O O . THR B 1 259 ? 7.051 -3.223 -5.32 1 92.38 259 THR B O 1
ATOM 5844 N N . LEU B 1 260 ? 6.031 -5.195 -5.414 1 91.38 260 LEU B N 1
ATOM 5845 C CA . LEU B 1 260 ? 5.062 -4.832 -4.383 1 91.38 260 LEU B CA 1
ATOM 5846 C C . LEU B 1 260 ? 5.758 -4.609 -3.043 1 91.38 260 LEU B C 1
ATOM 5848 O O . LEU B 1 260 ? 5.438 -3.658 -2.324 1 91.38 260 LEU B O 1
ATOM 5852 N N . HIS B 1 261 ? 6.68 -5.504 -2.75 1 93.44 261 HIS B N 1
ATOM 5853 C CA . HIS B 1 261 ? 7.422 -5.332 -1.508 1 93.44 261 HIS B CA 1
ATOM 5854 C C . HIS B 1 261 ? 8.109 -3.971 -1.461 1 93.44 261 HIS B C 1
ATOM 5856 O O . HIS B 1 261 ? 8.039 -3.268 -0.451 1 93.44 261 HIS B O 1
ATOM 5862 N N . SER B 1 262 ? 8.75 -3.578 -2.51 1 94.06 262 SER B N 1
ATOM 5863 C CA . SER B 1 262 ? 9.438 -2.295 -2.598 1 94.06 262 SER B CA 1
ATOM 5864 C C . SER B 1 262 ? 8.461 -1.133 -2.471 1 94.06 262 SER B C 1
ATOM 5866 O O . SER B 1 262 ? 8.711 -0.177 -1.736 1 94.06 262 SER B O 1
ATOM 5868 N N . SER B 1 263 ? 7.363 -1.204 -3.178 1 93.75 263 SER B N 1
ATOM 5869 C CA . SER B 1 263 ? 6.352 -0.153 -3.152 1 93.75 263 SER B CA 1
ATOM 5870 C C . SER B 1 263 ? 5.75 0.002 -1.759 1 93.75 263 SER B C 1
ATOM 5872 O O . SER B 1 263 ? 5.629 1.117 -1.249 1 93.75 263 SER B O 1
ATOM 5874 N N . LEU B 1 264 ? 5.379 -1.093 -1.147 1 93.44 264 LEU B N 1
ATOM 5875 C CA . LEU B 1 264 ? 4.754 -1.079 0.171 1 93.44 264 LEU B CA 1
ATOM 5876 C C . LEU B 1 264 ? 5.727 -0.559 1.226 1 93.44 264 LEU B C 1
ATOM 5878 O O . LEU B 1 264 ? 5.34 0.224 2.098 1 93.44 264 LEU B O 1
ATOM 5882 N N . SER B 1 265 ? 6.965 -1.012 1.088 1 93.5 265 SER B N 1
ATOM 5883 C CA . SER B 1 265 ? 7.988 -0.512 2 1 93.5 265 SER B CA 1
ATOM 5884 C C . SER B 1 265 ? 8.188 0.992 1.839 1 93.5 265 SER B C 1
ATOM 5886 O O . SER B 1 265 ? 8.312 1.716 2.828 1 93.5 265 SER B O 1
ATOM 5888 N N . GLY B 1 266 ? 8.18 1.472 0.641 1 93.88 266 GLY B N 1
ATOM 5889 C CA . GLY B 1 266 ? 8.281 2.896 0.368 1 93.88 266 GLY B CA 1
ATOM 5890 C C . GLY B 1 266 ? 7.137 3.697 0.958 1 93.88 266 GLY B C 1
ATOM 5891 O O . GLY B 1 266 ? 7.355 4.742 1.572 1 93.88 266 GLY B O 1
ATOM 5892 N N . VAL B 1 267 ? 6.008 3.207 0.813 1 94.19 267 VAL B N 1
ATOM 5893 C CA . VAL B 1 267 ? 4.828 3.889 1.337 1 94.19 267 VAL B CA 1
ATOM 5894 C C . VAL B 1 267 ? 4.867 3.891 2.863 1 94.19 267 VAL B C 1
ATOM 5896 O O . VAL B 1 267 ? 4.516 4.887 3.498 1 94.19 267 VAL B O 1
ATOM 5899 N N . LYS B 1 268 ? 5.246 2.787 3.424 1 95 268 LYS B N 1
ATOM 5900 C CA . LYS B 1 268 ? 5.398 2.721 4.875 1 95 268 LYS B CA 1
ATOM 5901 C C . LYS B 1 268 ? 6.383 3.775 5.371 1 95 268 LYS B C 1
ATOM 5903 O O . LYS B 1 268 ? 6.102 4.484 6.34 1 95 268 LYS B O 1
ATOM 5908 N N . ASP B 1 269 ? 7.465 3.955 4.723 1 94.81 269 ASP B N 1
ATOM 5909 C CA . ASP B 1 269 ? 8.477 4.949 5.07 1 94.81 269 ASP B CA 1
ATOM 5910 C C . ASP B 1 269 ? 7.926 6.367 4.91 1 94.81 269 ASP B C 1
ATOM 5912 O O . ASP B 1 269 ? 8.125 7.215 5.785 1 94.81 269 ASP B O 1
ATOM 5916 N N . GLN B 1 270 ? 7.258 6.57 3.814 1 93.38 270 GLN B N 1
ATOM 5917 C CA . GLN B 1 270 ? 6.656 7.875 3.568 1 93.38 270 GLN B CA 1
ATOM 5918 C C . GLN B 1 270 ? 5.641 8.227 4.652 1 93.38 270 GLN B C 1
ATOM 5920 O O . GLN B 1 270 ? 5.574 9.367 5.102 1 93.38 270 GLN B O 1
ATOM 5925 N N . ALA B 1 271 ? 4.863 7.277 5.051 1 92.19 271 ALA B N 1
ATOM 5926 C CA . ALA B 1 271 ? 3.908 7.484 6.137 1 92.19 271 ALA B CA 1
ATOM 5927 C C . ALA B 1 271 ? 4.625 7.832 7.441 1 92.19 271 ALA B C 1
ATOM 5929 O O . ALA B 1 271 ? 4.156 8.672 8.211 1 92.19 271 ALA B O 1
ATOM 5930 N N . GLY B 1 272 ? 5.766 7.18 7.652 1 93 272 GLY B N 1
ATOM 5931 C CA . GLY B 1 272 ? 6.574 7.508 8.812 1 93 272 GLY B CA 1
ATOM 5932 C C . GLY B 1 272 ? 7.113 8.93 8.789 1 93 272 GLY B C 1
ATOM 5933 O O . GLY B 1 272 ? 7.059 9.641 9.789 1 93 272 GLY B O 1
ATOM 5934 N N . VAL B 1 273 ? 7.629 9.352 7.688 1 94 273 VAL B N 1
ATOM 5935 C CA . VAL B 1 273 ? 8.117 10.719 7.516 1 94 273 VAL B CA 1
ATOM 5936 C C . VAL B 1 273 ? 6.969 11.703 7.711 1 94 273 VAL B C 1
ATOM 5938 O O . VAL B 1 273 ? 7.137 12.734 8.359 1 94 273 VAL B O 1
ATOM 5941 N N . ALA B 1 274 ? 5.824 11.352 7.176 1 92.06 274 ALA B N 1
ATOM 5942 C CA . ALA B 1 274 ? 4.645 12.203 7.344 1 92.06 274 ALA B CA 1
ATOM 5943 C C . ALA B 1 274 ? 4.293 12.367 8.82 1 92.06 274 ALA B C 1
ATOM 5945 O O . ALA B 1 274 ? 4.051 13.484 9.281 1 92.06 274 ALA B O 1
ATOM 5946 N N . ALA B 1 275 ? 4.312 11.281 9.547 1 92.38 275 ALA B N 1
ATOM 5947 C CA . ALA B 1 275 ? 4.016 11.312 10.977 1 92.38 275 ALA B CA 1
ATOM 5948 C C . ALA B 1 275 ? 5.012 12.203 11.719 1 92.38 275 ALA B C 1
ATOM 5950 O O . ALA B 1 275 ? 4.621 12.992 12.594 1 92.38 275 ALA B O 1
ATOM 5951 N N . ALA B 1 276 ? 6.246 12.133 11.359 1 93.75 276 ALA B N 1
ATOM 5952 C CA . ALA B 1 276 ? 7.281 12.93 12.008 1 93.75 276 ALA B CA 1
ATOM 5953 C C . ALA B 1 276 ? 7.082 14.414 11.719 1 93.75 276 ALA B C 1
ATOM 5955 O O . ALA B 1 276 ? 7.191 15.25 12.617 1 93.75 276 ALA B O 1
ATOM 5956 N N . ARG B 1 277 ? 6.809 14.727 10.469 1 94.12 277 ARG B N 1
ATOM 5957 C CA . ARG B 1 277 ? 6.57 16.109 10.07 1 94.12 277 ARG B CA 1
ATOM 5958 C C . ARG B 1 277 ? 5.332 16.672 10.758 1 94.12 277 ARG B C 1
ATOM 5960 O O . ARG B 1 277 ? 5.312 17.844 11.156 1 94.12 277 ARG B O 1
ATOM 5967 N N . LEU B 1 278 ? 4.348 15.875 10.891 1 93.31 278 LEU B N 1
ATOM 5968 C CA . LEU B 1 278 ? 3.115 16.297 11.539 1 93.31 278 LEU B CA 1
ATOM 5969 C C . LEU B 1 278 ? 3.33 16.5 13.039 1 93.31 278 LEU B C 1
ATOM 5971 O O . LEU B 1 278 ? 2.734 17.391 13.641 1 93.31 278 LEU B O 1
ATOM 5975 N N . ALA B 1 279 ? 4.184 15.664 13.625 1 92 279 ALA B N 1
ATOM 5976 C CA . ALA B 1 279 ? 4.535 15.859 15.023 1 92 279 ALA B CA 1
ATOM 5977 C C . ALA B 1 279 ? 5.25 17.188 15.227 1 92 279 ALA B C 1
ATOM 5979 O O . ALA B 1 279 ? 4.977 17.906 16.203 1 92 279 ALA B O 1
ATOM 5980 N N . GLU B 1 280 ? 6.113 17.531 14.305 1 93.19 280 GLU B N 1
ATOM 5981 C CA . GLU B 1 280 ? 6.789 18.828 14.344 1 93.19 280 GLU B CA 1
ATOM 5982 C C . GLU B 1 280 ? 5.797 19.969 14.172 1 93.19 280 GLU B C 1
ATOM 5984 O O . GLU B 1 280 ? 5.879 20.969 14.883 1 93.19 280 GLU B O 1
ATOM 5989 N N . ALA B 1 281 ? 4.895 19.75 13.25 1 91.56 281 ALA B N 1
ATOM 5990 C CA . ALA B 1 281 ? 3.867 20.766 13.016 1 91.56 281 ALA B CA 1
ATOM 5991 C C . ALA B 1 281 ? 2.984 20.953 14.25 1 91.56 281 ALA B C 1
ATOM 5993 O O . ALA B 1 281 ? 2.625 22.078 14.602 1 91.56 281 ALA B O 1
ATOM 5994 N N . ALA B 1 282 ? 2.668 19.844 14.891 1 92.06 282 ALA B N 1
ATOM 5995 C CA . ALA B 1 282 ? 1.856 19.906 16.109 1 92.06 282 ALA B CA 1
ATOM 5996 C C . ALA B 1 282 ? 2.58 20.672 17.219 1 92.06 282 ALA B C 1
ATOM 5998 O O . ALA B 1 282 ? 1.967 21.469 17.938 1 92.06 282 ALA B O 1
ATOM 5999 N N . THR B 1 283 ? 3.867 20.422 17.391 1 92.81 283 THR B N 1
ATOM 6000 C CA . THR B 1 283 ? 4.672 21.125 18.375 1 92.81 283 THR B CA 1
ATOM 6001 C C . THR B 1 283 ? 4.711 22.625 18.078 1 92.81 283 THR B C 1
ATOM 6003 O O . THR B 1 283 ? 4.523 23.453 18.984 1 92.81 283 THR B O 1
ATOM 6006 N N . ALA B 1 284 ? 4.934 22.906 16.812 1 92.06 284 ALA B N 1
ATOM 6007 C CA . ALA B 1 284 ? 4.945 24.312 16.391 1 92.06 284 ALA B CA 1
ATOM 6008 C C . ALA B 1 284 ? 3.586 24.969 16.625 1 92.06 284 ALA B C 1
ATOM 6010 O O . ALA B 1 284 ? 3.514 26.141 17.016 1 92.06 284 ALA B O 1
ATOM 6011 N N . MET B 1 285 ? 2.539 24.297 16.453 1 90.88 285 MET B N 1
ATOM 6012 C CA . MET B 1 285 ? 1.188 24.812 16.672 1 90.88 285 MET B CA 1
ATOM 6013 C C . MET B 1 285 ? 0.933 25.078 18.156 1 90.88 285 MET B C 1
ATOM 6015 O O . MET B 1 285 ? 0.242 26.031 18.5 1 90.88 285 MET B O 1
ATOM 6019 N N . ASN B 1 286 ? 1.501 24.234 19 1 91.12 286 ASN B N 1
ATOM 6020 C CA . ASN B 1 286 ? 1.401 24.469 20.438 1 91.12 286 ASN B CA 1
ATOM 6021 C C . ASN B 1 286 ? 2.111 25.75 20.844 1 91.12 286 ASN B C 1
ATOM 6023 O O . ASN B 1 286 ? 1.597 26.516 21.656 1 91.12 286 ASN B O 1
ATOM 6027 N N . GLU B 1 287 ? 3.24 25.922 20.25 1 91.31 287 GLU B N 1
ATOM 6028 C CA . GLU B 1 287 ? 3.965 27.156 20.5 1 91.31 287 GLU B CA 1
ATOM 6029 C C . GLU B 1 287 ? 3.172 28.359 20 1 91.31 287 GLU B C 1
ATOM 6031 O O . GLU B 1 287 ? 3.107 29.391 20.672 1 91.31 287 GLU B O 1
ATOM 6036 N N . MET B 1 288 ? 2.521 28.219 18.875 1 88.75 288 MET B N 1
ATOM 6037 C CA . MET B 1 288 ? 1.693 29.266 18.297 1 88.75 288 MET B CA 1
ATOM 6038 C C . MET B 1 288 ? 0.513 29.594 19.203 1 88.75 288 MET B C 1
ATOM 6040 O O . MET B 1 288 ? 0.211 30.766 19.438 1 88.75 288 MET B O 1
ATOM 6044 N N . ASN B 1 289 ? -0.082 28.625 19.703 1 90.75 289 ASN B N 1
ATOM 6045 C CA . ASN B 1 289 ? -1.207 28.812 20.609 1 90.75 289 ASN B CA 1
ATOM 6046 C C . ASN B 1 289 ? -0.79 29.578 21.859 1 90.75 289 ASN B C 1
ATOM 6048 O O . ASN B 1 289 ? -1.524 30.438 22.344 1 90.75 289 ASN B O 1
ATOM 6052 N N . SER B 1 290 ? 0.383 29.281 22.391 1 93 290 SER B N 1
ATOM 6053 C CA . SER B 1 290 ? 0.909 29.984 23.562 1 93 290 SER B CA 1
ATOM 6054 C C . SER B 1 290 ? 1.144 31.453 23.266 1 93 290 SER B C 1
ATOM 6056 O O . SER B 1 290 ? 0.818 32.312 24.078 1 93 290 SER B O 1
ATOM 6058 N N . THR B 1 291 ? 1.668 31.625 22.094 1 93.19 291 THR B N 1
ATOM 6059 C CA . THR B 1 291 ? 1.948 33 21.703 1 93.19 291 THR B CA 1
ATOM 6060 C C . THR B 1 291 ? 0.652 33.781 21.469 1 93.19 291 THR B C 1
ATOM 6062 O O . THR B 1 291 ? 0.586 34.969 21.734 1 93.19 291 THR B O 1
ATOM 6065 N N . VAL B 1 292 ? -0.383 33.188 20.969 1 93.56 292 VAL B N 1
ATOM 6066 C CA . VAL B 1 292 ? -1.679 33.812 20.734 1 93.56 292 VAL B CA 1
ATOM 6067 C C . VAL B 1 292 ? -2.277 34.25 22.078 1 93.56 292 VAL B C 1
ATOM 6069 O O . VAL B 1 292 ? -2.838 35.344 22.188 1 93.56 292 VAL B O 1
ATOM 6072 N N . LEU B 1 293 ? -2.092 33.438 23.109 1 92.12 293 LEU B N 1
ATOM 6073 C CA . LEU B 1 293 ? -2.584 33.781 24.438 1 92.12 293 LEU B CA 1
ATOM 6074 C C . LEU B 1 293 ? -1.816 34.969 25.016 1 92.12 293 LEU B C 1
ATOM 6076 O O . LEU B 1 293 ? -2.406 35.844 25.656 1 92.12 293 LEU B O 1
ATOM 6080 N N . GLU B 1 294 ? -0.546 34.938 24.734 1 93.5 294 GLU B N 1
ATOM 6081 C CA . GLU B 1 294 ? 0.286 36.031 25.172 1 93.5 294 GLU B CA 1
ATOM 6082 C C . GLU B 1 294 ? -0.137 37.344 24.516 1 93.5 294 GLU B C 1
ATOM 6084 O O . GLU B 1 294 ? -0.217 38.406 25.172 1 93.5 294 GLU B O 1
ATOM 6089 N N . VAL B 1 295 ? -0.434 37.312 23.25 1 94.31 295 VAL B N 1
ATOM 6090 C CA . VAL B 1 295 ? -0.883 38.469 22.484 1 94.31 295 VAL B CA 1
ATOM 6091 C C . VAL B 1 295 ? -2.209 38.969 23.047 1 94.31 295 VAL B C 1
ATOM 6093 O O . VAL B 1 295 ? -2.369 40.188 23.281 1 94.31 295 VAL B O 1
ATOM 6096 N N . ALA B 1 296 ? -3.111 38.062 23.266 1 92.62 296 ALA B N 1
ATOM 6097 C CA . ALA B 1 296 ? -4.418 38.406 23.812 1 92.62 296 ALA B CA 1
ATOM 6098 C C . ALA B 1 296 ? -4.285 39.062 25.188 1 92.62 296 ALA B C 1
ATOM 6100 O O . ALA B 1 296 ? -4.934 40.094 25.453 1 92.62 296 ALA B O 1
ATOM 6101 N N . GLY B 1 297 ? -3.455 38.531 26.062 1 94 297 GLY B N 1
ATOM 6102 C CA . GLY B 1 297 ? -3.227 39.094 27.391 1 94 297 GLY B CA 1
ATOM 6103 C C . GLY B 1 297 ? -2.602 40.469 27.344 1 94 297 GLY B C 1
ATOM 6104 O O . GLY B 1 297 ? -3.055 41.406 28.047 1 94 297 GLY B O 1
ATOM 6105 N N . ASN B 1 298 ? -1.61 40.594 26.547 1 95.12 298 ASN B N 1
ATOM 6106 C CA . ASN B 1 298 ? -0.947 41.875 26.422 1 95.12 298 ASN B CA 1
ATOM 6107 C C . ASN B 1 298 ? -1.872 42.938 25.797 1 95.12 298 ASN B C 1
ATOM 6109 O O . ASN B 1 298 ? -1.817 44.125 26.156 1 95.12 298 ASN B O 1
ATOM 6113 N N . ALA B 1 299 ? -2.686 42.5 24.844 1 93.88 299 ALA B N 1
ATOM 6114 C CA . ALA B 1 299 ? -3.648 43.406 24.219 1 93.88 299 ALA B CA 1
ATOM 6115 C C . ALA B 1 299 ? -4.66 43.906 25.25 1 93.88 299 ALA B C 1
ATOM 6117 O O . ALA B 1 299 ? -4.988 45.094 25.281 1 93.88 299 ALA B O 1
ATOM 6118 N N . SER B 1 300 ? -5.09 43.031 26.172 1 93.06 300 SER B N 1
ATOM 6119 C CA . SER B 1 300 ? -6.016 43.406 27.234 1 93.06 300 SER B CA 1
ATOM 6120 C C . SER B 1 300 ? -5.383 44.438 28.188 1 93.06 300 SER B C 1
ATOM 6122 O O . SER B 1 300 ? -6.004 45.438 28.547 1 93.06 300 SER B O 1
ATOM 6124 N N . GLY B 1 301 ? -4.18 44.125 28.547 1 92.75 301 GLY B N 1
ATOM 6125 C CA . GLY B 1 301 ? -3.463 45.031 29.422 1 92.75 301 GLY B CA 1
ATOM 6126 C C . GLY B 1 301 ? -3.229 46.406 28.781 1 92.75 301 GLY B C 1
ATOM 6127 O O . GLY B 1 301 ? -3.375 47.438 29.438 1 92.75 301 GLY B O 1
ATOM 6128 N N . ALA B 1 302 ? -2.91 46.375 27.516 1 91.81 302 ALA B N 1
ATOM 6129 C CA . ALA B 1 302 ? -2.684 47.625 26.781 1 91.81 302 ALA B CA 1
ATOM 6130 C C . ALA B 1 302 ? -3.977 48.438 26.656 1 91.81 302 ALA B C 1
ATOM 6132 O O . ALA B 1 302 ? -3.961 49.656 26.734 1 91.81 302 ALA B O 1
ATOM 6133 N N . ALA B 1 303 ? -5.074 47.75 26.484 1 90.12 303 ALA B N 1
ATOM 6134 C CA . ALA B 1 303 ? -6.375 48.406 26.391 1 90.12 303 ALA B CA 1
ATOM 6135 C C . ALA B 1 303 ? -6.734 49.062 27.719 1 90.12 303 ALA B C 1
ATOM 6137 O O . ALA B 1 303 ? -7.227 50.188 27.734 1 90.12 303 ALA B O 1
ATOM 6138 N N . ASP B 1 304 ? -6.461 48.438 28.844 1 92.81 304 ASP B N 1
ATOM 6139 C CA . ASP B 1 304 ? -6.707 49 30.156 1 92.81 304 ASP B CA 1
ATOM 6140 C C . ASP B 1 304 ? -5.855 50.25 30.406 1 92.81 304 ASP B C 1
ATOM 6142 O O . ASP B 1 304 ? -6.344 51.25 30.938 1 92.81 304 ASP B O 1
ATOM 6146 N N . ALA B 1 305 ? -4.66 50.062 29.984 1 91 305 ALA B N 1
ATOM 6147 C CA . ALA B 1 305 ? -3.756 51.219 30.141 1 91 305 ALA B CA 1
ATOM 6148 C C . ALA B 1 305 ? -4.23 52.406 29.328 1 91 305 ALA B C 1
ATOM 6150 O O . ALA B 1 305 ? -4.215 53.531 29.797 1 91 305 ALA B O 1
ATOM 6151 N N . ALA B 1 306 ? -4.652 52.156 28.125 1 90.06 306 ALA B N 1
ATOM 6152 C CA . ALA B 1 306 ? -5.137 53.219 27.25 1 90.06 306 ALA B CA 1
ATOM 6153 C C . ALA B 1 306 ? -6.375 53.906 27.828 1 90.06 306 ALA B C 1
ATOM 6155 O O . ALA B 1 306 ? -6.504 55.125 27.797 1 90.06 306 ALA B O 1
ATOM 6156 N N . THR B 1 307 ? -7.266 53.156 28.422 1 91.06 307 THR B N 1
ATOM 6157 C CA . THR B 1 307 ? -8.477 53.656 29.047 1 91.06 307 THR B CA 1
ATOM 6158 C C . THR B 1 307 ? -8.125 54.531 30.266 1 91.06 307 THR B C 1
ATOM 6160 O O . THR B 1 307 ? -8.719 55.594 30.469 1 91.06 307 THR B O 1
ATOM 6163 N N . SER B 1 308 ? -7.168 54.094 31 1 94.06 308 SER B N 1
ATOM 6164 C CA . SER B 1 308 ? -6.727 54.875 32.156 1 94.06 308 SER B CA 1
ATOM 6165 C C . SER B 1 308 ? -6.09 56.188 31.75 1 94.06 308 SER B C 1
ATOM 6167 O O . SER B 1 308 ? -6.293 57.219 32.406 1 94.06 308 SER B O 1
ATOM 6169 N N . VAL B 1 309 ? -5.336 56.125 30.656 1 94.19 309 VAL B N 1
ATOM 6170 C CA . VAL B 1 309 ? -4.723 57.344 30.125 1 94.19 309 VAL B CA 1
ATOM 6171 C C . VAL B 1 309 ? -5.812 58.344 29.734 1 94.19 309 VAL B C 1
ATOM 6173 O O . VAL B 1 309 ? -5.711 59.531 30.047 1 94.19 309 VAL B O 1
ATOM 6176 N N . GLN B 1 310 ? -6.816 57.875 29.094 1 91.56 310 GLN B N 1
ATOM 6177 C CA . GLN B 1 310 ? -7.914 58.719 28.672 1 91.56 310 GLN B CA 1
ATOM 6178 C C . GLN B 1 310 ? -8.586 59.375 29.875 1 91.56 310 GLN B C 1
ATOM 6180 O O . GLN B 1 310 ? -8.867 60.594 29.859 1 91.56 310 GLN B O 1
ATOM 6185 N N . SER B 1 311 ? -8.805 58.656 30.953 1 93.62 311 SER B N 1
ATOM 6186 C CA . SER B 1 311 ? -9.453 59.156 32.156 1 93.62 311 SER B CA 1
ATOM 6187 C C . SER B 1 311 ? -8.602 60.219 32.844 1 93.62 311 SER B C 1
ATOM 6189 O O . SER B 1 311 ? -9.102 61.281 33.25 1 93.62 311 SER B O 1
ATOM 6191 N N . GLN B 1 312 ? -7.383 59.875 32.906 1 92.62 312 GLN B N 1
ATOM 6192 C CA . GLN B 1 312 ? -6.465 60.812 33.562 1 92.62 312 GLN B CA 1
ATOM 6193 C C . GLN B 1 312 ? -6.328 62.094 32.75 1 92.62 312 GLN B C 1
ATOM 6195 O O . GLN B 1 312 ? -6.215 63.188 33.312 1 92.62 312 GLN B O 1
ATOM 6200 N N . ALA B 1 313 ? -6.312 61.969 31.406 1 93.25 313 ALA B N 1
ATOM 6201 C CA . ALA B 1 313 ? -6.23 63.125 30.531 1 93.25 313 ALA B CA 1
ATOM 6202 C C . ALA B 1 313 ? -7.465 64 30.688 1 93.25 313 ALA B C 1
ATOM 6204 O O . ALA B 1 313 ? -7.352 65.25 30.734 1 93.25 313 ALA B O 1
ATOM 6205 N N . HIS B 1 314 ? -8.641 63.469 30.828 1 92.25 314 HIS B N 1
ATOM 6206 C CA . HIS B 1 314 ? -9.875 64.25 31.031 1 92.25 314 HIS B CA 1
ATOM 6207 C C . HIS B 1 314 ? -9.867 64.938 32.375 1 92.25 314 HIS B C 1
ATOM 6209 O O . HIS B 1 314 ? -10.25 66.125 32.438 1 92.25 314 HIS B O 1
ATOM 6215 N N . GLU B 1 315 ? -9.398 64.25 33.344 1 91.75 315 GLU B N 1
ATOM 6216 C CA . GLU B 1 315 ? -9.32 64.875 34.656 1 91.75 315 GLU B CA 1
ATOM 6217 C C . GLU B 1 315 ? -8.289 66 34.688 1 91.75 315 GLU B C 1
ATOM 6219 O O . GLU B 1 315 ? -8.539 67.062 35.219 1 91.75 315 GLU B O 1
ATOM 6224 N N . GLY B 1 316 ? -7.184 65.625 34 1 88.56 316 GLY B N 1
ATOM 6225 C CA . GLY B 1 316 ? -6.164 66.625 33.906 1 88.56 316 GLY B CA 1
ATOM 6226 C C . GLY B 1 316 ? -6.641 67.875 33.156 1 88.56 316 GLY B C 1
ATOM 6227 O O . GLY B 1 316 ? -6.363 69 33.594 1 88.56 316 GLY B O 1
ATOM 6228 N N . ASN B 1 317 ? -7.383 67.75 32.125 1 90.56 317 ASN B N 1
ATOM 6229 C CA . ASN B 1 317 ? -7.93 68.875 31.375 1 90.56 317 ASN B CA 1
ATOM 6230 C C . ASN B 1 317 ? -8.922 69.688 32.188 1 90.56 317 ASN B C 1
ATOM 6232 O O . ASN B 1 317 ? -8.938 70.875 32.125 1 90.56 317 ASN B O 1
ATOM 6236 N N . ARG B 1 318 ? -9.758 69 33 1 92.25 318 ARG B N 1
ATOM 6237 C CA . ARG B 1 318 ? -10.703 69.688 33.875 1 92.25 318 ARG B CA 1
ATOM 6238 C C . ARG B 1 318 ? -9.984 70.625 34.875 1 92.25 318 ARG B C 1
ATOM 6240 O O . ARG B 1 318 ? -10.383 71.75 35.094 1 92.25 318 ARG B O 1
ATOM 6247 N N . LEU B 1 319 ? -8.961 70.062 35.406 1 90.25 319 LEU B N 1
ATOM 6248 C CA . LEU B 1 319 ? -8.188 70.75 36.406 1 90.25 319 LEU B CA 1
ATOM 6249 C C . LEU B 1 319 ? -7.512 72 35.781 1 90.25 319 LEU B C 1
ATOM 6251 O O . LEU B 1 319 ? -7.457 73.062 36.406 1 90.25 319 LEU B O 1
ATOM 6255 N N . VAL B 1 320 ? -7.051 71.812 34.531 1 89.88 320 VAL B N 1
ATOM 6256 C CA . VAL B 1 320 ? -6.406 72.938 33.812 1 89.88 320 VAL B CA 1
ATOM 6257 C C . VAL B 1 320 ? -7.43 74 33.531 1 89.88 320 VAL B C 1
ATOM 6259 O O . VAL B 1 320 ? -7.148 75.188 33.688 1 89.88 320 VAL B O 1
ATOM 6262 N N . LEU B 1 321 ? -8.633 73.688 33.156 1 90.19 321 LEU B N 1
ATOM 6263 C CA . LEU B 1 321 ? -9.68 74.688 32.875 1 90.19 321 LEU B CA 1
ATOM 6264 C C . LEU B 1 321 ? -10.086 75.438 34.125 1 90.19 321 LEU B C 1
ATOM 6266 O O . LEU B 1 321 ? -10.312 76.625 34.062 1 90.19 321 LEU B O 1
ATOM 6270 N N . GLN B 1 322 ? -10.117 74.75 35.219 1 90.56 322 GLN B N 1
ATOM 6271 C CA . GLN B 1 322 ? -10.43 75.438 36.469 1 90.56 322 GLN B CA 1
ATOM 6272 C C . GLN B 1 322 ? -9.328 76.375 36.875 1 90.56 322 GLN B C 1
ATOM 6274 O O . GLN B 1 322 ? -9.609 77.5 37.406 1 90.56 322 GLN B O 1
ATOM 6279 N N . THR B 1 323 ? -8.148 75.938 36.594 1 90.38 323 THR B N 1
ATOM 6280 C CA . THR B 1 323 ? -7.008 76.812 36.875 1 90.38 323 THR B CA 1
ATOM 6281 C C . THR B 1 323 ? -7.102 78.062 36.031 1 90.38 323 THR B C 1
ATOM 6283 O O . THR B 1 323 ? -6.91 79.188 36.562 1 90.38 323 THR B O 1
ATOM 6286 N N . ILE B 1 324 ? -7.453 78 34.812 1 90.81 324 ILE B N 1
ATOM 6287 C CA . ILE B 1 324 ? -7.566 79.125 33.906 1 90.81 324 ILE B CA 1
ATOM 6288 C C . ILE B 1 324 ? -8.68 80.062 34.375 1 90.81 324 ILE B C 1
ATOM 6290 O O . ILE B 1 324 ? -8.531 81.25 34.344 1 90.81 324 ILE B O 1
ATOM 6294 N N . GLU B 1 325 ? -9.719 79.5 34.906 1 91.38 325 GLU B N 1
ATOM 6295 C CA . GLU B 1 325 ? -10.82 80.312 35.438 1 91.38 325 GLU B CA 1
ATOM 6296 C C . GLU B 1 325 ? -10.398 81.125 36.688 1 91.38 325 GLU B C 1
ATOM 6298 O O . GLU B 1 325 ? -10.742 82.25 36.844 1 91.38 325 GLU B O 1
ATOM 6303 N N . SER B 1 326 ? -9.664 80.375 37.5 1 89.81 326 SER B N 1
ATOM 6304 C CA . SER B 1 326 ? -9.141 81.062 38.688 1 89.81 326 SER B CA 1
ATOM 6305 C C . SER B 1 326 ? -8.211 82.188 38.312 1 89.81 326 SER B C 1
ATOM 6307 O O . SER B 1 326 ? -8.266 83.25 38.938 1 89.81 326 SER B O 1
ATOM 6309 N N . LEU B 1 327 ? -7.461 82.062 37.281 1 90.25 327 LEU B N 1
ATOM 6310 C CA . LEU B 1 327 ? -6.531 83.062 36.844 1 90.25 327 LEU B CA 1
ATOM 6311 C C . LEU B 1 327 ? -7.281 84.25 36.25 1 90.25 327 LEU B C 1
ATOM 6313 O O . LEU B 1 327 ? -6.855 85.438 36.375 1 90.25 327 LEU B O 1
ATOM 6317 N N . ARG B 1 328 ? -8.383 84.062 35.625 1 91.38 328 ARG B N 1
ATOM 6318 C CA . ARG B 1 328 ? -9.211 85.125 35.094 1 91.38 328 ARG B CA 1
ATOM 6319 C C . ARG B 1 328 ? -9.766 86 36.219 1 91.38 328 ARG B C 1
ATOM 6321 O O . ARG B 1 328 ? -9.805 87.188 36.094 1 91.38 328 ARG B O 1
ATOM 6328 N N . THR B 1 329 ? -10.086 85.25 37.312 1 89.75 329 THR B N 1
ATOM 6329 C CA . THR B 1 329 ? -10.578 86 38.469 1 89.75 329 THR B CA 1
ATOM 6330 C C . THR B 1 329 ? -9.484 86.875 39.062 1 89.75 329 THR B C 1
ATOM 6332 O O . THR B 1 329 ? -9.719 88.062 39.406 1 89.75 329 THR B O 1
ATOM 6335 N N . VAL B 1 330 ? -8.359 86.312 39.094 1 90.75 330 VAL B N 1
ATOM 6336 C CA . VAL B 1 330 ? -7.223 87.062 39.656 1 90.75 330 VAL B CA 1
ATOM 6337 C C . VAL B 1 330 ? -6.906 88.25 38.75 1 90.75 330 VAL B C 1
ATOM 6339 O O . VAL B 1 330 ? -6.57 89.312 39.25 1 90.75 330 VAL B O 1
ATOM 6342 N N . ARG B 1 331 ? -7 88.062 37.531 1 91 331 ARG B N 1
ATOM 6343 C CA . ARG B 1 331 ? -6.766 89.188 36.594 1 91 331 ARG B CA 1
ATOM 6344 C C . ARG B 1 331 ? -7.766 90.312 36.781 1 91 331 ARG B C 1
ATOM 6346 O O . ARG B 1 331 ? -7.387 91.5 36.812 1 91 331 ARG B O 1
ATOM 6353 N N . GLN B 1 332 ? -8.984 89.938 37 1 91 332 GLN B N 1
ATOM 6354 C CA . GLN B 1 332 ? -10.023 90.938 37.219 1 91 332 GLN B CA 1
ATOM 6355 C C . GLN B 1 332 ? -9.781 91.75 38.5 1 91 332 GLN B C 1
ATOM 6357 O O . GLN B 1 332 ? -9.945 92.938 38.562 1 91 332 GLN B O 1
ATOM 6362 N N . GLN B 1 333 ? -9.383 90.938 39.469 1 89.5 333 GLN B N 1
ATOM 6363 C CA . GLN B 1 333 ? -9.094 91.562 40.75 1 89.5 333 GLN B CA 1
ATOM 6364 C C . GLN B 1 333 ? -7.891 92.5 40.656 1 89.5 333 GLN B C 1
ATOM 6366 O O . GLN B 1 333 ? -7.875 93.562 41.25 1 89.5 333 GLN B O 1
ATOM 6371 N N . SER B 1 334 ? -6.965 92.125 39.844 1 91.88 334 SER B N 1
ATOM 6372 C CA . SER B 1 334 ? -5.773 92.938 39.625 1 91.88 334 SER B CA 1
ATOM 6373 C C . SER B 1 334 ? -6.117 94.25 38.906 1 91.88 334 SER B C 1
ATOM 6375 O O . SER B 1 334 ? -5.574 95.312 39.219 1 91.88 334 SER B O 1
ATOM 6377 N N . GLU B 1 335 ? -7.016 94.125 38.031 1 88.94 335 GLU B N 1
ATOM 6378 C CA . GLU B 1 335 ? -7.465 95.312 37.312 1 88.94 335 GLU B CA 1
ATOM 6379 C C . GLU B 1 335 ? -8.195 96.312 38.25 1 88.94 335 GLU B C 1
ATOM 6381 O O . GLU B 1 335 ? -8.008 97.5 38.188 1 88.94 335 GLU B O 1
ATOM 6386 N N . SER B 1 336 ? -8.953 95.75 39.156 1 91.31 336 SER B N 1
ATOM 6387 C CA . SER B 1 336 ? -9.648 96.562 40.125 1 91.31 336 SER B CA 1
ATOM 6388 C C . SER B 1 336 ? -8.672 97.25 41.094 1 91.31 336 SER B C 1
ATOM 6390 O O . SER B 1 336 ? -8.891 98.375 41.5 1 91.31 336 SER B O 1
ATOM 6392 N N . LEU B 1 337 ? -7.648 96.5 41.344 1 92 337 LEU B N 1
ATOM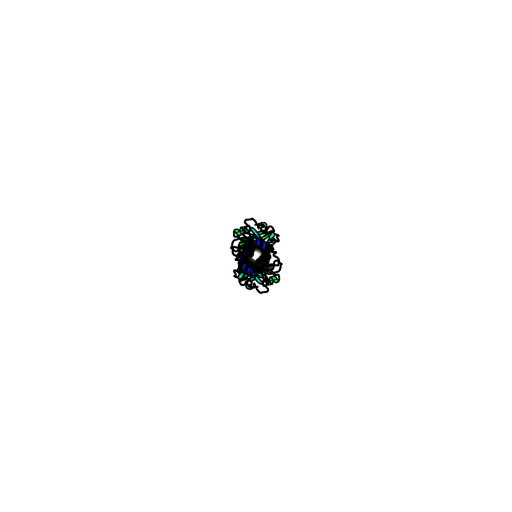 6393 C CA . LEU B 1 337 ? -6.613 97.062 42.219 1 92 337 LEU B CA 1
ATOM 6394 C C . LEU B 1 337 ? -5.895 98.188 41.531 1 92 337 LEU B C 1
ATOM 6396 O O . LEU B 1 337 ? -5.555 99.188 42.188 1 92 337 LEU B O 1
ATOM 6400 N N . LYS B 1 338 ? -5.699 98.062 40.312 1 89.56 338 LYS B N 1
ATOM 6401 C CA . LYS B 1 338 ? -5.07 99.125 39.531 1 89.56 338 LYS B CA 1
ATOM 6402 C C . LYS B 1 338 ? -5.914 100.375 39.562 1 89.56 338 LYS B C 1
ATOM 6404 O O . LYS B 1 338 ? -5.391 101.5 39.781 1 89.56 338 LYS B O 1
ATOM 6409 N N . ASP B 1 339 ? -7.156 100.188 39.438 1 90.44 339 ASP B N 1
ATOM 6410 C CA . ASP B 1 339 ? -8.078 101.312 39.5 1 90.44 339 ASP B CA 1
ATOM 6411 C C . ASP B 1 339 ? -8.078 102 40.875 1 90.44 339 ASP B C 1
ATOM 6413 O O . ASP B 1 339 ? -8.086 103.188 40.969 1 90.44 339 ASP B O 1
ATOM 6417 N N . ASN B 1 340 ? -8.039 101.188 41.812 1 90.62 340 ASN B N 1
ATOM 6418 C CA . ASN B 1 340 ? -8.016 101.688 43.188 1 90.62 340 ASN B CA 1
ATOM 6419 C C . ASN B 1 340 ? -6.742 102.5 43.469 1 90.62 340 ASN B C 1
ATOM 6421 O O . ASN B 1 340 ? -6.781 103.5 44.125 1 90.62 340 ASN B O 1
ATOM 6425 N N . MET B 1 341 ? -5.691 102.062 42.875 1 90.56 341 MET B N 1
ATOM 6426 C CA . MET B 1 341 ? -4.414 102.688 43.062 1 90.56 341 MET B CA 1
ATOM 6427 C C . MET B 1 341 ? -4.402 104.062 42.344 1 90.56 341 MET B C 1
ATOM 6429 O O . MET B 1 341 ? -3.822 105 42.844 1 90.56 341 MET B O 1
ATOM 6433 N N . GLN B 1 342 ? -5.051 104.188 41.344 1 90.44 342 GLN B N 1
ATOM 6434 C CA . GLN B 1 342 ? -5.168 105.438 40.625 1 90.44 342 GLN B CA 1
ATOM 6435 C C . GLN B 1 342 ? -6.027 106.438 41.406 1 90.44 342 GLN B C 1
ATOM 6437 O O . GLN B 1 342 ? -5.715 107.625 41.469 1 90.44 342 GLN B O 1
ATOM 6442 N N . GLY B 1 343 ? -7.027 105.875 42.031 1 90.88 343 GLY B N 1
ATOM 6443 C CA . GLY B 1 343 ? -7.855 106.688 42.875 1 90.88 343 GLY B CA 1
ATOM 6444 C C . GLY B 1 343 ? -7.113 107.25 44.094 1 90.88 343 GLY B C 1
ATOM 6445 O O . GLY B 1 343 ? -7.258 108.375 44.438 1 90.88 343 GLY B O 1
ATOM 6446 N N . LEU B 1 344 ? -6.32 106.375 44.562 1 91.06 344 LEU B N 1
ATOM 6447 C CA . LEU B 1 344 ? -5.539 106.812 45.75 1 91.06 344 LEU B CA 1
ATOM 6448 C C . LEU B 1 344 ? -4.5 107.875 45.375 1 91.06 344 LEU B C 1
ATOM 6450 O O . LEU B 1 344 ? -4.246 108.75 46.125 1 91.06 344 LEU B O 1
ATOM 6454 N N . ASP B 1 345 ? -3.949 107.688 44.281 1 90.69 345 ASP B N 1
ATOM 6455 C CA . ASP B 1 345 ? -2.986 108.688 43.781 1 90.69 345 ASP B CA 1
ATOM 6456 C C . ASP B 1 345 ? -3.641 110 43.594 1 90.69 345 ASP B C 1
ATOM 6458 O O . ASP B 1 345 ? -3.078 111.062 43.969 1 90.69 345 ASP B O 1
ATOM 6462 N N . GLN B 1 346 ? -4.828 110.062 43.031 1 93.31 346 GLN B N 1
ATOM 6463 C CA . GLN B 1 346 ? -5.547 111.312 42.781 1 93.31 346 GLN B CA 1
ATOM 6464 C C . GLN B 1 346 ? -5.93 112 44.094 1 93.31 346 GLN B C 1
ATOM 6466 O O . GLN B 1 346 ? -5.77 113.188 44.25 1 93.31 346 GLN B O 1
ATOM 6471 N N . GLN B 1 347 ? -6.371 111.125 44.938 1 91.88 347 GLN B N 1
ATOM 6472 C CA . GLN B 1 347 ? -6.738 111.688 46.25 1 91.88 347 GLN B CA 1
ATOM 6473 C C . GLN B 1 347 ? -5.527 112.25 46.969 1 91.88 347 GLN B C 1
ATOM 6475 O O . GLN B 1 347 ? -5.629 113.312 47.562 1 91.88 347 GLN B O 1
ATOM 6480 N N . SER B 1 348 ? -4.402 111.625 46.812 1 92.94 348 SER B N 1
ATOM 6481 C CA . SER B 1 348 ? -3.174 112.125 47.438 1 92.94 348 SER B CA 1
ATOM 6482 C C . SER B 1 348 ? -2.721 113.438 46.781 1 92.94 348 SER B C 1
ATOM 6484 O O . SER B 1 348 ? -2.254 114.312 47.5 1 92.94 348 SER B O 1
ATOM 6486 N N . ARG B 1 349 ? -2.932 113.688 45.625 1 92.56 349 ARG B N 1
ATOM 6487 C CA . ARG B 1 349 ? -2.59 114.875 44.938 1 92.56 349 ARG B CA 1
ATOM 6488 C C . ARG B 1 349 ? -3.51 116.062 45.375 1 92.56 349 ARG B C 1
ATOM 6490 O O . ARG B 1 349 ? -3.059 117.188 45.594 1 92.56 349 ARG B O 1
ATOM 6497 N N . ASP B 1 350 ? -4.723 115.625 45.531 1 92.44 350 ASP B N 1
ATOM 6498 C CA . ASP B 1 350 ? -5.688 116.625 46 1 92.44 350 ASP B CA 1
ATOM 6499 C C . ASP B 1 350 ? -5.344 117.125 47.406 1 92.44 350 ASP B C 1
ATOM 6501 O O . ASP B 1 350 ? -5.438 118.312 47.688 1 92.44 350 ASP B O 1
ATOM 6505 N N . ILE B 1 351 ? -4.934 116.188 48.094 1 93.81 351 ILE B N 1
ATOM 6506 C CA . ILE B 1 351 ? -4.527 116.562 49.438 1 93.81 351 ILE B CA 1
ATOM 6507 C C . ILE B 1 351 ? -3.307 117.5 49.375 1 93.81 351 ILE B C 1
ATOM 6509 O O . ILE B 1 351 ? -3.227 118.438 50.094 1 93.81 351 ILE B O 1
ATOM 6513 N N . GLY B 1 352 ? -2.422 117.188 48.5 1 90.12 352 GLY B N 1
ATOM 6514 C CA . GLY B 1 352 ? -1.244 118 48.312 1 90.12 352 GLY B CA 1
ATOM 6515 C C . GLY B 1 352 ? -1.578 119.438 47.969 1 90.12 352 GLY B C 1
ATOM 6516 O O . GLY B 1 352 ? -0.973 120.375 48.5 1 90.12 352 GLY B O 1
ATOM 6517 N N . THR B 1 353 ? -2.531 119.625 47.281 1 93.38 353 THR B N 1
ATOM 6518 C CA . THR B 1 353 ? -2.945 120.938 46.844 1 93.38 353 THR B CA 1
ATOM 6519 C C . THR B 1 353 ? -3.568 121.75 48 1 93.38 353 THR B C 1
ATOM 6521 O O . THR B 1 353 ? -3.277 122.938 48.188 1 93.38 353 THR B O 1
ATOM 6524 N N . VAL B 1 354 ? -4.316 121.062 48.688 1 94.44 354 VAL B N 1
ATOM 6525 C CA . VAL B 1 354 ? -4.992 121.75 49.812 1 94.44 354 VAL B CA 1
ATOM 6526 C C . VAL B 1 354 ? -3.977 122.062 50.906 1 94.44 354 VAL B C 1
ATOM 6528 O O . VAL B 1 354 ? -4.09 123.125 51.562 1 94.44 354 VAL B O 1
ATOM 6531 N N . LEU B 1 355 ? -3.086 121.25 50.969 1 93.94 355 LEU B N 1
ATOM 6532 C CA . LEU B 1 355 ? -2.055 121.438 51.969 1 93.94 355 LEU B CA 1
ATOM 6533 C C . LEU B 1 355 ? -1.182 122.625 51.625 1 93.94 355 LEU B C 1
ATOM 6535 O O . LEU B 1 355 ? -0.724 123.312 52.531 1 93.94 355 LEU B O 1
ATOM 6539 N N . THR B 1 356 ? -0.972 122.875 50.5 1 92.81 356 THR B N 1
ATOM 6540 C CA . THR B 1 356 ? -0.252 124.062 50.062 1 92.81 356 THR B CA 1
ATOM 6541 C C . THR B 1 356 ? -1.025 125.312 50.438 1 92.81 356 THR B C 1
ATOM 6543 O O . THR B 1 356 ? -0.437 126.312 50.875 1 92.81 356 THR B O 1
ATOM 6546 N N . LEU B 1 357 ? -2.209 125.188 50.312 1 94.81 357 LEU B N 1
ATOM 6547 C CA . LEU B 1 357 ? -3.059 126.312 50.719 1 94.81 357 LEU B CA 1
ATOM 6548 C C . LEU B 1 357 ? -2.975 126.562 52.219 1 94.81 357 LEU B C 1
ATOM 6550 O O . LEU B 1 357 ? -2.842 127.688 52.656 1 94.81 357 LEU B O 1
ATOM 6554 N N . ILE B 1 358 ? -2.975 125.5 52.844 1 94.56 358 ILE B N 1
ATOM 6555 C CA . ILE B 1 358 ? -2.91 125.625 54.281 1 94.56 358 ILE B CA 1
ATOM 6556 C C . ILE B 1 358 ? -1.568 126.188 54.688 1 94.56 358 ILE B C 1
ATOM 6558 O O . ILE B 1 358 ? -1.511 127.062 55.594 1 94.56 358 ILE B O 1
ATOM 6562 N N . ARG B 1 359 ? -0.639 125.812 54.125 1 93.31 359 ARG B N 1
ATOM 6563 C CA . ARG B 1 359 ? 0.694 126.375 54.406 1 93.31 359 ARG B CA 1
ATOM 6564 C C . ARG B 1 359 ? 0.775 127.812 54.062 1 93.31 359 ARG B C 1
ATOM 6566 O O . ARG B 1 359 ? 1.351 128.625 54.812 1 93.31 359 ARG B O 1
ATOM 6573 N N . ASP B 1 360 ? 0.176 128.25 53.062 1 94.25 360 ASP B N 1
ATOM 6574 C CA . ASP B 1 360 ? 0.15 129.625 52.656 1 94.25 360 ASP B CA 1
ATOM 6575 C C . ASP B 1 360 ? -0.63 130.5 53.688 1 94.25 360 ASP B C 1
ATOM 6577 O O . ASP B 1 360 ? -0.225 131.5 54 1 94.25 360 ASP B O 1
ATOM 6581 N N . ILE B 1 361 ? -1.589 129.875 54.031 1 95 361 ILE B N 1
ATOM 6582 C CA . ILE B 1 361 ? -2.42 130.625 55.031 1 95 361 ILE B CA 1
ATOM 6583 C C . ILE B 1 361 ? -1.648 130.75 56.312 1 95 361 ILE B C 1
ATOM 6585 O O . ILE B 1 361 ? -1.711 131.75 56.969 1 95 361 ILE B O 1
ATOM 6589 N N . ALA B 1 362 ? -0.99 129.75 56.688 1 95.62 362 ALA B N 1
ATOM 6590 C CA . ALA B 1 362 ? -0.186 129.75 57.906 1 95.62 362 ALA B CA 1
ATOM 6591 C C . ALA B 1 362 ? 0.93 130.875 57.781 1 95.62 362 ALA B C 1
ATOM 6593 O O . ALA B 1 362 ? 1.224 131.5 58.75 1 95.62 362 ALA B O 1
ATOM 6594 N N . ASP B 1 363 ? 1.422 131 56.719 1 94.12 363 ASP B N 1
ATOM 6595 C CA . ASP B 1 363 ? 2.463 132 56.469 1 94.12 363 ASP B CA 1
ATOM 6596 C C . ASP B 1 363 ? 1.899 133.375 56.5 1 94.12 363 ASP B C 1
ATOM 6598 O O . ASP B 1 363 ? 2.527 134.25 57.062 1 94.12 363 ASP B O 1
ATOM 6602 N N . GLN B 1 364 ? 0.83 133.5 56.031 1 94.69 364 GLN B N 1
ATOM 6603 C CA . GLN B 1 364 ? 0.174 134.75 56.031 1 94.69 364 GLN B CA 1
ATOM 6604 C C . GLN B 1 364 ? -0.24 135.25 57.438 1 94.69 364 GLN B C 1
ATOM 6606 O O . GLN B 1 364 ? -0.126 136.375 57.812 1 94.69 364 GLN B O 1
ATOM 6611 N N . THR B 1 365 ? -0.701 134.125 58 1 94.25 365 THR B N 1
ATOM 6612 C CA . THR B 1 365 ? -1.079 134.375 59.406 1 94.25 365 THR B CA 1
ATOM 6613 C C . THR B 1 365 ? 0.141 134.75 60.219 1 94.25 365 THR B C 1
ATOM 6615 O O . THR B 1 365 ? 0.067 135.625 61.094 1 94.25 365 THR B O 1
ATOM 6618 N N . ASN B 1 366 ? 1.16 134.25 60.062 1 93.44 366 ASN B N 1
ATOM 6619 C CA . ASN B 1 366 ? 2.414 134.5 60.75 1 93.44 366 ASN B CA 1
ATOM 6620 C C . ASN B 1 366 ? 2.896 135.875 60.438 1 93.44 366 ASN B C 1
ATOM 6622 O O . ASN B 1 366 ? 3.336 136.625 61.312 1 93.44 366 ASN B O 1
ATOM 6626 N N . LEU B 1 367 ? 2.709 136.375 59.344 1 93.56 367 LEU B N 1
ATOM 6627 C CA . LEU B 1 367 ? 3.123 137.75 58.938 1 93.56 367 LEU B CA 1
ATOM 6628 C C . LEU B 1 367 ? 2.205 138.875 59.5 1 93.56 367 LEU B C 1
ATOM 6630 O O . LEU B 1 367 ? 2.672 139.875 59.938 1 93.56 367 LEU B O 1
ATOM 6634 N N . LEU B 1 368 ? 1.068 138.5 59.438 1 93 368 LEU B N 1
ATOM 6635 C CA . LEU B 1 368 ? 0.103 139.375 60.031 1 93 368 LEU B CA 1
ATOM 6636 C C . LEU B 1 368 ? 0.338 139.5 61.531 1 93 368 LEU B C 1
ATOM 6638 O O . LEU B 1 368 ? 0.247 140.625 62.062 1 93 368 LEU B O 1
ATOM 6642 N N . ALA B 1 369 ? 0.682 138.5 62.094 1 92.12 369 ALA B N 1
ATOM 6643 C CA . ALA B 1 369 ? 0.958 138.5 63.531 1 92.12 369 ALA B CA 1
ATOM 6644 C C . ALA B 1 369 ? 2.248 139.25 63.844 1 92.12 369 ALA B C 1
ATOM 6646 O O . ALA B 1 369 ? 2.332 139.875 64.875 1 92.12 369 ALA B O 1
ATOM 6647 N N . LEU B 1 370 ? 3.16 139.25 63.062 1 91.12 370 LEU B N 1
ATOM 6648 C CA . LEU B 1 370 ? 4.418 140 63.219 1 91.12 370 LEU B CA 1
ATOM 6649 C C . LEU B 1 370 ? 4.203 141.5 63.062 1 91.12 370 LEU B C 1
ATOM 6651 O O . LEU B 1 370 ? 4.719 142.25 63.844 1 91.12 370 LEU B O 1
ATOM 6655 N N . ASN B 1 371 ? 3.467 141.75 62.219 1 87.69 371 ASN B N 1
ATOM 6656 C CA . ASN B 1 371 ? 3.164 143.125 62 1 87.69 371 ASN B CA 1
ATOM 6657 C C . ASN B 1 371 ? 2.352 143.75 63.156 1 87.69 3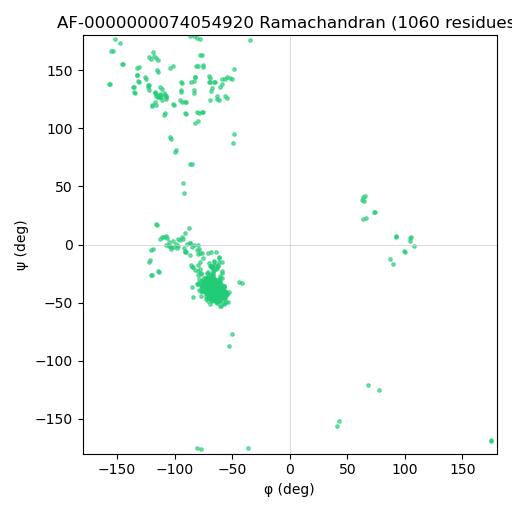71 ASN B C 1
ATOM 6659 O O . ASN B 1 371 ? 2.557 144.875 63.531 1 87.69 371 ASN B O 1
ATOM 6663 N N . ALA B 1 372 ? 1.497 142.875 63.5 1 87.81 372 ALA B N 1
ATOM 6664 C CA . ALA B 1 372 ? 0.688 143.25 64.625 1 87.81 372 ALA B CA 1
ATOM 6665 C C . ALA B 1 372 ? 1.544 143.375 65.875 1 87.81 372 ALA B C 1
ATOM 6667 O O . ALA B 1 372 ? 1.314 144.375 66.688 1 87.81 372 ALA B O 1
ATOM 6668 N N . ALA B 1 373 ? 2.527 142.75 66.062 1 88.38 373 ALA B N 1
ATOM 6669 C CA . ALA B 1 373 ? 3.443 142.75 67.188 1 88.38 373 ALA B CA 1
ATOM 6670 C C . ALA B 1 373 ? 4.305 144 67.125 1 88.38 373 ALA B C 1
ATOM 6672 O O . ALA B 1 373 ? 4.574 144.75 68.125 1 88.38 373 ALA B O 1
ATOM 6673 N N . ILE B 1 374 ? 4.586 144.375 66.062 1 85.56 374 ILE B N 1
ATOM 6674 C CA . ILE B 1 374 ? 5.383 145.625 65.875 1 85.56 374 ILE B CA 1
ATOM 6675 C C . ILE B 1 374 ? 4.543 146.875 66.188 1 85.56 374 ILE B C 1
ATOM 6677 O O . ILE B 1 374 ? 5.008 147.75 66.812 1 85.56 374 ILE B O 1
ATOM 6681 N N . GLU B 1 375 ? 3.441 146.875 65.688 1 81.56 375 GLU B N 1
ATOM 6682 C CA . GLU B 1 375 ? 2.551 148 65.938 1 81.56 375 GLU B CA 1
ATOM 6683 C C . GLU B 1 375 ? 2.176 148.125 67.375 1 81.56 375 GLU B C 1
ATOM 6685 O O . GLU B 1 375 ? 2.076 149.25 67.875 1 81.56 375 GLU B O 1
ATOM 6690 N N . ALA B 1 376 ? 2.006 147 67.938 1 84.88 376 ALA B N 1
ATOM 6691 C CA . ALA B 1 376 ? 1.704 147 69.375 1 84.88 376 ALA B CA 1
ATOM 6692 C C . ALA B 1 376 ? 2.875 147.5 70.188 1 84.88 376 ALA B C 1
ATOM 6694 O O . ALA B 1 376 ? 2.676 148.25 71.188 1 84.88 376 ALA B O 1
ATOM 6695 N N . ALA B 1 377 ? 3.998 147.375 69.875 1 83.88 377 ALA B N 1
ATOM 6696 C CA . ALA B 1 377 ? 5.188 147.875 70.5 1 83.88 377 ALA B CA 1
ATOM 6697 C C . ALA B 1 377 ? 5.289 149.375 70.312 1 83.88 377 ALA B C 1
ATOM 6699 O O . ALA B 1 377 ? 5.699 150.125 71.25 1 83.88 377 ALA B O 1
ATOM 6700 N N . ARG B 1 378 ? 4.918 149.875 69.312 1 81.62 378 ARG B N 1
ATOM 6701 C CA . ARG B 1 378 ? 4.977 151.25 68.938 1 81.62 378 ARG B CA 1
ATOM 6702 C C . ARG B 1 378 ? 3.967 152.125 69.75 1 81.62 378 ARG B C 1
ATOM 6704 O O . ARG B 1 378 ? 4.207 153.25 70.062 1 81.62 378 ARG B O 1
ATOM 6711 N N . ALA B 1 379 ? 2.947 151.375 70.062 1 80.62 379 ALA B N 1
ATOM 6712 C CA . ALA B 1 379 ? 1.858 152 70.812 1 80.62 379 ALA B CA 1
ATOM 6713 C C . ALA B 1 379 ? 2.148 152.125 72.25 1 80.62 379 ALA B C 1
ATOM 6715 O O . ALA B 1 379 ? 1.371 152.75 73.062 1 80.62 379 ALA B O 1
ATOM 6716 N N . GLY B 1 380 ? 3.303 151.5 72.812 1 78.81 380 GLY B N 1
ATOM 6717 C CA . GLY B 1 380 ? 3.793 151.75 74.188 1 78.81 380 GLY B CA 1
ATOM 6718 C C . GLY B 1 380 ? 2.939 151 75.188 1 78.81 380 GLY B C 1
ATOM 6719 O O . GLY B 1 380 ? 2.66 149.75 75.062 1 78.81 380 GLY B O 1
ATOM 6720 N N . GLU B 1 381 ? 2.373 151.75 76.188 1 77 381 GLU B N 1
ATOM 6721 C CA . GLU B 1 381 ? 1.636 151.25 77.312 1 77 381 GLU B CA 1
ATOM 6722 C C . GLU B 1 381 ? 0.224 150.75 76.875 1 77 381 GLU B C 1
ATOM 6724 O O . GLU B 1 381 ? -0.336 149.875 77.438 1 77 381 GLU B O 1
ATOM 6729 N N . ALA B 1 382 ? -0.265 151.375 75.938 1 76.56 382 ALA B N 1
ATOM 6730 C CA . ALA B 1 382 ? -1.616 151.125 75.438 1 76.56 382 ALA B CA 1
ATOM 6731 C C . ALA B 1 382 ? -1.658 149.75 74.562 1 76.56 382 ALA B C 1
ATOM 6733 O O . ALA B 1 382 ? -2.721 149.25 74.375 1 76.56 382 ALA B O 1
ATOM 6734 N N . GLY B 1 383 ? -0.46 149.25 74.25 1 79.62 383 GLY B N 1
ATOM 6735 C CA . GLY B 1 383 ? -0.396 148.125 73.375 1 79.62 383 GLY B CA 1
ATOM 6736 C C . GLY B 1 383 ? 0.046 146.875 74 1 79.62 383 GLY B C 1
ATOM 6737 O O . GLY B 1 383 ? 0.192 145.875 73.312 1 79.62 383 GLY B O 1
ATOM 6738 N N . ARG B 1 384 ? 0.19 146.875 75.125 1 83.75 384 ARG B N 1
ATOM 6739 C CA . ARG B 1 384 ? 0.766 145.75 75.812 1 83.75 384 ARG B CA 1
ATOM 6740 C C . ARG B 1 384 ? -0.128 144.5 75.688 1 83.75 384 ARG B C 1
ATOM 6742 O O . ARG B 1 384 ? 0.362 143.375 75.5 1 83.75 384 ARG B O 1
ATOM 6749 N N . GLY B 1 385 ? -1.378 144.625 75.812 1 82.12 385 GLY B N 1
ATOM 6750 C CA . GLY B 1 385 ? -2.316 143.5 75.688 1 82.12 385 GLY B CA 1
ATOM 6751 C C . GLY B 1 385 ? -2.348 143 74.25 1 82.12 385 GLY B C 1
ATOM 6752 O O . GLY B 1 385 ? -2.4 141.75 74.062 1 82.12 385 GLY B O 1
ATOM 6753 N N . PHE B 1 386 ? -2.188 143.75 73.25 1 84.62 386 PHE B N 1
ATOM 6754 C CA . PHE B 1 386 ? -2.215 143.375 71.875 1 84.62 386 PHE B CA 1
ATOM 6755 C C . PHE B 1 386 ? -0.912 142.75 71.5 1 84.62 386 PHE B C 1
ATOM 6757 O O . PHE B 1 386 ? -0.908 141.75 70.688 1 84.62 386 PHE B O 1
ATOM 6764 N N . ALA B 1 387 ? 0.108 143.125 72.125 1 87.25 387 ALA B N 1
ATOM 6765 C CA . ALA B 1 387 ? 1.405 142.5 71.875 1 87.25 387 ALA B CA 1
ATOM 6766 C C . ALA B 1 387 ? 1.402 141 72.312 1 87.25 387 ALA B C 1
ATOM 6768 O O . ALA B 1 387 ? 1.97 140.125 71.625 1 87.25 387 ALA B O 1
ATOM 6769 N N . VAL B 1 388 ? 0.642 140.75 73.312 1 88.69 388 VAL B N 1
ATOM 6770 C CA . VAL B 1 388 ? 0.552 139.375 73.812 1 88.69 388 VAL B CA 1
ATOM 6771 C C . VAL B 1 388 ? -0.285 138.5 72.875 1 88.69 388 VAL B C 1
ATOM 6773 O O . VAL B 1 388 ? 0.079 137.375 72.562 1 88.69 388 VAL B O 1
ATOM 6776 N N . VAL B 1 389 ? -1.231 139.125 72.375 1 89.5 389 VAL B N 1
ATOM 6777 C CA . VAL B 1 389 ? -2.102 138.375 71.438 1 89.5 389 VAL B CA 1
ATOM 6778 C C . VAL B 1 389 ? -1.367 138.125 70.125 1 89.5 389 VAL B C 1
ATOM 6780 O O . VAL B 1 389 ? -1.438 137 69.562 1 89.5 389 VAL B O 1
ATOM 6783 N N . ALA B 1 390 ? -0.746 139.125 69.625 1 90.12 390 ALA B N 1
ATOM 6784 C CA . ALA B 1 390 ? -0.001 139 68.375 1 90.12 390 ALA B CA 1
ATOM 6785 C C . ALA B 1 390 ? 1.085 137.875 68.5 1 90.12 390 ALA B C 1
ATOM 6787 O O . ALA B 1 390 ? 1.3 137.125 67.562 1 90.12 390 ALA B O 1
ATOM 6788 N N . ASP B 1 391 ? 1.649 137.75 69.625 1 90.5 391 ASP B N 1
ATOM 6789 C CA . ASP B 1 391 ? 2.705 136.875 69.812 1 90.5 391 ASP B CA 1
ATOM 6790 C C . ASP B 1 391 ? 2.131 135.375 69.875 1 90.5 391 ASP B C 1
ATOM 6792 O O . ASP B 1 391 ? 2.742 134.5 69.375 1 90.5 391 ASP B O 1
ATOM 6796 N N . GLU B 1 392 ? 1.013 135.375 70.438 1 93.31 392 GLU B N 1
ATOM 6797 C CA . GLU B 1 392 ? 0.375 134.125 70.5 1 93.31 392 GLU B CA 1
ATOM 6798 C C . GLU B 1 392 ? -0.097 133.625 69.125 1 93.31 392 GLU B C 1
ATOM 6800 O O . GLU B 1 392 ? 0.052 132.375 68.812 1 93.31 392 GLU B O 1
ATOM 6805 N N . VAL B 1 393 ? -0.604 134.375 68.375 1 94 393 VAL B N 1
ATOM 6806 C CA . VAL B 1 393 ? -1.046 134.125 67 1 94 393 VAL B CA 1
ATOM 6807 C C . VAL B 1 393 ? 0.16 133.75 66.125 1 94 393 VAL B C 1
ATOM 6809 O O . VAL B 1 393 ? 0.08 132.75 65.312 1 94 393 VAL B O 1
ATOM 6812 N N . ARG B 1 394 ? 1.143 134.375 66.375 1 94.31 394 ARG B N 1
ATOM 6813 C CA . ARG B 1 394 ? 2.373 134.125 65.688 1 94.31 394 ARG B CA 1
ATOM 6814 C C . ARG B 1 394 ? 2.855 132.625 66 1 94.31 394 ARG B C 1
ATOM 6816 O O . ARG B 1 394 ? 3.217 131.875 65.125 1 94.31 394 ARG B O 1
ATOM 6823 N N . LYS B 1 395 ? 2.799 132.25 67.188 1 94.5 395 LYS B N 1
ATOM 6824 C CA . LYS B 1 395 ? 3.215 131 67.625 1 94.5 395 LYS B CA 1
ATOM 6825 C C . LYS B 1 395 ? 2.299 129.875 67.062 1 94.5 395 LYS B C 1
ATOM 6827 O O . LYS B 1 395 ? 2.762 128.875 66.688 1 94.5 395 LYS B O 1
ATOM 6832 N N . LEU B 1 396 ? 1.138 130.125 66.938 1 94.12 396 LEU B N 1
ATOM 6833 C CA . LEU B 1 396 ? 0.168 129.25 66.375 1 94.12 396 LEU B CA 1
ATOM 6834 C C . LEU B 1 396 ? 0.368 129 64.875 1 94.12 396 LEU B C 1
ATOM 6836 O O . LEU B 1 396 ? 0.224 127.938 64.375 1 94.12 396 LEU B O 1
ATOM 6840 N N . ALA B 1 397 ? 0.665 130.125 64.25 1 95 397 ALA B N 1
ATOM 6841 C CA . ALA B 1 397 ? 0.958 130 62.812 1 95 397 ALA B CA 1
ATOM 6842 C C . ALA B 1 397 ? 2.207 129.125 62.562 1 95 397 ALA B C 1
ATOM 6844 O O . ALA B 1 397 ? 2.246 128.375 61.594 1 95 397 ALA B O 1
ATOM 6845 N N . GLU B 1 398 ? 3.139 129.375 63.438 1 94.62 398 GLU B N 1
ATOM 6846 C CA . GLU B 1 398 ? 4.367 128.5 63.312 1 94.62 398 GLU B CA 1
ATOM 6847 C C . GLU B 1 398 ? 4.105 127.062 63.562 1 94.62 398 GLU B C 1
ATOM 6849 O O . GLU B 1 398 ? 4.676 126.188 62.875 1 94.62 398 GLU B O 1
ATOM 6854 N N . LYS B 1 399 ? 3.287 126.812 64.438 1 95 399 LYS B N 1
ATOM 6855 C CA . LYS B 1 399 ? 2.916 125.438 64.688 1 95 399 LYS B CA 1
ATOM 6856 C C . LYS B 1 399 ? 2.141 124.812 63.531 1 95 399 LYS B C 1
ATOM 6858 O O . LYS B 1 399 ? 2.316 123.688 63.188 1 95 399 LYS B O 1
ATOM 6863 N N . THR B 1 400 ? 1.329 125.562 62.875 1 94.88 400 THR B N 1
ATOM 6864 C CA . THR B 1 400 ? 0.569 125.062 61.719 1 94.88 400 THR B CA 1
ATOM 6865 C C . THR B 1 400 ? 1.498 124.75 60.531 1 94.88 400 THR B C 1
ATOM 6867 O O . THR B 1 400 ? 1.321 123.75 59.844 1 94.88 400 THR B O 1
ATOM 6870 N N . MET B 1 401 ? 2.424 125.625 60.375 1 94.38 401 MET B N 1
ATOM 6871 C CA . MET B 1 401 ? 3.393 125.438 59.312 1 94.38 401 MET B CA 1
ATOM 6872 C C . MET B 1 401 ? 4.18 124.188 59.531 1 94.38 401 MET B C 1
ATOM 6874 O O . MET B 1 401 ? 4.406 123.375 58.594 1 94.38 401 MET B O 1
ATOM 6878 N N . SER B 1 402 ? 4.512 123.938 60.812 1 94.5 402 SER B N 1
ATOM 6879 C CA . SER B 1 402 ? 5.25 122.75 61.125 1 94.5 402 SER B CA 1
ATOM 6880 C C . SER B 1 402 ? 4.391 121.5 60.938 1 94.5 402 SER B C 1
ATOM 6882 O O . SER B 1 402 ? 4.852 120.5 60.375 1 94.5 402 SER B O 1
ATOM 6884 N N . ALA B 1 403 ? 3.225 121.562 61.25 1 93.5 403 ALA B N 1
ATOM 6885 C CA . ALA B 1 403 ? 2.291 120.438 61.062 1 93.5 403 ALA B CA 1
ATOM 6886 C C . ALA B 1 403 ? 2.018 120.188 59.594 1 93.5 403 ALA B C 1
ATOM 6888 O O . ALA B 1 403 ? 1.914 119 59.156 1 93.5 403 ALA B O 1
ATOM 6889 N N . THR B 1 404 ? 1.926 121.125 58.844 1 93.88 404 THR B N 1
ATOM 6890 C CA . THR B 1 404 ? 1.663 121 57.438 1 93.88 404 THR B CA 1
ATOM 6891 C C . THR B 1 404 ? 2.838 120.312 56.719 1 93.88 404 THR B C 1
ATOM 6893 O O . THR B 1 404 ? 2.646 119.562 55.781 1 93.88 404 THR B O 1
ATOM 6896 N N . ARG B 1 405 ? 4.031 120.75 57.25 1 94 405 ARG B N 1
ATOM 6897 C CA . ARG B 1 405 ? 5.211 120.125 56.656 1 94 405 ARG B CA 1
ATOM 6898 C C . ARG B 1 405 ? 5.219 118.625 56.938 1 94 405 ARG B C 1
ATOM 6900 O O . ARG B 1 405 ? 5.617 117.812 56.094 1 94 405 ARG B O 1
ATOM 6907 N N . GLU B 1 406 ? 4.703 118.25 58.062 1 93.06 406 GLU B N 1
ATOM 6908 C CA . GLU B 1 406 ? 4.617 116.875 58.406 1 93.06 406 GLU B CA 1
ATOM 6909 C C . GLU B 1 406 ? 3.6 116.125 57.5 1 93.06 406 GLU B C 1
ATOM 6911 O O . GLU B 1 406 ? 3.846 115 57.062 1 93.06 406 GLU B O 1
ATOM 6916 N N . VAL B 1 407 ? 2.564 116.688 57.188 1 94.12 407 VAL B N 1
ATOM 6917 C CA . VAL B 1 407 ? 1.531 116.062 56.344 1 94.12 407 VAL B CA 1
ATOM 6918 C C . VAL B 1 407 ? 2.025 116 54.906 1 94.12 407 VAL B C 1
ATOM 6920 O O . VAL B 1 407 ? 1.73 115 54.188 1 94.12 407 VAL B O 1
ATOM 6923 N N . GLU B 1 408 ? 2.705 117.062 54.531 1 92.88 408 GLU B N 1
ATOM 6924 C CA . GLU B 1 408 ? 3.26 117.062 53.188 1 92.88 408 GLU B CA 1
ATOM 6925 C C . GLU B 1 408 ? 4.184 115.812 52.969 1 92.88 408 GLU B C 1
ATOM 6927 O O . GLU B 1 408 ? 4.145 115.188 51.938 1 92.88 408 GLU B O 1
ATOM 6932 N N . SER B 1 409 ? 4.992 115.562 54.031 1 93 409 SER B N 1
ATOM 6933 C CA . SER B 1 409 ? 5.895 114.375 53.938 1 93 409 SER B CA 1
ATOM 6934 C C . SER B 1 409 ? 5.125 113.062 53.906 1 93 409 SER B C 1
ATOM 6936 O O . SER B 1 409 ? 5.5 112.125 53.188 1 93 409 SER B O 1
ATOM 6938 N N . ALA B 1 410 ? 4.102 113 54.562 1 91.19 410 ALA B N 1
ATOM 6939 C CA . ALA B 1 410 ? 3.283 111.812 54.594 1 91.19 410 ALA B CA 1
ATOM 6940 C C . ALA B 1 410 ? 2.559 111.562 53.281 1 91.19 410 ALA B C 1
ATOM 6942 O O . ALA B 1 410 ? 2.412 110.438 52.812 1 91.19 410 ALA B O 1
ATOM 6943 N N . ILE B 1 411 ? 2.125 112.625 52.688 1 93.88 411 ILE B N 1
ATOM 6944 C CA . ILE B 1 411 ? 1.428 112.5 51.406 1 93.88 411 ILE B CA 1
ATOM 6945 C C . ILE B 1 411 ? 2.393 112.062 50.312 1 93.88 411 ILE B C 1
ATOM 6947 O O . ILE B 1 411 ? 2.016 111.312 49.438 1 93.88 411 ILE B O 1
ATOM 6951 N N . GLU B 1 412 ? 3.609 112.562 50.438 1 92.31 412 GLU B N 1
ATOM 6952 C CA . GLU B 1 412 ? 4.625 112.125 49.5 1 92.31 412 GLU B CA 1
ATOM 6953 C C . GLU B 1 412 ? 4.883 110.625 49.625 1 92.31 412 GLU B C 1
ATOM 6955 O O . GLU B 1 412 ? 5.066 109.938 48.625 1 92.31 412 GLU B O 1
ATOM 6960 N N . ALA B 1 413 ? 4.809 110.188 50.812 1 90.12 413 ALA B N 1
ATOM 6961 C CA . ALA B 1 413 ? 5 108.75 51.031 1 90.12 413 ALA B CA 1
ATOM 6962 C C . ALA B 1 413 ? 3.828 107.938 50.5 1 90.12 413 ALA B C 1
ATOM 6964 O O . ALA B 1 413 ? 4.016 106.875 49.969 1 90.12 413 ALA B O 1
ATOM 6965 N N . ILE B 1 414 ? 2.67 108.438 50.594 1 91.19 414 ILE B N 1
ATOM 6966 C CA . ILE B 1 414 ? 1.482 107.75 50.062 1 91.19 414 ILE B CA 1
ATOM 6967 C C . ILE B 1 414 ? 1.557 107.688 48.562 1 91.19 414 ILE B C 1
ATOM 6969 O O . ILE B 1 414 ? 1.246 106.688 47.938 1 91.19 414 ILE B O 1
ATOM 6973 N N . GLN B 1 415 ? 1.914 108.875 48 1 92 415 GLN B N 1
ATOM 6974 C CA . GLN B 1 415 ? 2.037 108.875 46.531 1 92 415 GLN B CA 1
ATOM 6975 C C . GLN B 1 415 ? 3.08 107.875 46.062 1 92 415 GLN B C 1
ATOM 6977 O O . GLN B 1 415 ? 2.867 107.188 45.062 1 92 415 GLN B O 1
ATOM 6982 N N . GLN B 1 416 ? 4.203 107.75 46.812 1 92.12 416 GLN B N 1
ATOM 6983 C CA . GLN B 1 416 ? 5.238 106.812 46.438 1 92.12 416 GLN B CA 1
ATOM 6984 C C . GLN B 1 416 ? 4.746 105.375 46.625 1 92.12 416 GLN B C 1
ATOM 6986 O O . GLN B 1 416 ? 5 104.5 45.781 1 92.12 416 GLN B O 1
ATOM 6991 N N . GLY B 1 417 ? 4.027 105.125 47.656 1 88.44 417 GLY B N 1
ATOM 6992 C CA . GLY B 1 417 ? 3.471 103.812 47.906 1 88.44 417 GLY B CA 1
ATOM 6993 C C . GLY B 1 417 ? 2.443 103.375 46.875 1 88.44 417 GLY B C 1
ATOM 6994 O O . GLY B 1 417 ? 2.416 102.25 46.438 1 88.44 417 GLY B O 1
ATOM 6995 N N . THR B 1 418 ? 1.607 104.188 46.469 1 91.38 418 THR B N 1
ATOM 6996 C CA . THR B 1 418 ? 0.585 103.938 45.469 1 91.38 418 THR B CA 1
ATOM 6997 C C . THR B 1 418 ? 1.223 103.625 44.094 1 91.38 418 THR B C 1
ATOM 6999 O O . THR B 1 418 ? 0.773 102.75 43.375 1 91.38 418 THR B O 1
ATOM 7002 N N . ASN B 1 419 ? 2.307 104.438 43.844 1 91.88 419 ASN B N 1
ATOM 7003 C CA . ASN B 1 419 ? 3.012 104.188 42.594 1 91.88 419 ASN B CA 1
ATOM 7004 C C . ASN B 1 419 ? 3.701 102.875 42.562 1 91.88 419 ASN B C 1
ATOM 7006 O O . ASN B 1 419 ? 3.686 102.125 41.562 1 91.88 419 ASN B O 1
ATOM 7010 N N . GLN B 1 420 ? 4.23 102.5 43.688 1 90.69 420 GLN B N 1
ATOM 7011 C CA . GLN B 1 420 ? 4.875 101.25 43.781 1 90.69 420 GLN B CA 1
ATOM 7012 C C . GLN B 1 420 ? 3.85 100.125 43.719 1 90.69 420 GLN B C 1
ATOM 7014 O O . GLN B 1 420 ? 4.098 99.062 43.094 1 90.69 420 GLN B O 1
ATOM 7019 N N . SER B 1 421 ? 2.736 100.188 44.281 1 91.94 421 SER B N 1
ATOM 7020 C CA . SER B 1 421 ? 1.667 99.25 44.25 1 91.94 421 SER B CA 1
ATOM 7021 C C . SER B 1 421 ? 1.128 99.062 42.812 1 91.94 421 SER B C 1
ATOM 7023 O O . SER B 1 421 ? 0.875 97.938 42.375 1 91.94 421 SER B O 1
ATOM 7025 N N . ALA B 1 422 ? 0.954 100.188 42.156 1 91 422 ALA B N 1
ATOM 7026 C CA . ALA B 1 422 ? 0.477 100.125 40.781 1 91 422 ALA B CA 1
ATOM 7027 C C . ALA B 1 422 ? 1.444 99.312 39.906 1 91 422 ALA B C 1
ATOM 7029 O O . ALA B 1 422 ? 1.021 98.562 39.031 1 91 422 ALA B O 1
ATOM 7030 N N . ALA B 1 423 ? 2.76 99.5 40.156 1 91.44 423 ALA B N 1
ATOM 7031 C CA . ALA B 1 423 ? 3.77 98.75 39.375 1 91.44 423 ALA B CA 1
ATOM 7032 C C . ALA B 1 423 ? 3.742 97.25 39.688 1 91.44 423 ALA B C 1
ATOM 7034 O O . ALA B 1 423 ? 3.916 96.438 38.812 1 91.44 423 ALA B O 1
ATOM 7035 N N . THR B 1 424 ? 3.514 97 40.906 1 90.81 424 THR B N 1
ATOM 7036 C CA . THR B 1 424 ? 3.447 95.562 41.344 1 90.81 424 THR B CA 1
ATOM 7037 C C . THR B 1 424 ? 2.229 94.875 40.719 1 90.81 424 THR B C 1
ATOM 7039 O O . THR B 1 424 ? 2.309 93.75 40.312 1 90.81 424 THR B O 1
ATOM 7042 N N . VAL B 1 425 ? 1.09 95.562 40.656 1 92 425 VAL B N 1
ATOM 7043 C CA . VAL B 1 425 ? -0.125 95 40.062 1 92 425 VAL B CA 1
ATOM 7044 C C . VAL B 1 425 ? 0.086 94.75 38.562 1 92 425 VAL B C 1
ATOM 7046 O O . VAL B 1 425 ? -0.348 93.75 38.031 1 92 425 VAL B O 1
ATOM 7049 N N . ASP B 1 426 ? 0.847 95.688 37.938 1 91.88 426 ASP B N 1
ATOM 7050 C CA . ASP B 1 426 ? 1.134 95.5 36.5 1 91.88 426 ASP B CA 1
ATOM 7051 C C . ASP B 1 426 ? 1.973 94.25 36.281 1 91.88 426 ASP B C 1
ATOM 7053 O O . ASP B 1 426 ? 1.722 93.5 35.312 1 91.88 426 ASP B O 1
ATOM 7057 N N . SER B 1 427 ? 2.887 94.062 37.156 1 89.56 427 SER B N 1
ATOM 7058 C CA . SER B 1 427 ? 3.732 92.875 37.031 1 89.56 427 SER B CA 1
ATOM 7059 C C . SER B 1 427 ? 2.941 91.625 37.312 1 89.56 427 SER B C 1
ATOM 7061 O O . SER B 1 427 ? 3.178 90.562 36.688 1 89.56 427 SER B O 1
ATOM 7063 N N . ALA B 1 428 ? 2.033 91.625 38.188 1 87.75 428 ALA B N 1
ATOM 7064 C CA . ALA B 1 428 ? 1.199 90.5 38.5 1 87.75 428 ALA B CA 1
ATOM 7065 C C . ALA B 1 428 ? 0.278 90.125 37.344 1 87.75 428 ALA B C 1
ATOM 7067 O O . ALA B 1 428 ? 0.075 88.938 37.062 1 87.75 428 ALA B O 1
ATOM 7068 N N . VAL B 1 429 ? -0.275 91.188 36.75 1 89.75 429 VAL B N 1
ATOM 7069 C CA . VAL B 1 429 ? -1.172 90.938 35.625 1 89.75 429 VAL B CA 1
ATOM 7070 C C . VAL B 1 429 ? -0.414 90.25 34.5 1 89.75 429 VAL B C 1
ATOM 7072 O O . VAL B 1 429 ? -0.939 89.375 33.844 1 89.75 429 VAL B O 1
ATOM 7075 N N . ALA B 1 430 ? 0.895 90.625 34.281 1 90.5 430 ALA B N 1
ATOM 7076 C CA . ALA B 1 430 ? 1.706 90 33.25 1 90.5 430 ALA B CA 1
ATOM 7077 C C . ALA B 1 430 ? 1.985 88.562 33.562 1 90.5 430 ALA B C 1
ATOM 7079 O O . ALA B 1 430 ? 1.928 87.688 32.656 1 90.5 430 ALA B O 1
ATOM 7080 N N . ALA B 1 431 ? 2.205 88.312 34.781 1 87.38 431 ALA B N 1
ATOM 7081 C CA . ALA B 1 431 ? 2.479 86.938 35.188 1 87.38 431 ALA B CA 1
ATOM 7082 C C . ALA B 1 431 ? 1.23 86.062 35.062 1 87.38 431 ALA B C 1
ATOM 7084 O O . ALA B 1 431 ? 1.317 84.875 34.688 1 87.38 431 ALA B O 1
ATOM 7085 N N . ILE B 1 432 ? 0.092 86.562 35.344 1 90.38 432 ILE B N 1
ATOM 7086 C CA . ILE B 1 432 ? -1.177 85.875 35.25 1 90.38 432 ILE B CA 1
ATOM 7087 C C . ILE B 1 432 ? -1.498 85.562 33.781 1 90.38 432 ILE B C 1
ATOM 7089 O O . ILE B 1 432 ? -1.98 84.438 33.469 1 90.38 432 ILE B O 1
ATOM 7093 N N . GLU B 1 433 ? -1.183 86.5 32.969 1 91 433 GLU B N 1
ATOM 7094 C CA . GLU B 1 433 ? -1.426 86.312 31.547 1 91 433 GLU B CA 1
ATOM 7095 C C . GLU B 1 433 ? -0.543 85.188 30.984 1 91 433 GLU B C 1
ATOM 7097 O O . GLU B 1 433 ? -1.01 84.312 30.219 1 91 433 GLU B O 1
ATOM 7102 N N . GLU B 1 434 ? 0.683 85.188 31.438 1 89.38 434 GLU B N 1
ATOM 7103 C CA . GLU B 1 434 ? 1.595 84.125 31.016 1 89.38 434 GLU B CA 1
ATOM 7104 C C . GLU B 1 434 ? 1.143 82.812 31.531 1 89.38 434 GLU B C 1
ATOM 7106 O O . GLU B 1 434 ? 1.154 81.812 30.781 1 89.38 434 GLU B O 1
ATOM 7111 N N . ALA B 1 435 ? 0.658 82.688 32.688 1 87.56 435 ALA B N 1
ATOM 7112 C CA . ALA B 1 435 ? 0.164 81.438 33.281 1 87.56 435 ALA B CA 1
ATOM 7113 C C . ALA B 1 435 ? -1.085 80.938 32.562 1 87.56 435 ALA B C 1
ATOM 7115 O O . ALA B 1 435 ? -1.263 79.75 32.375 1 87.56 435 ALA B O 1
ATOM 7116 N N . GLY B 1 436 ? -1.89 81.938 32.25 1 88.88 436 GLY B N 1
ATOM 7117 C CA . GLY B 1 436 ? -3.08 81.562 31.484 1 88.88 436 GLY B CA 1
ATOM 7118 C C . GLY B 1 436 ? -2.766 80.938 30.141 1 88.88 436 GLY B C 1
ATOM 7119 O O . GLY B 1 436 ? -3.379 79.938 29.766 1 88.88 436 GLY B O 1
ATOM 7120 N N . HIS B 1 437 ? -1.709 81.438 29.453 1 91.44 437 HIS B N 1
ATOM 7121 C CA . HIS B 1 437 ? -1.297 80.938 28.156 1 91.44 437 HIS B CA 1
ATOM 7122 C C . HIS B 1 437 ? -0.721 79.5 28.328 1 91.44 437 HIS B C 1
ATOM 7124 O O . HIS B 1 437 ? -1.032 78.625 27.547 1 91.44 437 HIS B O 1
ATOM 7130 N N . MET B 1 438 ? 0.008 79.312 29.328 1 88 438 MET B N 1
ATOM 7131 C CA . MET B 1 438 ? 0.594 78 29.594 1 88 438 MET B CA 1
ATOM 7132 C C . MET B 1 438 ? -0.483 77 29.969 1 88 438 MET B C 1
ATOM 7134 O O . MET B 1 438 ? -0.406 75.812 29.594 1 88 438 MET B O 1
ATOM 7138 N N . GLY B 1 439 ? -1.414 77.438 30.688 1 86.88 439 GLY B N 1
ATOM 7139 C CA . GLY B 1 439 ? -2.545 76.562 31.016 1 86.88 439 GLY B CA 1
ATOM 7140 C C . GLY B 1 439 ? -3.324 76.125 29.797 1 86.88 439 GLY B C 1
ATOM 7141 O O . GLY B 1 439 ? -3.689 74.938 29.672 1 86.88 439 GLY B O 1
ATOM 7142 N N . GLU B 1 440 ? -3.512 77.062 28.891 1 90 440 GLU B N 1
ATOM 7143 C CA . GLU B 1 440 ? -4.223 76.75 27.656 1 90 440 GLU B CA 1
ATOM 7144 C C . GLU B 1 440 ? -3.455 75.75 26.828 1 90 440 GLU B C 1
ATOM 7146 O O . GLU B 1 440 ? -4.047 74.812 26.281 1 90 440 GLU B O 1
ATOM 7151 N N . GLU B 1 441 ? -2.15 75.875 26.797 1 91.06 441 GLU B N 1
ATOM 7152 C CA . GLU B 1 441 ? -1.319 74.938 26.062 1 91.06 441 GLU B CA 1
ATOM 7153 C C . GLU B 1 441 ? -1.332 73.562 26.719 1 91.06 441 GLU B C 1
ATOM 7155 O O . GLU B 1 441 ? -1.334 72.5 26.031 1 91.06 441 GLU B O 1
ATOM 7160 N N . SER B 1 442 ? -1.367 73.5 28 1 89.25 442 SER B N 1
ATOM 7161 C CA . SER B 1 442 ? -1.46 72.25 28.719 1 89.25 442 SER B CA 1
ATOM 7162 C C . SER B 1 442 ? -2.793 71.562 28.453 1 89.25 442 SER B C 1
ATOM 7164 O O . SER B 1 442 ? -2.84 70.312 28.297 1 89.25 442 SER B O 1
ATOM 7166 N N . GLY B 1 443 ? -3.773 72.375 28.438 1 88.88 443 GLY B N 1
ATOM 7167 C CA . GLY B 1 443 ? -5.078 71.875 28.094 1 88.88 443 GLY B CA 1
ATOM 7168 C C . GLY B 1 443 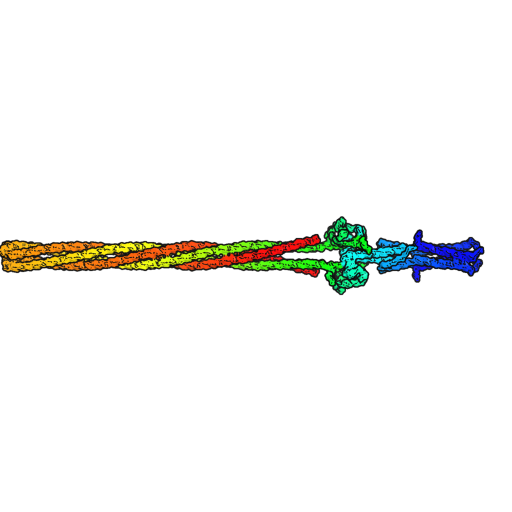? -5.121 71.25 26.719 1 88.88 443 GLY B C 1
ATOM 7169 O O . GLY B 1 443 ? -5.703 70.125 26.531 1 88.88 443 GLY B O 1
ATOM 7170 N N . HIS B 1 444 ? -4.422 71.812 25.766 1 91.12 444 HIS B N 1
ATOM 7171 C CA . HIS B 1 444 ? -4.34 71.25 24.422 1 91.12 444 HIS B CA 1
ATOM 7172 C C . HIS B 1 444 ? -3.564 69.938 24.406 1 91.12 444 HIS B C 1
ATOM 7174 O O . HIS B 1 444 ? -3.951 69 23.719 1 91.12 444 HIS B O 1
ATOM 7180 N N . SER B 1 445 ? -2.537 69.938 25.141 1 91.12 445 SER B N 1
ATOM 7181 C CA . SER B 1 445 ? -1.749 68.75 25.219 1 91.12 445 SER B CA 1
ATOM 7182 C C . SER B 1 445 ? -2.57 67.562 25.812 1 91.12 445 SER B C 1
ATOM 7184 O O . SER B 1 445 ? -2.498 66.438 25.328 1 91.12 445 SER B O 1
ATOM 7186 N N . LEU B 1 446 ? -3.357 67.875 26.766 1 91.62 446 LEU B N 1
ATOM 7187 C CA . LEU B 1 446 ? -4.184 66.812 27.422 1 91.62 446 LEU B CA 1
ATOM 7188 C C . LEU B 1 446 ? -5.277 66.312 26.469 1 91.62 446 LEU B C 1
ATOM 7190 O O . LEU B 1 446 ? -5.625 65.188 26.484 1 91.62 446 LEU B O 1
ATOM 7194 N N . GLN B 1 447 ? -5.73 67.188 25.625 1 91.75 447 GLN B N 1
ATOM 7195 C CA . GLN B 1 447 ? -6.715 66.812 24.625 1 91.75 447 GLN B CA 1
ATOM 7196 C C . GLN B 1 447 ? -6.094 65.875 23.594 1 91.75 447 GLN B C 1
ATOM 7198 O O . GLN B 1 447 ? -6.711 64.875 23.172 1 91.75 447 GLN B O 1
ATOM 7203 N N . GLN B 1 448 ? -4.887 66.188 23.234 1 92.88 448 GLN B N 1
ATOM 7204 C CA . GLN B 1 448 ? -4.184 65.375 22.281 1 92.88 448 GLN B CA 1
ATOM 7205 C C . GLN B 1 448 ? -3.885 64 22.875 1 92.88 448 GLN B C 1
ATOM 7207 O O . GLN B 1 448 ? -3.975 62.969 22.188 1 92.88 448 GLN B O 1
ATOM 7212 N N . ILE B 1 449 ? -3.555 64 24.109 1 94 449 ILE B N 1
ATOM 7213 C CA . ILE B 1 449 ? -3.283 62.75 24.812 1 94 449 ILE B CA 1
ATOM 7214 C C . ILE B 1 449 ? -4.535 61.875 24.812 1 94 449 ILE B C 1
ATOM 7216 O O . ILE B 1 449 ? -4.461 60.656 24.562 1 94 449 ILE B O 1
ATOM 7220 N N . SER B 1 450 ? -5.625 62.469 25.109 1 93.5 450 SER B N 1
ATOM 7221 C CA . SER B 1 450 ? -6.883 61.719 25.125 1 93.5 450 SER B CA 1
ATOM 7222 C C . SER B 1 450 ? -7.184 61.125 23.75 1 93.5 450 SER B C 1
ATOM 7224 O O . SER B 1 450 ? -7.598 59.969 23.656 1 93.5 450 SER B O 1
ATOM 7226 N N . ALA B 1 451 ? -6.887 61.844 22.688 1 93.62 451 ALA B N 1
ATOM 7227 C CA . ALA B 1 451 ? -7.137 61.375 21.328 1 93.62 451 ALA B CA 1
ATOM 7228 C C . ALA B 1 451 ? -6.199 60.219 20.969 1 93.62 451 ALA B C 1
ATOM 7230 O O . ALA B 1 451 ? -6.621 59.25 20.359 1 93.62 451 ALA B O 1
ATOM 7231 N N . LEU B 1 452 ? -5.008 60.344 21.328 1 91.62 452 LEU B N 1
ATOM 7232 C CA . LEU B 1 452 ? -4.016 59.312 21.047 1 91.62 452 LEU B CA 1
ATOM 7233 C C . LEU B 1 452 ? -4.328 58.031 21.828 1 91.62 452 LEU B C 1
ATOM 7235 O O . LEU B 1 452 ? -4.133 56.906 21.312 1 91.62 452 LEU B O 1
ATOM 7239 N N . ALA B 1 453 ? -4.766 58.156 23.062 1 91.19 453 ALA B N 1
ATOM 7240 C CA . ALA B 1 453 ? -5.148 57 23.875 1 91.19 453 ALA B CA 1
ATOM 7241 C C . ALA B 1 453 ? -6.355 56.281 23.266 1 91.19 453 ALA B C 1
ATOM 7243 O O . ALA B 1 453 ? -6.434 55.062 23.312 1 91.19 453 ALA B O 1
ATOM 7244 N N . GLU B 1 454 ? -7.246 57.062 22.719 1 90.69 454 GLU B N 1
ATOM 7245 C CA . GLU B 1 454 ? -8.398 56.5 22.047 1 90.69 454 GLU B CA 1
ATOM 7246 C C . GLU B 1 454 ? -7.977 55.688 20.828 1 90.69 454 GLU B C 1
ATOM 7248 O O . GLU B 1 454 ? -8.477 54.594 20.578 1 90.69 454 GLU B O 1
ATOM 7253 N N . ASP B 1 455 ? -7.047 56.219 20.047 1 91.12 455 ASP B N 1
ATOM 7254 C CA . ASP B 1 455 ? -6.512 55.531 18.875 1 91.12 455 ASP B CA 1
ATOM 7255 C C . ASP B 1 455 ? -5.805 54.219 19.281 1 91.12 455 ASP B C 1
ATOM 7257 O O . ASP B 1 455 ? -6.008 53.188 18.672 1 91.12 455 ASP B O 1
ATOM 7261 N N . SER B 1 456 ? -5.047 54.281 20.312 1 90.81 456 SER B N 1
ATOM 7262 C CA . SER B 1 456 ? -4.34 53.125 20.828 1 90.81 456 SER B CA 1
ATOM 7263 C C . SER B 1 456 ? -5.316 52.031 21.281 1 90.81 456 SER B C 1
ATOM 7265 O O . SER B 1 456 ? -5.121 50.844 21.016 1 90.81 456 SER B O 1
ATOM 7267 N N . SER B 1 457 ? -6.328 52.5 21.938 1 90.12 457 SER B N 1
ATOM 7268 C CA . SER B 1 457 ? -7.344 51.562 22.422 1 90.12 457 SER B CA 1
ATOM 7269 C C . SER B 1 457 ? -8.016 50.844 21.266 1 90.12 457 SER B C 1
ATOM 7271 O O . SER B 1 457 ? -8.273 49.625 21.344 1 90.12 457 SER B O 1
ATOM 7273 N N . SER B 1 458 ? -8.273 51.531 20.188 1 93 458 SER B N 1
ATOM 7274 C CA . SER B 1 458 ? -8.891 50.938 19 1 93 458 SER B CA 1
ATOM 7275 C C . SER B 1 458 ? -7.977 49.906 18.359 1 93 458 SER B C 1
ATOM 7277 O O . SER B 1 458 ? -8.422 48.812 17.953 1 93 458 SER B O 1
ATOM 7279 N N . ARG B 1 459 ? -6.73 50.219 18.281 1 92.25 459 ARG B N 1
ATOM 7280 C CA . ARG B 1 459 ? -5.758 49.312 17.672 1 92.25 459 ARG B CA 1
ATOM 7281 C C . ARG B 1 459 ? -5.574 48.062 18.531 1 92.25 459 ARG B C 1
ATOM 7283 O O . ARG B 1 459 ? -5.488 46.938 17.984 1 92.25 459 ARG B O 1
ATOM 7290 N N . VAL B 1 460 ? -5.543 48.25 19.781 1 93.31 460 VAL B N 1
ATOM 7291 C CA . VAL B 1 460 ? -5.375 47.125 20.688 1 93.31 460 VAL B CA 1
ATOM 7292 C C . VAL B 1 460 ? -6.613 46.219 20.656 1 93.31 460 VAL B C 1
ATOM 7294 O O . VAL B 1 460 ? -6.508 45 20.75 1 93.31 460 VAL B O 1
ATOM 7297 N N . SER B 1 461 ? -7.738 46.875 20.516 1 92.75 461 SER B N 1
ATOM 7298 C CA . SER B 1 461 ? -8.969 46.094 20.359 1 92.75 461 SER B CA 1
ATOM 7299 C C . SER B 1 461 ? -8.922 45.25 19.094 1 92.75 461 SER B C 1
ATOM 7301 O O . SER B 1 461 ? -9.367 44.094 19.109 1 92.75 461 SER B O 1
ATOM 7303 N N . ALA B 1 462 ? -8.391 45.75 18.062 1 94.06 462 ALA B N 1
ATOM 7304 C CA . ALA B 1 462 ? -8.219 45 16.828 1 94.06 462 ALA B CA 1
ATOM 7305 C C . ALA B 1 462 ? -7.254 43.844 17.016 1 94.06 462 ALA B C 1
ATOM 7307 O O . ALA B 1 462 ? -7.457 42.75 16.453 1 94.06 462 ALA B O 1
ATOM 7308 N N . ILE B 1 463 ? -6.238 44 17.781 1 93.81 463 ILE B N 1
ATOM 7309 C CA . ILE B 1 463 ? -5.273 42.938 18.094 1 93.81 463 ILE B CA 1
ATOM 7310 C C . ILE B 1 463 ? -5.965 41.812 18.859 1 93.81 463 ILE B C 1
ATOM 7312 O O . ILE B 1 463 ? -5.773 40.656 18.547 1 93.81 463 ILE B O 1
ATOM 7316 N N . ALA B 1 464 ? -6.746 42.219 19.828 1 92.62 464 ALA B N 1
ATOM 7317 C CA . ALA B 1 464 ? -7.461 41.219 20.609 1 92.62 464 ALA B CA 1
ATOM 7318 C C . ALA B 1 464 ? -8.391 40.406 19.734 1 92.62 464 ALA B C 1
ATOM 7320 O O . ALA B 1 464 ? -8.477 39.156 19.891 1 92.62 464 ALA B O 1
ATOM 7321 N N . THR B 1 465 ? -9.086 41.031 18.812 1 93.31 465 THR B N 1
ATOM 7322 C CA . THR B 1 465 ? -9.977 40.344 17.875 1 93.31 465 THR B CA 1
ATOM 7323 C C . THR B 1 465 ? -9.18 39.406 16.984 1 93.31 465 THR B C 1
ATOM 7325 O O . THR B 1 465 ? -9.578 38.25 16.766 1 93.31 465 THR B O 1
ATOM 7328 N N . ALA B 1 466 ? -8.078 39.875 16.469 1 93.44 466 ALA B N 1
ATOM 7329 C CA . ALA B 1 466 ? -7.215 39.062 15.625 1 93.44 466 ALA B CA 1
ATOM 7330 C C . ALA B 1 466 ? -6.695 37.844 16.391 1 93.44 466 ALA B C 1
ATOM 7332 O O . ALA B 1 466 ? -6.625 36.75 15.852 1 93.44 466 ALA B O 1
ATOM 7333 N N . ALA B 1 467 ? -6.352 38.062 17.625 1 92.12 467 ALA B N 1
ATOM 7334 C CA . ALA B 1 467 ? -5.859 36.969 18.453 1 92.12 467 ALA B CA 1
ATOM 7335 C C . ALA B 1 467 ? -6.934 35.906 18.672 1 92.12 467 ALA B C 1
ATOM 7337 O O . ALA B 1 467 ? -6.637 34.688 18.688 1 92.12 467 ALA B O 1
ATOM 7338 N N . THR B 1 468 ? -8.156 36.312 18.766 1 91.94 468 THR B N 1
ATOM 7339 C CA . THR B 1 468 ? -9.273 35.375 18.891 1 91.94 468 THR B CA 1
ATOM 7340 C C . THR B 1 468 ? -9.438 34.562 17.609 1 91.94 468 THR B C 1
ATOM 7342 O O . THR B 1 468 ? -9.641 33.344 17.656 1 91.94 468 THR B O 1
ATOM 7345 N N . GLU B 1 469 ? -9.344 35.188 16.484 1 92.81 469 GLU B N 1
ATOM 7346 C CA . GLU B 1 469 ? -9.406 34.5 15.195 1 92.81 469 GLU B CA 1
ATOM 7347 C C . GLU B 1 469 ? -8.25 33.531 15.031 1 92.81 469 GLU B C 1
ATOM 7349 O O . GLU B 1 469 ? -8.438 32.406 14.531 1 92.81 469 GLU B O 1
ATOM 7354 N N . GLN B 1 470 ? -7.113 33.906 15.492 1 91 470 GLN B N 1
ATOM 7355 C CA . GLN B 1 470 ? -5.934 33.062 15.43 1 91 470 GLN B CA 1
ATOM 7356 C C . GLN B 1 470 ? -6.113 31.812 16.281 1 91 470 GLN B C 1
ATOM 7358 O O . GLN B 1 470 ? -5.73 30.719 15.875 1 91 470 GLN B O 1
ATOM 7363 N N . SER B 1 471 ? -6.668 32.031 17.422 1 91.69 471 SER B N 1
ATOM 7364 C CA . SER B 1 471 ? -6.938 30.891 18.297 1 91.69 471 SER B CA 1
ATOM 7365 C C . SER B 1 471 ? -7.871 29.891 17.609 1 91.69 471 SER B C 1
ATOM 7367 O O . SER B 1 471 ? -7.637 28.672 17.672 1 91.69 471 SER B O 1
ATOM 7369 N N . ALA B 1 472 ? -8.906 30.359 16.938 1 91.62 472 ALA B N 1
ATOM 7370 C CA . ALA B 1 472 ? -9.852 29.5 16.234 1 91.62 472 ALA B CA 1
ATOM 7371 C C . ALA B 1 472 ? -9.164 28.766 15.078 1 91.62 472 ALA B C 1
ATOM 7373 O O . ALA B 1 472 ? -9.367 27.562 14.883 1 91.62 472 ALA B O 1
ATOM 7374 N N . ALA B 1 473 ? -8.406 29.484 14.336 1 91.56 473 ALA B N 1
ATOM 7375 C CA . ALA B 1 473 ? -7.66 28.891 13.227 1 91.56 473 ALA B CA 1
ATOM 7376 C C . ALA B 1 473 ? -6.691 27.828 13.734 1 91.56 473 ALA B C 1
ATOM 7378 O O . ALA B 1 473 ? -6.547 26.766 13.117 1 91.56 473 ALA B O 1
ATOM 7379 N N . SER B 1 474 ? -5.992 28.125 14.82 1 91.75 474 SER B N 1
ATOM 7380 C CA . SER B 1 474 ? -5.043 27.188 15.406 1 91.75 474 SER B CA 1
ATOM 7381 C C . SER B 1 474 ? -5.727 25.891 15.812 1 91.75 474 SER B C 1
ATOM 7383 O O . SER B 1 474 ? -5.188 24.797 15.594 1 91.75 474 SER B O 1
ATOM 7385 N N . GLU B 1 475 ? -6.902 26 16.344 1 91.44 475 GLU B N 1
ATOM 7386 C CA . GLU B 1 475 ? -7.66 24.812 16.719 1 91.44 475 GLU B CA 1
ATOM 7387 C C . GLU B 1 475 ? -8.023 23.969 15.508 1 91.44 475 GLU B C 1
ATOM 7389 O O . GLU B 1 475 ? -7.938 22.75 15.555 1 91.44 475 GLU B O 1
ATOM 7394 N N . GLU B 1 476 ? -8.445 24.625 14.492 1 92.56 476 GLU B N 1
ATOM 7395 C CA . GLU B 1 476 ? -8.789 23.922 13.258 1 92.56 476 GLU B CA 1
ATOM 7396 C C . GLU B 1 476 ? -7.582 23.203 12.672 1 92.56 476 GLU B C 1
ATOM 7398 O O . GLU B 1 476 ? -7.672 22.047 12.281 1 92.56 476 GLU B O 1
ATOM 7403 N N . ILE B 1 477 ? -6.438 23.875 12.641 1 92.06 477 ILE B N 1
ATOM 7404 C CA . ILE B 1 477 ? -5.211 23.297 12.102 1 92.06 477 ILE B CA 1
ATOM 7405 C C . ILE B 1 477 ? -4.785 22.109 12.945 1 92.06 477 ILE B C 1
ATOM 7407 O O . ILE B 1 477 ? -4.434 21.047 12.414 1 92.06 477 ILE B O 1
ATOM 7411 N N . ASN B 1 478 ? -4.875 22.281 14.227 1 92.69 478 ASN B N 1
ATOM 7412 C CA . ASN B 1 478 ? -4.516 21.203 15.141 1 92.69 478 ASN B CA 1
ATOM 7413 C C . ASN B 1 478 ? -5.379 19.969 14.922 1 92.69 478 ASN B C 1
ATOM 7415 O O . ASN B 1 478 ? -4.883 18.844 14.961 1 92.69 478 ASN B O 1
ATOM 7419 N N . ARG B 1 479 ? -6.609 20.156 14.711 1 92.88 479 ARG B N 1
ATOM 7420 C CA . ARG B 1 479 ? -7.516 19.031 14.445 1 92.88 479 ARG B CA 1
ATOM 7421 C C . ARG B 1 479 ? -7.145 18.328 13.148 1 92.88 479 ARG B C 1
ATOM 7423 O O . ARG B 1 479 ? -7.094 17.094 13.109 1 92.88 479 ARG B O 1
ATOM 7430 N N . ASN B 1 480 ? -6.902 19.094 12.164 1 93.25 480 ASN B N 1
ATOM 7431 C CA . ASN B 1 480 ? -6.543 18.516 10.875 1 93.25 480 ASN B CA 1
ATOM 7432 C C . ASN B 1 480 ? -5.219 17.766 10.953 1 93.25 480 ASN B C 1
ATOM 7434 O O . ASN B 1 480 ? -5.098 16.656 10.406 1 93.25 480 ASN B O 1
ATOM 7438 N N . ILE B 1 481 ? -4.246 18.312 11.617 1 92.88 481 ILE B N 1
ATOM 7439 C CA . ILE B 1 481 ? -2.939 17.688 11.789 1 92.88 481 ILE B CA 1
ATOM 7440 C C . ILE B 1 481 ? -3.092 16.375 12.562 1 92.88 481 ILE B C 1
ATOM 7442 O O . ILE B 1 481 ? -2.525 15.359 12.18 1 92.88 481 ILE B O 1
ATOM 7446 N N . SER B 1 482 ? -3.887 16.438 13.57 1 93.5 482 SER B N 1
ATOM 7447 C CA . SER B 1 482 ? -4.125 15.25 14.367 1 93.5 482 SER B CA 1
ATOM 7448 C C . SER B 1 482 ? -4.785 14.148 13.547 1 93.5 482 SER B C 1
ATOM 7450 O O . SER B 1 482 ? -4.398 12.984 13.633 1 93.5 482 SER B O 1
ATOM 7452 N N . GLU B 1 483 ? -5.734 14.5 12.781 1 93.56 483 GLU B N 1
ATOM 7453 C CA . GLU B 1 483 ? -6.43 13.531 11.93 1 93.56 483 GLU B CA 1
ATOM 7454 C C . GLU B 1 483 ? -5.48 12.906 10.914 1 93.56 483 GLU B C 1
ATOM 7456 O O . GLU B 1 483 ? -5.48 11.688 10.719 1 93.56 483 GLU B O 1
ATOM 7461 N N . VAL B 1 484 ? -4.703 13.711 10.328 1 93 484 VAL B N 1
ATOM 7462 C CA . VAL B 1 484 ? -3.781 13.203 9.32 1 93 484 VAL B CA 1
ATOM 7463 C C . VAL B 1 484 ? -2.717 12.328 9.977 1 93 484 VAL B C 1
ATOM 7465 O O . VAL B 1 484 ? -2.252 11.352 9.391 1 93 484 VAL B O 1
ATOM 7468 N N . ASN B 1 485 ? -2.293 12.68 11.164 1 94.56 485 ASN B N 1
ATOM 7469 C CA . ASN B 1 485 ? -1.364 11.844 11.914 1 94.56 485 ASN B CA 1
ATOM 7470 C C . ASN B 1 485 ? -1.937 10.445 12.148 1 94.56 485 ASN B C 1
ATOM 7472 O O . ASN B 1 485 ? -1.239 9.445 11.969 1 94.56 485 ASN B O 1
ATOM 7476 N N . HIS B 1 486 ? -3.189 10.383 12.477 1 94.38 486 HIS B N 1
ATOM 7477 C CA . HIS B 1 486 ? -3.863 9.102 12.641 1 94.38 486 HIS B CA 1
ATOM 7478 C C . HIS B 1 486 ? -3.928 8.336 11.328 1 94.38 486 HIS B C 1
ATOM 7480 O O . HIS B 1 486 ? -3.707 7.121 11.297 1 94.38 486 HIS B O 1
ATOM 7486 N N . LEU B 1 487 ? -4.238 9.031 10.32 1 91.5 487 LEU B N 1
ATOM 7487 C CA . LEU B 1 487 ? -4.297 8.414 9 1 91.5 487 LEU B CA 1
ATOM 7488 C C . LEU B 1 487 ? -2.938 7.852 8.602 1 91.5 487 LEU B C 1
ATOM 7490 O O . LEU B 1 487 ? -2.857 6.762 8.023 1 91.5 487 LEU B O 1
ATOM 7494 N N . SER B 1 488 ? -1.887 8.617 8.891 1 93.75 488 SER B N 1
ATOM 7495 C CA . SER B 1 488 ? -0.533 8.164 8.586 1 93.75 488 SER B CA 1
ATOM 7496 C C . SER B 1 488 ? -0.198 6.879 9.336 1 93.75 488 SER B C 1
ATOM 7498 O O . SER B 1 488 ? 0.404 5.965 8.766 1 93.75 488 SER B O 1
ATOM 7500 N N . ALA B 1 489 ? -0.6 6.836 10.594 1 92.12 489 ALA B N 1
ATOM 7501 C CA . ALA B 1 489 ? -0.396 5.621 11.383 1 92.12 489 ALA B CA 1
ATOM 7502 C C . ALA B 1 489 ? -1.181 4.453 10.805 1 92.12 489 ALA B C 1
ATOM 7504 O O . ALA B 1 489 ? -0.661 3.338 10.703 1 92.12 489 ALA B O 1
ATOM 7505 N N . ASP B 1 490 ? -2.381 4.664 10.359 1 94.06 490 ASP B N 1
ATOM 7506 C CA . ASP B 1 490 ? -3.223 3.645 9.734 1 94.06 490 ASP B CA 1
ATOM 7507 C C . ASP B 1 490 ? -2.596 3.131 8.445 1 94.06 490 ASP B C 1
ATOM 7509 O O . ASP B 1 490 ? -2.623 1.929 8.172 1 94.06 490 ASP B O 1
ATOM 7513 N N . ILE B 1 491 ? -2.09 4.027 7.68 1 92.69 491 ILE B N 1
ATOM 7514 C CA . ILE B 1 491 ? -1.448 3.678 6.418 1 92.69 491 ILE B CA 1
ATOM 7515 C C . ILE B 1 491 ? -0.244 2.777 6.684 1 92.69 491 ILE B C 1
ATOM 7517 O O . ILE B 1 491 ? -0.077 1.744 6.031 1 92.69 491 ILE B O 1
ATOM 7521 N N . ALA B 1 492 ? 0.586 3.217 7.656 1 92.94 492 ALA B N 1
ATOM 7522 C CA . ALA B 1 492 ? 1.753 2.41 8.008 1 92.94 492 ALA B CA 1
ATOM 7523 C C . ALA B 1 492 ? 1.342 0.999 8.414 1 92.94 492 ALA B C 1
ATOM 7525 O O . ALA B 1 492 ? 1.954 0.017 7.992 1 92.94 492 ALA B O 1
ATOM 7526 N N . GLU B 1 493 ? 0.292 0.842 9.188 1 94.19 493 GLU B N 1
ATOM 7527 C CA . GLU B 1 493 ? -0.213 -0.453 9.633 1 94.19 493 GLU B CA 1
ATOM 7528 C C . GLU B 1 493 ? -0.757 -1.265 8.461 1 94.19 493 GLU B C 1
ATOM 7530 O O . GLU B 1 493 ? -0.493 -2.465 8.352 1 94.19 493 GLU B O 1
ATOM 7535 N N . ALA B 1 494 ? -1.523 -0.593 7.652 1 92.44 494 ALA B N 1
ATOM 7536 C CA . ALA B 1 494 ? -2.08 -1.25 6.473 1 92.44 494 ALA B CA 1
ATOM 7537 C C . ALA B 1 494 ? -0.973 -1.798 5.578 1 92.44 494 ALA B C 1
ATOM 7539 O O . ALA B 1 494 ? -1.108 -2.883 5.004 1 92.44 494 ALA B O 1
ATOM 7540 N N . MET B 1 495 ? 0.125 -1.098 5.434 1 93.75 495 MET B N 1
ATOM 7541 C CA . MET B 1 495 ? 1.251 -1.525 4.609 1 93.75 495 MET B CA 1
ATOM 7542 C C . MET B 1 495 ? 1.938 -2.744 5.215 1 93.75 495 MET B C 1
ATOM 7544 O O . MET B 1 495 ? 2.402 -3.625 4.488 1 93.75 495 MET B O 1
ATOM 7548 N N . GLU B 1 496 ? 1.995 -2.818 6.527 1 92.94 496 GLU B N 1
ATOM 7549 C CA . GLU B 1 496 ? 2.551 -3.996 7.184 1 92.94 496 GLU B CA 1
ATOM 7550 C C . GLU B 1 496 ? 1.714 -5.238 6.895 1 92.94 496 GLU B C 1
ATOM 7552 O O . GLU B 1 496 ? 2.258 -6.297 6.578 1 92.94 496 GLU B O 1
ATOM 7557 N N . GLY B 1 497 ? 0.397 -5.074 7 1 93.06 497 GLY B N 1
ATOM 7558 C CA . GLY B 1 497 ? -0.498 -6.168 6.652 1 93.06 497 GLY B CA 1
ATOM 7559 C C . GLY B 1 497 ? -0.379 -6.594 5.203 1 93.06 497 GLY B C 1
ATOM 7560 O O . GLY B 1 497 ? -0.319 -7.789 4.906 1 93.06 497 GLY B O 1
ATOM 7561 N N . ALA B 1 498 ? -0.288 -5.633 4.348 1 91.94 498 ALA B N 1
ATOM 7562 C CA . ALA B 1 498 ? -0.145 -5.91 2.922 1 91.94 498 ALA B CA 1
ATOM 7563 C C . ALA B 1 498 ? 1.183 -6.602 2.629 1 91.94 498 ALA B C 1
ATOM 7565 O O . ALA B 1 498 ? 1.246 -7.508 1.795 1 91.94 498 ALA B O 1
ATOM 7566 N N . SER B 1 499 ? 2.26 -6.16 3.293 1 93.94 499 SER B N 1
ATOM 7567 C CA . SER B 1 499 ? 3.568 -6.785 3.135 1 93.94 499 SER B CA 1
ATOM 7568 C C . SER B 1 499 ? 3.529 -8.258 3.531 1 93.94 499 SER B C 1
ATOM 7570 O O . SER B 1 499 ? 4.145 -9.094 2.875 1 93.94 499 SER B O 1
ATOM 7572 N N . SER B 1 500 ? 2.818 -8.617 4.555 1 94.44 500 SER B N 1
ATOM 7573 C CA . SER B 1 500 ? 2.648 -10.008 4.98 1 94.44 500 SER B CA 1
ATOM 7574 C C . SER B 1 500 ? 1.934 -10.828 3.916 1 94.44 500 SER B C 1
ATOM 7576 O O . SER B 1 500 ? 2.322 -11.961 3.637 1 94.44 500 SER B O 1
ATOM 7578 N N . GLN B 1 501 ? 0.915 -10.258 3.348 1 91.44 501 GLN B N 1
ATOM 7579 C CA . GLN B 1 501 ? 0.181 -10.93 2.277 1 91.44 501 GLN B CA 1
ATOM 7580 C C . GLN B 1 501 ? 1.077 -11.18 1.068 1 91.44 501 GLN B C 1
ATOM 7582 O O . GLN B 1 501 ? 0.988 -12.227 0.428 1 91.44 501 GLN B O 1
ATOM 7587 N N . VAL B 1 502 ? 1.935 -10.234 0.722 1 92.56 502 VAL B N 1
ATOM 7588 C CA . VAL B 1 502 ? 2.869 -10.375 -0.39 1 92.56 502 VAL B CA 1
ATOM 7589 C C . VAL B 1 502 ? 3.863 -11.492 -0.096 1 92.56 502 VAL B C 1
ATOM 7591 O O . VAL B 1 502 ? 4.242 -12.25 -0.996 1 92.56 502 VAL B O 1
ATOM 7594 N N . ARG B 1 503 ? 4.27 -11.602 1.193 1 92.06 503 ARG B N 1
ATOM 7595 C CA . ARG B 1 503 ? 5.145 -12.703 1.584 1 92.06 503 ARG B CA 1
ATOM 7596 C C . ARG B 1 503 ? 4.457 -14.047 1.379 1 92.06 503 ARG B C 1
ATOM 7598 O O . ARG B 1 503 ? 5.07 -15 0.887 1 92.06 503 ARG B O 1
ATOM 7605 N N . ASP B 1 504 ? 3.203 -14.133 1.671 1 88.31 504 ASP B N 1
ATOM 7606 C CA . ASP B 1 504 ? 2.422 -15.344 1.444 1 88.31 504 ASP B CA 1
ATOM 7607 C C . ASP B 1 504 ? 2.35 -15.68 -0.043 1 88.31 504 ASP B C 1
ATOM 7609 O O . ASP B 1 504 ? 2.471 -16.844 -0.427 1 88.31 504 ASP B O 1
ATOM 7613 N N . MET B 1 505 ? 2.215 -14.719 -0.818 1 88.69 505 MET B N 1
ATOM 7614 C CA . MET B 1 505 ? 2.205 -14.891 -2.268 1 88.69 505 MET B CA 1
ATOM 7615 C C . MET B 1 505 ? 3.541 -15.43 -2.762 1 88.69 505 MET B C 1
ATOM 7617 O O . MET B 1 505 ? 3.578 -16.328 -3.598 1 88.69 505 MET B O 1
ATOM 7621 N N . ALA B 1 506 ? 4.613 -14.859 -2.223 1 89.38 506 ALA B N 1
ATOM 7622 C CA . ALA B 1 506 ? 5.945 -15.328 -2.598 1 89.38 506 ALA B CA 1
ATOM 7623 C C . ALA B 1 506 ? 6.133 -16.797 -2.238 1 89.38 506 ALA B C 1
ATOM 7625 O O . ALA B 1 506 ? 6.781 -17.547 -2.975 1 89.38 506 ALA B O 1
ATOM 7626 N N . GLU B 1 507 ? 5.539 -17.266 -1.201 1 90.56 507 GLU B N 1
ATOM 7627 C CA . GLU B 1 507 ? 5.594 -18.656 -0.795 1 90.56 507 GLU B CA 1
ATOM 7628 C C . GLU B 1 507 ? 4.852 -19.547 -1.787 1 90.56 507 GLU B C 1
ATOM 7630 O O . GLU B 1 507 ? 5.27 -20.672 -2.051 1 90.56 507 GLU B O 1
ATOM 7635 N N . GLN B 1 508 ? 3.729 -19.016 -2.295 1 88.5 508 GLN B N 1
ATOM 7636 C CA . GLN B 1 508 ? 2.996 -19.781 -3.305 1 88.5 508 GLN B CA 1
ATOM 7637 C C . GLN B 1 508 ? 3.846 -19.984 -4.555 1 88.5 508 GLN B C 1
ATOM 7639 O O . GLN B 1 508 ? 3.75 -21.031 -5.207 1 88.5 508 GLN B O 1
ATOM 7644 N N . ALA B 1 509 ? 4.715 -19 -4.902 1 89.12 509 ALA B N 1
ATOM 7645 C CA . ALA B 1 509 ? 5.641 -19.156 -6.023 1 89.12 509 ALA B CA 1
ATOM 7646 C C . ALA B 1 509 ? 6.602 -20.312 -5.781 1 89.12 509 ALA B C 1
ATOM 7648 O O . ALA B 1 509 ? 6.938 -21.047 -6.711 1 89.12 509 ALA B O 1
ATOM 7649 N N . HIS B 1 510 ? 6.957 -20.562 -4.57 1 89.88 510 HIS B N 1
ATOM 7650 C CA . HIS B 1 510 ? 7.824 -21.688 -4.215 1 89.88 510 HIS B CA 1
ATOM 7651 C C . HIS B 1 510 ? 7.098 -23.016 -4.367 1 89.88 510 HIS B C 1
ATOM 7653 O O . HIS B 1 510 ? 7.68 -24 -4.848 1 89.88 510 HIS B O 1
ATOM 7659 N N . VAL B 1 511 ? 5.852 -23.016 -3.988 1 89.69 511 VAL B N 1
ATOM 7660 C CA . VAL B 1 511 ? 5.043 -24.234 -4.148 1 89.69 511 VAL B CA 1
ATOM 7661 C C . VAL B 1 511 ? 4.93 -24.578 -5.629 1 89.69 511 VAL B C 1
ATOM 7663 O O . VAL B 1 511 ? 5.051 -25.75 -6.008 1 89.69 511 VAL B O 1
ATOM 7666 N N . LEU B 1 512 ? 4.766 -23.578 -6.477 1 90.69 512 LEU B N 1
ATOM 7667 C CA . LEU B 1 512 ? 4.664 -23.797 -7.918 1 90.69 512 LEU B CA 1
ATOM 7668 C C . LEU B 1 512 ? 5.98 -24.328 -8.484 1 90.69 512 LEU B C 1
ATOM 7670 O O . LEU B 1 512 ? 5.98 -25.172 -9.383 1 90.69 512 LEU B O 1
ATOM 7674 N N . LYS B 1 513 ? 7.082 -23.812 -7.918 1 90.25 513 LYS B N 1
ATOM 7675 C CA . LYS B 1 513 ? 8.391 -24.312 -8.336 1 90.25 513 LYS B CA 1
ATOM 7676 C C . LYS B 1 513 ? 8.547 -25.797 -8.008 1 90.25 513 LYS B C 1
ATOM 7678 O O . LYS B 1 513 ? 9.086 -26.562 -8.805 1 90.25 513 LYS B O 1
ATOM 7683 N N . ASP B 1 514 ? 7.996 -26.219 -6.887 1 87.44 514 ASP B N 1
ATOM 7684 C CA . ASP B 1 514 ? 8.039 -27.625 -6.496 1 87.44 514 ASP B CA 1
ATOM 7685 C C . ASP B 1 514 ? 7.215 -28.469 -7.457 1 87.44 514 ASP B C 1
ATOM 7687 O O . ASP B 1 514 ? 7.641 -29.562 -7.844 1 87.44 514 ASP B O 1
ATOM 7691 N N . ILE B 1 515 ? 6.113 -27.969 -7.82 1 84.5 515 ILE B N 1
ATOM 7692 C CA . ILE B 1 515 ? 5.254 -28.672 -8.766 1 84.5 515 ILE B CA 1
ATOM 7693 C C . ILE B 1 515 ? 5.953 -28.781 -10.117 1 84.5 515 ILE B C 1
ATOM 7695 O O . ILE B 1 515 ? 5.922 -29.828 -10.75 1 84.5 515 ILE B O 1
ATOM 7699 N N . LEU B 1 516 ? 6.629 -27.734 -10.5 1 87 516 LEU B N 1
ATOM 7700 C CA . LEU B 1 516 ? 7.402 -27.688 -11.734 1 87 516 LEU B CA 1
ATOM 7701 C C . LEU B 1 516 ? 8.5 -28.75 -11.719 1 87 516 LEU B C 1
ATOM 7703 O O . LEU B 1 516 ? 8.672 -29.484 -12.688 1 87 516 LEU B O 1
ATOM 7707 N N . ASP B 1 517 ? 9.156 -28.875 -10.625 1 86 517 ASP B N 1
ATOM 7708 C CA . ASP B 1 517 ? 10.234 -29.859 -10.484 1 86 517 ASP B CA 1
ATOM 7709 C C . ASP B 1 517 ? 9.688 -31.281 -10.531 1 86 517 ASP B C 1
ATOM 7711 O O . ASP B 1 517 ? 10.297 -32.156 -11.125 1 86 517 ASP B O 1
ATOM 7715 N N . ALA B 1 518 ? 8.539 -31.438 -10.008 1 80.75 518 ALA B N 1
ATOM 7716 C CA . ALA B 1 518 ? 7.895 -32.75 -10.031 1 80.75 518 ALA B CA 1
ATOM 7717 C C . ALA B 1 518 ? 7.484 -33.125 -11.453 1 80.75 518 ALA B C 1
ATOM 7719 O O . ALA B 1 518 ? 7.633 -34.281 -11.859 1 80.75 518 ALA B O 1
ATOM 7720 N N . ILE B 1 519 ? 7.02 -32.156 -12.219 1 80.31 519 ILE B N 1
ATOM 7721 C CA . ILE B 1 519 ? 6.613 -32.406 -13.602 1 80.31 519 ILE B CA 1
ATOM 7722 C C . ILE B 1 519 ? 7.844 -32.688 -14.453 1 80.31 519 ILE B C 1
ATOM 7724 O O . ILE B 1 519 ? 7.82 -33.594 -15.289 1 80.31 519 ILE B O 1
ATOM 7728 N N . ARG B 1 520 ? 8.938 -31.969 -14.156 1 82.12 520 ARG B N 1
ATOM 7729 C CA . ARG B 1 520 ? 10.18 -32.188 -14.891 1 82.12 520 ARG B CA 1
ATOM 7730 C C . ARG B 1 520 ? 10.773 -33.562 -14.594 1 82.12 520 ARG B C 1
ATOM 7732 O O . ARG B 1 520 ? 11.273 -34.219 -15.492 1 82.12 520 ARG B O 1
ATOM 7739 N N . ALA B 1 521 ? 10.734 -34 -13.391 1 75.44 521 ALA B N 1
ATOM 7740 C CA . ALA B 1 521 ? 11.289 -35.281 -12.984 1 75.44 521 ALA B CA 1
ATOM 7741 C C . ALA B 1 521 ? 10.508 -36.438 -13.617 1 75.44 521 ALA B C 1
ATOM 7743 O O . ALA B 1 521 ? 11.094 -37.469 -14.008 1 75.44 521 ALA B O 1
ATOM 7744 N N . ARG B 1 522 ? 9.281 -36.25 -13.789 1 72.31 522 ARG B N 1
ATOM 7745 C CA . ARG B 1 522 ? 8.461 -37.312 -14.367 1 72.31 522 ARG B CA 1
ATOM 7746 C C . ARG B 1 522 ? 8.711 -37.438 -15.867 1 72.31 522 ARG B C 1
ATOM 7748 O O . ARG B 1 522 ? 8.609 -38.531 -16.422 1 72.31 522 ARG B O 1
ATOM 7755 N N . GLY B 1 523 ? 8.914 -36.344 -16.531 1 62.59 523 GLY B N 1
ATOM 7756 C CA . GLY B 1 523 ? 9.266 -36.406 -17.938 1 62.59 523 GLY B CA 1
ATOM 7757 C C . GLY B 1 523 ? 10.586 -37.125 -18.188 1 62.59 523 GLY B C 1
ATOM 7758 O O . GLY B 1 523 ? 10.734 -37.844 -19.172 1 62.59 523 GLY B O 1
ATOM 7759 N N . ALA B 1 524 ? 11.633 -37.125 -17.375 1 62.59 524 ALA B N 1
ATOM 7760 C CA . ALA B 1 524 ? 12.938 -37.781 -17.516 1 62.59 524 ALA B CA 1
ATOM 7761 C C . ALA B 1 524 ? 12.828 -39.281 -17.297 1 62.59 524 ALA B C 1
ATOM 7763 O O . ALA B 1 524 ? 13.477 -40.062 -17.984 1 62.59 524 ALA B O 1
ATOM 7764 N N . ASP B 1 525 ? 12 -39.781 -16.406 1 55.72 525 ASP B N 1
ATOM 7765 C CA . ASP B 1 525 ? 11.875 -41.188 -16.109 1 55.72 525 ASP B CA 1
ATOM 7766 C C . ASP B 1 525 ? 11.211 -41.938 -17.266 1 55.72 525 ASP B C 1
ATOM 7768 O O . ASP B 1 525 ? 11.602 -43.062 -17.594 1 55.72 525 ASP B O 1
ATOM 7772 N N . ARG B 1 526 ? 10.203 -41.406 -17.906 1 56.69 526 ARG B N 1
ATOM 7773 C CA . ARG B 1 526 ? 9.547 -42.125 -19 1 56.69 526 ARG B CA 1
ATOM 7774 C C . ARG B 1 526 ? 10.453 -42.188 -20.234 1 56.69 526 ARG B C 1
ATOM 7776 O O . ARG B 1 526 ? 10.367 -43.156 -21.016 1 56.69 526 ARG B O 1
ATOM 7783 N N . ALA B 1 527 ? 11.328 -41.438 -20.469 1 56.34 527 ALA B N 1
ATOM 7784 C CA . ALA B 1 527 ? 12.305 -41.531 -21.562 1 56.34 527 ALA B CA 1
ATOM 7785 C C . ALA B 1 527 ? 13.25 -42.719 -21.344 1 56.34 527 ALA B C 1
ATOM 7787 O O . ALA B 1 527 ? 13.602 -43.406 -22.297 1 56.34 527 ALA B O 1
ATOM 7788 N N . ASP B 1 528 ? 13.625 -43.094 -20.234 1 46.81 528 ASP B N 1
ATOM 7789 C CA . ASP B 1 528 ? 14.578 -44.188 -19.984 1 46.81 528 ASP B CA 1
ATOM 7790 C C . ASP B 1 528 ? 13.898 -45.531 -20.078 1 46.81 528 ASP B C 1
ATOM 7792 O O . ASP B 1 528 ? 14.516 -46.531 -20.5 1 46.81 528 ASP B O 1
ATOM 7796 N N . THR B 1 529 ? 12.734 -45.75 -19.734 1 47 529 THR B N 1
ATOM 7797 C CA . THR B 1 529 ? 12.141 -47.094 -19.766 1 47 529 THR B CA 1
ATOM 7798 C C . THR B 1 529 ? 11.781 -47.469 -21.203 1 47 529 THR B C 1
ATOM 7800 O O . THR B 1 529 ? 11.648 -48.656 -21.516 1 47 529 THR B O 1
ATOM 7803 N N . ALA B 1 530 ? 11.523 -46.781 -22.172 1 46.84 530 ALA B N 1
ATOM 7804 C CA . ALA B 1 530 ? 11.375 -47.156 -23.578 1 46.84 530 ALA B CA 1
ATOM 7805 C C . ALA B 1 530 ? 12.711 -47.594 -24.156 1 46.84 530 ALA B C 1
ATOM 7807 O O . ALA B 1 530 ? 12.75 -48.219 -25.234 1 46.84 530 ALA B O 1
ATOM 7808 N N . ALA B 1 531 ? 13.586 -47.219 -23.844 1 47.25 531 ALA B N 1
ATOM 7809 C CA . ALA B 1 531 ? 14.883 -47.656 -24.375 1 47.25 531 ALA B CA 1
ATOM 7810 C C . ALA B 1 531 ? 15.289 -49 -23.797 1 47.25 531 ALA B C 1
ATOM 7812 O O . ALA B 1 531 ? 16.266 -49.625 -24.25 1 47.25 531 ALA B O 1
ATOM 7813 N N . SER B 1 532 ? 15.031 -49.375 -22.578 1 34.34 532 SER B N 1
ATOM 7814 C CA . SER B 1 532 ? 15.422 -50.688 -22.125 1 34.34 532 SER B CA 1
ATOM 7815 C C . SER B 1 532 ? 14.43 -51.75 -22.609 1 34.34 532 SER B C 1
ATOM 7817 O O . SER B 1 532 ? 13.211 -51.531 -22.578 1 34.34 532 SER B O 1
#

Sequence (1064 aa):
MRFTLSTTMVIAHLLGLILSCAALFVSGRICLGDALPVPDLAAALLPGLIAVVLLAAIGSLFIVNRLAPLKKMLRYAQAVGAGDSTASLDVESSGSLKPLAGAIRTMAETCDGRSHWYAGILNTLPWAISVTDMNMNWTFCNTASLRSMNKTHMDEVRGLHCSEKKGNICNTPQCGIEQLRLGNKRVINNMPNGKTMQITLDYLYDASGTPIGHVEIGEDITEKIRLEQESKTAAAKVRAAMVAQLEGVVSTLNETAETLHSSLSGVKDQAGVAAARLAEAATAMNEMNSTVLEVAGNASGAADAATSVQSQAHEGNRLVLQTIESLRTVRQQSESLKDNMQGLDQQSRDIGTVLTLIRDIADQTNLLALNAAIEAARAGEAGRGFAVVADEVRKLAEKTMSATREVESAIEAIQQGTNQSAATVDSAVAAIEEAGHMGEESGHSLQQISALAEDSSSRVSAIATAATEQSAASEEINRNISEVNHLSADIAEAMEGASSQVRDMAEQAHVLKDILDAIRARGADRADTAASMRFTLSTTMVIAHLLGLILSCAALFVSGRICLGDALPVPDLAAALLPGLIAVVLLAAIGSLFIVNRLAPLKKMLRYAQAVGAGDSTASLDVESSGSLKPLAGAIRTMAETCDGRSHWYAGILNTLPWAISVTDMNMNWTFCNTASLRSMNKTHMDEVRGLHCSEKKGNICNTPQCGIEQLRLGNKRVINNMPNGKTMQITLDYLYDASGTPIGHVEIGEDITEKIRLEQESKTAAAKVRAAMVAQLEGVVSTLNETAETLHSSLSGVKDQAGVAAARLAEAATAMNEMNSTVLEVAGNASGAADAATSVQSQAHEGNRLVLQTIESLRTVRQQSESLKDNMQGLDQQSRDIGTVLTLIRDIADQTNLLALNAAIEAARAGEAGRGFAVVADEVRKLAEKTMSATREVESAIEAIQQGTNQSAATVDSAVAAIEEAGHMGEESGHSLQQISALAEDSSSRVSAIATAATEQSAASEEINRNISEVNHLSADIAEAMEGASSQVRDMAEQAHVLKDILDAIRARGADRADTAAS

Nearest PDB structures (foldseek):
  3ja6-assembly1_I  TM=8.613E-01  e=2.696E-13  Escherichia coli
  3ja6-assembly1_H  TM=8.394E-01  e=3.075E-12  Escherichia coli
  3g6b-assembly1_A  TM=6.030E-01  e=1.899E-06  Thermotoga maritima
  3g67-assembly1_A  TM=4.592E-01  e=3.983E-06  Thermotoga maritima
  7a0g-assembly1_FFF  TM=3.503E-01  e=8.553E-03  Serratia marcescens